Protein AF-A0A5C6E6P7-F1 (afdb_monomer_lite)

Structure (mmCIF, N/CA/C/O backbone):
data_AF-A0A5C6E6P7-F1
#
_entry.id   AF-A0A5C6E6P7-F1
#
loop_
_atom_site.group_PDB
_atom_site.id
_atom_site.type_symbol
_atom_site.label_atom_id
_atom_site.label_alt_id
_atom_site.label_comp_id
_atom_site.label_asym_id
_atom_site.label_entity_id
_atom_site.label_seq_id
_atom_site.pdbx_PDB_ins_code
_atom_site.Cartn_x
_atom_site.Cartn_y
_atom_site.Cartn_z
_atom_site.occupancy
_atom_site.B_iso_or_equiv
_atom_site.auth_seq_id
_atom_site.auth_comp_id
_atom_site.auth_asym_id
_atom_site.auth_atom_id
_atom_site.pdbx_PDB_model_num
ATOM 1 N N . MET A 1 1 ? 40.592 -7.656 43.097 1.00 42.31 1 MET A N 1
ATOM 2 C CA . MET A 1 1 ? 40.595 -6.400 42.305 1.00 42.31 1 MET A CA 1
ATOM 3 C C . MET A 1 1 ? 39.636 -6.401 41.103 1.00 42.31 1 MET A C 1
ATOM 5 O O . MET A 1 1 ? 39.323 -5.320 40.633 1.00 42.31 1 MET A O 1
ATOM 9 N N . ARG A 1 2 ? 39.123 -7.554 40.623 1.00 34.62 2 ARG A N 1
ATOM 10 C CA . ARG A 1 2 ? 38.161 -7.619 39.496 1.00 34.62 2 ARG A CA 1
ATOM 11 C C . ARG A 1 2 ? 36.668 -7.710 39.874 1.00 34.62 2 ARG A C 1
ATOM 13 O O . ARG A 1 2 ? 35.839 -7.531 38.995 1.00 34.62 2 ARG A O 1
ATOM 20 N N . GLU A 1 3 ? 36.312 -7.882 41.150 1.00 33.94 3 GLU A N 1
ATOM 21 C CA . GLU A 1 3 ? 34.898 -7.861 41.593 1.00 33.94 3 GLU A CA 1
ATOM 22 C C . GLU A 1 3 ? 34.449 -6.515 42.185 1.00 33.94 3 GLU A C 1
ATOM 24 O O . GLU A 1 3 ? 33.307 -6.115 41.987 1.00 33.94 3 GLU A O 1
ATOM 29 N N . GLY A 1 4 ? 35.355 -5.734 42.787 1.00 32.03 4 GLY A N 1
ATOM 30 C CA . GLY A 1 4 ? 35.023 -4.412 43.347 1.00 32.03 4 GLY A CA 1
ATOM 31 C C . GLY A 1 4 ? 34.713 -3.322 42.308 1.00 32.03 4 GLY A C 1
ATOM 32 O O . GLY A 1 4 ? 34.043 -2.348 42.626 1.00 32.03 4 GLY A O 1
ATOM 33 N N . ILE A 1 5 ? 35.149 -3.493 41.053 1.00 38.00 5 ILE A N 1
ATOM 34 C CA . ILE A 1 5 ? 34.912 -2.520 39.968 1.00 38.00 5 ILE A CA 1
ATOM 35 C C . ILE A 1 5 ? 33.560 -2.768 39.266 1.00 38.00 5 ILE A C 1
ATOM 37 O O . ILE A 1 5 ? 32.974 -1.838 38.721 1.00 38.00 5 ILE A O 1
ATOM 41 N N . ARG A 1 6 ? 32.994 -3.984 39.348 1.00 34.28 6 ARG A N 1
ATOM 42 C CA . ARG A 1 6 ? 31.668 -4.296 38.775 1.00 34.28 6 ARG A CA 1
ATOM 43 C C . ARG A 1 6 ? 30.497 -3.758 39.608 1.00 34.28 6 ARG A C 1
ATOM 45 O O . ARG A 1 6 ? 29.443 -3.486 39.043 1.00 34.28 6 ARG A O 1
ATOM 52 N N . VAL A 1 7 ? 30.685 -3.553 40.914 1.00 37.19 7 VAL A N 1
ATOM 53 C CA . VAL A 1 7 ? 29.631 -3.043 41.814 1.00 37.19 7 VAL A CA 1
ATOM 54 C C . VAL A 1 7 ? 29.550 -1.508 41.795 1.00 37.19 7 VAL A C 1
ATOM 56 O O . VAL A 1 7 ? 28.453 -0.959 41.831 1.00 37.19 7 VAL A O 1
ATOM 59 N N . LEU A 1 8 ? 30.674 -0.799 41.620 1.00 32.34 8 LEU A N 1
ATOM 60 C CA . LEU A 1 8 ? 30.679 0.673 41.552 1.00 32.34 8 LEU A CA 1
ATOM 61 C C . LEU A 1 8 ? 30.172 1.242 40.211 1.00 32.34 8 LEU A C 1
ATOM 63 O O . LEU A 1 8 ? 29.608 2.332 40.193 1.00 32.34 8 LEU A O 1
ATOM 67 N N . LEU A 1 9 ? 30.317 0.512 39.098 1.00 33.75 9 LEU A N 1
ATOM 68 C CA . LEU A 1 9 ? 29.846 0.962 37.777 1.00 33.75 9 LEU A CA 1
ATOM 69 C C . LEU A 1 9 ? 28.341 0.734 37.546 1.00 33.75 9 LEU A C 1
ATOM 71 O O . LEU A 1 9 ? 27.728 1.517 36.828 1.00 33.75 9 LEU A O 1
ATOM 75 N N . ARG A 1 10 ? 27.710 -0.251 38.206 1.00 35.06 10 ARG A N 1
ATOM 76 C CA . ARG A 1 10 ? 26.239 -0.399 38.190 1.00 35.06 10 ARG A CA 1
ATOM 77 C C . ARG A 1 10 ? 25.528 0.658 39.043 1.00 35.06 10 ARG A C 1
ATOM 79 O O . ARG A 1 10 ? 24.463 1.119 38.654 1.00 35.06 10 ARG A O 1
ATOM 86 N N . GLY A 1 11 ? 26.139 1.102 40.143 1.00 30.94 11 GLY A N 1
ATOM 87 C CA . GLY A 1 11 ? 25.572 2.145 41.008 1.00 30.94 11 GLY A CA 1
ATOM 88 C C . GLY A 1 11 ? 25.646 3.571 40.444 1.00 30.94 11 GLY A C 1
ATOM 89 O O . GLY A 1 11 ? 24.882 4.424 40.877 1.00 30.94 11 GLY A O 1
ATOM 90 N N . LEU A 1 12 ? 26.534 3.847 39.478 1.00 29.12 12 LEU A N 1
ATOM 91 C CA . LEU A 1 12 ? 26.693 5.190 38.895 1.00 29.12 12 LEU A CA 1
ATOM 92 C C . LEU A 1 12 ? 25.903 5.383 37.583 1.00 29.12 12 LEU A C 1
ATOM 94 O O . LEU A 1 12 ? 25.512 6.503 37.265 1.00 29.12 12 LEU A O 1
ATOM 98 N N . LEU A 1 13 ? 25.624 4.299 36.846 1.00 30.19 13 LEU A N 1
ATOM 99 C CA . LEU A 1 13 ? 24.832 4.322 35.604 1.00 30.19 13 LEU A CA 1
ATOM 100 C C . LEU A 1 13 ? 23.312 4.382 35.850 1.00 30.19 13 LEU A C 1
ATOM 102 O O . LEU A 1 13 ? 22.596 4.976 35.049 1.00 30.19 13 LEU A O 1
ATOM 106 N N . LEU A 1 14 ? 22.822 3.860 36.980 1.00 30.05 14 LEU A N 1
ATOM 107 C CA . LEU A 1 14 ? 21.399 3.923 37.348 1.00 30.05 14 LEU A CA 1
ATOM 108 C C . LEU A 1 14 ? 20.953 5.313 37.839 1.00 30.05 14 LEU A C 1
ATOM 110 O O . LEU A 1 14 ? 19.811 5.707 37.621 1.00 30.05 14 LEU A O 1
ATOM 114 N N . THR A 1 15 ? 21.856 6.108 38.416 1.00 31.50 15 THR A N 1
ATOM 115 C CA . THR A 1 15 ? 21.510 7.429 38.975 1.00 31.50 15 THR A CA 1
ATOM 116 C C . THR A 1 15 ? 21.529 8.546 37.924 1.00 31.50 15 THR A C 1
ATOM 118 O O . THR A 1 15 ? 20.876 9.568 38.106 1.00 31.50 15 THR A O 1
ATOM 121 N N . ILE A 1 16 ? 22.232 8.360 36.799 1.00 30.42 16 ILE A N 1
ATOM 122 C CA . ILE A 1 16 ? 22.287 9.348 35.703 1.00 30.42 16 ILE A CA 1
ATOM 123 C C . ILE A 1 16 ? 21.189 9.082 34.654 1.00 30.42 16 ILE A C 1
ATOM 125 O O . ILE A 1 16 ? 20.606 10.034 34.134 1.00 30.42 16 ILE A O 1
ATOM 129 N N . ALA A 1 17 ? 20.815 7.816 34.422 1.00 30.62 17 ALA A N 1
ATOM 130 C CA . ALA A 1 17 ? 19.677 7.459 33.567 1.00 30.62 17 ALA A CA 1
ATOM 131 C C . ALA A 1 17 ? 18.320 7.841 34.196 1.00 30.62 17 ALA A C 1
ATOM 133 O O . ALA A 1 17 ? 17.442 8.346 33.498 1.00 30.62 17 ALA A O 1
ATOM 134 N N . GLY A 1 18 ? 18.182 7.703 35.522 1.00 30.17 18 GLY A N 1
ATOM 135 C CA . GLY A 1 18 ? 16.955 8.063 36.245 1.00 30.17 18 GLY A CA 1
ATOM 136 C C . GLY A 1 18 ? 16.679 9.569 36.348 1.00 30.17 18 GLY A C 1
ATOM 137 O O . GLY A 1 18 ? 15.537 9.960 36.558 1.00 30.17 18 GLY A O 1
ATOM 138 N N . ILE A 1 19 ? 17.690 10.429 36.170 1.00 29.67 19 ILE A N 1
ATOM 139 C CA . ILE A 1 19 ? 17.521 11.893 36.245 1.00 29.67 19 ILE A CA 1
ATOM 140 C C . ILE A 1 19 ? 17.336 12.511 34.847 1.00 29.67 19 ILE A C 1
ATOM 142 O O . ILE A 1 19 ? 16.579 13.469 34.707 1.00 29.67 19 ILE A O 1
ATOM 146 N N . CYS A 1 20 ? 17.922 11.932 33.789 1.00 26.86 20 CYS A N 1
ATOM 147 C CA . CYS A 1 20 ? 17.715 12.430 32.420 1.00 26.86 20 CYS A CA 1
ATOM 148 C C . CYS A 1 20 ? 16.349 12.054 31.813 1.00 26.86 20 CYS A C 1
ATOM 150 O O . CYS A 1 20 ? 15.871 12.772 30.939 1.00 26.86 20 CYS A O 1
ATOM 152 N N . GLN A 1 21 ? 15.678 10.995 32.287 1.00 29.09 21 GLN A N 1
ATOM 153 C CA . GLN A 1 21 ? 14.328 10.641 31.811 1.00 29.09 21 GLN A CA 1
ATOM 154 C C . GLN A 1 21 ? 13.207 11.512 32.396 1.00 29.09 21 GLN A C 1
ATOM 156 O O . GLN A 1 21 ? 12.158 11.650 31.773 1.00 29.09 21 GLN A O 1
ATOM 161 N N . VAL A 1 22 ? 13.420 12.159 33.545 1.00 31.38 22 VAL A N 1
ATOM 162 C CA . VAL A 1 22 ? 12.377 12.981 34.188 1.00 31.38 22 VAL A CA 1
ATOM 163 C C . VAL A 1 22 ? 12.300 14.395 33.589 1.00 31.38 22 VAL A C 1
ATOM 165 O O . VAL A 1 22 ? 11.300 15.085 33.765 1.00 31.38 22 VAL A O 1
ATOM 168 N N . GLN A 1 23 ? 13.310 14.834 32.827 1.00 28.47 23 GLN A N 1
ATOM 169 C CA . GLN A 1 23 ? 13.376 16.203 32.293 1.00 28.47 23 GLN A CA 1
ATOM 170 C C . GLN A 1 23 ? 13.159 16.346 30.777 1.00 28.47 23 GLN A C 1
ATOM 172 O O . GLN A 1 23 ? 13.078 17.480 30.311 1.00 28.47 23 GLN A O 1
ATOM 177 N N . LEU A 1 24 ? 12.973 15.256 30.018 1.00 31.41 24 LEU A N 1
ATOM 178 C CA . LEU A 1 24 ? 12.596 15.331 28.592 1.00 31.41 24 LEU A CA 1
ATOM 179 C C . LEU A 1 24 ? 11.095 15.116 28.302 1.00 31.41 24 LEU A C 1
ATOM 181 O O . LEU A 1 24 ? 10.664 15.362 27.183 1.00 31.41 24 LEU A O 1
ATOM 185 N N . MET A 1 25 ? 10.277 14.725 29.285 1.00 31.78 25 MET A N 1
ATOM 186 C CA . MET A 1 25 ? 8.849 14.398 29.082 1.00 31.78 25 MET A CA 1
ATOM 187 C C . MET A 1 25 ? 7.874 15.587 29.217 1.00 31.78 25 MET A C 1
ATOM 189 O O . MET A 1 25 ? 6.668 15.396 29.347 1.00 31.78 25 MET A O 1
ATOM 193 N N . ALA A 1 26 ? 8.365 16.828 29.212 1.00 26.81 26 ALA A N 1
ATOM 194 C CA . ALA A 1 26 ? 7.533 18.007 29.480 1.00 26.81 26 ALA A CA 1
ATOM 195 C C . ALA A 1 26 ? 6.974 18.712 28.227 1.00 26.81 26 ALA A C 1
ATOM 197 O O . ALA A 1 26 ? 6.369 19.775 28.359 1.00 26.81 26 ALA A O 1
ATOM 198 N N . ALA A 1 27 ? 7.145 18.157 27.025 1.00 30.34 27 ALA A N 1
ATOM 199 C CA . ALA A 1 27 ? 6.684 18.797 25.793 1.00 30.34 27 ALA A CA 1
ATOM 200 C C . ALA A 1 27 ? 6.146 17.774 24.782 1.00 30.34 27 ALA A C 1
ATOM 202 O O . ALA A 1 27 ? 6.827 17.498 23.812 1.00 30.34 27 ALA A O 1
ATOM 203 N N . GLU A 1 28 ? 4.970 17.195 25.064 1.00 34.97 28 GLU A N 1
ATOM 204 C CA . GLU A 1 28 ? 4.009 16.545 24.137 1.00 34.97 28 GLU A CA 1
ATOM 205 C C . GLU A 1 28 ? 3.056 15.677 24.984 1.00 34.97 28 GLU A C 1
ATOM 207 O O . GLU A 1 28 ? 3.388 14.585 25.434 1.00 34.97 28 GLU A O 1
ATOM 212 N N . GLY A 1 29 ? 1.889 16.220 25.342 1.00 31.00 29 GLY A N 1
ATOM 213 C CA . GLY A 1 29 ? 1.021 15.645 26.377 1.00 31.00 29 GLY A CA 1
ATOM 214 C C . GLY A 1 29 ? 0.018 14.616 25.857 1.00 31.00 29 GLY A C 1
ATOM 215 O O . GLY A 1 29 ? -1.162 14.936 25.736 1.00 31.00 29 GLY A O 1
ATOM 216 N N . GLY A 1 30 ? 0.466 13.388 25.601 1.00 40.28 30 GLY A N 1
ATOM 217 C CA . GLY A 1 30 ? -0.393 12.212 25.440 1.00 40.28 30 GLY A CA 1
ATOM 218 C C . GLY A 1 30 ? 0.392 10.939 25.749 1.00 40.28 30 GLY A C 1
ATOM 219 O O . GLY A 1 30 ? 1.477 10.736 25.218 1.00 40.28 30 GLY A O 1
ATOM 220 N N . ALA A 1 31 ? -0.109 10.091 26.646 1.00 54.66 31 ALA A N 1
ATOM 221 C CA . ALA A 1 31 ? 0.569 8.846 26.993 1.00 54.66 31 ALA A CA 1
ATOM 222 C C . ALA A 1 31 ? 0.356 7.766 25.923 1.00 54.66 31 ALA A C 1
ATOM 224 O O . ALA A 1 31 ? -0.786 7.462 25.585 1.00 54.66 31 ALA A O 1
ATOM 225 N N . ASN A 1 32 ? 1.434 7.147 25.435 1.00 65.62 32 ASN A N 1
ATOM 226 C CA . ASN A 1 32 ? 1.351 5.982 24.553 1.00 65.62 32 ASN A CA 1
ATOM 227 C C . ASN A 1 32 ? 1.065 4.713 25.381 1.00 65.62 32 ASN A C 1
ATOM 229 O O . ASN A 1 32 ? 1.970 4.117 25.964 1.00 65.62 32 ASN A O 1
ATOM 233 N N . LEU A 1 33 ? -0.212 4.331 25.467 1.00 76.38 33 LEU A N 1
ATOM 234 C CA . LEU A 1 33 ? -0.699 3.211 26.284 1.00 76.38 33 LEU A CA 1
ATOM 235 C C . LEU A 1 33 ? -0.720 1.861 25.545 1.00 76.38 33 LEU A C 1
ATOM 237 O O . LEU A 1 33 ? -1.167 0.863 26.120 1.00 76.38 33 LEU A O 1
ATOM 241 N N . ASP A 1 34 ? -0.270 1.817 24.288 1.00 73.44 34 ASP A N 1
ATOM 242 C CA . ASP A 1 34 ? -0.180 0.590 23.480 1.00 73.44 34 ASP A CA 1
ATOM 243 C C . ASP A 1 34 ? 1.119 -0.192 23.720 1.00 73.44 34 ASP A C 1
ATOM 245 O O . ASP A 1 34 ? 1.251 -1.328 23.275 1.00 73.44 34 ASP A O 1
ATOM 249 N N . LEU A 1 35 ? 2.044 0.381 24.495 1.00 79.69 35 LEU A N 1
ATOM 250 C CA . LEU A 1 35 ? 3.296 -0.255 24.911 1.00 79.69 35 LEU A CA 1
ATOM 251 C C . LEU A 1 35 ? 3.113 -1.313 26.014 1.00 79.69 35 LEU A C 1
ATOM 253 O O . LEU A 1 35 ? 4.027 -2.097 26.252 1.00 79.69 35 LEU A O 1
ATOM 257 N N . TYR A 1 36 ? 1.964 -1.334 26.698 1.00 88.12 36 TYR A N 1
ATOM 258 C CA . TYR A 1 36 ? 1.725 -2.238 27.827 1.00 88.12 36 TYR A CA 1
ATOM 259 C C . TYR A 1 36 ? 1.049 -3.551 27.393 1.00 88.12 36 TYR A C 1
ATOM 261 O O . TYR A 1 36 ? 0.128 -3.515 26.563 1.00 88.12 36 TYR A O 1
ATOM 269 N N . PRO A 1 37 ? 1.419 -4.704 27.992 1.00 92.94 37 PRO A N 1
ATOM 270 C CA . PRO A 1 37 ? 0.796 -5.993 27.710 1.00 92.94 37 PRO A CA 1
ATOM 271 C C . PRO A 1 37 ? -0.728 -5.936 27.855 1.00 92.94 37 PRO A C 1
ATOM 273 O O . PRO A 1 37 ? -1.268 -5.575 28.903 1.00 92.94 37 PRO A O 1
ATOM 276 N N . SER A 1 38 ? -1.442 -6.289 26.788 1.00 94.56 38 SER A N 1
ATOM 277 C CA . SER A 1 38 ? -2.905 -6.266 26.754 1.00 94.56 38 SER A CA 1
ATOM 278 C C . SER A 1 38 ? -3.475 -7.335 25.823 1.00 94.56 38 SER A C 1
ATOM 280 O O . SER A 1 38 ? -2.771 -7.940 25.014 1.00 94.56 38 SER A O 1
ATOM 282 N N . VAL A 1 39 ? -4.772 -7.593 25.962 1.00 95.94 39 VAL A N 1
ATOM 283 C CA . VAL A 1 39 ? -5.558 -8.473 25.095 1.00 95.94 39 VAL A CA 1
ATOM 284 C C . VAL A 1 39 ? -6.849 -7.775 24.686 1.00 95.94 39 VAL A C 1
ATOM 286 O O . VAL A 1 39 ? -7.391 -6.973 25.444 1.00 95.94 39 VAL A O 1
ATOM 289 N N . VAL A 1 40 ? -7.358 -8.107 23.500 1.00 94.44 40 VAL A N 1
ATOM 290 C CA . VAL A 1 40 ? -8.690 -7.698 23.051 1.00 94.44 40 VAL A CA 1
ATOM 291 C C . VAL A 1 40 ? -9.637 -8.893 23.122 1.00 94.44 40 VAL A C 1
ATOM 293 O O . VAL A 1 40 ? -9.393 -9.915 22.484 1.00 94.44 40 VAL A O 1
ATOM 296 N N . LEU A 1 41 ? -10.714 -8.754 23.892 1.00 93.31 41 LEU A N 1
ATOM 297 C CA . LEU A 1 41 ? -11.861 -9.657 23.884 1.00 93.31 41 LEU A CA 1
ATOM 298 C C . LEU A 1 41 ? -12.929 -9.076 22.959 1.00 93.31 41 LEU A C 1
ATOM 300 O O . LEU A 1 41 ? -13.190 -7.874 22.998 1.00 93.31 41 LEU A O 1
ATOM 304 N N . SER A 1 42 ? -13.577 -9.901 22.142 1.00 86.12 42 SER A N 1
ATOM 305 C CA . SER A 1 42 ? -14.640 -9.425 21.254 1.00 86.12 42 SER A CA 1
ATOM 306 C C . SER A 1 42 ? -15.729 -10.462 20.986 1.00 86.12 42 SER A C 1
ATOM 308 O O . SER A 1 42 ? -15.484 -11.667 20.953 1.00 86.12 42 SER A O 1
ATOM 310 N N . ASN A 1 43 ? -16.949 -9.969 20.769 1.00 86.88 43 ASN A N 1
ATOM 311 C CA . ASN A 1 43 ? -18.063 -10.710 20.182 1.00 86.88 43 ASN A CA 1
ATOM 312 C C . ASN A 1 43 ? -18.753 -9.845 19.103 1.00 86.88 43 ASN A C 1
ATOM 314 O O . ASN A 1 43 ? -18.198 -8.845 18.655 1.00 86.88 43 ASN A O 1
ATOM 318 N N . ALA A 1 44 ? -19.954 -10.221 18.652 1.00 75.25 44 ALA A N 1
ATOM 319 C CA . ALA A 1 44 ? -20.656 -9.501 17.583 1.00 75.25 44 ALA A CA 1
ATOM 320 C C . ALA A 1 44 ? -21.028 -8.040 17.917 1.00 75.25 44 ALA A C 1
ATOM 322 O O . ALA A 1 44 ? -21.300 -7.274 16.996 1.00 75.25 44 ALA A O 1
ATOM 323 N N . GLN A 1 45 ? -21.088 -7.668 19.199 1.00 79.69 45 GLN A N 1
ATOM 324 C CA . GLN A 1 45 ? -21.595 -6.369 19.660 1.00 79.69 45 GLN A CA 1
ATOM 325 C C . GLN A 1 45 ? -20.593 -5.592 20.523 1.00 79.69 45 GLN A C 1
ATOM 327 O O . GLN A 1 45 ? -20.651 -4.362 20.550 1.00 79.69 45 GLN A O 1
ATOM 332 N N . VAL A 1 46 ? -19.706 -6.295 21.233 1.00 90.12 46 VAL A N 1
ATOM 333 C CA . VAL A 1 46 ? -18.816 -5.734 22.255 1.00 90.12 46 VAL A CA 1
ATOM 334 C C . VAL A 1 46 ? -17.357 -6.007 21.899 1.00 90.12 46 VAL A C 1
ATOM 336 O O . VAL A 1 46 ? -16.998 -7.138 21.568 1.00 90.12 46 VAL A O 1
ATOM 339 N N . ASN A 1 47 ? -16.512 -4.983 22.012 1.00 87.31 47 ASN A N 1
ATOM 340 C CA . ASN A 1 47 ? -15.055 -5.081 21.903 1.00 87.31 47 ASN A CA 1
ATOM 341 C C . ASN A 1 47 ? -14.417 -4.481 23.166 1.00 87.31 47 ASN A C 1
ATOM 343 O O . ASN A 1 47 ? -14.781 -3.378 23.561 1.00 87.31 47 ASN A O 1
ATOM 347 N N . MET A 1 48 ? -13.512 -5.205 23.822 1.00 97.25 48 MET A N 1
ATOM 348 C CA . MET A 1 48 ? -12.940 -4.839 25.117 1.00 97.25 48 MET A CA 1
ATOM 349 C C . MET A 1 48 ? -11.423 -5.039 25.126 1.00 97.25 48 MET A C 1
ATOM 351 O O . MET A 1 48 ? -10.951 -6.160 24.949 1.00 97.25 48 MET A O 1
ATOM 355 N N . LYS A 1 49 ? -10.657 -3.983 25.415 1.00 95.94 49 LYS A N 1
ATOM 356 C CA . LYS A 1 49 ? -9.208 -4.058 25.655 1.00 95.94 49 LYS A CA 1
ATOM 357 C C . LYS A 1 49 ? -8.934 -4.202 27.151 1.00 95.94 49 LYS A C 1
ATOM 359 O O . LYS A 1 49 ? -9.309 -3.329 27.932 1.00 95.94 49 LYS A O 1
ATOM 364 N N . VAL A 1 50 ? -8.237 -5.267 27.540 1.00 96.38 50 VAL A N 1
ATOM 365 C CA . VAL A 1 50 ? -7.890 -5.587 28.933 1.00 96.38 50 VAL A CA 1
ATOM 366 C C . VAL A 1 50 ? -6.371 -5.621 29.092 1.00 96.38 50 VAL A C 1
ATOM 368 O O . VAL A 1 50 ? -5.692 -6.322 28.341 1.00 96.38 50 VAL A O 1
ATOM 371 N N . TYR A 1 51 ? -5.828 -4.884 30.058 1.00 94.62 51 TYR A N 1
ATOM 372 C CA . TYR A 1 51 ? -4.405 -4.929 30.407 1.00 94.62 51 TYR A CA 1
ATOM 373 C C . TYR A 1 51 ? -4.087 -6.156 31.265 1.00 94.62 51 TYR A C 1
ATOM 375 O O . TYR A 1 51 ? -4.892 -6.567 32.104 1.00 94.62 51 TYR A O 1
ATOM 383 N N . LEU A 1 52 ? -2.922 -6.761 31.025 1.00 94.06 52 LEU A N 1
ATOM 384 C CA . LEU A 1 52 ? -2.490 -7.971 31.722 1.00 94.06 52 LEU A CA 1
ATOM 385 C C . LEU A 1 52 ? -1.685 -7.612 32.988 1.00 94.06 52 LEU A C 1
ATOM 387 O O . LEU A 1 52 ? -0.919 -6.644 32.953 1.00 94.06 52 LEU A O 1
ATOM 391 N N . PRO A 1 53 ? -1.836 -8.373 34.090 1.00 92.06 53 PRO A N 1
ATOM 392 C CA . PRO A 1 53 ? -1.019 -8.194 35.286 1.00 92.06 53 PRO A CA 1
ATOM 393 C C . PRO A 1 53 ? 0.429 -8.594 34.990 1.00 92.06 53 PRO A C 1
ATOM 395 O O . PRO A 1 53 ? 0.683 -9.723 34.573 1.00 92.06 53 PRO A O 1
ATOM 398 N N . ASP A 1 54 ? 1.369 -7.682 35.226 1.00 89.38 54 ASP A N 1
ATOM 399 C CA . ASP A 1 54 ? 2.803 -7.944 35.104 1.00 89.38 54 ASP A CA 1
ATOM 400 C C . ASP A 1 54 ? 3.585 -7.009 36.055 1.00 89.38 54 ASP A C 1
ATOM 402 O O . ASP A 1 54 ? 3.364 -5.793 36.028 1.00 89.38 54 ASP A O 1
ATOM 406 N N . PRO A 1 55 ? 4.462 -7.536 36.932 1.00 85.19 55 PRO A N 1
ATOM 407 C CA . PRO A 1 55 ? 5.188 -6.727 37.912 1.00 85.19 55 PRO A CA 1
ATOM 408 C C . PRO A 1 55 ? 6.231 -5.789 37.290 1.00 85.19 55 PRO A C 1
ATOM 410 O O . PRO A 1 55 ? 6.554 -4.761 37.892 1.00 85.19 55 PRO A O 1
ATOM 413 N N . GLU A 1 56 ? 6.763 -6.123 36.114 1.00 86.62 56 GLU A N 1
ATOM 414 C CA . GLU A 1 56 ? 7.832 -5.377 35.450 1.00 86.62 56 GLU A CA 1
ATOM 415 C C . GLU A 1 56 ? 7.289 -4.511 34.318 1.00 86.62 56 GLU A C 1
ATOM 417 O O . GLU A 1 56 ? 7.591 -3.325 34.288 1.00 86.62 56 GLU A O 1
ATOM 422 N N . ASP A 1 57 ? 6.424 -5.039 33.460 1.00 89.38 57 ASP A N 1
ATOM 423 C CA . ASP A 1 57 ? 5.951 -4.358 32.248 1.00 89.38 57 ASP A CA 1
ATOM 424 C C . ASP A 1 57 ? 4.455 -4.024 32.282 1.00 89.38 57 ASP A C 1
ATOM 426 O O . ASP A 1 57 ? 3.903 -3.499 31.315 1.00 89.38 57 ASP A O 1
ATOM 430 N N . GLY A 1 58 ? 3.773 -4.291 33.398 1.00 89.88 58 GLY A N 1
ATOM 431 C CA . GLY A 1 58 ? 2.337 -4.077 33.527 1.00 89.88 58 GLY A CA 1
ATOM 432 C C . GLY A 1 58 ? 1.939 -2.611 33.397 1.00 89.88 58 GLY A C 1
ATOM 433 O O . GLY A 1 58 ? 2.642 -1.695 33.839 1.00 89.88 58 GLY A O 1
ATOM 434 N N . ALA A 1 59 ? 0.748 -2.388 32.834 1.00 90.00 59 ALA A N 1
ATOM 435 C CA . ALA A 1 59 ? 0.164 -1.055 32.760 1.00 90.00 59 ALA A CA 1
ATOM 436 C C . ALA A 1 59 ? 0.028 -0.451 34.169 1.00 90.00 59 ALA A C 1
ATOM 438 O O . ALA A 1 59 ? 0.365 0.713 34.373 1.00 90.00 59 ALA A O 1
ATOM 439 N N . TYR A 1 60 ? -0.367 -1.245 35.161 1.00 91.38 60 TYR A N 1
ATOM 440 C CA . TYR A 1 60 ? -0.423 -0.832 36.558 1.00 91.38 60 TYR A CA 1
ATOM 441 C C . TYR A 1 60 ? 0.485 -1.701 37.425 1.00 91.38 60 TYR A C 1
ATOM 443 O O . TYR A 1 60 ? 0.375 -2.921 37.411 1.00 91.38 60 TYR A O 1
ATOM 451 N N . ARG A 1 61 ? 1.364 -1.053 38.196 1.00 90.50 61 ARG A N 1
ATOM 452 C CA . ARG A 1 61 ? 2.386 -1.696 39.044 1.00 90.50 61 ARG A CA 1
ATOM 453 C C . ARG A 1 61 ? 2.363 -1.208 40.496 1.00 90.50 61 ARG A C 1
ATOM 455 O O . ARG A 1 61 ? 3.287 -1.470 41.260 1.00 90.50 61 ARG A O 1
ATOM 462 N N . ALA A 1 62 ? 1.347 -0.438 40.885 1.00 90.00 62 ALA A N 1
ATOM 463 C CA . ALA A 1 62 ? 1.212 0.043 42.260 1.00 90.00 62 ALA A CA 1
ATOM 464 C C . ALA A 1 62 ? 0.471 -0.954 43.159 1.00 90.00 62 ALA A C 1
ATOM 466 O O . ALA A 1 62 ? -0.138 -1.909 42.697 1.00 90.00 62 ALA A O 1
ATOM 467 N N . THR A 1 63 ? 0.522 -0.727 44.468 1.00 90.62 63 THR A N 1
ATOM 468 C CA . THR A 1 63 ? 0.074 -1.688 45.486 1.00 90.62 63 THR A CA 1
ATOM 469 C C . THR A 1 63 ? -1.329 -1.416 46.041 1.00 90.62 63 THR A C 1
ATOM 471 O O . THR A 1 63 ? -1.753 -2.041 47.014 1.00 90.62 63 THR A O 1
ATOM 474 N N . ARG A 1 64 ? -2.077 -0.488 45.426 1.00 87.88 64 ARG A N 1
ATOM 475 C CA . ARG A 1 64 ? -3.419 -0.097 45.885 1.00 87.88 64 ARG A CA 1
ATOM 476 C C . ARG A 1 64 ? -4.531 -0.930 45.250 1.00 87.88 64 ARG A C 1
ATOM 478 O O . ARG A 1 64 ? -5.432 -1.370 45.966 1.00 87.88 64 ARG A O 1
ATOM 485 N N . TYR A 1 65 ? -4.504 -1.081 43.930 1.00 91.62 65 TYR A N 1
ATOM 486 C CA . TYR A 1 65 ? -5.544 -1.769 43.164 1.00 91.62 65 TYR A CA 1
ATOM 487 C C . TYR A 1 65 ? -5.098 -3.174 42.778 1.00 91.62 65 TYR A C 1
ATOM 489 O O . TYR A 1 65 ? -3.912 -3.424 42.594 1.00 91.62 65 TYR A O 1
ATOM 497 N N . ASP A 1 66 ? -6.064 -4.069 42.637 1.00 91.69 66 ASP A N 1
ATOM 498 C CA . ASP A 1 66 ? -5.865 -5.375 42.021 1.00 91.69 66 ASP A CA 1
ATOM 499 C C . ASP A 1 66 ? -5.339 -5.219 40.585 1.00 91.69 66 ASP A C 1
ATOM 501 O O . ASP A 1 66 ? -5.823 -4.384 39.817 1.00 91.69 66 ASP A O 1
ATOM 505 N N . TRP A 1 67 ? -4.334 -6.016 40.229 1.00 92.75 67 TRP A N 1
ATOM 506 C CA . TRP A 1 67 ? -3.674 -5.977 38.924 1.00 92.75 67 TRP A CA 1
ATOM 507 C C . TRP A 1 67 ? -4.469 -6.678 37.814 1.00 92.75 67 TRP A C 1
ATOM 509 O O . TRP A 1 67 ? -4.145 -6.535 36.636 1.00 92.75 67 TRP A O 1
ATOM 519 N N . SER A 1 68 ? -5.509 -7.437 38.161 1.00 92.62 68 SER A N 1
ATOM 520 C CA . SER A 1 68 ? -6.311 -8.203 37.209 1.00 92.62 68 SER A CA 1
ATOM 521 C C . SER A 1 68 ? -7.548 -7.454 36.703 1.00 92.62 68 SER A C 1
ATOM 523 O O . SER A 1 68 ? -8.250 -6.766 37.448 1.00 92.62 68 SER A O 1
ATOM 525 N N . GLY A 1 69 ? -7.874 -7.655 35.422 1.00 84.56 69 GLY A N 1
ATOM 526 C CA . GLY A 1 69 ? -9.129 -7.184 34.829 1.00 84.56 69 GLY A CA 1
ATOM 527 C C . GLY A 1 69 ? -9.221 -5.674 34.597 1.00 84.56 69 GLY A C 1
ATOM 528 O O . GLY A 1 69 ? -10.326 -5.141 34.585 1.00 84.56 69 GLY A O 1
ATOM 529 N N . MET A 1 70 ? -8.090 -4.991 34.400 1.00 91.50 70 MET A N 1
ATOM 530 C CA . MET A 1 70 ? -8.062 -3.562 34.073 1.00 91.50 70 MET A CA 1
ATOM 531 C C . MET A 1 70 ? -8.516 -3.304 32.636 1.00 91.50 70 MET A C 1
ATOM 533 O O . MET A 1 70 ? -7.807 -3.656 31.691 1.00 91.50 70 MET A O 1
ATOM 537 N N . ILE A 1 71 ? -9.674 -2.666 32.457 1.00 95.06 71 ILE A N 1
ATOM 538 C CA . ILE A 1 71 ? -10.250 -2.418 31.130 1.00 95.06 71 ILE A CA 1
ATOM 539 C C . ILE A 1 71 ? -9.822 -1.035 30.620 1.00 95.06 71 ILE A C 1
ATOM 541 O O . ILE A 1 71 ? -10.193 0.003 31.152 1.00 95.06 71 ILE A O 1
ATOM 545 N N . GLY A 1 72 ? -9.011 -1.011 29.564 1.00 91.12 72 GLY A N 1
ATOM 546 C CA . GLY A 1 72 ? -8.535 0.233 28.950 1.00 91.12 72 GLY A CA 1
ATOM 547 C C . GLY A 1 72 ? -9.532 0.870 27.980 1.00 91.12 72 GLY A C 1
ATOM 548 O O . GLY A 1 72 ? -9.496 2.080 27.776 1.00 91.12 72 GLY A O 1
ATOM 549 N N . SER A 1 73 ? -10.390 0.052 27.368 1.00 93.69 73 SER A N 1
ATOM 550 C CA . SER A 1 73 ? -11.427 0.451 26.406 1.00 93.69 73 SER A CA 1
ATOM 551 C C . SER A 1 73 ? -12.509 -0.629 26.360 1.00 93.69 73 SER A C 1
ATOM 553 O O . SER A 1 73 ? -12.204 -1.823 26.442 1.00 93.69 73 SER A O 1
ATOM 555 N N . LEU A 1 74 ? -13.766 -0.212 26.243 1.00 95.88 74 LEU A N 1
ATOM 556 C CA . LEU A 1 74 ? -14.939 -1.055 26.057 1.00 95.88 74 LEU A CA 1
ATOM 557 C C . LEU A 1 74 ? -15.913 -0.366 25.103 1.00 95.88 74 LEU A C 1
ATOM 559 O O . LEU A 1 74 ? -16.571 0.608 25.464 1.00 95.88 74 LEU A O 1
ATOM 563 N N . GLN A 1 75 ? -16.041 -0.919 23.903 1.00 91.62 75 GLN A N 1
ATOM 564 C CA . GLN A 1 75 ? -16.882 -0.388 22.842 1.00 91.62 75 GLN A CA 1
ATOM 565 C C . GLN A 1 75 ? -18.156 -1.212 22.681 1.00 91.62 75 GLN A C 1
ATOM 567 O O . GLN A 1 75 ? -18.100 -2.438 22.570 1.00 91.62 75 GLN A O 1
ATOM 572 N N . TYR A 1 76 ? -19.299 -0.532 22.610 1.00 90.00 76 TYR A N 1
ATOM 573 C CA . TYR A 1 76 ? -20.596 -1.148 22.336 1.00 90.00 76 TYR A CA 1
ATOM 574 C C . TYR A 1 76 ? -21.505 -0.178 21.583 1.00 90.00 76 TYR A C 1
ATOM 576 O O . TYR A 1 76 ? -21.656 0.980 21.968 1.00 90.00 76 TYR A O 1
ATOM 584 N N . LYS A 1 77 ? -22.098 -0.649 20.476 1.00 80.44 77 LYS A N 1
ATOM 585 C CA . LYS A 1 77 ? -22.982 0.143 19.594 1.00 80.44 77 LYS A CA 1
ATOM 586 C C . LYS A 1 77 ? -22.423 1.534 19.248 1.00 80.44 77 LYS A C 1
ATOM 588 O O . LYS A 1 77 ? -23.153 2.516 19.230 1.00 80.44 77 LYS A O 1
ATOM 593 N N . GLY A 1 78 ? -21.125 1.614 18.953 1.00 76.00 78 GLY A N 1
ATOM 594 C CA . GLY A 1 78 ? -20.455 2.858 18.552 1.00 76.00 78 GLY A CA 1
ATOM 595 C C . GLY A 1 78 ? -20.089 3.811 19.695 1.00 76.00 78 GLY A C 1
ATOM 596 O O . GLY A 1 78 ? -19.539 4.872 19.410 1.00 76.00 78 GLY A O 1
ATOM 597 N N . HIS A 1 79 ? -20.349 3.432 20.948 1.00 86.31 79 HIS A N 1
ATOM 598 C CA . HIS A 1 79 ? -19.988 4.199 22.139 1.00 86.31 79 HIS A CA 1
ATOM 599 C C . HIS A 1 79 ? -18.787 3.583 22.857 1.00 86.31 79 HIS A C 1
ATOM 601 O O . HIS A 1 79 ? -18.610 2.364 22.826 1.00 86.31 79 HIS A O 1
ATOM 607 N N . GLU A 1 80 ? -17.987 4.426 23.507 1.00 92.88 80 GLU A N 1
ATOM 608 C CA . GLU A 1 80 ? -16.852 4.045 24.361 1.00 92.88 80 GLU A CA 1
ATOM 609 C C . GLU A 1 80 ? -17.244 4.229 25.832 1.00 92.88 80 GLU A C 1
ATOM 611 O O . GLU A 1 80 ? -17.838 5.248 26.173 1.00 92.88 80 GLU A O 1
ATOM 616 N N . TYR A 1 81 ? -16.939 3.262 26.701 1.00 94.94 81 TYR A N 1
ATOM 617 C CA . TYR A 1 81 ? -17.385 3.270 28.105 1.00 94.94 81 TYR A CA 1
ATOM 618 C C . TYR A 1 81 ? -16.244 3.422 29.121 1.00 94.94 81 TYR A C 1
ATOM 620 O O . TYR A 1 81 ? -16.503 3.801 30.270 1.00 94.94 81 TYR A O 1
ATOM 628 N N . PHE A 1 82 ? -14.997 3.165 28.713 1.00 94.56 82 PHE A N 1
ATOM 629 C CA . PHE A 1 82 ? -13.804 3.314 29.551 1.00 94.56 82 PHE A CA 1
ATOM 630 C C . PHE A 1 82 ? -12.688 4.050 28.808 1.00 94.56 82 PHE A C 1
ATOM 632 O O . PHE A 1 82 ? -12.656 4.119 27.583 1.00 94.56 82 PHE A O 1
ATOM 639 N N . GLY A 1 83 ? -11.752 4.620 29.561 1.00 88.88 83 GLY A N 1
ATOM 640 C CA . GLY A 1 83 ? -10.596 5.301 28.995 1.00 88.88 83 GLY A CA 1
ATOM 641 C C . GLY A 1 83 ? -9.653 5.833 30.066 1.00 88.88 83 GLY A C 1
ATOM 642 O O . GLY A 1 83 ? -9.860 5.639 31.265 1.00 88.88 83 GLY A O 1
ATOM 643 N N . TYR A 1 84 ? -8.607 6.533 29.626 1.00 88.50 84 TYR A N 1
ATOM 644 C CA . TYR A 1 84 ? -7.664 7.206 30.515 1.00 88.50 84 TYR A CA 1
ATOM 645 C C . TYR A 1 84 ? -7.961 8.707 30.598 1.00 88.50 84 TYR A C 1
ATOM 647 O O . TYR A 1 84 ? -7.961 9.407 29.587 1.00 88.50 84 TYR A O 1
ATOM 655 N N . TRP A 1 85 ? -8.201 9.228 31.805 1.00 84.25 85 TRP A N 1
ATOM 656 C CA . TRP A 1 85 ? -8.611 10.629 31.999 1.00 84.25 85 TRP A CA 1
ATOM 657 C C . TRP A 1 85 ? -7.501 11.564 32.480 1.00 84.25 85 TRP A C 1
ATOM 659 O O . TRP A 1 85 ? -7.719 12.779 32.527 1.00 84.25 85 TRP A O 1
ATOM 669 N N . LYS A 1 86 ? -6.342 11.041 32.901 1.00 82.25 86 LYS A N 1
ATOM 670 C CA . LYS A 1 86 ? -5.254 11.894 33.400 1.00 82.25 86 LYS A CA 1
ATOM 671 C C . LYS A 1 86 ? -4.404 12.413 32.225 1.00 82.25 86 LYS A C 1
ATOM 673 O O . LYS A 1 86 ? -4.253 11.709 31.233 1.00 82.25 86 LYS A O 1
ATOM 678 N N . PRO A 1 87 ? -3.828 13.626 32.322 1.00 69.81 87 PRO A N 1
ATOM 679 C CA . PRO A 1 87 ? -3.032 14.214 31.236 1.00 69.81 87 PRO A CA 1
ATOM 680 C C . PRO A 1 87 ? -1.731 13.463 30.922 1.00 69.81 87 PRO A C 1
ATOM 682 O O . PRO A 1 87 ? -1.240 13.518 29.801 1.00 69.81 87 PRO A O 1
ATOM 685 N N . SER A 1 88 ? -1.159 12.791 31.919 1.00 78.62 88 SER A N 1
ATOM 686 C CA . SER A 1 88 ? 0.060 11.997 31.803 1.00 78.62 88 SER A CA 1
ATOM 687 C C . SER A 1 88 ? -0.148 10.641 32.458 1.00 78.62 88 SER A C 1
ATOM 689 O O . SER A 1 88 ? -0.915 10.525 33.417 1.00 78.62 88 SER A O 1
ATOM 691 N N . TYR A 1 89 ? 0.541 9.631 31.932 1.00 84.88 89 TYR A N 1
ATOM 692 C CA . TYR A 1 89 ? 0.477 8.270 32.438 1.00 84.88 89 TYR A CA 1
ATOM 693 C C . TYR A 1 89 ? 1.713 7.920 33.251 1.00 84.88 89 TYR A C 1
ATOM 695 O O . TYR A 1 89 ? 2.839 8.093 32.796 1.00 84.88 89 TYR A O 1
ATOM 703 N N . ASP A 1 90 ? 1.483 7.402 34.450 1.00 84.69 90 ASP A N 1
ATOM 704 C CA . ASP A 1 90 ? 2.506 6.838 35.321 1.00 84.69 90 ASP A CA 1
ATOM 705 C C . ASP A 1 90 ? 2.017 5.443 35.721 1.00 84.69 90 ASP A C 1
ATOM 707 O O . ASP A 1 90 ? 1.018 5.363 36.423 1.00 84.69 90 ASP A O 1
ATOM 711 N N . PRO A 1 91 ? 2.668 4.341 35.332 1.00 86.56 91 PRO A N 1
ATOM 712 C CA . PRO A 1 91 ? 2.228 2.988 35.687 1.00 86.56 91 PRO A CA 1
ATOM 713 C C . PRO A 1 91 ? 2.208 2.709 37.204 1.00 86.56 91 PRO A C 1
ATOM 715 O O . PRO A 1 91 ? 1.630 1.722 37.650 1.00 86.56 91 PRO A O 1
ATOM 718 N N . THR A 1 92 ? 2.798 3.579 38.030 1.00 83.94 92 THR A N 1
ATOM 719 C CA . THR A 1 92 ? 2.726 3.514 39.500 1.00 83.94 92 THR A CA 1
ATOM 720 C C . THR A 1 92 ? 1.570 4.333 40.096 1.00 83.94 92 THR A C 1
ATOM 722 O O . THR A 1 92 ? 1.393 4.347 41.312 1.00 83.94 92 THR A O 1
ATOM 725 N N . LEU A 1 93 ? 0.778 5.037 39.276 1.00 78.75 93 LEU A N 1
ATOM 726 C CA . LEU A 1 93 ? -0.344 5.895 39.711 1.00 78.75 93 LEU A CA 1
ATOM 727 C C . LEU A 1 93 ? -1.555 5.908 38.752 1.00 78.75 93 LEU A C 1
ATOM 729 O O . LEU A 1 93 ? -2.635 6.403 39.098 1.00 78.75 93 LEU A O 1
ATOM 733 N N . GLY A 1 94 ? -1.361 5.478 37.513 1.00 81.38 94 GLY A N 1
ATOM 734 C CA . GLY A 1 94 ? -2.297 5.500 36.402 1.00 81.38 94 GLY A CA 1
ATOM 735 C C . GLY A 1 94 ? -3.197 4.288 36.485 1.00 81.38 94 GLY A C 1
ATOM 736 O O . GLY A 1 94 ? -2.713 3.171 36.552 1.00 81.38 94 GLY A O 1
ATOM 737 N N . ILE A 1 95 ? -4.499 4.526 36.530 1.00 85.81 95 ILE A N 1
ATOM 738 C CA . ILE A 1 95 ? -5.492 3.490 36.779 1.00 85.81 95 ILE A CA 1
ATOM 739 C C . ILE A 1 95 ? -6.572 3.558 35.706 1.00 85.81 95 ILE A C 1
ATOM 741 O O . ILE A 1 95 ? -6.887 4.647 35.222 1.00 85.81 95 ILE A O 1
ATOM 745 N N . PHE A 1 96 ? -7.094 2.391 35.344 1.00 86.75 96 PHE A N 1
ATOM 746 C CA . PHE A 1 96 ? -8.199 2.207 34.410 1.00 86.75 96 PHE A CA 1
ATOM 747 C C . PHE A 1 96 ? -9.420 1.663 35.151 1.00 86.75 96 PHE A C 1
ATOM 749 O O . PHE A 1 96 ? -9.286 1.116 36.243 1.00 86.75 96 PHE A O 1
ATOM 756 N N . GLY A 1 97 ? -10.605 1.839 34.574 1.00 84.00 97 GLY A N 1
ATOM 757 C CA . GLY A 1 97 ? -11.852 1.314 35.124 1.00 84.00 97 GLY A CA 1
ATOM 758 C C . GLY A 1 97 ? -12.277 0.035 34.424 1.00 84.00 97 GLY A C 1
ATOM 759 O O . GLY A 1 97 ? -12.054 -0.068 33.226 1.00 84.00 97 GLY A O 1
ATOM 760 N N . PRO A 1 98 ? -12.916 -0.919 35.109 1.00 91.75 98 PRO A N 1
ATOM 761 C CA . PRO A 1 98 ? -13.121 -1.002 36.552 1.00 91.75 98 PRO A CA 1
ATOM 762 C C . PRO A 1 98 ? -11.853 -1.494 37.286 1.00 91.75 98 PRO A C 1
ATOM 764 O O . PRO A 1 98 ? -11.066 -2.259 36.729 1.00 91.75 98 PRO A O 1
ATOM 767 N N . ALA A 1 99 ? -11.661 -1.089 38.545 1.00 91.88 99 ALA A N 1
ATOM 768 C CA . ALA A 1 99 ? -10.501 -1.456 39.367 1.00 91.88 99 ALA A CA 1
ATOM 769 C C . ALA A 1 99 ? -10.901 -1.869 40.791 1.00 91.88 99 ALA A C 1
ATOM 771 O O . ALA A 1 99 ? -11.372 -1.050 41.583 1.00 91.88 99 ALA A O 1
ATOM 772 N N . ASP A 1 100 ? -10.669 -3.136 41.139 1.00 91.88 100 ASP A N 1
ATOM 773 C CA . ASP A 1 100 ? -10.965 -3.654 42.476 1.00 91.88 100 ASP A CA 1
ATOM 774 C C . ASP A 1 100 ? -9.928 -3.198 43.507 1.00 91.88 100 ASP A C 1
ATOM 776 O O . ASP A 1 100 ? -8.730 -3.092 43.234 1.00 91.88 100 ASP A O 1
ATOM 780 N N . THR A 1 101 ? -10.394 -2.939 44.725 1.00 88.56 101 THR A N 1
ATOM 781 C CA . THR A 1 101 ? -9.548 -2.697 45.892 1.00 88.56 101 THR A CA 1
ATOM 782 C C . THR A 1 101 ? -10.293 -3.070 47.177 1.00 88.56 101 THR A C 1
ATOM 784 O O . THR A 1 101 ? -11.445 -3.505 47.161 1.00 88.56 101 THR A O 1
ATOM 787 N N . TYR A 1 102 ? -9.603 -2.913 48.298 1.00 86.25 102 TYR A N 1
ATOM 788 C CA . TYR A 1 102 ? -10.056 -3.260 49.641 1.00 86.25 102 TYR A CA 1
ATOM 789 C C . TYR A 1 102 ? -9.788 -2.049 50.548 1.00 86.25 102 TYR A C 1
ATOM 791 O O . TYR A 1 102 ? -8.781 -1.360 50.334 1.00 86.25 102 TYR A O 1
ATOM 799 N N . LYS A 1 103 ? -10.636 -1.735 51.537 1.00 77.19 103 LYS A N 1
ATOM 800 C CA . LYS A 1 103 ? -10.346 -0.645 52.499 1.00 77.19 103 LYS A CA 1
ATOM 801 C C . LYS A 1 103 ? -9.562 -1.148 53.700 1.00 77.19 103 LYS A C 1
ATOM 803 O O . LYS A 1 103 ? -8.752 -0.399 54.236 1.00 77.19 103 LYS A O 1
ATOM 808 N N . THR A 1 104 ? -9.740 -2.408 54.095 1.00 82.06 104 THR A N 1
ATOM 809 C CA . THR A 1 104 ? -8.891 -3.050 55.106 1.00 82.06 104 THR A CA 1
ATOM 810 C C . THR A 1 104 ? -7.444 -3.054 54.634 1.00 82.06 104 THR A C 1
ATOM 812 O O . THR A 1 104 ? -7.192 -3.519 53.527 1.00 82.06 104 THR A O 1
ATOM 815 N N . ALA A 1 105 ? -6.500 -2.589 55.455 1.00 81.50 105 ALA A N 1
ATOM 816 C CA . ALA A 1 105 ? -5.085 -2.427 55.096 1.00 81.50 105 ALA A CA 1
ATOM 817 C C . ALA A 1 105 ? -4.491 -3.642 54.356 1.00 81.50 105 ALA A C 1
ATOM 819 O O . ALA A 1 105 ? -3.863 -3.494 53.311 1.00 81.50 105 ALA A O 1
ATOM 820 N N . GLY A 1 106 ? -4.809 -4.848 54.820 1.00 86.38 106 GLY A N 1
ATOM 821 C CA . GLY A 1 106 ? -4.509 -6.121 54.172 1.00 86.38 106 GLY A CA 1
ATOM 822 C C . GLY A 1 106 ? -4.472 -7.248 55.203 1.00 86.38 106 GLY A C 1
ATOM 823 O O . GLY A 1 106 ? -4.566 -7.004 56.408 1.00 86.38 106 GLY A O 1
ATOM 824 N N . LEU A 1 107 ? -4.351 -8.491 54.747 1.00 92.44 107 LEU A N 1
ATOM 825 C CA . LEU A 1 107 ? -4.356 -9.660 55.624 1.00 92.44 107 LEU A CA 1
ATOM 826 C C . LEU A 1 107 ? -3.049 -9.707 56.422 1.00 92.44 107 LEU A C 1
ATOM 828 O O . LEU A 1 107 ? -1.970 -9.792 55.837 1.00 92.44 107 LEU A O 1
ATOM 832 N N . GLY A 1 108 ? -3.155 -9.640 57.750 1.00 91.44 108 GLY A N 1
ATOM 833 C CA . GLY A 1 108 ? -2.010 -9.635 58.665 1.00 91.44 108 GLY A CA 1
ATOM 834 C C . GLY A 1 108 ? -1.386 -8.260 58.935 1.00 91.44 108 GLY A C 1
ATOM 835 O O . GLY A 1 108 ? -0.418 -8.195 59.685 1.00 91.44 108 GLY A O 1
ATOM 836 N N . TYR A 1 109 ? -1.933 -7.158 58.399 1.00 91.62 109 TYR A N 1
ATOM 837 C CA . TYR A 1 109 ? -1.348 -5.819 58.583 1.00 91.62 109 TYR A CA 1
ATOM 838 C C . TYR A 1 109 ? -1.219 -5.408 60.059 1.00 91.62 109 TYR A C 1
ATOM 840 O O . TYR A 1 109 ? -0.171 -4.912 60.471 1.00 91.62 109 TYR A O 1
ATOM 848 N N . ASP A 1 110 ? -2.255 -5.630 60.872 1.00 89.81 110 ASP A N 1
ATOM 849 C CA . ASP A 1 110 ? -2.249 -5.256 62.297 1.00 89.81 110 ASP A CA 1
ATOM 850 C C . ASP A 1 110 ? -1.272 -6.104 63.128 1.00 89.81 110 ASP A C 1
ATOM 852 O O . ASP A 1 110 ? -0.788 -5.664 64.171 1.00 89.81 110 ASP A O 1
ATOM 856 N N . GLU A 1 111 ? -0.968 -7.315 62.656 1.00 90.56 111 GLU A N 1
ATOM 857 C CA . GLU A 1 111 ? -0.059 -8.261 63.308 1.00 90.56 111 GLU A CA 1
ATOM 858 C C . GLU A 1 111 ? 1.408 -8.011 62.923 1.00 90.56 111 GLU A C 1
ATOM 860 O O . GLU A 1 111 ? 2.304 -8.242 63.738 1.00 90.56 111 GLU A O 1
ATOM 865 N N . ALA A 1 112 ? 1.647 -7.521 61.702 1.00 91.12 112 ALA A N 1
ATOM 866 C CA . ALA A 1 112 ? 2.973 -7.240 61.170 1.00 91.12 112 ALA A CA 1
ATOM 867 C C . ALA A 1 112 ? 3.635 -6.046 61.877 1.00 91.12 112 ALA A C 1
ATOM 869 O O . ALA A 1 112 ? 3.012 -5.013 62.153 1.00 91.12 112 ALA A O 1
ATOM 870 N N . LYS A 1 113 ? 4.937 -6.154 62.132 1.00 93.25 113 LYS A N 1
ATOM 871 C CA . LYS A 1 113 ? 5.790 -5.030 62.552 1.00 93.25 113 LYS A CA 1
ATOM 872 C C . LYS A 1 113 ? 6.341 -4.285 61.329 1.00 93.25 113 LYS A C 1
ATOM 874 O O . LYS A 1 113 ? 6.384 -4.868 60.248 1.00 93.25 113 LYS A O 1
ATOM 879 N N . PRO A 1 114 ? 6.808 -3.031 61.476 1.00 93.44 114 PRO A N 1
ATOM 880 C CA . PRO A 1 114 ? 7.548 -2.361 60.408 1.00 93.44 114 PRO A CA 1
ATOM 881 C C . PRO A 1 114 ? 8.699 -3.237 59.879 1.00 93.44 114 PRO A C 1
ATOM 883 O O . PRO A 1 114 ? 9.487 -3.768 60.668 1.00 93.44 114 PRO A O 1
ATOM 886 N N . GLY A 1 115 ? 8.766 -3.410 58.558 1.00 90.94 115 GLY A N 1
ATOM 887 C CA . GLY A 1 115 ? 9.700 -4.295 57.850 1.00 90.94 115 GLY A CA 1
ATOM 888 C C . GLY A 1 115 ? 9.245 -5.755 57.685 1.00 90.94 115 GLY A C 1
ATOM 889 O O . GLY A 1 115 ? 9.889 -6.504 56.951 1.00 90.94 115 GLY A O 1
ATOM 890 N N . GLU A 1 116 ? 8.159 -6.184 58.335 1.00 93.75 116 GLU A N 1
ATOM 891 C CA . GLU A 1 116 ? 7.494 -7.467 58.054 1.00 93.75 116 GLU A CA 1
ATOM 892 C C . GLU A 1 116 ? 6.466 -7.303 56.919 1.00 93.75 116 GLU A C 1
ATOM 894 O O . GLU A 1 116 ? 6.143 -6.186 56.510 1.00 93.75 116 GLU A O 1
ATOM 899 N N . THR A 1 117 ? 5.961 -8.417 56.379 1.00 93.62 117 THR A N 1
ATOM 900 C CA . THR A 1 117 ? 5.019 -8.396 55.252 1.00 93.62 117 THR A CA 1
ATOM 901 C C . THR A 1 117 ? 3.576 -8.664 55.665 1.00 93.62 117 THR A C 1
ATOM 903 O O . THR A 1 117 ? 3.302 -9.302 56.679 1.00 93.62 117 THR A O 1
ATOM 906 N N . PHE A 1 118 ? 2.644 -8.177 54.851 1.00 93.25 118 PHE A N 1
ATOM 907 C CA . PHE A 1 118 ? 1.216 -8.480 54.907 1.00 93.25 118 PHE A CA 1
ATOM 908 C C . PHE A 1 118 ? 0.691 -8.713 53.480 1.00 93.25 118 PHE A C 1
ATOM 910 O O . PHE A 1 118 ? 1.325 -8.297 52.508 1.00 93.25 118 PHE A O 1
ATOM 917 N N . LEU A 1 119 ? -0.452 -9.389 53.322 1.00 93.44 119 LEU A N 1
ATOM 918 C CA . LEU A 1 119 ? -0.985 -9.714 51.990 1.00 93.44 119 LEU A CA 1
ATOM 919 C C . LEU A 1 119 ? -2.076 -8.740 51.541 1.00 93.44 119 LEU A C 1
ATOM 921 O O . LEU A 1 119 ? -3.002 -8.427 52.294 1.00 93.44 119 LEU A O 1
ATOM 925 N N . ARG A 1 120 ? -2.048 -8.370 50.259 1.00 92.06 120 ARG A N 1
ATOM 926 C CA . ARG A 1 120 ? -3.192 -7.791 49.547 1.00 92.06 120 ARG A CA 1
ATOM 927 C C . ARG A 1 120 ? -3.643 -8.676 48.401 1.00 92.06 120 ARG A C 1
ATOM 929 O O . ARG A 1 120 ? -2.847 -9.080 47.555 1.00 92.06 120 ARG A O 1
ATOM 936 N N . ILE A 1 121 ? -4.941 -8.960 48.383 1.00 93.69 121 ILE A N 1
ATOM 937 C CA . ILE A 1 121 ? -5.580 -9.780 47.354 1.00 93.69 121 ILE A CA 1
ATOM 938 C C . ILE A 1 121 ? -5.513 -9.044 46.012 1.00 93.69 121 ILE A C 1
ATOM 940 O O . ILE A 1 121 ? -5.843 -7.861 45.948 1.00 93.69 121 ILE A O 1
ATOM 944 N N . GLY A 1 122 ? -5.057 -9.721 44.957 1.00 93.06 122 GLY A N 1
ATOM 945 C CA . GLY A 1 122 ? -4.880 -9.130 43.626 1.00 93.06 122 GLY A CA 1
ATOM 946 C C . GLY A 1 122 ? -3.570 -8.355 43.440 1.00 93.06 122 GLY A C 1
ATOM 947 O O . GLY A 1 122 ? -3.337 -7.814 42.363 1.00 93.06 122 GLY A O 1
ATOM 948 N N . VAL A 1 123 ? -2.712 -8.289 44.469 1.00 93.31 123 VAL A N 1
ATOM 949 C CA . VAL A 1 123 ? -1.415 -7.585 44.426 1.00 93.31 123 VAL A CA 1
ATOM 950 C C . VAL A 1 123 ? -0.277 -8.509 44.852 1.00 93.31 123 VAL A C 1
ATOM 952 O O . VAL A 1 123 ? 0.653 -8.723 44.084 1.00 93.31 123 VAL A O 1
ATOM 955 N N . GLY A 1 124 ? -0.371 -9.104 46.043 1.00 93.25 124 GLY A N 1
ATOM 956 C CA . GLY A 1 124 ? 0.653 -9.987 46.602 1.00 93.25 124 GLY A CA 1
ATOM 957 C C . GLY A 1 124 ? 1.069 -9.612 48.027 1.00 93.25 124 GLY A C 1
ATOM 958 O O . GLY A 1 124 ? 0.308 -8.988 48.768 1.00 93.25 124 GLY A O 1
ATOM 959 N N . SER A 1 125 ? 2.273 -10.021 48.413 1.00 93.62 125 SER A N 1
ATOM 960 C CA . SER A 1 125 ? 2.929 -9.715 49.682 1.00 93.62 125 SER A CA 1
ATOM 961 C C . SER A 1 125 ? 3.637 -8.363 49.624 1.00 93.62 125 SER A C 1
ATOM 963 O O . SER A 1 125 ? 4.420 -8.089 48.709 1.00 93.62 125 SER A O 1
ATOM 965 N N . ILE A 1 126 ? 3.353 -7.509 50.603 1.00 92.56 126 ILE A N 1
ATOM 966 C CA . ILE A 1 126 ? 3.773 -6.108 50.660 1.00 92.56 126 ILE A CA 1
ATOM 967 C C . ILE A 1 126 ? 4.450 -5.845 52.009 1.00 92.56 126 ILE A C 1
ATOM 969 O O . ILE A 1 126 ? 4.009 -6.360 53.034 1.00 92.56 126 ILE A O 1
ATOM 973 N N . GLU A 1 127 ? 5.518 -5.048 52.017 1.00 93.56 127 GLU A N 1
ATOM 974 C CA . GLU A 1 127 ? 6.250 -4.657 53.230 1.00 93.56 127 GLU A CA 1
ATOM 975 C C . GLU A 1 127 ? 5.504 -3.553 54.000 1.00 93.56 127 GLU A C 1
ATOM 977 O O . GLU A 1 127 ? 5.056 -2.568 53.408 1.00 93.56 127 GLU A O 1
ATOM 982 N N . LYS A 1 128 ? 5.365 -3.710 55.321 1.00 92.50 128 LYS A N 1
ATOM 983 C CA . LYS A 1 128 ? 4.774 -2.699 56.205 1.00 92.50 128 LYS A CA 1
ATOM 984 C C . LYS A 1 128 ? 5.794 -1.616 56.552 1.00 92.50 128 LYS A C 1
ATOM 986 O O . LYS A 1 128 ? 6.882 -1.920 57.041 1.00 92.50 128 LYS A O 1
ATOM 991 N N . GLU A 1 129 ? 5.410 -0.359 56.365 1.00 91.12 129 GLU A N 1
ATOM 992 C CA . GLU A 1 129 ? 6.232 0.809 56.695 1.00 91.12 129 GLU A CA 1
ATOM 993 C C . GLU A 1 129 ? 6.167 1.163 58.195 1.00 91.12 129 GLU A C 1
ATOM 995 O O . GLU A 1 129 ? 5.277 0.722 58.929 1.00 91.12 129 GLU A O 1
ATOM 1000 N N . ASP A 1 130 ? 7.118 1.977 58.665 1.00 91.56 130 ASP A N 1
ATOM 1001 C CA . ASP A 1 130 ? 7.079 2.571 60.010 1.00 91.56 130 ASP A CA 1
ATOM 1002 C C . ASP A 1 130 ? 6.117 3.769 60.028 1.00 91.56 130 ASP A C 1
ATOM 1004 O O . ASP A 1 130 ? 6.515 4.930 59.907 1.00 91.56 130 ASP A O 1
ATOM 1008 N N . GLU A 1 131 ? 4.822 3.466 60.109 1.00 88.25 131 GLU A N 1
ATOM 1009 C CA . GLU A 1 131 ? 3.737 4.445 60.077 1.00 88.25 131 GLU A CA 1
ATOM 1010 C C . GLU A 1 131 ? 2.748 4.251 61.241 1.00 88.25 131 GLU A C 1
ATOM 1012 O O . GLU A 1 131 ? 2.548 3.129 61.717 1.00 88.25 131 GLU A O 1
ATOM 1017 N N . PRO A 1 132 ? 2.126 5.340 61.740 1.00 83.25 132 PRO A N 1
ATOM 1018 C CA . PRO A 1 132 ? 1.217 5.259 62.882 1.00 83.25 132 PRO A CA 1
ATOM 1019 C C . PRO A 1 132 ? -0.073 4.497 62.555 1.00 83.25 132 PRO A C 1
ATOM 1021 O O . PRO A 1 132 ? -0.610 3.810 63.420 1.00 83.25 132 PRO A O 1
ATOM 1024 N N . GLU A 1 133 ? -0.565 4.625 61.322 1.00 86.62 133 GLU A N 1
ATOM 1025 C CA . GLU A 1 133 ? -1.781 4.000 60.802 1.00 86.62 133 GLU A CA 1
ATOM 1026 C C . GLU A 1 133 ? -1.593 3.737 59.301 1.00 86.62 133 GLU A C 1
ATOM 1028 O O . GLU A 1 133 ? -0.801 4.422 58.657 1.00 86.62 133 GLU A O 1
ATOM 1033 N N . TYR A 1 134 ? -2.318 2.760 58.749 1.00 85.44 134 TYR A N 1
ATOM 1034 C CA . TYR A 1 134 ? -2.290 2.466 57.312 1.00 85.44 134 TYR A CA 1
ATOM 1035 C C . TYR A 1 134 ? -2.756 3.674 56.489 1.00 85.44 134 TYR A C 1
ATOM 1037 O O . TYR A 1 134 ? -3.877 4.155 56.679 1.00 85.44 134 TYR A O 1
ATOM 1045 N N . ASP A 1 135 ? -1.945 4.113 55.526 1.00 84.56 135 ASP A N 1
ATOM 1046 C CA . ASP A 1 135 ? -2.331 5.135 54.555 1.00 84.56 135 ASP A CA 1
ATOM 1047 C C . ASP A 1 135 ? -2.555 4.509 53.177 1.00 84.56 135 ASP A C 1
ATOM 1049 O O . ASP A 1 135 ? -1.635 4.140 52.450 1.00 84.56 135 ASP A O 1
ATOM 1053 N N . PHE A 1 136 ? -3.820 4.459 52.768 1.00 76.94 136 PHE A N 1
ATOM 1054 C CA . PHE A 1 136 ? -4.234 3.900 51.483 1.00 76.94 136 PHE A CA 1
ATOM 1055 C C . PHE A 1 136 ? -3.712 4.664 50.248 1.00 76.94 136 PHE A C 1
ATOM 1057 O O . PHE A 1 136 ? -3.894 4.199 49.117 1.00 76.94 136 PHE A O 1
ATOM 1064 N N . HIS A 1 137 ? -3.106 5.842 50.426 1.00 75.81 137 HIS A N 1
ATOM 1065 C CA . HIS A 1 137 ? -2.412 6.581 49.367 1.00 75.81 137 HIS A CA 1
ATOM 1066 C C . HIS A 1 137 ? -0.901 6.340 49.340 1.00 75.81 137 HIS A C 1
ATOM 1068 O O . HIS A 1 137 ? -0.245 6.781 48.390 1.00 75.81 137 HIS A O 1
ATOM 1074 N N . ASN A 1 138 ? -0.348 5.679 50.357 1.00 79.56 138 ASN A N 1
ATOM 1075 C CA . ASN A 1 138 ? 1.080 5.446 50.469 1.00 79.56 138 ASN A CA 1
ATOM 1076 C C . ASN A 1 138 ? 1.561 4.417 49.427 1.00 79.56 138 ASN A C 1
ATOM 1078 O O . ASN A 1 138 ? 0.813 3.543 48.976 1.00 79.56 138 ASN A O 1
ATOM 1082 N N . LYS A 1 139 ? 2.823 4.542 49.004 1.00 81.81 139 LYS A N 1
ATOM 1083 C CA . LYS A 1 139 ? 3.458 3.631 48.042 1.00 81.81 139 LYS A CA 1
ATOM 1084 C C . LYS A 1 139 ? 4.221 2.555 48.802 1.00 81.81 139 LYS A C 1
ATOM 1086 O O . LYS A 1 139 ? 5.410 2.706 49.056 1.00 81.81 139 LYS A O 1
ATOM 1091 N N . TYR A 1 140 ? 3.541 1.464 49.129 1.00 88.06 140 TYR A N 1
ATOM 1092 C CA . TYR A 1 140 ? 4.187 0.333 49.783 1.00 88.06 140 TYR A CA 1
ATOM 1093 C C . TYR A 1 140 ? 5.044 -0.479 48.815 1.00 88.06 140 TYR A C 1
ATOM 1095 O O . TYR A 1 140 ? 4.680 -0.658 47.647 1.00 88.06 140 TYR A O 1
ATOM 1103 N N . LYS A 1 141 ? 6.153 -1.018 49.322 1.00 90.69 141 LYS A N 1
ATOM 1104 C CA . LYS A 1 141 ? 7.061 -1.881 48.569 1.00 90.69 141 LYS A CA 1
ATOM 1105 C C . LYS A 1 141 ? 6.474 -3.284 48.396 1.00 90.69 141 LYS A C 1
ATOM 1107 O O . LYS A 1 141 ? 6.201 -3.982 49.369 1.00 90.69 141 LYS A O 1
ATOM 1112 N N . LEU A 1 142 ? 6.333 -3.709 47.142 1.00 91.88 142 LEU A N 1
ATOM 1113 C CA . LEU A 1 142 ? 6.000 -5.089 46.795 1.00 91.88 142 LEU A CA 1
ATOM 1114 C C . LEU A 1 142 ? 7.191 -6.011 47.098 1.00 91.88 142 LEU A C 1
ATOM 1116 O O . LEU A 1 142 ? 8.320 -5.713 46.704 1.00 91.88 142 LEU A O 1
ATOM 1120 N N . VAL A 1 143 ? 6.933 -7.123 47.785 1.00 93.19 143 VAL A N 1
ATOM 1121 C CA . VAL A 1 143 ? 7.937 -8.145 48.124 1.00 93.19 143 VAL A CA 1
ATOM 1122 C C . VAL A 1 143 ? 7.781 -9.383 47.246 1.00 93.19 143 VAL A C 1
ATOM 1124 O O . VAL A 1 143 ? 8.775 -9.885 46.730 1.00 93.19 143 VAL A O 1
ATOM 1127 N N . ASP A 1 144 ? 6.547 -9.847 47.046 1.00 92.25 144 ASP A N 1
ATOM 1128 C CA . ASP A 1 144 ? 6.224 -10.990 46.187 1.00 92.25 144 ASP A CA 1
ATOM 1129 C C . ASP A 1 144 ? 4.837 -10.790 45.563 1.00 92.25 144 ASP A C 1
ATOM 1131 O O . ASP A 1 144 ? 3.865 -10.594 46.284 1.00 92.25 144 ASP A O 1
ATOM 1135 N N . SER A 1 145 ? 4.714 -10.844 44.236 1.00 92.69 145 SER A N 1
ATOM 1136 C CA . SER A 1 145 ? 3.419 -10.741 43.545 1.00 92.69 145 SER A CA 1
ATOM 1137 C C . SER A 1 145 ? 2.589 -12.029 43.599 1.00 92.69 145 SER A C 1
ATOM 1139 O O . SER A 1 145 ? 1.457 -12.049 43.111 1.00 92.69 145 SER A O 1
ATOM 1141 N N . GLY A 1 146 ? 3.141 -13.119 44.134 1.00 92.75 146 GLY A N 1
ATOM 1142 C CA . GLY A 1 146 ? 2.583 -14.459 44.005 1.00 92.75 146 GLY A CA 1
ATOM 1143 C C . GLY A 1 146 ? 2.716 -15.002 42.579 1.00 92.75 146 GLY A C 1
ATOM 1144 O O . GLY A 1 146 ? 3.332 -14.393 41.700 1.00 92.75 146 GLY A O 1
ATOM 1145 N N . THR A 1 147 ? 2.116 -16.167 42.336 1.00 94.50 147 THR A N 1
ATOM 1146 C CA . THR A 1 147 ? 2.101 -16.797 41.007 1.00 94.50 147 THR A CA 1
ATOM 1147 C C . THR A 1 147 ? 0.835 -16.418 40.251 1.00 94.50 147 THR A C 1
ATOM 1149 O O . THR A 1 147 ? -0.265 -16.724 40.711 1.00 94.50 147 THR A O 1
ATOM 1152 N N . TRP A 1 148 ? 0.994 -15.813 39.072 1.00 95.19 148 TRP A N 1
ATOM 1153 C CA . TRP A 1 148 ? -0.104 -15.491 38.161 1.00 95.19 148 TRP A CA 1
ATOM 1154 C C . TRP A 1 148 ? -0.218 -16.510 37.027 1.00 95.19 148 TRP A C 1
ATOM 1156 O O . TRP A 1 148 ? 0.774 -16.917 36.428 1.00 95.19 148 TRP A O 1
ATOM 1166 N N . THR A 1 149 ? -1.450 -16.892 36.700 1.00 96.06 149 THR A N 1
ATOM 1167 C CA . THR A 1 149 ? -1.790 -17.663 35.498 1.00 96.06 149 THR A CA 1
ATOM 1168 C C . THR A 1 149 ? -2.956 -17.003 34.774 1.00 96.06 149 THR A C 1
ATOM 1170 O O . THR A 1 149 ? -3.827 -16.393 35.400 1.00 96.06 149 THR A O 1
ATOM 1173 N N . ILE A 1 150 ? -2.949 -17.098 33.445 1.00 96.88 150 ILE A N 1
ATOM 1174 C CA . ILE A 1 150 ? -3.949 -16.480 32.574 1.00 96.88 150 ILE A CA 1
ATOM 1175 C C . ILE A 1 150 ? -4.458 -17.543 31.606 1.00 96.88 150 ILE A C 1
ATOM 1177 O O . ILE A 1 150 ? -3.668 -18.147 30.882 1.00 96.88 150 ILE A O 1
ATOM 1181 N N . ASP A 1 151 ? -5.773 -17.736 31.584 1.00 97.12 151 ASP A N 1
ATOM 1182 C CA . ASP A 1 151 ? -6.477 -18.566 30.605 1.00 97.12 151 ASP A CA 1
ATOM 1183 C C . ASP A 1 151 ? -7.513 -17.710 29.869 1.00 97.12 151 ASP A C 1
ATOM 1185 O O . ASP A 1 151 ? -8.083 -16.789 30.459 1.00 97.12 151 ASP A O 1
ATOM 1189 N N . ARG A 1 152 ? -7.724 -17.937 28.569 1.00 96.44 152 ARG A N 1
ATOM 1190 C CA . ARG A 1 152 ? -8.561 -17.044 27.750 1.00 96.44 152 ARG A CA 1
ATOM 1191 C C . ARG A 1 152 ? -9.154 -17.695 26.507 1.00 96.44 152 ARG A C 1
ATOM 1193 O O . ARG A 1 152 ? -8.553 -18.570 25.889 1.00 96.44 152 ARG A O 1
ATOM 1200 N N . GLY A 1 153 ? -10.289 -17.148 26.081 1.00 93.19 153 GLY A N 1
ATOM 1201 C CA . GLY A 1 153 ? -10.893 -17.341 24.765 1.00 93.19 153 GLY A CA 1
ATOM 1202 C C . GLY A 1 153 ? -11.028 -16.018 24.006 1.00 93.19 153 GLY A C 1
ATOM 1203 O O . GLY A 1 153 ? -10.440 -15.006 24.380 1.00 93.19 153 GLY A O 1
ATOM 1204 N N . SER A 1 154 ? -11.817 -16.014 22.929 1.00 86.56 154 SER A N 1
ATOM 1205 C CA . SER A 1 154 ? -12.080 -14.798 22.143 1.00 86.56 154 SER A CA 1
ATOM 1206 C C . SER A 1 154 ? -12.968 -13.786 22.871 1.00 86.56 154 SER A C 1
ATOM 1208 O O . SER A 1 154 ? -12.856 -12.592 22.625 1.00 86.56 154 SER A O 1
ATOM 1210 N N . ASP A 1 155 ? -13.849 -14.251 23.757 1.00 95.25 155 ASP A N 1
ATOM 1211 C CA . ASP A 1 155 ? -14.876 -13.459 24.442 1.00 95.25 155 ASP A CA 1
ATOM 1212 C C . ASP A 1 155 ? -14.806 -13.578 25.977 1.00 95.25 155 ASP A C 1
ATOM 1214 O O . ASP A 1 155 ? -15.710 -13.122 26.677 1.00 95.25 155 ASP A O 1
ATOM 1218 N N . TRP A 1 156 ? -13.744 -14.176 26.526 1.00 98.19 156 TRP A N 1
ATOM 1219 C CA . TRP A 1 156 ? -13.521 -14.272 27.970 1.00 98.19 156 TRP A CA 1
ATOM 1220 C C . TRP A 1 156 ? -12.033 -14.378 28.336 1.00 98.19 156 TRP A C 1
ATOM 1222 O O . TRP A 1 156 ? -11.219 -14.841 27.539 1.00 98.19 156 TRP A O 1
ATOM 1232 N N . ILE A 1 157 ? -11.687 -13.987 29.563 1.00 98.31 157 ILE A N 1
ATOM 1233 C CA . ILE A 1 157 ? -10.359 -14.159 30.172 1.00 98.31 157 ILE A CA 1
ATOM 1234 C C . ILE A 1 157 ? -10.499 -14.420 31.670 1.00 98.31 157 ILE A C 1
ATOM 1236 O O . ILE A 1 157 ? -11.312 -13.778 32.334 1.00 98.31 157 ILE A O 1
ATOM 1240 N N . THR A 1 158 ? -9.685 -15.325 32.203 1.00 98.38 158 THR A N 1
ATOM 1241 C CA . THR A 1 158 ? -9.566 -15.617 33.630 1.00 98.38 158 THR A CA 1
ATOM 1242 C C . THR A 1 158 ? -8.133 -15.378 34.086 1.00 98.38 158 THR A C 1
ATOM 1244 O O . THR A 1 158 ? -7.193 -15.980 33.571 1.00 98.38 158 THR A O 1
ATOM 1247 N N . PHE A 1 159 ? -7.978 -14.528 35.095 1.00 98.00 159 PHE A N 1
ATOM 1248 C CA . PHE A 1 159 ? -6.734 -14.315 35.825 1.00 98.00 159 PHE A CA 1
ATOM 1249 C C . PHE A 1 159 ? -6.797 -15.111 37.124 1.00 98.00 159 PHE A C 1
ATOM 1251 O O . PHE A 1 159 ? -7.814 -15.039 37.810 1.00 98.00 159 PHE A O 1
ATOM 1258 N N . THR A 1 160 ? -5.741 -15.843 37.471 1.00 97.81 160 THR A N 1
ATOM 1259 C CA . THR A 1 160 ? -5.637 -16.549 38.755 1.00 97.81 160 THR A CA 1
ATOM 1260 C C . THR A 1 160 ? -4.312 -16.227 39.427 1.00 97.81 160 THR A C 1
ATOM 1262 O O . THR A 1 160 ? -3.255 -16.471 38.847 1.00 97.81 160 THR A O 1
ATOM 1265 N N . GLN A 1 161 ? -4.385 -15.721 40.654 1.00 97.31 161 GLN A N 1
ATOM 1266 C CA . GLN A 1 161 ? -3.262 -15.461 41.541 1.00 97.31 161 GLN A CA 1
ATOM 1267 C C . GLN A 1 161 ? -3.265 -16.481 42.680 1.00 97.31 161 GLN A C 1
ATOM 1269 O O . GLN A 1 161 ? -4.279 -16.665 43.353 1.00 97.31 161 GLN A O 1
ATOM 1274 N N . SER A 1 162 ? -2.123 -17.114 42.926 1.00 96.69 162 SER A N 1
ATOM 1275 C CA . SER A 1 162 ? -1.905 -17.980 44.085 1.00 96.69 162 SER A CA 1
ATOM 1276 C C . SER A 1 162 ? -0.780 -17.417 44.940 1.00 96.69 162 SER A C 1
ATOM 1278 O O . SER A 1 162 ? 0.297 -17.118 44.417 1.00 96.69 162 SER A O 1
ATOM 1280 N N . ILE A 1 163 ? -1.007 -17.314 46.248 1.00 94.94 163 ILE A N 1
ATOM 1281 C CA . ILE A 1 163 ? 0.008 -16.877 47.208 1.00 94.94 163 ILE A CA 1
ATOM 1282 C C . ILE A 1 163 ? -0.139 -17.628 48.533 1.00 94.94 163 ILE A C 1
ATOM 1284 O O . ILE A 1 163 ? -1.252 -17.865 49.007 1.00 94.94 163 ILE A O 1
ATOM 1288 N N . ASP A 1 164 ? 0.995 -17.988 49.124 1.00 89.88 164 ASP A N 1
ATOM 1289 C CA . ASP A 1 164 ? 1.079 -18.598 50.448 1.00 89.88 164 ASP A CA 1
ATOM 1290 C C . ASP A 1 164 ? 1.924 -17.687 51.342 1.00 89.88 164 ASP A C 1
ATOM 1292 O O . ASP A 1 164 ? 3.022 -17.289 50.955 1.00 89.88 164 ASP A O 1
ATOM 1296 N N . GLY A 1 165 ? 1.375 -17.270 52.480 1.00 80.69 165 GLY A N 1
ATOM 1297 C CA . GLY A 1 165 ? 2.021 -16.337 53.395 1.00 80.69 165 GLY A CA 1
ATOM 1298 C C . GLY A 1 165 ? 2.528 -17.041 54.649 1.00 80.69 165 GLY A C 1
ATOM 1299 O O . GLY A 1 165 ? 1.792 -17.771 55.311 1.00 80.69 165 GLY A O 1
ATOM 1300 N N . ASP A 1 166 ? 3.756 -16.726 55.060 1.00 79.69 166 ASP A N 1
ATOM 1301 C CA . ASP A 1 166 ? 4.456 -17.373 56.185 1.00 79.69 166 ASP A CA 1
ATOM 1302 C C . ASP A 1 166 ? 3.862 -17.076 57.588 1.00 79.69 166 ASP A C 1
ATOM 1304 O O . ASP A 1 166 ? 4.433 -17.450 58.613 1.00 79.69 166 ASP A O 1
ATOM 1308 N N . PHE A 1 167 ? 2.721 -16.384 57.665 1.00 87.38 167 PHE A N 1
ATOM 1309 C CA . PHE A 1 167 ? 2.091 -15.887 58.900 1.00 87.38 167 PHE A CA 1
ATOM 1310 C C . PHE A 1 167 ? 0.609 -16.293 59.040 1.00 87.38 167 PHE A C 1
ATOM 1312 O O . PHE A 1 167 ? -0.172 -15.660 59.764 1.00 87.38 167 PHE A O 1
ATOM 1319 N N . GLY A 1 168 ? 0.227 -17.392 58.379 1.00 88.69 168 GLY A N 1
ATOM 1320 C CA . GLY A 1 168 ? -1.064 -18.071 58.549 1.00 88.69 168 GLY A CA 1
ATOM 1321 C C . GLY A 1 168 ? -2.175 -17.615 57.599 1.00 88.69 168 GLY A C 1
ATOM 1322 O O . GLY A 1 168 ? -3.301 -18.097 57.725 1.00 88.69 168 GLY A O 1
ATOM 1323 N N . TYR A 1 169 ? -1.880 -16.723 56.650 1.00 94.00 169 TYR A N 1
ATOM 1324 C CA . TYR A 1 169 ? -2.787 -16.325 55.569 1.00 94.00 169 TYR A CA 1
ATOM 1325 C C . TYR A 1 169 ? -2.243 -16.803 54.221 1.00 94.00 169 TYR A C 1
ATOM 1327 O O . TYR A 1 169 ? -1.064 -16.636 53.942 1.00 94.00 169 TYR A O 1
ATOM 1335 N N . GLY A 1 170 ? -3.117 -17.326 53.367 1.00 95.50 170 GLY A N 1
ATOM 1336 C CA . GLY A 1 170 ? -2.809 -17.720 51.994 1.00 95.50 170 GLY A CA 1
ATOM 1337 C C . GLY A 1 170 ? -4.099 -17.795 51.184 1.00 95.50 170 GLY A C 1
ATOM 1338 O O . GLY A 1 170 ? -5.171 -18.031 51.755 1.00 95.50 170 GLY A O 1
ATOM 1339 N N . TYR A 1 171 ? -4.027 -17.558 49.876 1.00 96.94 171 TYR A N 1
ATOM 1340 C CA . TYR A 1 171 ? -5.211 -17.616 49.025 1.00 96.94 171 TYR A CA 1
ATOM 1341 C C . TYR A 1 171 ? -4.926 -18.043 47.584 1.00 96.94 171 TYR A C 1
ATOM 1343 O O . TYR A 1 171 ? -3.835 -17.854 47.043 1.00 96.94 171 TYR A O 1
ATOM 1351 N N . VAL A 1 172 ? -5.983 -18.542 46.939 1.00 98.00 172 VAL A N 1
ATOM 1352 C CA . VAL A 1 172 ? -6.115 -18.572 45.479 1.00 98.00 172 VAL A CA 1
ATOM 1353 C C . VAL A 1 172 ? -7.256 -17.636 45.103 1.00 98.00 172 VAL A C 1
ATOM 1355 O O . VAL A 1 172 ? -8.395 -17.838 45.523 1.00 98.00 172 VAL A O 1
ATOM 1358 N N . TYR A 1 173 ? -6.939 -16.595 44.343 1.00 97.56 173 TYR A N 1
ATOM 1359 C CA . TYR A 1 173 ? -7.881 -15.585 43.883 1.00 97.56 173 TYR A CA 1
ATOM 1360 C C . TYR A 1 173 ? -7.988 -15.647 42.367 1.00 97.56 173 TYR A C 1
ATOM 1362 O O . TYR A 1 173 ? -6.970 -15.626 41.678 1.00 97.56 173 TYR A O 1
ATOM 1370 N N . SER A 1 174 ? -9.209 -15.687 41.845 1.00 97.81 174 SER A N 1
ATOM 1371 C CA . SER A 1 174 ? -9.453 -15.673 40.408 1.00 97.81 174 SER A CA 1
ATOM 1372 C C . SER A 1 174 ? -10.471 -14.605 40.030 1.00 97.81 174 SER A C 1
ATOM 1374 O O . SER A 1 174 ? -11.488 -14.436 40.704 1.00 97.81 174 SER A O 1
ATOM 1376 N N . LYS A 1 175 ? -10.230 -13.932 38.903 1.00 98.00 175 LYS A N 1
ATOM 1377 C CA . LYS A 1 175 ? -11.146 -12.966 38.288 1.00 98.00 175 LYS A CA 1
ATOM 1378 C C . LYS A 1 175 ? -11.367 -13.324 36.829 1.00 98.00 175 LYS A C 1
ATOM 1380 O O . LYS A 1 175 ? -10.414 -13.437 36.065 1.00 98.00 175 LYS A O 1
ATOM 1385 N N . THR A 1 176 ? -12.623 -13.492 36.442 1.00 98.31 176 THR A N 1
ATOM 1386 C CA . THR A 1 176 ? -13.028 -13.811 35.073 1.00 98.31 176 THR A CA 1
ATOM 1387 C C . THR A 1 176 ? -13.844 -12.674 34.484 1.00 98.31 176 THR A C 1
ATOM 1389 O O . THR A 1 176 ? -14.887 -12.330 35.036 1.00 98.31 176 THR A O 1
ATOM 1392 N N . LEU A 1 177 ? -13.407 -12.138 33.346 1.00 98.44 177 LEU A N 1
ATOM 1393 C CA . LEU A 1 177 ? -14.217 -11.268 32.496 1.00 98.44 177 LEU A CA 1
ATOM 1394 C C . LEU A 1 177 ? -14.801 -12.110 31.368 1.00 98.44 177 LEU A C 1
ATOM 1396 O O . LEU A 1 177 ? -14.061 -12.820 30.690 1.00 98.44 177 LEU A O 1
ATOM 1400 N N . LYS A 1 178 ? -16.113 -12.037 31.154 1.00 98.12 178 LYS A N 1
ATOM 1401 C CA . LYS A 1 178 ? -16.793 -12.740 30.062 1.00 98.12 178 LYS A CA 1
ATOM 1402 C C . LYS A 1 178 ? -17.791 -11.823 29.376 1.00 98.12 178 LYS A C 1
ATOM 1404 O O . LYS A 1 178 ? -18.690 -11.305 30.033 1.00 98.12 178 LYS A O 1
ATOM 1409 N N . LEU A 1 179 ? -17.658 -11.648 28.066 1.00 97.88 179 LEU A N 1
ATOM 1410 C CA . LEU A 1 179 ? -18.555 -10.802 27.291 1.00 97.88 179 LEU A CA 1
ATOM 1411 C C . LEU A 1 179 ? -19.964 -11.403 27.207 1.00 97.88 179 LEU A C 1
ATOM 1413 O O . LEU A 1 179 ? -20.158 -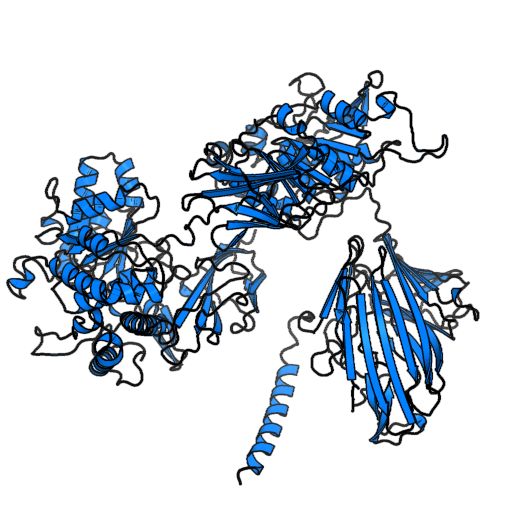12.618 27.139 1.00 97.88 179 LEU A O 1
ATOM 1417 N N . LYS A 1 180 ? -20.946 -10.508 27.177 1.00 96.50 180 LYS A N 1
ATOM 1418 C CA . LYS A 1 180 ? -22.355 -10.751 26.866 1.00 96.50 180 LYS A CA 1
ATOM 1419 C C . LYS A 1 180 ? -22.721 -9.982 25.597 1.00 96.50 180 LYS A C 1
ATOM 1421 O O . LYS A 1 180 ? -21.937 -9.179 25.096 1.00 96.50 180 LYS A O 1
ATOM 1426 N N . GLU A 1 181 ? -23.919 -10.216 25.078 1.00 87.81 181 GLU A N 1
ATOM 1427 C CA . GLU A 1 181 ? -24.433 -9.489 23.911 1.00 87.81 181 GLU A CA 1
ATOM 1428 C C . GLU A 1 181 ? -24.552 -7.977 24.169 1.00 87.81 181 GLU A C 1
ATOM 1430 O O . GLU A 1 181 ? -24.380 -7.169 23.261 1.00 87.81 181 GLU A O 1
ATOM 1435 N N . ASP A 1 182 ? -24.788 -7.600 25.423 1.00 91.50 182 ASP A N 1
ATOM 1436 C CA . ASP A 1 182 ? -25.018 -6.239 25.881 1.00 91.50 182 ASP A CA 1
ATOM 1437 C C . ASP A 1 182 ? -24.018 -5.802 26.958 1.00 91.50 182 ASP A C 1
ATOM 1439 O O . ASP A 1 182 ? -24.342 -4.953 27.767 1.00 91.50 182 ASP A O 1
ATOM 1443 N N . GLY A 1 183 ? -22.808 -6.361 27.021 1.00 96.75 183 GLY A N 1
ATOM 1444 C CA . GLY A 1 183 ? -21.814 -5.952 28.021 1.00 96.75 183 GLY A CA 1
ATOM 1445 C C . GLY A 1 183 ? -20.927 -7.096 28.476 1.00 96.75 183 GLY A C 1
ATOM 1446 O O . GLY A 1 183 ? -20.385 -7.817 27.641 1.00 96.75 183 GLY A O 1
ATOM 1447 N N . PHE A 1 184 ? -20.743 -7.268 29.787 1.00 98.31 184 PHE A N 1
ATOM 1448 C CA . PHE A 1 184 ? -19.899 -8.335 30.331 1.00 98.31 184 PHE A CA 1
ATOM 1449 C C . PHE A 1 184 ? -20.260 -8.727 31.770 1.00 98.31 184 PHE A C 1
ATOM 1451 O O . PHE A 1 184 ? -20.892 -7.979 32.509 1.00 98.31 184 PHE A O 1
ATOM 1458 N N . LEU A 1 185 ? -19.841 -9.926 32.164 1.00 98.12 185 LEU A N 1
ATOM 1459 C CA . LEU A 1 185 ? -19.822 -10.396 33.544 1.00 98.12 185 LEU A CA 1
ATOM 1460 C C . LEU A 1 185 ? -18.393 -10.329 34.076 1.00 98.12 185 LEU A C 1
ATOM 1462 O O . LEU A 1 185 ? -17.460 -10.769 33.400 1.00 98.12 185 LEU A O 1
ATOM 1466 N N . MET A 1 186 ? -18.242 -9.845 35.303 1.00 97.69 186 MET A N 1
ATOM 1467 C CA . MET A 1 186 ? -17.023 -9.954 36.091 1.00 97.69 186 MET A CA 1
ATOM 1468 C C . MET A 1 186 ? -17.295 -10.892 37.263 1.00 97.69 186 MET A C 1
ATOM 1470 O O . MET A 1 186 ? -18.018 -10.538 38.189 1.00 97.69 186 MET A O 1
ATOM 1474 N N . LYS A 1 187 ? -16.748 -12.105 37.199 1.00 98.00 187 LYS A N 1
ATOM 1475 C CA . LYS A 1 187 ? -16.889 -13.115 38.250 1.00 98.00 187 LYS A CA 1
ATOM 1476 C C . LYS A 1 187 ? -15.598 -13.235 39.038 1.00 98.00 187 LYS A C 1
ATOM 1478 O O . LYS A 1 187 ? -14.534 -13.423 38.449 1.00 98.00 187 LYS A O 1
ATOM 1483 N N . HIS A 1 188 ? -15.711 -13.246 40.354 1.00 97.81 188 HIS A N 1
ATOM 1484 C CA . HIS A 1 188 ? -14.597 -13.410 41.272 1.00 97.81 188 HIS A CA 1
ATOM 1485 C C . HIS A 1 188 ? -14.716 -14.697 42.075 1.00 97.81 188 HIS A C 1
ATOM 1487 O O . HIS A 1 188 ? -15.805 -15.220 42.318 1.00 97.81 188 HIS A O 1
ATOM 1493 N N . THR A 1 189 ? -13.577 -15.230 42.490 1.00 97.81 189 THR A N 1
ATOM 1494 C CA . THR A 1 189 ? -13.493 -16.390 43.375 1.00 97.81 189 THR A CA 1
ATOM 1495 C C . THR A 1 189 ? -12.311 -16.198 44.309 1.00 97.81 189 THR A C 1
ATOM 1497 O O . THR A 1 189 ? -11.212 -15.902 43.848 1.00 97.81 189 THR A O 1
ATOM 1500 N N . LEU A 1 190 ? -12.533 -16.337 45.614 1.00 97.62 190 LEU A N 1
ATOM 1501 C CA . LEU A 1 190 ? -11.495 -16.235 46.633 1.00 97.62 190 LEU A CA 1
ATOM 1502 C C . LEU A 1 190 ? -11.533 -17.479 47.511 1.00 97.62 190 LEU A C 1
ATOM 1504 O O . LEU A 1 190 ? -12.449 -17.659 48.312 1.00 97.62 190 LEU A O 1
ATOM 1508 N N . LYS A 1 191 ? -10.513 -18.321 47.372 1.00 97.94 191 LYS A N 1
ATOM 1509 C CA . LYS A 1 191 ? -10.320 -19.516 48.183 1.00 97.94 191 LYS A CA 1
ATOM 1510 C C . LYS A 1 191 ? -9.266 -19.262 49.247 1.00 97.94 191 LYS A C 1
ATOM 1512 O O . LYS A 1 191 ? -8.143 -18.881 48.920 1.00 97.94 191 LYS A O 1
ATOM 1517 N N . ASN A 1 192 ? -9.606 -19.530 50.502 1.00 97.88 192 ASN A N 1
ATOM 1518 C CA . ASN A 1 192 ? -8.667 -19.442 51.613 1.00 97.88 192 ASN A CA 1
ATOM 1519 C C . ASN A 1 192 ? -7.832 -20.728 51.700 1.00 97.88 192 ASN A C 1
ATOM 1521 O O . ASN A 1 192 ? -8.370 -21.808 51.955 1.00 97.88 192 ASN A O 1
ATOM 1525 N N . THR A 1 193 ? -6.523 -20.619 51.482 1.00 97.12 193 THR A N 1
ATOM 1526 C CA . THR A 1 193 ? -5.571 -21.737 51.601 1.00 97.12 193 THR A CA 1
ATOM 1527 C C . THR A 1 193 ? -4.733 -21.680 52.876 1.00 97.12 193 THR A C 1
ATOM 1529 O O . THR A 1 193 ? -3.971 -22.610 53.120 1.00 97.12 193 THR A O 1
ATOM 1532 N N . GLY A 1 194 ? -4.873 -20.620 53.679 1.00 95.06 194 GLY A N 1
ATOM 1533 C CA . GLY A 1 194 ? -4.174 -20.447 54.949 1.00 95.06 194 GLY A CA 1
ATOM 1534 C C . GLY A 1 194 ? -4.887 -21.093 56.140 1.00 95.06 194 GLY A C 1
ATOM 1535 O O . GLY A 1 194 ? -5.835 -21.865 56.000 1.00 95.06 194 GLY A O 1
ATOM 1536 N N . GLU A 1 195 ? -4.423 -20.744 57.340 1.00 95.38 195 GLU A N 1
ATOM 1537 C CA . GLU A 1 195 ? -4.931 -21.260 58.620 1.00 95.38 195 GLU A CA 1
ATOM 1538 C C . GLU A 1 195 ? -5.893 -20.287 59.321 1.00 95.38 195 GLU A C 1
ATOM 1540 O O . GLU A 1 195 ? -6.675 -20.697 60.179 1.00 95.38 195 GLU A O 1
ATOM 1545 N N . LYS A 1 196 ? -5.840 -18.996 58.973 1.00 95.19 196 LYS A N 1
ATOM 1546 C CA . LYS A 1 196 ? -6.681 -17.936 59.543 1.00 95.19 196 LYS A CA 1
ATOM 1547 C C . LYS A 1 196 ? -7.849 -17.600 58.620 1.00 95.19 196 LYS A C 1
ATOM 1549 O O . LYS A 1 196 ? -7.703 -17.588 57.401 1.00 95.19 196 LYS A O 1
ATOM 1554 N N . THR A 1 197 ? -9.003 -17.275 59.197 1.00 95.50 197 THR A N 1
ATOM 1555 C CA . THR A 1 197 ? -10.177 -16.777 58.464 1.00 95.50 197 THR A CA 1
ATOM 1556 C C . THR A 1 197 ? -9.846 -15.465 57.747 1.00 95.50 197 THR A C 1
ATOM 1558 O O . THR A 1 197 ? -9.365 -14.518 58.366 1.00 95.50 197 THR A O 1
ATOM 1561 N N . ILE A 1 198 ? -10.140 -15.374 56.449 1.00 95.12 198 ILE A N 1
ATOM 1562 C CA . ILE A 1 198 ? -9.979 -14.138 55.673 1.00 95.12 198 ILE A CA 1
ATOM 1563 C C . ILE A 1 198 ? -11.233 -13.292 55.867 1.00 95.12 198 ILE A C 1
ATOM 1565 O O . ILE A 1 198 ? -12.288 -13.651 55.361 1.00 95.12 198 ILE A O 1
ATOM 1569 N N . THR A 1 199 ? -11.127 -12.167 56.575 1.00 92.56 199 THR A N 1
ATOM 1570 C CA . THR A 1 199 ? -12.210 -11.175 56.682 1.00 92.56 199 THR A CA 1
ATOM 1571 C C . THR A 1 199 ? -11.749 -9.867 56.057 1.00 92.56 199 THR A C 1
ATOM 1573 O O . THR A 1 199 ? -10.779 -9.270 56.517 1.00 92.56 199 THR A O 1
ATOM 1576 N N . THR A 1 200 ? -12.416 -9.433 54.991 1.00 91.25 200 THR A N 1
ATOM 1577 C CA . THR A 1 200 ? -12.023 -8.240 54.230 1.00 91.25 200 THR A CA 1
ATOM 1578 C C . THR A 1 200 ? -13.232 -7.607 53.554 1.00 91.25 200 THR A C 1
ATOM 1580 O O . THR A 1 200 ? -14.261 -8.258 53.370 1.00 91.25 200 THR A O 1
ATOM 1583 N N . ASP A 1 201 ? -13.123 -6.332 53.210 1.00 90.25 201 ASP A N 1
ATOM 1584 C CA . ASP A 1 201 ? -14.123 -5.613 52.438 1.00 90.25 201 ASP A CA 1
ATOM 1585 C C . ASP A 1 201 ? -13.641 -5.457 50.994 1.00 90.25 201 ASP A C 1
ATOM 1587 O O . ASP A 1 201 ? -12.513 -5.048 50.750 1.00 90.25 201 ASP A O 1
ATOM 1591 N N . GLN A 1 202 ? -14.483 -5.784 50.022 1.00 91.19 202 GLN A N 1
ATOM 1592 C CA . GLN A 1 202 ? -14.131 -5.671 48.611 1.00 91.19 202 GLN A CA 1
ATOM 1593 C C . GLN A 1 202 ? -15.007 -4.609 47.970 1.00 91.19 202 GLN A C 1
ATOM 1595 O O . GLN A 1 202 ? -16.216 -4.585 48.193 1.00 91.19 202 GLN A O 1
ATOM 1600 N N . TYR A 1 203 ? -14.413 -3.716 47.187 1.00 88.19 203 TYR A N 1
ATOM 1601 C CA . TYR A 1 203 ? -15.188 -2.786 46.378 1.00 88.19 203 TYR A CA 1
ATOM 1602 C C . TYR A 1 203 ? -14.473 -2.426 45.080 1.00 88.19 203 TYR A C 1
ATOM 1604 O O . TYR A 1 203 ? -13.253 -2.554 44.961 1.00 88.19 203 TYR A O 1
ATOM 1612 N N . ASN A 1 204 ? -15.251 -1.965 44.103 1.00 89.25 204 ASN A N 1
ATOM 1613 C CA . ASN A 1 204 ? -14.766 -1.628 42.772 1.00 89.25 204 ASN A CA 1
ATOM 1614 C C . ASN A 1 204 ? -14.835 -0.117 42.517 1.00 89.25 204 ASN A C 1
ATOM 1616 O O . ASN A 1 204 ? -15.889 0.500 42.683 1.00 89.25 204 ASN A O 1
ATOM 1620 N N . HIS A 1 205 ? -13.719 0.457 42.066 1.00 91.25 205 HIS A N 1
ATOM 1621 C CA . HIS A 1 205 ? -13.693 1.767 41.424 1.00 91.25 205 HIS A CA 1
ATOM 1622 C C . HIS A 1 205 ? -14.060 1.604 39.954 1.00 91.25 205 HIS A C 1
ATOM 1624 O O . HIS A 1 205 ? -13.229 1.205 39.138 1.00 91.25 205 HIS A O 1
ATOM 1630 N N . ASN A 1 206 ? -15.302 1.921 39.603 1.00 92.19 206 ASN A N 1
ATOM 1631 C CA . ASN A 1 206 ? -15.790 1.648 38.256 1.00 92.19 206 ASN A CA 1
ATOM 1632 C C . ASN A 1 206 ? -15.171 2.559 37.182 1.00 92.19 206 ASN A C 1
ATOM 1634 O O . ASN A 1 206 ? -14.995 2.121 36.055 1.00 92.19 206 ASN A O 1
ATOM 1638 N N . PHE A 1 207 ? -14.829 3.806 37.516 1.00 93.88 207 PHE A N 1
ATOM 1639 C CA . PHE A 1 207 ? -14.231 4.799 36.610 1.00 93.88 207 PHE A CA 1
ATOM 1640 C C . PHE A 1 207 ? -14.841 4.871 35.191 1.00 93.88 207 PHE A C 1
ATOM 1642 O O . PHE A 1 207 ? -14.119 4.893 34.193 1.00 93.88 207 PHE A O 1
ATOM 1649 N N . PHE A 1 208 ? -16.170 4.948 35.081 1.00 95.50 208 PHE A N 1
ATOM 1650 C CA . PHE A 1 208 ? -16.824 5.060 33.777 1.00 95.50 208 PHE A CA 1
ATOM 1651 C C . PHE A 1 208 ? -16.492 6.380 33.079 1.00 95.50 208 PHE A C 1
ATOM 1653 O O . PHE A 1 208 ? -16.526 7.451 33.694 1.00 95.50 208 PHE A O 1
ATOM 1660 N N . MET A 1 209 ? -16.244 6.287 31.772 1.00 93.56 209 MET A N 1
ATOM 1661 C CA . MET A 1 209 ? -16.008 7.402 30.858 1.00 93.56 209 MET A CA 1
ATOM 1662 C C . MET A 1 209 ? -16.808 7.180 29.574 1.00 93.56 209 MET A C 1
ATOM 1664 O O . MET A 1 209 ? -16.289 6.654 28.594 1.00 93.56 209 MET A O 1
ATOM 1668 N N . ILE A 1 210 ? -18.078 7.586 29.577 1.00 91.81 210 ILE A N 1
ATOM 1669 C CA . ILE A 1 210 ? -18.961 7.405 28.418 1.00 91.81 210 ILE A CA 1
ATOM 1670 C C . ILE A 1 210 ? -18.635 8.469 27.362 1.00 91.81 210 ILE A C 1
ATOM 1672 O O . ILE A 1 210 ? -18.788 9.664 27.616 1.00 91.81 210 ILE A O 1
ATOM 1676 N N . ASP A 1 211 ? -18.153 8.029 26.199 1.00 86.50 211 ASP A N 1
ATOM 1677 C CA . ASP A 1 211 ? -17.773 8.834 25.028 1.00 86.50 211 ASP A CA 1
ATOM 1678 C C . ASP A 1 211 ? -16.771 9.967 25.326 1.00 86.50 211 ASP A C 1
ATOM 1680 O O . ASP A 1 211 ? -16.690 10.958 24.597 1.00 86.50 211 ASP A O 1
ATOM 1684 N N . ASN A 1 212 ? -16.000 9.827 26.414 1.00 85.25 212 ASN A N 1
ATOM 1685 C CA . ASN A 1 212 ? -15.115 10.867 26.957 1.00 85.25 212 ASN A CA 1
ATOM 1686 C C . ASN A 1 212 ? -15.839 12.216 27.188 1.00 85.25 212 ASN A C 1
ATOM 1688 O O . ASN A 1 212 ? -15.230 13.289 27.120 1.00 85.25 212 ASN A O 1
ATOM 1692 N N . GLU A 1 213 ? -17.149 12.174 27.444 1.00 85.38 213 GLU A N 1
ATOM 1693 C CA . GLU A 1 213 ? -17.947 13.367 27.688 1.00 85.38 213 GLU A CA 1
ATOM 1694 C C . GLU A 1 213 ? -17.710 13.934 29.099 1.00 85.38 213 GLU A C 1
ATOM 1696 O O . GLU A 1 213 ? -17.488 13.217 30.075 1.00 85.38 213 GLU A O 1
ATOM 1701 N N . GLN A 1 214 ? -17.759 15.263 29.212 1.00 87.88 214 GLN A N 1
ATOM 1702 C CA . GLN A 1 214 ? -17.665 15.956 30.490 1.00 87.88 214 GLN A CA 1
ATOM 1703 C C . GLN A 1 214 ? -18.888 15.658 31.373 1.00 87.88 214 GLN A C 1
ATOM 1705 O O . GLN A 1 214 ? -20.031 15.767 30.929 1.00 87.88 214 GLN A O 1
ATOM 1710 N N . CYS A 1 215 ? -18.659 15.363 32.653 1.00 90.00 215 CYS A N 1
ATOM 1711 C CA . CYS A 1 215 ? -19.732 15.158 33.625 1.00 90.00 215 CYS A CA 1
ATOM 1712 C C . CYS A 1 215 ? -20.560 16.443 33.794 1.00 90.00 215 CYS A C 1
ATOM 1714 O O . CYS A 1 215 ? -20.022 17.520 34.076 1.00 90.00 215 CYS A O 1
ATOM 1716 N N . GLY A 1 216 ? -21.877 16.330 33.625 1.00 91.44 216 GLY A N 1
ATOM 1717 C CA . GLY A 1 216 ? -22.807 17.455 33.651 1.00 91.44 216 GLY A CA 1
ATOM 1718 C C . GLY A 1 216 ? -24.270 17.006 33.627 1.00 91.44 216 GLY A C 1
ATOM 1719 O O . GLY A 1 216 ? -24.535 15.812 33.765 1.00 91.44 216 GLY A O 1
ATOM 1720 N N . PRO A 1 217 ? -25.232 17.932 33.443 1.00 91.94 217 PRO A N 1
ATOM 1721 C CA . PRO A 1 217 ? -26.663 17.657 33.627 1.00 91.94 217 PRO A CA 1
ATOM 1722 C C . PRO A 1 217 ? -27.252 16.553 32.740 1.00 91.94 217 PRO A C 1
ATOM 1724 O O . PRO A 1 217 ? -28.327 16.043 33.039 1.00 91.94 217 PRO A O 1
ATOM 1727 N N . ALA A 1 218 ? -26.564 16.183 31.655 1.00 88.25 218 ALA A N 1
ATOM 1728 C CA . ALA A 1 218 ? -26.964 15.080 30.786 1.00 88.25 218 ALA A CA 1
ATOM 1729 C C . ALA A 1 218 ? -26.764 13.695 31.428 1.00 88.25 218 ALA A C 1
ATOM 1731 O O . ALA A 1 218 ? -27.413 12.739 30.998 1.00 88.25 218 ALA A O 1
ATOM 1732 N N . VAL A 1 219 ? -25.891 13.593 32.437 1.00 92.81 219 VAL A N 1
ATOM 1733 C CA . VAL A 1 219 ? -25.570 12.354 33.148 1.00 92.81 219 VAL A CA 1
ATOM 1734 C C . VAL A 1 219 ? -26.488 12.191 34.353 1.00 92.81 219 VAL A C 1
ATOM 1736 O O . VAL A 1 219 ? -26.564 13.059 35.228 1.00 92.81 219 VAL A O 1
ATOM 1739 N N . LYS A 1 220 ? -27.139 11.035 34.424 1.00 92.19 220 LYS A N 1
ATOM 1740 C CA . LYS A 1 220 ? -28.023 10.633 35.513 1.00 92.19 220 LYS A CA 1
ATOM 1741 C C . LYS A 1 220 ? -27.535 9.324 36.118 1.00 92.19 220 LYS A C 1
ATOM 1743 O O . LYS A 1 220 ? -27.272 8.375 35.386 1.00 92.19 220 LYS A O 1
ATOM 1748 N N . ILE A 1 221 ? -27.476 9.260 37.448 1.00 96.62 221 ILE A N 1
ATOM 1749 C CA . ILE A 1 221 ? -27.189 8.025 38.184 1.00 96.62 221 ILE A CA 1
ATOM 1750 C C . ILE A 1 221 ? -28.435 7.637 38.973 1.00 96.62 221 ILE A C 1
ATOM 1752 O O . ILE A 1 221 ? -28.986 8.465 39.689 1.00 96.62 221 ILE A O 1
ATOM 1756 N N . SER A 1 222 ? -28.906 6.403 38.826 1.00 96.12 222 SER A N 1
ATOM 1757 C CA . SER A 1 222 ? -30.141 5.912 39.447 1.00 96.12 222 SER A CA 1
ATOM 1758 C C . SER A 1 222 ? -29.878 4.675 40.296 1.00 96.12 222 SER A C 1
ATOM 1760 O O . SER A 1 222 ? -29.145 3.780 39.876 1.00 96.12 222 SER A O 1
ATOM 1762 N N . TYR A 1 223 ? -30.542 4.607 41.446 1.00 96.62 223 TYR A N 1
ATOM 1763 C CA . TYR A 1 223 ? -30.508 3.488 42.383 1.00 96.62 223 TYR A CA 1
ATOM 1764 C C . TYR A 1 223 ? -31.917 2.890 42.554 1.00 96.62 223 TYR A C 1
ATOM 1766 O O . TYR A 1 223 ? -32.919 3.541 42.237 1.00 96.62 223 TYR A O 1
ATOM 1774 N N . PRO A 1 224 ? -32.040 1.638 43.021 1.00 95.38 224 PRO A N 1
ATOM 1775 C CA . PRO A 1 224 ? -33.335 0.981 43.200 1.00 95.38 224 PRO A CA 1
ATOM 1776 C C . PRO A 1 224 ? -34.088 1.396 44.474 1.00 95.38 224 PRO A C 1
ATOM 1778 O O . PRO A 1 224 ? -35.220 0.964 44.677 1.00 95.38 224 PRO A O 1
ATOM 1781 N N . PHE A 1 225 ? -33.493 2.259 45.294 1.00 94.62 225 PHE A N 1
ATOM 1782 C CA . PHE A 1 225 ? -34.041 2.796 46.538 1.00 94.62 225 PHE A CA 1
ATOM 1783 C C . PHE A 1 225 ? -33.905 4.325 46.565 1.00 94.62 225 PHE A C 1
ATOM 1785 O O . PHE A 1 225 ? -33.136 4.909 45.801 1.00 94.62 225 PHE A O 1
ATOM 1792 N N . SER A 1 226 ? -34.655 4.986 47.449 1.00 94.88 226 SER A N 1
ATOM 1793 C CA . SER A 1 226 ? -34.506 6.426 47.678 1.00 94.88 226 SER A CA 1
ATOM 1794 C C . SER A 1 226 ? -33.163 6.715 48.337 1.00 94.88 226 SER A C 1
ATOM 1796 O O . SER A 1 226 ? -32.887 6.206 49.420 1.00 94.88 226 SER A O 1
ATOM 1798 N N . VAL A 1 227 ? -32.355 7.550 47.696 1.00 94.06 227 VAL A N 1
ATOM 1799 C CA . VAL A 1 227 ? -31.004 7.876 48.142 1.00 94.06 227 VAL A CA 1
ATOM 1800 C C . VAL A 1 227 ? -31.050 9.073 49.086 1.00 94.06 227 VAL A C 1
ATOM 1802 O O . VAL A 1 227 ? -31.819 10.015 48.889 1.00 94.06 227 VAL A O 1
ATOM 1805 N N . SER A 1 228 ? -30.193 9.062 50.101 1.00 92.69 228 SER A N 1
ATOM 1806 C CA . SER A 1 228 ? -29.882 10.244 50.908 1.00 92.69 228 SER A CA 1
ATOM 1807 C C . SER A 1 228 ? -28.386 10.328 51.191 1.00 92.69 228 SER A C 1
ATOM 1809 O O . SER A 1 228 ? -27.688 9.325 51.121 1.00 92.69 228 SER A O 1
ATOM 1811 N N . THR A 1 229 ? -27.888 11.519 51.512 1.00 94.00 229 THR A N 1
ATOM 1812 C CA . THR A 1 229 ? -26.501 11.736 51.940 1.00 94.00 229 THR A CA 1
ATOM 1813 C C . THR A 1 229 ? -26.450 12.872 52.957 1.00 94.00 229 THR A C 1
ATOM 1815 O O . THR A 1 229 ? -27.297 13.769 52.927 1.00 94.00 229 THR A O 1
ATOM 1818 N N . GLN A 1 230 ? -25.483 12.819 53.874 1.00 91.56 230 GLN A N 1
ATOM 1819 C CA . GLN A 1 230 ? -25.188 13.901 54.822 1.00 91.56 230 GLN A CA 1
ATOM 1820 C C . GLN A 1 230 ? -24.039 14.804 54.341 1.00 91.56 230 GLN A C 1
ATOM 1822 O O . GLN A 1 230 ? -23.728 15.796 55.001 1.00 91.56 230 GLN A O 1
ATOM 1827 N N . ASP A 1 231 ? -23.402 14.472 53.213 1.00 92.00 231 ASP A N 1
ATOM 1828 C CA . ASP A 1 231 ? -22.267 15.219 52.676 1.00 92.00 231 ASP A CA 1
ATOM 1829 C C . ASP A 1 231 ? -22.701 16.514 51.968 1.00 92.00 231 ASP A C 1
ATOM 1831 O O . ASP A 1 231 ? -23.762 16.600 51.344 1.00 92.00 231 ASP A O 1
ATOM 1835 N N . ASP A 1 232 ? -21.851 17.544 52.028 1.00 85.62 232 ASP A N 1
ATOM 1836 C CA . ASP A 1 232 ? -22.062 18.793 51.290 1.00 85.62 232 ASP A CA 1
ATOM 1837 C C . ASP A 1 232 ? -21.741 18.606 49.799 1.00 85.62 232 ASP A C 1
ATOM 1839 O O . ASP A 1 232 ? -20.584 18.455 49.394 1.00 85.62 232 ASP A O 1
ATOM 1843 N N . LEU A 1 233 ? -22.781 18.684 48.967 1.00 85.50 233 LEU A N 1
ATOM 1844 C CA . LEU A 1 233 ? -22.698 18.521 47.514 1.00 85.50 233 LEU A CA 1
ATOM 1845 C C . LEU A 1 233 ? -22.176 19.764 46.777 1.00 85.50 233 LEU A C 1
ATOM 1847 O O . LEU A 1 233 ? -22.066 19.751 45.547 1.00 85.50 233 LEU A O 1
ATOM 1851 N N . LYS A 1 234 ? -21.869 20.856 47.496 1.00 82.06 234 LYS A N 1
ATOM 1852 C CA . LYS A 1 234 ? -21.250 22.095 46.979 1.00 82.06 234 LYS A CA 1
ATOM 1853 C C . LYS A 1 234 ? -21.998 22.731 45.799 1.00 82.06 234 LYS A C 1
ATOM 1855 O O . LYS A 1 234 ? -21.406 23.437 44.979 1.00 82.06 234 LYS A O 1
ATOM 1860 N N . GLY A 1 235 ? -23.297 22.451 45.673 1.00 85.19 235 GLY A N 1
ATOM 1861 C CA . GLY A 1 235 ? -24.123 22.859 44.534 1.00 85.19 235 GLY A CA 1
ATOM 1862 C C . GLY A 1 235 ? -23.652 22.304 43.183 1.00 85.19 235 GLY A C 1
ATOM 1863 O O . GLY A 1 235 ? -23.965 22.908 42.157 1.00 85.19 235 GLY A O 1
ATOM 1864 N N . LEU A 1 236 ? -22.867 21.219 43.173 1.00 87.12 236 LEU A N 1
ATOM 1865 C CA . LEU A 1 236 ? -22.430 20.493 41.971 1.00 87.12 236 LEU A CA 1
ATOM 1866 C C . LEU A 1 236 ? -23.360 19.326 41.638 1.00 87.12 236 LEU A C 1
ATOM 1868 O O . LEU A 1 236 ? -23.510 18.975 40.468 1.00 87.12 236 LEU A O 1
ATOM 1872 N N . MET A 1 237 ? -23.980 18.747 42.664 1.00 91.06 237 MET A N 1
ATOM 1873 C CA . MET A 1 237 ? -24.939 17.662 42.529 1.00 91.06 237 MET A CA 1
ATOM 1874 C C . MET A 1 237 ? -26.158 17.884 43.418 1.00 91.06 237 MET A C 1
ATOM 1876 O O . MET A 1 237 ? -26.093 18.609 44.412 1.00 91.06 237 MET A O 1
ATOM 1880 N N . GLU A 1 238 ? -27.253 17.231 43.057 1.00 91.12 238 GLU A N 1
ATOM 1881 C CA . GLU A 1 238 ? -28.474 17.143 43.848 1.00 91.12 238 GLU A CA 1
ATOM 1882 C C . GLU A 1 238 ? -28.997 15.703 43.882 1.00 91.12 238 GLU A C 1
ATOM 1884 O O . GLU A 1 238 ? -28.758 14.911 42.963 1.00 91.12 238 GLU A O 1
ATOM 1889 N N . VAL A 1 239 ? -29.712 15.379 44.960 1.00 92.81 239 VAL A N 1
ATOM 1890 C CA . VAL A 1 239 ? -30.391 14.094 45.146 1.00 92.81 239 VAL A CA 1
ATOM 1891 C C . VAL A 1 239 ? -31.881 14.293 44.900 1.00 92.81 239 VAL A C 1
ATOM 1893 O O . VAL A 1 239 ? -32.527 15.059 45.613 1.00 92.81 239 VAL A O 1
ATOM 1896 N N . ASN A 1 240 ? -32.432 13.567 43.929 1.00 90.81 240 ASN A N 1
ATOM 1897 C CA . ASN A 1 240 ? -33.842 13.634 43.553 1.00 90.81 240 ASN A CA 1
ATOM 1898 C C . ASN A 1 240 ? -34.490 12.254 43.712 1.00 90.81 240 ASN A C 1
ATOM 1900 O O . ASN A 1 240 ? -34.560 11.461 42.777 1.00 90.81 240 ASN A O 1
ATOM 1904 N N . GLY A 1 241 ? -34.978 11.945 44.915 1.00 93.88 241 GLY A N 1
ATOM 1905 C CA . GLY A 1 241 ? -35.580 10.640 45.195 1.00 93.88 241 GLY A CA 1
ATOM 1906 C C . GLY A 1 241 ? -34.544 9.520 45.105 1.00 93.88 241 GLY A C 1
ATOM 1907 O O . GLY A 1 241 ? -33.722 9.380 46.002 1.00 93.88 241 GLY A O 1
ATOM 1908 N N . ASN A 1 242 ? -34.583 8.717 44.042 1.00 95.25 242 ASN A N 1
ATOM 1909 C CA . ASN A 1 242 ? -33.660 7.599 43.823 1.00 95.25 242 ASN A CA 1
ATOM 1910 C C . ASN A 1 242 ? -32.517 7.915 42.843 1.00 95.25 242 ASN A C 1
ATOM 1912 O O . ASN A 1 242 ? -31.852 6.997 42.358 1.00 95.25 242 ASN A O 1
ATOM 1916 N N . THR A 1 243 ? -32.310 9.188 42.501 1.00 94.50 243 THR A N 1
ATOM 1917 C CA . THR A 1 243 ? -31.339 9.593 41.481 1.00 94.50 243 THR A CA 1
ATOM 1918 C C . THR A 1 243 ? -30.390 10.676 41.968 1.00 94.50 243 THR A C 1
ATOM 1920 O O . THR A 1 243 ? -30.754 11.547 42.759 1.00 94.50 243 THR A O 1
ATOM 1923 N N . LEU A 1 244 ? -29.165 10.633 41.451 1.00 94.12 244 LEU A N 1
ATOM 1924 C CA . LEU A 1 244 ? -28.165 11.684 41.572 1.00 94.12 244 LEU A CA 1
ATOM 1925 C C . LEU A 1 244 ? -28.053 12.412 40.232 1.00 94.12 244 LEU A C 1
ATOM 1927 O O . LEU A 1 244 ? -27.938 11.777 39.177 1.00 94.12 244 LEU A O 1
ATOM 1931 N N . HIS A 1 245 ? -28.064 13.741 40.285 1.00 90.44 245 HIS A N 1
ATOM 1932 C CA . HIS A 1 245 ? -27.944 14.604 39.113 1.00 90.44 245 HIS A CA 1
ATOM 1933 C C . HIS A 1 245 ? -26.837 15.625 39.305 1.00 90.44 245 HIS A C 1
ATOM 1935 O O . HIS A 1 245 ? -26.703 16.208 40.380 1.00 90.44 245 HIS A O 1
ATOM 1941 N N . PHE A 1 246 ? -26.086 15.897 38.242 1.00 91.81 246 PHE A N 1
ATOM 1942 C CA . PHE A 1 246 ? -25.224 17.070 38.193 1.00 91.81 246 PHE A CA 1
ATOM 1943 C C . PHE A 1 246 ? -26.065 18.311 37.889 1.00 91.81 246 PHE A C 1
ATOM 1945 O O . PHE A 1 246 ? -26.818 18.342 36.918 1.00 91.81 246 PHE A O 1
ATOM 1952 N N . THR A 1 247 ? -25.910 19.365 38.682 1.00 89.50 247 THR A N 1
ATOM 1953 C CA . THR A 1 247 ? -26.651 20.626 38.491 1.00 89.50 247 THR A CA 1
ATOM 1954 C C . THR A 1 247 ? -26.038 21.501 37.392 1.00 89.50 247 THR A C 1
ATOM 1956 O O . THR A 1 247 ? -26.691 22.398 36.860 1.00 89.50 247 THR A O 1
ATOM 1959 N N . LYS A 1 248 ? -24.767 21.257 37.048 1.00 88.88 248 LYS A N 1
ATOM 1960 C CA . LYS A 1 248 ? -23.988 21.959 36.016 1.00 88.88 248 LYS A CA 1
ATOM 1961 C C . LYS A 1 248 ? -22.800 21.108 35.565 1.00 88.88 248 LYS A C 1
ATOM 1963 O O . LYS A 1 248 ? -22.442 20.142 36.233 1.00 88.88 248 LYS A O 1
ATOM 1968 N N . ALA A 1 249 ? -22.181 21.476 34.444 1.00 88.50 249 ALA A N 1
ATOM 1969 C CA . ALA A 1 249 ? -20.956 20.829 33.978 1.00 88.50 249 ALA A CA 1
ATOM 1970 C C . ALA A 1 249 ? -19.803 21.039 34.977 1.00 88.50 249 ALA A C 1
ATOM 1972 O O . ALA A 1 249 ? -19.610 22.140 35.502 1.00 88.50 249 ALA A O 1
ATOM 1973 N N . MET A 1 250 ? -19.033 19.984 35.245 1.00 86.19 250 MET A N 1
ATOM 1974 C CA . MET A 1 250 ? -17.907 20.014 36.178 1.00 86.19 250 MET A CA 1
ATOM 1975 C C . MET A 1 250 ? -16.592 20.323 35.454 1.00 86.19 250 MET A C 1
ATOM 1977 O O . MET A 1 250 ? -16.009 19.460 34.804 1.00 86.19 250 MET A O 1
ATOM 1981 N N . GLU A 1 251 ? -16.094 21.557 35.576 1.00 76.06 251 GLU A N 1
ATOM 1982 C CA . GLU A 1 251 ? -14.832 21.983 34.941 1.00 76.06 251 GLU A CA 1
ATOM 1983 C C . GLU A 1 251 ? -13.574 21.640 35.758 1.00 76.06 251 GLU A C 1
ATOM 1985 O O . GLU A 1 251 ? -12.560 21.234 35.192 1.00 76.06 251 GLU A O 1
ATOM 1990 N N . ARG A 1 252 ? -13.608 21.812 37.088 1.00 75.00 252 ARG A N 1
ATOM 1991 C CA . ARG A 1 252 ? -12.483 21.536 38.003 1.00 75.00 252 ARG A CA 1
ATOM 1992 C C . ARG A 1 252 ? -12.983 21.031 39.356 1.00 75.00 252 ARG A C 1
ATOM 1994 O O . ARG A 1 252 ? -14.027 21.468 39.831 1.00 75.00 252 ARG A O 1
ATOM 2001 N N . GLY A 1 253 ? -12.182 20.182 40.002 1.00 78.62 253 GLY A N 1
ATOM 2002 C CA . GLY A 1 253 ? -12.458 19.619 41.328 1.00 78.62 253 GLY A CA 1
ATOM 2003 C C . GLY A 1 253 ? -13.016 18.195 41.290 1.00 78.62 253 GLY A C 1
ATOM 2004 O O . GLY A 1 253 ? -13.125 17.580 40.229 1.00 78.62 253 GLY A O 1
ATOM 2005 N N . THR A 1 254 ? -13.342 17.677 42.472 1.00 88.12 254 THR A N 1
ATOM 2006 C CA . THR A 1 254 ? -13.954 16.362 42.683 1.00 88.12 254 THR A CA 1
ATOM 2007 C C . THR A 1 254 ? -15.193 16.498 43.560 1.00 88.12 254 THR A C 1
ATOM 2009 O O . THR A 1 254 ? -15.291 17.415 44.384 1.00 88.12 254 THR A O 1
ATOM 2012 N N . VAL A 1 255 ? -16.127 15.569 43.392 1.00 89.94 255 VAL A N 1
ATOM 2013 C CA . VAL A 1 255 ? -17.230 15.338 44.326 1.00 89.94 255 VAL A CA 1
ATOM 2014 C C . VAL A 1 255 ? -17.060 13.947 44.919 1.00 89.94 255 VAL A C 1
ATOM 2016 O O . VAL A 1 255 ? -16.671 13.011 44.223 1.00 89.94 255 VAL A O 1
ATOM 2019 N N . PHE A 1 256 ? -17.295 13.845 46.219 1.00 92.00 256 PHE A N 1
ATOM 2020 C CA . PHE A 1 256 ? -17.305 12.597 46.963 1.00 92.00 256 PHE A CA 1
ATOM 2021 C C . PHE A 1 256 ? -18.490 12.647 47.921 1.00 92.00 256 PHE A C 1
ATOM 2023 O O . PHE A 1 256 ? -18.709 13.689 48.542 1.00 92.00 256 PHE A O 1
ATOM 2030 N N . MET A 1 257 ? -19.234 11.551 48.027 1.00 92.69 257 MET A N 1
ATOM 2031 C CA . MET A 1 257 ? -20.321 11.411 48.992 1.00 92.69 257 MET A CA 1
ATOM 2032 C C . MET A 1 257 ? -20.507 9.952 49.409 1.00 92.69 257 MET A C 1
ATOM 2034 O O . MET A 1 257 ? -20.375 9.041 48.591 1.00 92.69 257 MET A O 1
ATOM 2038 N N . SER A 1 258 ? -20.855 9.745 50.674 1.00 94.50 258 SER A N 1
ATOM 2039 C CA . SER A 1 258 ? -21.426 8.498 51.174 1.00 94.50 258 SER A CA 1
ATOM 2040 C C . SER A 1 258 ? -22.937 8.529 50.968 1.00 94.50 258 SER A C 1
ATOM 2042 O O . SER A 1 258 ? -23.588 9.543 51.234 1.00 94.50 258 SER A O 1
ATOM 2044 N N . LEU A 1 259 ? -23.491 7.429 50.475 1.00 94.38 259 LEU A N 1
ATOM 2045 C CA . LEU A 1 259 ? -24.916 7.289 50.206 1.00 94.38 259 LEU A CA 1
ATOM 2046 C C . LEU A 1 259 ? -25.557 6.402 51.272 1.00 94.38 259 LEU A C 1
ATOM 2048 O O . LEU A 1 259 ? -24.962 5.419 51.697 1.00 94.38 259 LEU A O 1
ATOM 2052 N N . ASP A 1 260 ? -26.784 6.735 51.654 1.00 94.12 260 ASP A N 1
ATOM 2053 C CA . ASP A 1 260 ? -27.657 5.984 52.555 1.00 94.12 260 ASP A CA 1
ATOM 2054 C C . ASP A 1 260 ? -28.967 5.616 51.834 1.00 94.12 260 ASP A C 1
ATOM 2056 O O . ASP A 1 260 ? -29.290 6.167 50.776 1.00 94.12 260 ASP A O 1
ATOM 2060 N N . GLY A 1 261 ? -29.754 4.720 52.437 1.00 91.75 261 GLY A N 1
ATOM 2061 C CA . GLY A 1 261 ? -31.104 4.358 51.974 1.00 91.75 261 GLY A CA 1
ATOM 2062 C C . GLY A 1 261 ? -31.248 2.935 51.424 1.00 91.75 261 GLY A C 1
ATOM 2063 O O . GLY A 1 261 ? -32.370 2.518 51.138 1.00 91.75 261 GLY A O 1
ATOM 2064 N N . TYR A 1 262 ? -30.147 2.188 51.315 1.00 93.25 262 TYR A N 1
ATOM 2065 C CA . TYR A 1 262 ? -30.133 0.773 50.937 1.00 93.25 262 TYR A CA 1
ATOM 2066 C C . TYR A 1 262 ? -30.449 -0.155 52.122 1.00 93.25 262 TYR A C 1
ATOM 2068 O O . TYR A 1 262 ? -30.302 0.217 53.289 1.00 93.25 262 TYR A O 1
ATOM 2076 N N . SER A 1 263 ? -30.882 -1.376 51.811 1.00 92.12 263 SER A N 1
ATOM 2077 C CA . SER A 1 263 ? -31.116 -2.473 52.754 1.00 92.12 263 SER A CA 1
ATOM 2078 C C . SER A 1 263 ? -30.023 -3.550 52.675 1.00 92.12 263 SER A C 1
ATOM 2080 O O . SER A 1 263 ? -29.028 -3.406 51.970 1.00 92.12 263 SER A O 1
ATOM 2082 N N . ASP A 1 264 ? -30.209 -4.653 53.399 1.00 89.44 264 ASP A N 1
ATOM 2083 C CA . ASP A 1 264 ? -29.339 -5.838 53.417 1.00 89.44 264 ASP A CA 1
ATOM 2084 C C . ASP A 1 264 ? -29.578 -6.799 52.235 1.00 89.44 264 ASP A C 1
ATOM 2086 O O . ASP A 1 264 ? -29.107 -7.938 52.228 1.00 89.44 264 ASP A O 1
ATOM 2090 N N . LYS A 1 265 ? -30.317 -6.350 51.220 1.00 91.81 265 LYS A N 1
ATOM 2091 C CA . LYS A 1 265 ? -30.671 -7.118 50.026 1.00 91.81 265 LYS A CA 1
ATOM 2092 C C . LYS A 1 265 ? -29.662 -6.906 48.901 1.00 91.81 265 LYS A C 1
ATOM 2094 O O . LYS A 1 265 ? -29.237 -5.781 48.645 1.00 91.81 265 LYS A O 1
ATOM 2099 N N . SER A 1 266 ? -29.312 -7.966 48.173 1.00 90.81 266 SER A N 1
ATOM 2100 C CA . SER A 1 266 ? -28.411 -7.855 47.015 1.00 90.81 266 SER A CA 1
ATOM 2101 C C . SER A 1 266 ? -29.034 -7.069 45.860 1.00 90.81 266 SER A C 1
ATOM 2103 O O . SER A 1 266 ? -28.308 -6.446 45.093 1.00 90.81 266 SER A O 1
ATOM 2105 N N . GLU A 1 267 ? -30.365 -6.996 45.756 1.00 92.12 267 GLU A N 1
ATOM 2106 C CA . GLU A 1 267 ? -31.035 -6.191 44.730 1.00 92.12 267 GLU A CA 1
ATOM 2107 C C . GLU A 1 267 ? -30.765 -4.686 44.859 1.00 92.12 267 GLU A C 1
ATOM 2109 O O . GLU A 1 267 ? -30.900 -3.978 43.855 1.00 92.12 267 GLU A O 1
ATOM 2114 N N . ASP A 1 268 ? -30.387 -4.215 46.054 1.00 94.88 268 ASP A N 1
ATOM 2115 C CA . ASP A 1 268 ? -29.977 -2.830 46.299 1.00 94.88 268 ASP A CA 1
ATOM 2116 C C . ASP A 1 268 ? -28.532 -2.565 45.855 1.00 94.88 268 ASP A C 1
ATOM 2118 O O . ASP A 1 268 ? -28.157 -1.416 45.627 1.00 94.88 268 ASP A O 1
ATOM 2122 N N . ASN A 1 269 ? -27.734 -3.613 45.624 1.00 95.62 269 ASN A N 1
ATOM 2123 C CA . ASN A 1 269 ? -26.394 -3.514 45.051 1.00 95.62 269 ASN A CA 1
ATOM 2124 C C . ASN A 1 269 ? -26.459 -3.390 43.516 1.00 95.62 269 ASN A C 1
ATOM 2126 O O . ASN A 1 269 ? -25.858 -4.156 42.762 1.00 95.62 269 ASN A O 1
ATOM 2130 N N . ARG A 1 270 ? -27.255 -2.420 43.052 1.00 96.19 270 ARG A N 1
ATOM 2131 C CA . ARG A 1 270 ? -27.473 -2.091 41.644 1.00 96.19 270 ARG A CA 1
ATOM 2132 C C . ARG A 1 270 ? -27.474 -0.582 41.450 1.00 96.19 270 ARG A C 1
ATOM 2134 O O . ARG A 1 270 ? -28.111 0.142 42.209 1.00 96.19 270 ARG A O 1
ATOM 2141 N N . PHE A 1 271 ? -26.847 -0.110 40.382 1.00 97.06 271 PHE A N 1
ATOM 2142 C CA . PHE A 1 271 ? -26.984 1.272 39.927 1.00 97.06 271 PHE A CA 1
ATOM 2143 C C . PHE A 1 271 ? -27.060 1.341 38.405 1.00 97.06 271 PHE A C 1
ATOM 2145 O O . PHE A 1 271 ? -26.733 0.391 37.697 1.00 97.06 271 PHE A O 1
ATOM 2152 N N . THR A 1 272 ? -27.538 2.464 37.882 1.00 97.38 272 THR A N 1
ATOM 2153 C CA . THR A 1 272 ? -27.584 2.735 36.442 1.00 97.38 272 THR A CA 1
ATOM 2154 C C . THR A 1 272 ? -27.063 4.127 36.159 1.00 97.38 272 THR A C 1
ATOM 2156 O O . THR A 1 272 ? -27.516 5.080 36.787 1.00 97.38 272 THR A O 1
ATOM 2159 N N . ILE A 1 273 ? -26.134 4.234 35.215 1.00 96.81 273 ILE A N 1
ATOM 2160 C CA . ILE A 1 273 ? -25.627 5.493 34.673 1.00 96.81 273 ILE A CA 1
ATOM 2161 C C . ILE A 1 273 ? -26.213 5.652 33.275 1.00 96.81 273 ILE A C 1
ATOM 2163 O O . ILE A 1 273 ? -26.111 4.744 32.455 1.00 96.81 273 ILE A O 1
ATOM 2167 N N . GLU A 1 274 ? -26.799 6.807 32.995 1.00 93.56 274 GLU A N 1
ATOM 2168 C CA . GLU A 1 274 ? -27.359 7.146 31.691 1.00 93.56 274 GLU A CA 1
ATOM 2169 C C . GLU A 1 274 ? -26.847 8.519 31.258 1.00 93.56 274 GLU A C 1
ATOM 2171 O O . GLU A 1 274 ? -26.938 9.485 32.019 1.00 93.56 274 GLU A O 1
ATOM 2176 N N . ASN A 1 275 ? -26.324 8.609 30.036 1.00 90.25 275 ASN A N 1
ATOM 2177 C CA . ASN A 1 275 ? -26.022 9.868 29.375 1.00 90.25 275 ASN A CA 1
ATOM 2178 C C . ASN A 1 275 ? -27.109 10.164 28.336 1.00 90.25 275 ASN A C 1
ATOM 2180 O O . ASN A 1 275 ? -27.114 9.625 27.231 1.00 90.25 275 ASN A O 1
ATOM 2184 N N . SER A 1 276 ? -28.018 11.070 28.684 1.00 82.31 276 SER A N 1
ATOM 2185 C CA . SER A 1 276 ? -29.145 11.458 27.826 1.00 82.31 276 SER A CA 1
ATOM 2186 C C . SER A 1 276 ? -28.741 12.133 26.507 1.00 82.31 276 SER A C 1
ATOM 2188 O O . SER A 1 276 ? -29.561 12.213 25.596 1.00 82.31 276 SER A O 1
ATOM 2190 N N . LYS A 1 277 ? -27.499 12.620 26.376 1.00 79.50 277 LYS A N 1
ATOM 2191 C CA . LYS A 1 277 ? -27.021 13.275 25.152 1.00 79.50 277 LYS A CA 1
ATOM 2192 C C . LYS A 1 277 ? -26.547 12.276 24.103 1.00 79.50 277 LYS A C 1
ATOM 2194 O O . LYS A 1 277 ? -26.874 12.442 22.931 1.00 79.50 277 LYS A O 1
ATOM 2199 N N . SER A 1 278 ? -25.771 11.269 24.505 1.00 75.06 278 SER A N 1
ATOM 2200 C CA . SER A 1 278 ? -25.324 10.207 23.594 1.00 75.06 278 SER A CA 1
ATOM 2201 C C . SER A 1 278 ? -26.321 9.052 23.508 1.00 75.06 278 SER A C 1
ATOM 2203 O O . SER A 1 278 ? -26.267 8.255 22.578 1.00 75.06 278 SER A O 1
ATOM 2205 N N . GLY A 1 279 ? -27.236 8.960 24.473 1.00 81.06 279 GLY A N 1
ATOM 2206 C CA . GLY A 1 279 ? -28.156 7.843 24.626 1.00 81.06 279 GLY A CA 1
ATOM 2207 C C . GLY A 1 279 ? -27.500 6.596 25.224 1.00 81.06 279 GLY A C 1
ATOM 2208 O O . GLY A 1 279 ? -28.196 5.604 25.444 1.00 81.06 279 GLY A O 1
ATOM 2209 N N . ALA A 1 280 ? -26.194 6.620 25.499 1.00 90.56 280 ALA A N 1
ATOM 2210 C CA . ALA A 1 280 ? -25.455 5.502 26.069 1.00 90.56 280 ALA A CA 1
ATOM 2211 C C . ALA A 1 280 ? -25.556 5.455 27.598 1.00 90.56 280 ALA A C 1
ATOM 2213 O O . ALA A 1 280 ? -25.614 6.478 28.283 1.00 90.56 280 ALA A O 1
ATOM 2214 N N . GLY A 1 281 ? -25.541 4.248 28.149 1.00 94.81 281 GLY A N 1
ATOM 2215 C CA . GLY A 1 281 ? -25.555 4.017 29.582 1.00 94.81 281 GLY A CA 1
ATOM 2216 C C . GLY A 1 281 ? -25.180 2.591 29.958 1.00 94.81 281 GLY A C 1
ATOM 2217 O O . GLY A 1 281 ? -24.978 1.728 29.102 1.00 94.81 281 GLY A O 1
ATOM 2218 N N . VAL A 1 282 ? -25.043 2.366 31.257 1.00 97.44 282 VAL A N 1
ATOM 2219 C CA . VAL A 1 282 ? -24.647 1.089 31.847 1.00 97.44 282 VAL A CA 1
ATOM 2220 C C . VAL A 1 282 ? -25.410 0.859 33.144 1.00 97.44 282 VAL A C 1
ATOM 2222 O O . VAL A 1 282 ? -25.518 1.750 33.987 1.00 97.44 282 VAL A O 1
ATOM 2225 N N . THR A 1 283 ? -25.926 -0.351 33.318 1.00 97.75 283 THR A N 1
ATOM 2226 C CA . THR A 1 283 ? -26.443 -0.859 34.587 1.00 97.75 283 THR A CA 1
ATOM 2227 C C . THR A 1 283 ? -25.427 -1.833 35.165 1.00 97.75 283 THR A C 1
ATOM 2229 O O . THR A 1 283 ? -25.010 -2.759 34.476 1.00 97.75 283 THR A O 1
ATOM 2232 N N . VAL A 1 284 ? -25.051 -1.637 36.428 1.00 97.75 284 VAL A N 1
ATOM 2233 C CA . VAL A 1 284 ? -24.183 -2.562 37.167 1.00 97.75 284 VAL A CA 1
ATOM 2234 C C . VAL A 1 284 ? -24.978 -3.181 38.304 1.00 97.75 284 VAL A C 1
ATOM 2236 O O . VAL A 1 284 ? -25.627 -2.446 39.050 1.00 97.75 284 VAL A O 1
ATOM 2239 N N . ALA A 1 285 ? -24.940 -4.506 38.440 1.00 96.75 285 ALA A N 1
ATOM 2240 C CA . ALA A 1 285 ? -25.572 -5.241 39.536 1.00 96.75 285 ALA A CA 1
ATOM 2241 C C . ALA A 1 285 ? -24.613 -6.285 40.120 1.00 96.75 285 ALA A C 1
ATOM 2243 O O . ALA A 1 285 ? -24.023 -7.057 39.369 1.00 96.75 285 ALA A O 1
ATOM 2244 N N . VAL A 1 286 ? -24.476 -6.331 41.446 1.00 96.44 286 VAL A N 1
ATOM 2245 C CA . VAL A 1 286 ? -23.613 -7.290 42.151 1.00 96.44 286 VAL A CA 1
ATOM 2246 C C . VAL A 1 286 ? -24.472 -8.251 42.971 1.00 96.44 286 VAL A C 1
ATOM 2248 O O . VAL A 1 286 ? -25.396 -7.837 43.665 1.00 96.44 286 VAL A O 1
ATOM 2251 N N . ASP A 1 287 ? -24.164 -9.544 42.923 1.00 96.00 287 ASP A N 1
ATOM 2252 C CA . ASP A 1 287 ? -24.957 -10.616 43.550 1.00 96.00 287 ASP A CA 1
ATOM 2253 C C . ASP A 1 287 ? -24.796 -10.750 45.083 1.00 96.00 287 ASP A C 1
ATOM 2255 O O . ASP A 1 287 ? -25.308 -11.696 45.688 1.00 96.00 287 ASP A O 1
ATOM 2259 N N . LYS A 1 288 ? -24.147 -9.780 45.737 1.00 95.06 288 LYS A N 1
ATOM 2260 C CA . LYS A 1 288 ? -23.946 -9.713 47.194 1.00 95.06 288 LYS A CA 1
ATOM 2261 C C . LYS A 1 288 ? -24.569 -8.436 47.779 1.00 95.06 288 LYS A C 1
ATOM 2263 O O . LYS A 1 288 ? -24.552 -7.402 47.111 1.00 95.06 288 LYS A O 1
ATOM 2268 N N . PRO A 1 289 ? -25.085 -8.460 49.022 1.00 94.31 289 PRO A N 1
ATOM 2269 C CA . PRO A 1 289 ? -25.566 -7.259 49.703 1.00 94.31 289 PRO A CA 1
ATOM 2270 C C . PRO A 1 289 ? -24.506 -6.160 49.786 1.00 94.31 289 PRO A C 1
ATOM 2272 O O . PRO A 1 289 ? -23.324 -6.439 49.998 1.00 94.31 289 PRO A O 1
ATOM 2275 N N . VAL A 1 290 ? -24.939 -4.910 49.642 1.00 92.94 290 VAL A N 1
ATOM 2276 C CA . VAL A 1 290 ? -24.071 -3.747 49.827 1.00 92.94 290 VAL A CA 1
ATOM 2277 C C . VAL A 1 290 ? -23.833 -3.509 51.324 1.00 92.94 290 VAL A C 1
ATOM 2279 O O . VAL A 1 290 ? -24.759 -3.496 52.129 1.00 92.94 290 VAL A O 1
ATOM 2282 N N . ASN A 1 291 ? -22.570 -3.343 51.705 1.00 91.88 291 ASN A N 1
ATOM 2283 C CA . ASN A 1 291 ? -22.139 -2.997 53.060 1.00 91.88 291 ASN A CA 1
ATOM 2284 C C . ASN A 1 291 ? -21.894 -1.489 53.207 1.00 91.88 291 ASN A C 1
ATOM 2286 O O . ASN A 1 291 ? -22.178 -0.902 54.247 1.00 91.88 291 ASN A O 1
ATOM 2290 N N . LYS A 1 292 ? -21.349 -0.862 52.159 1.00 92.25 292 LYS A N 1
ATOM 2291 C CA . LYS A 1 292 ? -21.155 0.587 52.077 1.00 92.25 292 LYS A CA 1
ATOM 2292 C C . LYS A 1 292 ? -21.317 1.043 50.635 1.00 92.25 292 LYS A C 1
ATOM 2294 O O . LYS A 1 292 ? -20.856 0.356 49.725 1.00 92.25 292 LYS A O 1
ATOM 2299 N N . LEU A 1 293 ? -21.939 2.202 50.445 1.00 92.75 293 LEU A N 1
ATOM 2300 C CA . LEU A 1 293 ? -22.148 2.801 49.137 1.00 92.75 293 LEU A CA 1
ATOM 2301 C C . LEU A 1 293 ? -21.578 4.217 49.099 1.00 92.75 293 LEU A C 1
ATOM 2303 O O . LEU A 1 293 ? -21.942 5.066 49.912 1.00 92.75 293 LEU A O 1
ATOM 2307 N N . GLU A 1 294 ? -20.688 4.468 48.151 1.00 93.75 294 GLU A N 1
ATOM 2308 C CA . GLU A 1 294 ? -20.052 5.765 47.940 1.00 93.75 294 GLU A CA 1
ATOM 2309 C C . GLU A 1 294 ? -20.168 6.173 46.469 1.00 93.75 294 GLU A C 1
ATOM 2311 O O . GLU A 1 294 ? -20.404 5.355 45.577 1.00 93.75 294 GLU A O 1
ATOM 2316 N N . PHE A 1 295 ? -20.028 7.467 46.208 1.00 94.31 295 PHE A N 1
ATOM 2317 C CA . PHE A 1 295 ? -19.952 8.005 44.860 1.00 94.31 295 PHE A CA 1
ATOM 2318 C C . PHE A 1 295 ? -18.813 9.009 44.775 1.00 94.31 295 PHE A C 1
ATOM 2320 O O . PHE A 1 295 ? -18.755 9.967 45.551 1.00 94.31 295 PHE A O 1
ATOM 2327 N N . TRP A 1 296 ? -17.947 8.817 43.787 1.00 93.19 296 TRP A N 1
ATOM 2328 C CA . TRP A 1 296 ? -16.893 9.748 43.431 1.00 93.19 296 TRP A CA 1
ATOM 2329 C C . TRP A 1 296 ? -17.005 10.162 41.966 1.00 93.19 296 TRP A C 1
ATOM 2331 O O . TRP A 1 296 ? -17.348 9.375 41.082 1.00 93.19 296 TRP A O 1
ATOM 2341 N N . SER A 1 297 ? -16.684 11.418 41.680 1.00 92.44 297 SER A N 1
ATOM 2342 C CA . SER A 1 297 ? -16.550 11.883 40.306 1.00 92.44 297 SER A CA 1
ATOM 2343 C C . SER A 1 297 ? -15.540 13.019 40.203 1.00 92.44 297 SER A C 1
ATOM 2345 O O . SER A 1 297 ? -15.386 13.852 41.104 1.00 92.44 297 SER A O 1
ATOM 2347 N N . ASN A 1 298 ? -14.850 13.049 39.068 1.00 85.88 298 ASN A N 1
ATOM 2348 C CA . ASN A 1 298 ? -14.142 14.223 38.575 1.00 85.88 298 ASN A CA 1
ATOM 2349 C C . ASN A 1 298 ? -14.828 14.691 37.281 1.00 85.88 298 ASN A C 1
ATOM 2351 O O . ASN A 1 298 ? -15.705 14.005 36.772 1.00 85.88 298 ASN A O 1
ATOM 2355 N N . GLY A 1 299 ? -14.421 15.823 36.704 1.00 82.19 299 GLY A N 1
ATOM 2356 C CA . GLY A 1 299 ? -15.065 16.375 35.501 1.00 82.19 299 GLY A CA 1
ATOM 2357 C C . GLY A 1 299 ? -15.207 15.438 34.283 1.00 82.19 299 GLY A C 1
ATOM 2358 O O . GLY A 1 299 ? -15.892 15.816 33.340 1.00 82.19 299 GLY A O 1
ATOM 2359 N N . ARG A 1 300 ? -14.595 14.245 34.270 1.00 86.75 300 ARG A N 1
ATOM 2360 C CA . ARG A 1 300 ? -14.691 13.244 33.190 1.00 86.75 300 ARG A CA 1
ATOM 2361 C C . ARG A 1 300 ? -15.130 11.845 33.631 1.00 86.75 300 ARG A C 1
ATOM 2363 O O . ARG A 1 300 ? -15.498 11.050 32.777 1.00 86.75 300 ARG A O 1
ATOM 2370 N N . VAL A 1 301 ? -15.043 11.523 34.919 1.00 93.12 301 VAL A N 1
ATOM 2371 C CA . VAL A 1 301 ? -15.173 10.147 35.417 1.00 93.12 301 VAL A CA 1
ATOM 2372 C C . VAL A 1 301 ? -16.366 10.025 36.349 1.00 93.12 301 VAL A C 1
ATOM 2374 O O . VAL A 1 301 ? -16.513 10.836 37.265 1.00 93.12 301 VAL A O 1
ATOM 2377 N N . ILE A 1 302 ? -17.172 8.982 36.156 1.00 94.69 302 ILE A N 1
ATOM 2378 C CA . ILE A 1 302 ? -18.340 8.653 36.980 1.00 94.69 302 ILE A CA 1
ATOM 2379 C C . ILE A 1 302 ? -18.027 7.357 37.736 1.00 94.69 302 ILE A C 1
ATOM 2381 O O . ILE A 1 302 ? -17.852 6.306 37.118 1.00 94.69 302 ILE A O 1
ATOM 2385 N N . CYS A 1 303 ? -17.924 7.414 39.064 1.00 95.00 303 CYS A N 1
ATOM 2386 C CA . CYS A 1 303 ? -17.456 6.288 39.875 1.00 95.00 303 CYS A CA 1
ATOM 2387 C C . CYS A 1 303 ? -18.387 6.008 41.068 1.00 95.00 303 CYS A C 1
ATOM 2389 O O . CYS A 1 303 ? -18.108 6.429 42.190 1.00 95.00 303 CYS A O 1
ATOM 2391 N N . PRO A 1 304 ? -19.517 5.310 40.857 1.00 94.69 304 PRO A N 1
ATOM 2392 C CA . PRO A 1 304 ? -20.231 4.650 41.945 1.00 94.69 304 PRO A CA 1
ATOM 2393 C C . PRO A 1 304 ? -19.363 3.523 42.520 1.00 94.69 304 PRO A C 1
ATOM 2395 O O . PRO A 1 304 ? -18.773 2.752 41.761 1.00 94.69 304 PRO A O 1
ATOM 2398 N N . GLU A 1 305 ? -19.278 3.435 43.842 1.00 92.25 305 GLU A N 1
ATOM 2399 C CA . GLU A 1 305 ? -18.379 2.540 44.574 1.00 92.25 305 GLU A CA 1
ATOM 2400 C C . GLU A 1 305 ? -19.189 1.705 45.575 1.00 92.25 305 GLU A C 1
ATOM 2402 O O . GLU A 1 305 ? -19.629 2.197 46.617 1.00 92.25 305 GLU A O 1
ATOM 2407 N N . ASN A 1 306 ? -19.389 0.423 45.253 1.00 90.69 306 ASN A N 1
ATOM 2408 C CA . ASN A 1 306 ? -20.190 -0.496 46.061 1.00 90.69 306 ASN A CA 1
ATOM 2409 C C . ASN A 1 306 ? -19.262 -1.451 46.812 1.00 90.69 306 ASN A C 1
ATOM 2411 O O . ASN A 1 306 ? -18.554 -2.243 46.191 1.00 90.69 306 ASN A O 1
ATOM 2415 N N . THR A 1 307 ? -19.273 -1.390 48.141 1.00 92.62 307 THR A N 1
ATOM 2416 C CA . THR A 1 307 ? -18.495 -2.284 49.003 1.00 92.62 307 THR A CA 1
ATOM 2417 C C . THR A 1 307 ? -19.328 -3.474 49.452 1.00 92.62 307 THR A C 1
ATOM 2419 O O . THR A 1 307 ? -20.438 -3.295 49.946 1.00 92.62 307 THR A O 1
ATOM 2422 N N . ILE A 1 308 ? -18.764 -4.675 49.354 1.00 94.31 308 ILE A N 1
ATOM 2423 C CA . ILE A 1 308 ? -19.287 -5.921 49.919 1.00 94.31 308 ILE A CA 1
ATOM 2424 C C . ILE A 1 308 ? -18.380 -6.388 51.061 1.00 94.31 308 ILE A C 1
ATOM 2426 O O . ILE A 1 308 ? -17.186 -6.086 51.085 1.00 94.31 308 ILE A O 1
ATOM 2430 N N . GLN A 1 309 ? -18.936 -7.140 52.007 1.00 93.38 309 GLN A N 1
ATOM 2431 C CA . GLN A 1 309 ? -18.165 -7.759 53.084 1.00 93.38 309 GLN A CA 1
ATOM 2432 C C . GLN A 1 309 ? -17.926 -9.238 52.768 1.00 93.38 309 GLN A C 1
ATOM 2434 O O . GLN A 1 309 ? -18.866 -9.962 52.443 1.00 93.38 309 GLN A O 1
ATOM 2439 N N . LEU A 1 310 ? -16.679 -9.689 52.899 1.00 94.06 310 LEU A N 1
ATOM 2440 C CA . LEU A 1 310 ? -16.276 -11.078 52.697 1.00 94.06 310 LEU A CA 1
ATOM 2441 C C . LEU A 1 310 ? -15.758 -11.680 54.008 1.00 94.06 310 LEU A C 1
ATOM 2443 O O . LEU A 1 310 ? -15.073 -11.012 54.790 1.00 94.06 310 LEU A O 1
ATOM 2447 N N . SER A 1 311 ? -16.076 -12.956 54.228 1.00 95.12 311 SER A N 1
ATOM 2448 C CA . SER A 1 311 ? -15.526 -13.779 55.305 1.00 95.12 311 SER A CA 1
ATOM 2449 C C . SER A 1 311 ? -15.347 -15.211 54.793 1.00 95.12 311 SER A C 1
ATOM 2451 O O . SER A 1 311 ? -16.330 -15.869 54.466 1.00 95.12 311 SER A O 1
ATOM 2453 N N . VAL A 1 312 ? -14.100 -15.672 54.662 1.00 96.94 312 VAL A N 1
ATOM 2454 C CA . VAL A 1 312 ? -13.747 -16.974 54.072 1.00 96.94 312 VAL A CA 1
ATOM 2455 C C . VAL A 1 312 ? -12.973 -17.806 55.089 1.00 96.94 312 VAL A C 1
ATOM 2457 O O . VAL A 1 312 ? -11.819 -17.509 55.410 1.00 96.94 312 VAL A O 1
ATOM 2460 N N . GLU A 1 313 ? -13.598 -18.863 55.599 1.00 97.25 313 GLU A N 1
ATOM 2461 C CA . GLU A 1 313 ? -12.954 -19.798 56.528 1.00 97.25 313 GLU A CA 1
ATOM 2462 C C . GLU A 1 313 ? -11.847 -20.626 55.846 1.00 97.25 313 GLU A C 1
ATOM 2464 O O . GLU A 1 313 ? -11.919 -20.853 54.634 1.00 97.25 313 GLU A O 1
ATOM 2469 N N . PRO A 1 314 ? -10.835 -21.112 56.591 1.00 97.44 314 PRO A N 1
ATOM 2470 C CA . PRO A 1 314 ? -9.790 -21.984 56.053 1.00 97.44 314 PRO A CA 1
ATOM 2471 C C . PRO A 1 314 ? -10.344 -23.150 55.221 1.00 97.44 314 PRO A C 1
ATOM 2473 O O . PRO A 1 314 ? -11.218 -23.902 55.662 1.00 97.44 314 PRO A O 1
ATOM 2476 N N . GLY A 1 315 ? -9.841 -23.300 53.994 1.00 95.31 315 GLY A N 1
ATOM 2477 C CA . GLY A 1 315 ? -10.266 -24.328 53.042 1.00 95.31 315 GLY A CA 1
ATOM 2478 C C . GLY A 1 315 ? -11.592 -24.057 52.319 1.00 95.31 315 GLY A C 1
ATOM 2479 O O . GLY A 1 315 ? -11.946 -24.839 51.434 1.00 95.31 315 GLY A O 1
ATOM 2480 N N . GLN A 1 316 ? -12.312 -22.984 52.662 1.00 98.06 316 GLN A N 1
ATOM 2481 C CA . GLN A 1 316 ? -13.539 -22.565 51.979 1.00 98.06 316 GLN A CA 1
ATOM 2482 C C . GLN A 1 316 ? -13.252 -21.587 50.835 1.00 98.06 316 GLN A C 1
ATOM 2484 O O . GLN A 1 316 ? -12.142 -21.073 50.672 1.00 98.06 316 GLN A O 1
ATOM 2489 N N . GLU A 1 317 ? -14.283 -21.347 50.032 1.00 97.12 317 GLU A N 1
ATOM 2490 C CA . GLU A 1 317 ? -14.260 -20.465 48.873 1.00 97.12 317 GLU A CA 1
ATOM 2491 C C . GLU A 1 317 ? -15.505 -19.575 48.874 1.00 97.12 317 GLU A C 1
ATOM 2493 O O . GLU A 1 317 ? -16.611 -20.050 49.129 1.00 97.12 317 GLU A O 1
ATOM 2498 N N . GLU A 1 318 ? -15.318 -18.293 48.568 1.00 97.12 318 GLU A N 1
ATOM 2499 C CA . GLU A 1 318 ? -16.398 -17.340 48.313 1.00 97.12 318 GLU A CA 1
ATOM 2500 C C . GLU A 1 318 ? -16.394 -16.901 46.846 1.00 97.12 318 GLU A C 1
ATOM 2502 O O . GLU A 1 318 ? -15.341 -16.725 46.227 1.00 97.12 318 GLU A O 1
ATOM 2507 N N . VAL A 1 319 ? -17.593 -16.698 46.297 1.00 97.38 319 VAL A N 1
ATOM 2508 C CA . VAL A 1 319 ? -17.831 -16.299 44.903 1.00 97.38 319 VAL A CA 1
ATOM 2509 C C . VAL A 1 319 ? -18.781 -15.111 44.886 1.00 97.38 319 VAL A C 1
ATOM 2511 O O . VAL A 1 319 ? -19.784 -15.106 45.603 1.00 97.38 319 VAL A O 1
ATOM 2514 N N . TRP A 1 320 ? -18.477 -14.123 44.051 1.00 96.62 320 TRP A N 1
ATOM 2515 C CA . TRP A 1 320 ? -19.373 -13.010 43.750 1.00 96.62 320 TRP A CA 1
ATOM 2516 C C . TRP A 1 320 ? -19.238 -12.604 42.283 1.00 96.62 320 TRP A C 1
ATOM 2518 O O . TRP A 1 320 ? -18.223 -12.877 41.636 1.00 96.62 320 TRP A O 1
ATOM 2528 N N . THR A 1 321 ? -20.289 -11.997 41.746 1.00 97.12 321 THR A N 1
ATOM 2529 C CA . THR A 1 321 ? -20.397 -11.627 40.335 1.00 97.12 321 THR A CA 1
ATOM 2530 C C . THR A 1 321 ? -20.970 -10.226 40.204 1.00 97.12 321 THR A C 1
ATOM 2532 O O . THR A 1 321 ? -22.020 -9.926 40.770 1.00 97.12 321 THR A O 1
ATOM 2535 N N . ALA A 1 322 ? -20.306 -9.392 39.408 1.00 96.50 322 ALA A N 1
ATOM 2536 C CA . ALA A 1 322 ? -20.824 -8.120 38.930 1.00 96.50 322 ALA A CA 1
ATOM 2537 C C . ALA A 1 322 ? -21.251 -8.249 37.459 1.00 96.50 322 ALA A C 1
ATOM 2539 O O . ALA A 1 322 ? -20.456 -8.625 36.594 1.00 96.50 322 ALA A O 1
ATOM 2540 N N . ASP A 1 323 ? -22.512 -7.942 37.173 1.00 97.69 323 ASP A N 1
ATOM 2541 C CA . ASP A 1 323 ? -23.056 -7.842 35.823 1.00 97.69 323 ASP A CA 1
ATOM 2542 C C . ASP A 1 323 ? -23.003 -6.385 35.354 1.00 97.69 323 ASP A C 1
ATOM 2544 O O . ASP A 1 323 ? -23.625 -5.522 35.972 1.00 97.69 323 ASP A O 1
ATOM 2548 N N . TYR A 1 324 ? -22.288 -6.135 34.255 1.00 97.94 324 TYR A N 1
ATOM 2549 C CA . TYR A 1 324 ? -22.251 -4.866 33.537 1.00 97.94 324 TYR A CA 1
ATOM 2550 C C . TYR A 1 324 ? -23.094 -4.981 32.261 1.00 97.94 324 TYR A C 1
ATOM 2552 O O . TYR A 1 324 ? -22.677 -5.600 31.279 1.00 97.94 324 TYR A O 1
ATOM 2560 N N . SER A 1 325 ? -24.270 -4.356 32.266 1.00 97.50 325 SER A N 1
ATOM 2561 C CA . SER A 1 325 ? -25.220 -4.333 31.149 1.00 97.50 325 SER A CA 1
ATOM 2562 C C . SER A 1 325 ? -25.247 -2.949 30.489 1.00 97.50 325 SER A C 1
ATOM 2564 O O . SER A 1 325 ? -25.808 -1.993 31.024 1.00 97.50 325 SER A O 1
ATOM 2566 N N . LEU A 1 326 ? -24.600 -2.836 29.333 1.00 96.12 326 LEU A N 1
ATOM 2567 C CA . LEU A 1 326 ? -24.511 -1.669 28.462 1.00 96.12 326 LEU A CA 1
ATOM 2568 C C . LEU A 1 326 ? -25.779 -1.506 27.616 1.00 96.12 326 LEU A C 1
ATOM 2570 O O . LEU A 1 326 ? -26.286 -2.435 26.983 1.00 96.12 326 LEU A O 1
ATOM 2574 N N . PHE A 1 327 ? -26.244 -0.272 27.504 1.00 91.94 327 PHE A N 1
ATOM 2575 C CA . PHE A 1 327 ? -27.316 0.102 26.597 1.00 91.94 327 PHE A CA 1
ATOM 2576 C C . PHE A 1 327 ? -26.947 1.374 25.842 1.00 91.94 327 PHE A C 1
ATOM 2578 O O . PHE A 1 327 ? -26.204 2.222 26.327 1.00 91.94 327 PHE A O 1
ATOM 2585 N N . ALA A 1 328 ? -27.476 1.494 24.630 1.00 82.81 328 ALA A N 1
ATOM 2586 C CA . ALA A 1 328 ? -27.397 2.702 23.831 1.00 82.81 328 ALA A CA 1
ATOM 2587 C C . ALA A 1 328 ? -28.764 2.920 23.191 1.00 82.81 328 ALA A C 1
ATOM 2589 O O . ALA A 1 328 ? -29.220 2.122 22.367 1.00 82.81 328 ALA A O 1
ATOM 2590 N N . THR A 1 329 ? -29.429 3.992 23.598 1.00 65.19 329 THR A N 1
ATOM 2591 C CA . THR A 1 329 ? -30.628 4.530 22.963 1.00 65.19 329 THR A CA 1
ATOM 2592 C C . THR A 1 329 ? -30.196 5.337 21.745 1.00 65.19 329 THR A C 1
ATOM 2594 O O . THR A 1 329 ? -30.381 6.545 21.663 1.00 65.19 329 THR A O 1
ATOM 2597 N N . GLN A 1 330 ? -29.575 4.669 20.769 1.00 54.88 330 GLN A N 1
ATOM 2598 C CA . GLN A 1 330 ? -29.440 5.284 19.457 1.00 54.88 330 GLN A CA 1
ATOM 2599 C C . GLN A 1 330 ? -30.855 5.596 18.971 1.00 54.88 330 GLN A C 1
ATOM 2601 O O . GLN A 1 330 ? -31.692 4.686 18.891 1.00 54.88 330 GLN A O 1
ATOM 2606 N N . ASP A 1 331 ? -31.136 6.852 18.610 1.00 62.50 331 ASP A N 1
ATOM 2607 C CA . ASP A 1 331 ? -32.202 7.074 17.644 1.00 62.50 331 ASP A CA 1
ATOM 2608 C C . ASP A 1 331 ? -31.765 6.329 16.391 1.00 62.50 331 ASP A C 1
ATOM 2610 O O . ASP A 1 331 ? -30.978 6.830 15.594 1.00 62.50 331 ASP A O 1
ATOM 2614 N N . SER A 1 332 ? -32.261 5.101 16.240 1.00 65.38 332 SER A N 1
ATOM 2615 C CA . SER A 1 332 ? -31.931 4.236 15.112 1.00 65.38 332 SER A CA 1
ATOM 2616 C C . SER A 1 332 ? -32.181 4.932 13.771 1.00 65.38 332 SER A C 1
ATOM 2618 O O . SER A 1 332 ? -31.668 4.482 12.747 1.00 65.38 332 SER A O 1
ATOM 2620 N N . ASN A 1 333 ? -32.959 6.021 13.745 1.00 78.06 333 ASN A N 1
ATOM 2621 C CA . ASN A 1 333 ? -33.198 6.818 12.557 1.00 78.06 333 ASN A CA 1
ATOM 2622 C C . ASN A 1 333 ? -32.053 7.757 12.185 1.00 78.06 333 ASN A C 1
ATOM 2624 O O . ASN A 1 333 ? -31.956 8.058 11.001 1.00 78.06 333 ASN A O 1
ATOM 2628 N N . THR A 1 334 ? -31.185 8.170 13.106 1.00 82.25 334 THR A N 1
ATOM 2629 C CA . THR A 1 334 ? -30.093 9.110 12.818 1.00 82.25 334 THR A CA 1
ATOM 2630 C C . THR A 1 334 ? -28.881 8.392 12.214 1.00 82.25 334 THR A C 1
ATOM 2632 O O . THR A 1 334 ? -28.543 7.278 12.610 1.00 82.25 334 THR A O 1
ATOM 2635 N N . ILE A 1 335 ? -28.238 9.006 11.214 1.00 86.12 335 ILE A N 1
ATOM 2636 C CA . ILE A 1 335 ? -26.984 8.501 10.639 1.00 86.12 335 ILE A CA 1
ATOM 2637 C C . ILE A 1 335 ? -25.824 9.133 11.400 1.00 86.12 335 ILE A C 1
ATOM 2639 O O . ILE A 1 335 ? -25.707 10.357 11.458 1.00 86.12 335 ILE A O 1
ATOM 2643 N N . HIS A 1 336 ? -24.946 8.293 11.936 1.00 73.19 336 HIS A N 1
ATOM 2644 C CA . HIS A 1 336 ? -23.697 8.723 12.549 1.00 73.19 336 HIS A CA 1
ATOM 2645 C C . HIS A 1 336 ? -22.543 8.399 11.603 1.00 73.19 336 HIS A C 1
ATOM 2647 O O . HIS A 1 336 ? -22.369 7.242 11.215 1.00 73.19 336 HIS A O 1
ATOM 2653 N N . ALA A 1 337 ? -21.783 9.429 11.225 1.00 72.88 337 ALA A N 1
ATOM 2654 C CA . ALA A 1 337 ? -20.624 9.291 10.354 1.00 72.88 337 ALA A CA 1
ATOM 2655 C C . ALA A 1 337 ? -19.585 8.354 10.992 1.00 72.88 337 ALA A C 1
ATOM 2657 O O . ALA A 1 337 ? -19.216 8.528 12.156 1.00 72.88 337 ALA A O 1
ATOM 2658 N N . ALA A 1 338 ? -19.104 7.368 10.234 1.00 73.25 338 ALA A N 1
ATOM 2659 C CA . ALA A 1 338 ? -17.993 6.536 10.676 1.00 73.25 338 ALA A CA 1
ATOM 2660 C C . ALA A 1 338 ? -16.714 7.382 10.778 1.00 73.25 338 ALA A C 1
ATOM 2662 O O . ALA A 1 338 ? -16.472 8.245 9.937 1.00 73.25 338 ALA A O 1
ATOM 2663 N N . LYS A 1 339 ? -15.856 7.094 11.767 1.00 66.75 339 LYS A N 1
ATOM 2664 C CA . LYS A 1 339 ? -14.559 7.784 11.927 1.00 66.75 339 LYS A CA 1
ATOM 2665 C C . LYS A 1 339 ? -13.649 7.652 10.699 1.00 66.75 339 LYS A C 1
ATOM 2667 O O . LYS A 1 339 ? -12.777 8.486 10.511 1.00 66.75 339 LYS A O 1
ATOM 2672 N N . SER A 1 340 ? -13.842 6.605 9.897 1.00 71.75 340 SER A N 1
ATOM 2673 C CA . SER A 1 340 ? -13.073 6.337 8.681 1.00 71.75 340 SER A CA 1
ATOM 2674 C C . SER A 1 340 ? -13.557 7.105 7.449 1.00 71.75 340 SER A C 1
ATOM 2676 O O . SER A 1 340 ? -12.912 7.004 6.410 1.00 71.75 340 SER A O 1
ATOM 2678 N N . LEU A 1 341 ? -14.676 7.839 7.526 1.00 78.56 341 LEU A N 1
ATOM 2679 C CA . LEU A 1 341 ? -15.147 8.632 6.391 1.00 78.56 341 LEU A CA 1
ATOM 2680 C C . LEU A 1 341 ? -14.195 9.805 6.119 1.00 78.56 341 LEU A C 1
ATOM 2682 O O . LEU A 1 341 ? -13.725 10.446 7.063 1.00 78.56 341 LEU A O 1
ATOM 2686 N N . PRO A 1 342 ? -13.942 10.138 4.843 1.00 74.56 342 PRO A N 1
ATOM 2687 C CA . PRO A 1 342 ? -13.072 11.248 4.499 1.00 74.56 342 PRO A CA 1
ATOM 2688 C C . PRO A 1 342 ? -13.685 12.573 4.963 1.00 74.56 342 PRO A C 1
ATOM 2690 O O . PRO A 1 342 ? -14.898 12.792 4.865 1.00 74.56 342 PRO A O 1
ATOM 2693 N N . SER A 1 343 ? -12.838 13.499 5.417 1.00 72.19 343 SER A N 1
ATOM 2694 C CA . SER A 1 343 ? -13.257 14.849 5.831 1.00 72.19 343 SER A CA 1
ATOM 2695 C C . SER A 1 343 ? -13.907 15.651 4.696 1.00 72.19 343 SER A C 1
ATOM 2697 O O . SER A 1 343 ? -14.654 16.590 4.953 1.00 72.19 343 SER A O 1
ATOM 2699 N N . THR A 1 344 ? -13.669 15.252 3.444 1.00 69.88 344 THR A N 1
ATOM 2700 C CA . THR A 1 344 ? -14.251 15.823 2.222 1.00 69.88 344 THR A CA 1
ATOM 2701 C C . THR A 1 344 ? -15.685 15.363 1.937 1.00 69.88 344 THR A C 1
ATOM 2703 O O . THR A 1 344 ? -16.238 15.736 0.903 1.00 69.88 344 THR A O 1
ATOM 2706 N N . THR A 1 345 ? -16.305 14.559 2.812 1.00 88.75 345 THR A N 1
ATOM 2707 C CA . THR A 1 345 ? -17.681 14.063 2.636 1.00 88.75 345 THR A CA 1
ATOM 2708 C C . THR A 1 345 ? -18.680 15.229 2.519 1.00 88.75 345 THR A C 1
ATOM 2710 O O . THR A 1 345 ? -18.852 15.974 3.482 1.00 88.75 345 THR A O 1
ATOM 2713 N N . PRO A 1 346 ? -19.380 15.395 1.377 1.00 93.81 346 PRO A N 1
ATOM 2714 C CA . PRO A 1 346 ? -20.179 16.596 1.119 1.00 93.81 346 PRO A CA 1
ATOM 2715 C C . PRO A 1 346 ? -21.597 16.576 1.712 1.00 93.81 346 PRO A C 1
ATOM 2717 O O . PRO A 1 346 ? -22.305 17.578 1.632 1.00 93.81 346 PRO A O 1
ATOM 2720 N N . TRP A 1 347 ? -22.052 15.447 2.260 1.00 95.94 347 TRP A N 1
ATOM 2721 C CA . TRP A 1 347 ? -23.430 15.275 2.728 1.00 95.94 347 TRP A CA 1
ATOM 2722 C C . TRP A 1 347 ? -23.584 15.530 4.229 1.00 95.94 347 TRP A C 1
ATOM 2724 O O . TRP A 1 347 ? -22.849 14.970 5.041 1.00 95.94 347 TRP A O 1
ATOM 2734 N N . ASP A 1 348 ? -24.624 16.278 4.609 1.00 93.25 348 ASP A N 1
ATOM 2735 C CA . ASP A 1 348 ? -25.094 16.339 5.996 1.00 93.25 348 ASP A CA 1
ATOM 2736 C C . ASP A 1 348 ? -25.919 15.081 6.307 1.00 93.25 348 ASP A C 1
ATOM 2738 O O . ASP A 1 348 ? -27.129 15.006 6.076 1.00 93.25 348 ASP A O 1
ATOM 2742 N N . LEU A 1 349 ? -25.237 14.058 6.820 1.00 93.88 349 LEU A N 1
ATOM 2743 C CA . LEU A 1 349 ? -25.849 12.764 7.112 1.00 93.88 349 LEU A CA 1
ATOM 2744 C C . LEU A 1 349 ? -26.938 12.855 8.191 1.00 93.88 349 LEU A C 1
ATOM 2746 O O . LEU A 1 349 ? -27.910 12.099 8.144 1.00 93.88 349 LEU A O 1
ATOM 2750 N N . VAL A 1 350 ? -26.835 13.801 9.130 1.00 86.12 350 VAL A N 1
ATOM 2751 C CA . VAL A 1 350 ? -27.862 14.006 10.160 1.00 86.12 350 VAL A CA 1
ATOM 2752 C C . VAL A 1 350 ? -29.116 14.607 9.533 1.00 86.12 350 VAL A C 1
ATOM 2754 O O . VAL A 1 350 ? -30.221 14.148 9.831 1.00 86.12 350 VAL A O 1
ATOM 2757 N N . ALA A 1 351 ? -28.981 15.581 8.632 1.00 91.12 351 ALA A N 1
ATOM 2758 C CA . ALA A 1 351 ? -30.116 16.127 7.892 1.00 91.12 351 ALA A CA 1
ATOM 2759 C C . ALA A 1 351 ? -30.786 15.059 7.012 1.00 91.12 351 ALA A C 1
ATOM 2761 O O . ALA A 1 351 ? -31.998 14.858 7.122 1.00 91.12 351 ALA A O 1
ATOM 2762 N N . LEU A 1 352 ? -30.004 14.304 6.231 1.00 96.44 352 LEU A N 1
ATOM 2763 C CA . LEU A 1 352 ? -30.508 13.241 5.348 1.00 96.44 352 LEU A CA 1
ATOM 2764 C C . LEU A 1 352 ? -31.155 12.067 6.102 1.00 96.44 352 LEU A C 1
ATOM 2766 O O . LEU A 1 352 ? -31.937 11.300 5.535 1.00 96.44 352 LEU A O 1
ATOM 2770 N N . SER A 1 353 ? -30.855 11.912 7.393 1.00 92.56 353 SER A N 1
ATOM 2771 C CA . SER A 1 353 ? -31.464 10.890 8.247 1.00 92.56 353 SER A CA 1
ATOM 2772 C C . SER A 1 353 ? -32.931 11.177 8.612 1.00 92.56 353 SER A C 1
ATOM 2774 O O . SER A 1 353 ? -33.661 10.276 9.040 1.00 92.56 353 SER A O 1
ATOM 2776 N N . ARG A 1 354 ? -33.388 12.421 8.411 1.00 91.62 354 ARG A N 1
ATOM 2777 C CA . ARG A 1 354 ? -34.767 12.850 8.671 1.00 91.62 354 ARG A CA 1
ATOM 2778 C C . ARG A 1 354 ? -35.700 12.381 7.557 1.00 91.62 354 ARG A C 1
ATOM 2780 O O . ARG A 1 354 ? -35.302 12.210 6.409 1.00 91.62 354 ARG A O 1
ATOM 2787 N N . GLN A 1 355 ? -36.966 12.165 7.906 1.00 94.12 355 GLN A N 1
ATOM 2788 C CA . GLN A 1 355 ? -37.987 11.816 6.922 1.00 94.12 355 GLN A CA 1
ATOM 2789 C C . GLN A 1 355 ? -38.211 13.001 5.966 1.00 94.12 355 GLN A C 1
ATOM 2791 O O . GLN A 1 355 ? -38.517 14.088 6.461 1.00 94.12 355 GLN A O 1
ATOM 2796 N N . PRO A 1 356 ? -38.100 12.819 4.638 1.00 97.00 356 PRO A N 1
ATOM 2797 C CA . PRO A 1 356 ? -38.468 13.866 3.691 1.00 97.00 356 PRO A CA 1
ATOM 2798 C C . PRO A 1 356 ? -39.988 14.064 3.655 1.00 97.00 356 PRO A C 1
ATOM 2800 O O . PRO A 1 356 ? -40.757 13.129 3.902 1.00 97.00 356 PRO A O 1
ATOM 2803 N N . GLU A 1 357 ? -40.432 15.262 3.270 1.00 96.94 357 GLU A N 1
ATOM 2804 C CA . GLU A 1 357 ? -41.826 15.463 2.870 1.00 96.94 357 GLU A CA 1
ATOM 2805 C C . GLU A 1 357 ? -42.147 14.589 1.651 1.00 96.94 357 GLU A C 1
ATOM 2807 O O . GLU A 1 357 ? -41.328 14.449 0.739 1.00 96.94 357 GLU A O 1
ATOM 2812 N N . TYR A 1 358 ? -43.334 13.981 1.623 1.00 97.69 358 TYR A N 1
ATOM 2813 C CA . TYR A 1 358 ? -43.740 13.098 0.532 1.00 97.69 358 TYR A CA 1
ATOM 2814 C C . TYR A 1 358 ? -45.247 13.146 0.272 1.00 97.69 358 TYR A C 1
ATOM 2816 O O . TYR A 1 358 ? -46.041 13.510 1.139 1.00 97.69 358 TYR A O 1
ATOM 2824 N N . GLN A 1 359 ? -45.639 12.779 -0.947 1.00 97.31 359 GLN A N 1
ATOM 2825 C CA . GLN A 1 359 ? -47.025 12.730 -1.408 1.00 97.31 359 GLN A CA 1
ATOM 2826 C C . GLN A 1 359 ? -47.252 11.476 -2.253 1.00 97.31 359 GLN A C 1
ATOM 2828 O O . GLN A 1 359 ? -46.509 11.211 -3.201 1.00 97.31 359 GLN A O 1
ATOM 2833 N N . TRP A 1 360 ? -48.301 10.718 -1.936 1.00 96.94 360 TRP A N 1
ATOM 2834 C CA . TRP A 1 360 ? -48.734 9.586 -2.754 1.00 96.94 360 TRP A CA 1
ATOM 2835 C C . TRP A 1 360 ? -49.301 10.070 -4.093 1.00 96.94 360 TRP A C 1
ATOM 2837 O O . TRP A 1 360 ? -50.105 10.999 -4.138 1.00 96.94 360 TRP A O 1
ATOM 2847 N N . ALA A 1 361 ? -48.879 9.430 -5.182 1.00 93.94 361 ALA A N 1
ATOM 2848 C CA . ALA A 1 361 ? -49.382 9.662 -6.534 1.00 93.94 361 ALA A CA 1
ATOM 2849 C C . ALA A 1 361 ? -50.371 8.571 -6.983 1.00 93.94 361 ALA A C 1
ATOM 2851 O O . ALA A 1 361 ? -51.307 8.870 -7.717 1.00 93.94 361 ALA A O 1
ATOM 2852 N N . ASP A 1 362 ? -50.187 7.327 -6.529 1.00 93.31 362 ASP A N 1
ATOM 2853 C CA . ASP A 1 362 ? -51.116 6.209 -6.747 1.00 93.31 362 ASP A CA 1
ATOM 2854 C C . ASP A 1 362 ? -51.081 5.257 -5.545 1.00 93.31 362 ASP A C 1
ATOM 2856 O O . ASP A 1 362 ? -49.996 4.831 -5.141 1.00 93.31 362 ASP A O 1
ATOM 2860 N N . GLN A 1 363 ? -52.258 4.914 -5.012 1.00 92.94 363 GLN A N 1
ATOM 2861 C CA . GLN A 1 363 ? -52.459 3.877 -3.989 1.00 92.94 363 GLN A CA 1
ATOM 2862 C C . GLN A 1 363 ? -53.556 2.863 -4.372 1.00 92.94 363 GLN A C 1
ATOM 2864 O O . GLN A 1 363 ? -53.937 2.023 -3.558 1.00 92.94 363 GLN A O 1
ATOM 2869 N N . GLU A 1 364 ? -54.076 2.932 -5.599 1.00 87.50 364 GLU A N 1
ATOM 2870 C CA . GLU A 1 364 ? -55.130 2.039 -6.092 1.00 87.50 364 GLU A CA 1
ATOM 2871 C C . GLU A 1 364 ? -54.544 0.784 -6.762 1.00 87.50 364 GLU A C 1
ATOM 2873 O O . GLU A 1 364 ? -55.173 -0.276 -6.776 1.00 87.50 364 GLU A O 1
ATOM 2878 N N . SER A 1 365 ? -53.319 0.875 -7.292 1.00 87.69 365 SER A N 1
ATOM 2879 C CA . SER A 1 365 ? -52.577 -0.269 -7.838 1.00 87.69 365 SER A CA 1
ATOM 2880 C C . SER A 1 365 ? -51.940 -1.150 -6.743 1.00 87.69 365 SER A C 1
ATOM 2882 O O . SER A 1 365 ? -51.630 -0.655 -5.665 1.00 87.69 365 SER A O 1
ATOM 2884 N N . PRO A 1 366 ? -51.589 -2.424 -7.028 1.00 88.06 366 PRO A N 1
ATOM 2885 C CA . PRO A 1 366 ? -50.819 -3.268 -6.094 1.00 88.06 366 PRO A CA 1
ATOM 2886 C C . PRO A 1 366 ? -49.401 -2.756 -5.767 1.00 88.06 366 PRO A C 1
ATOM 2888 O O . PRO A 1 366 ? -48.820 -3.094 -4.737 1.00 88.06 366 PRO A O 1
ATOM 2891 N N . VAL A 1 367 ? -48.824 -1.952 -6.664 1.00 96.38 367 VAL A N 1
ATOM 2892 C CA . VAL A 1 367 ? -47.558 -1.238 -6.449 1.00 96.38 367 VAL A CA 1
ATOM 2893 C C . VAL A 1 367 ? -47.875 0.243 -6.503 1.00 96.38 367 VAL A C 1
ATOM 2895 O O . VAL A 1 367 ? -48.282 0.743 -7.554 1.00 96.38 367 VAL A O 1
ATOM 2898 N N . TRP A 1 368 ? -47.701 0.906 -5.369 1.00 96.94 368 TRP A N 1
ATOM 2899 C CA . TRP A 1 368 ? -47.982 2.319 -5.172 1.00 96.94 368 TRP A CA 1
ATOM 2900 C C . TRP A 1 368 ? -46.882 3.175 -5.782 1.00 96.94 368 TRP A C 1
ATOM 2902 O O . TRP A 1 368 ? -45.759 2.718 -6.012 1.00 96.94 368 TRP A O 1
ATOM 2912 N N . SER A 1 369 ? -47.197 4.439 -6.032 1.00 97.31 369 SER A N 1
ATOM 2913 C CA . SER A 1 369 ? -46.200 5.425 -6.439 1.00 97.31 369 SER A CA 1
ATOM 2914 C C . SER A 1 369 ? -46.318 6.696 -5.615 1.00 97.31 369 SER A C 1
ATOM 2916 O O . SER A 1 369 ? -47.406 7.059 -5.166 1.00 97.31 369 SER A O 1
ATOM 2918 N N . LEU A 1 370 ? -45.191 7.361 -5.389 1.00 97.88 370 LEU A N 1
ATOM 2919 C CA . LEU A 1 370 ? -45.102 8.568 -4.575 1.00 97.88 370 LEU A CA 1
ATOM 2920 C C . LEU A 1 370 ? -44.022 9.512 -5.102 1.00 97.88 370 LEU A C 1
ATOM 2922 O O . LEU A 1 370 ? -43.137 9.109 -5.858 1.00 97.88 370 LEU A O 1
ATOM 2926 N N . HIS A 1 371 ? -44.099 10.767 -4.672 1.00 98.12 371 HIS A N 1
ATOM 2927 C CA . HIS A 1 371 ? -43.020 11.738 -4.806 1.00 98.12 371 HIS A CA 1
ATOM 2928 C C . HIS A 1 371 ? -42.524 12.128 -3.419 1.00 98.12 371 HIS A C 1
ATOM 2930 O O . HIS A 1 371 ? -43.346 12.378 -2.540 1.00 98.12 371 HIS A O 1
ATOM 2936 N N . TYR A 1 372 ? -41.212 12.213 -3.228 1.00 98.38 372 TYR A N 1
ATOM 2937 C CA . TYR A 1 372 ? -40.612 12.760 -2.011 1.00 98.38 372 TYR A CA 1
ATOM 2938 C C . TYR A 1 372 ? -39.667 13.914 -2.336 1.00 98.38 372 TYR A C 1
ATOM 2940 O O . TYR A 1 372 ? -39.155 14.018 -3.452 1.00 98.38 372 TYR A O 1
ATOM 2948 N N . GLN A 1 373 ? -39.488 14.813 -1.375 1.00 98.00 373 GLN A N 1
ATOM 2949 C CA . GLN A 1 373 ? -38.607 15.963 -1.505 1.00 98.00 373 GLN A CA 1
ATOM 2950 C C . GLN A 1 373 ? -37.141 15.515 -1.494 1.00 98.00 373 GLN A C 1
ATOM 2952 O O . GLN A 1 373 ? -36.726 14.779 -0.599 1.00 98.00 373 GLN A O 1
ATOM 2957 N N . GLY A 1 374 ? -36.380 15.956 -2.496 1.00 96.94 374 GLY A N 1
ATOM 2958 C CA . GLY A 1 374 ? -34.927 15.797 -2.565 1.00 96.94 374 GLY A CA 1
ATOM 2959 C C . GLY A 1 374 ? -34.184 17.066 -2.143 1.00 96.94 374 GLY A C 1
ATOM 2960 O O . GLY A 1 374 ? -34.792 18.069 -1.756 1.00 96.94 374 GLY A O 1
ATOM 2961 N N . GLU A 1 375 ? -32.857 17.031 -2.262 1.00 97.00 375 GLU A N 1
ATOM 2962 C CA . GLU A 1 375 ? -31.988 18.178 -1.979 1.00 97.00 375 GLU A CA 1
ATOM 2963 C C . GLU A 1 375 ? -32.225 19.355 -2.938 1.00 97.00 375 GLU A C 1
ATOM 2965 O O . GLU A 1 375 ? -32.774 19.207 -4.035 1.00 97.00 375 GLU A O 1
ATOM 2970 N N . VAL A 1 376 ? -31.810 20.555 -2.531 1.00 96.19 376 VAL A N 1
ATOM 2971 C CA . VAL A 1 376 ? -31.934 21.765 -3.357 1.00 96.19 376 VAL A CA 1
ATOM 2972 C C . VAL A 1 376 ? -30.996 21.676 -4.564 1.00 96.19 376 VAL A C 1
ATOM 2974 O O . VAL A 1 376 ? -29.815 21.383 -4.425 1.00 96.19 376 VAL A O 1
ATOM 2977 N N . TYR A 1 377 ? -31.517 21.957 -5.760 1.00 96.50 377 TYR A N 1
ATOM 2978 C CA . TYR A 1 377 ? -30.751 21.998 -7.008 1.00 96.50 377 TYR A CA 1
ATOM 2979 C C . TYR A 1 377 ? -30.858 23.385 -7.637 1.00 96.50 377 TYR A C 1
ATOM 2981 O O . TYR A 1 377 ? -31.960 23.842 -7.961 1.00 96.50 377 TYR A O 1
ATOM 2989 N N . LYS A 1 378 ? -29.728 24.076 -7.822 1.00 94.19 378 LYS A N 1
ATOM 2990 C CA . LYS A 1 378 ? -29.667 25.437 -8.386 1.00 94.19 378 LYS A CA 1
ATOM 2991 C C . LYS A 1 378 ? -30.613 26.412 -7.685 1.00 94.19 378 LYS A C 1
ATOM 2993 O O . LYS A 1 378 ? -31.328 27.180 -8.331 1.00 94.19 378 LYS A O 1
ATOM 2998 N N . GLY A 1 379 ? -30.659 26.324 -6.356 1.00 91.94 379 GLY A N 1
ATOM 2999 C CA . GLY A 1 379 ? -31.510 27.147 -5.494 1.00 91.94 379 GLY A CA 1
ATOM 3000 C C . GLY A 1 379 ? -33.000 26.780 -5.481 1.00 91.94 379 GLY A C 1
ATOM 3001 O O . GLY A 1 379 ? -33.769 27.477 -4.825 1.00 91.94 379 GLY A O 1
ATOM 3002 N N . ASN A 1 380 ? -33.426 25.714 -6.170 1.00 93.56 380 ASN A N 1
ATOM 3003 C CA . ASN A 1 380 ? -34.824 25.275 -6.207 1.00 93.56 380 ASN A CA 1
ATOM 3004 C C . ASN A 1 380 ? -35.011 23.923 -5.491 1.00 93.56 380 ASN A C 1
ATOM 3006 O O . ASN A 1 380 ? -34.170 23.037 -5.660 1.00 93.56 380 ASN A O 1
ATOM 3010 N N . PRO A 1 381 ? -36.105 23.722 -4.730 1.00 92.19 381 PRO A N 1
ATOM 3011 C CA . PRO A 1 381 ? -36.468 22.408 -4.199 1.00 92.19 381 PRO A CA 1
ATOM 3012 C C . PRO A 1 381 ? -36.633 21.371 -5.315 1.00 92.19 381 PRO A C 1
ATOM 3014 O O . PRO A 1 381 ? -37.072 21.715 -6.416 1.00 92.19 381 PRO A O 1
ATOM 3017 N N . THR A 1 382 ? -36.326 20.105 -5.026 1.00 97.25 382 THR A N 1
ATOM 3018 C CA . THR A 1 382 ? -36.490 19.008 -5.989 1.00 97.25 382 THR A CA 1
ATOM 3019 C C . THR A 1 382 ? -37.510 17.971 -5.527 1.00 97.25 382 THR A C 1
ATOM 3021 O O . THR A 1 382 ? -37.763 17.809 -4.331 1.00 97.25 382 THR A O 1
ATOM 3024 N N . ARG A 1 383 ? -38.105 17.254 -6.486 1.00 96.56 383 ARG A N 1
ATOM 3025 C CA . ARG A 1 383 ? -38.969 16.092 -6.251 1.00 96.56 383 ARG A CA 1
ATOM 3026 C C . ARG A 1 383 ? -38.400 14.850 -6.916 1.00 96.56 383 ARG A C 1
ATOM 3028 O O . ARG A 1 383 ? -37.998 14.878 -8.079 1.00 96.56 383 ARG A O 1
ATOM 3035 N N . VAL A 1 384 ? -38.465 13.744 -6.188 1.00 97.81 384 VAL A N 1
ATOM 3036 C CA . VAL A 1 384 ? -38.006 12.428 -6.623 1.00 97.81 384 VAL A CA 1
ATOM 3037 C C . VAL A 1 384 ? -39.193 11.485 -6.705 1.00 97.81 384 VAL A C 1
ATOM 3039 O O . VAL A 1 384 ? -39.942 11.335 -5.741 1.00 97.81 384 VAL A O 1
ATOM 3042 N N . PHE A 1 385 ? -39.378 10.853 -7.860 1.00 97.81 385 PHE A N 1
ATOM 3043 C CA . PHE A 1 385 ? -40.413 9.845 -8.065 1.00 97.81 385 PHE A CA 1
ATOM 3044 C C . PHE A 1 385 ? -39.951 8.471 -7.557 1.00 97.81 385 PHE A C 1
ATOM 3046 O O . PHE A 1 385 ? -38.801 8.087 -7.775 1.00 97.81 385 PHE A O 1
ATOM 3053 N N . ALA A 1 386 ? -40.843 7.703 -6.928 1.00 98.25 386 ALA A N 1
ATOM 3054 C CA . ALA A 1 386 ? -40.565 6.331 -6.513 1.00 98.25 386 ALA A CA 1
ATOM 3055 C C . ALA A 1 386 ? -41.786 5.408 -6.598 1.00 98.25 386 ALA A C 1
ATOM 3057 O O . ALA A 1 386 ? -42.929 5.831 -6.415 1.00 98.25 386 ALA A O 1
ATOM 3058 N N . TYR A 1 387 ? -41.517 4.120 -6.813 1.00 98.50 387 TYR A N 1
ATOM 3059 C CA . TYR A 1 387 ? -42.467 3.034 -6.592 1.00 98.50 387 TYR A CA 1
ATOM 3060 C C . TYR A 1 387 ? -42.274 2.434 -5.204 1.00 98.50 387 TYR A C 1
ATOM 3062 O O . TYR A 1 387 ? -41.142 2.236 -4.762 1.00 98.50 387 TYR A O 1
ATOM 3070 N N . TYR A 1 388 ? -43.385 2.091 -4.560 1.00 98.31 388 TYR A N 1
ATOM 3071 C CA . TYR A 1 388 ? -43.426 1.401 -3.280 1.00 98.31 388 TYR A CA 1
ATOM 3072 C C . TYR A 1 388 ? -44.317 0.163 -3.374 1.00 98.31 388 TYR A C 1
ATOM 3074 O O . TYR A 1 388 ? -45.431 0.229 -3.890 1.00 98.31 388 TYR A O 1
ATOM 3082 N N . ALA A 1 389 ? -43.843 -0.967 -2.862 1.00 97.62 389 ALA A N 1
ATOM 3083 C CA . ALA A 1 389 ? -44.663 -2.158 -2.686 1.00 97.62 389 ALA A CA 1
ATOM 3084 C C . ALA A 1 389 ? -44.305 -2.852 -1.378 1.00 97.62 389 ALA A C 1
ATOM 3086 O O . ALA A 1 389 ? -43.142 -2.899 -0.987 1.00 97.62 389 ALA A O 1
ATOM 3087 N N . SER A 1 390 ? -45.290 -3.448 -0.726 1.00 95.62 390 SER A N 1
ATOM 3088 C CA . SER A 1 390 ? -45.097 -4.314 0.433 1.00 95.62 390 SER A CA 1
ATOM 3089 C C . SER A 1 390 ? -46.064 -5.493 0.341 1.00 95.62 390 SER A C 1
ATOM 3091 O O . SER A 1 390 ? -46.977 -5.476 -0.489 1.00 95.62 390 SER A O 1
ATOM 3093 N N . PRO A 1 391 ? -45.923 -6.536 1.174 1.00 93.44 391 PRO A N 1
ATOM 3094 C CA . PRO A 1 391 ? -46.914 -7.610 1.217 1.00 93.44 391 PRO A CA 1
ATOM 3095 C C . PRO A 1 391 ? -48.344 -7.084 1.414 1.00 93.44 391 PRO A C 1
ATOM 3097 O O . PRO A 1 391 ? -49.275 -7.588 0.791 1.00 93.44 391 PRO A O 1
ATOM 3100 N N . VAL A 1 392 ? -48.496 -6.003 2.189 1.00 89.06 392 VAL A N 1
ATOM 3101 C CA . VAL A 1 392 ? -49.784 -5.339 2.429 1.00 89.06 392 VAL A CA 1
ATOM 3102 C C . VAL A 1 392 ? -50.341 -4.722 1.148 1.00 89.06 392 VAL A C 1
ATOM 3104 O O . VAL A 1 392 ? -51.510 -4.938 0.839 1.00 89.06 392 VAL A O 1
ATOM 3107 N N . THR A 1 393 ? -49.527 -4.002 0.366 1.00 91.44 393 THR A N 1
ATOM 3108 C CA . THR A 1 393 ? -50.007 -3.393 -0.891 1.00 91.44 393 THR A CA 1
ATOM 3109 C C . THR A 1 393 ? -50.383 -4.446 -1.939 1.00 91.44 393 THR A C 1
ATOM 3111 O O . THR A 1 393 ? -51.211 -4.183 -2.805 1.00 91.44 393 THR A O 1
ATOM 3114 N N . LEU A 1 394 ? -49.826 -5.660 -1.842 1.00 91.50 394 LEU A N 1
ATOM 3115 C CA . LEU A 1 394 ? -50.180 -6.804 -2.689 1.00 91.50 394 LEU A CA 1
ATOM 3116 C C . LEU A 1 394 ? -51.421 -7.580 -2.214 1.00 91.50 394 LEU A C 1
ATOM 3118 O O . LEU A 1 394 ? -51.792 -8.568 -2.849 1.00 91.50 394 LEU A O 1
ATOM 3122 N N . GLY A 1 395 ? -52.061 -7.165 -1.117 1.00 83.69 395 GLY A N 1
ATOM 3123 C CA . GLY A 1 395 ? -53.223 -7.854 -0.553 1.00 83.69 395 GLY A CA 1
ATOM 3124 C C . GLY A 1 395 ? -52.889 -9.172 0.153 1.00 83.69 395 GLY A C 1
ATOM 3125 O O . GLY A 1 395 ? -53.772 -10.012 0.315 1.00 83.69 395 GLY A O 1
ATOM 3126 N N . LEU A 1 396 ? -51.631 -9.376 0.559 1.00 75.62 396 LEU A N 1
ATOM 3127 C CA . LEU A 1 396 ? -51.235 -10.497 1.412 1.00 75.62 396 LEU A CA 1
ATOM 3128 C C . LEU A 1 396 ? -51.540 -10.141 2.877 1.00 75.62 396 LEU A C 1
ATOM 3130 O O . LEU A 1 396 ? -51.255 -9.027 3.321 1.00 75.62 396 LEU A O 1
ATOM 3134 N N . GLU A 1 397 ? -52.135 -11.072 3.630 1.00 62.03 397 GLU A N 1
ATOM 3135 C CA . GLU A 1 397 ? -52.473 -10.859 5.044 1.00 62.03 397 GLU A CA 1
ATOM 3136 C C . GLU A 1 397 ? -51.224 -10.524 5.881 1.00 62.03 397 GLU A C 1
ATOM 3138 O O . GLU A 1 397 ? -50.126 -11.022 5.619 1.00 62.03 397 GLU A O 1
ATOM 3143 N N . ARG A 1 398 ? -51.392 -9.703 6.931 1.00 59.22 398 ARG A N 1
ATOM 3144 C CA . ARG A 1 398 ? -50.365 -9.461 7.961 1.00 59.22 398 ARG A CA 1
ATOM 3145 C C . ARG A 1 398 ? -50.154 -10.735 8.790 1.00 59.22 398 ARG A C 1
ATOM 3147 O O . ARG A 1 398 ? -50.558 -10.809 9.944 1.00 59.22 398 ARG A O 1
ATOM 3154 N N . THR A 1 399 ? -49.552 -11.774 8.226 1.00 48.66 399 THR A N 1
ATOM 3155 C CA . THR A 1 399 ? -49.284 -13.006 8.973 1.00 48.66 399 THR A CA 1
ATOM 3156 C C . THR A 1 399 ? -48.068 -12.790 9.874 1.00 48.66 399 THR A C 1
ATOM 3158 O O . THR A 1 399 ? -46.933 -12.862 9.404 1.00 48.66 399 THR A O 1
ATOM 3161 N N . GLY A 1 400 ? -48.298 -12.494 11.157 1.00 46.72 400 GLY A N 1
ATOM 3162 C CA . GLY A 1 400 ? -47.241 -12.465 12.177 1.00 46.72 400 GLY A CA 1
ATOM 3163 C C . GLY A 1 400 ? -47.412 -11.454 13.313 1.00 46.72 400 GLY A C 1
ATOM 3164 O O . GLY A 1 400 ? -46.751 -11.609 14.331 1.00 46.72 400 GLY A O 1
ATOM 3165 N N . GLY A 1 401 ? -48.299 -10.462 13.180 1.00 43.16 401 GLY A N 1
ATOM 3166 C CA . GLY A 1 401 ? -48.643 -9.533 14.263 1.00 43.16 401 GLY A CA 1
ATOM 3167 C C . GLY A 1 401 ? -50.082 -9.751 14.714 1.00 43.16 401 GLY A C 1
ATOM 3168 O O . GLY A 1 401 ? -50.980 -9.833 13.877 1.00 43.16 401 GLY A O 1
ATOM 3169 N N . SER A 1 402 ? -50.318 -9.857 16.021 1.00 36.25 402 SER A N 1
ATOM 3170 C CA . SER A 1 402 ? -51.673 -9.855 16.579 1.00 36.25 402 SER A CA 1
ATOM 3171 C C . SER A 1 402 ? -52.427 -8.607 16.114 1.00 36.25 402 SER A C 1
ATOM 3173 O O . SER A 1 402 ? -51.936 -7.489 16.284 1.00 36.25 402 SER A O 1
ATOM 3175 N N . GLU A 1 403 ? -53.612 -8.782 15.522 1.00 34.50 403 GLU A N 1
ATOM 3176 C CA . GLU A 1 403 ? -54.474 -7.665 15.129 1.00 34.50 403 GLU A CA 1
ATOM 3177 C C . GLU A 1 403 ? -54.674 -6.705 16.316 1.00 34.50 403 GLU A C 1
ATOM 3179 O O . GLU A 1 403 ? -55.177 -7.097 17.368 1.00 34.50 403 GLU A O 1
ATOM 3184 N N . GLY A 1 404 ? -54.265 -5.442 16.147 1.00 42.56 404 GLY A N 1
ATOM 3185 C CA . GLY A 1 404 ? -54.520 -4.367 17.112 1.00 42.56 404 GLY A CA 1
ATOM 3186 C C . GLY A 1 404 ? -53.327 -3.834 17.921 1.00 42.56 404 GLY A C 1
ATOM 3187 O O . GLY A 1 404 ? -53.546 -2.912 18.701 1.00 42.56 404 GLY A O 1
ATOM 3188 N N . THR A 1 405 ? -52.089 -4.325 17.746 1.00 43.91 405 THR A N 1
ATOM 3189 C CA . THR A 1 405 ? -50.923 -3.860 18.548 1.00 43.91 405 THR A CA 1
ATOM 3190 C C . THR A 1 405 ? -50.071 -2.746 17.922 1.00 43.91 405 THR A C 1
ATOM 3192 O O . THR A 1 405 ? -49.276 -2.137 18.629 1.00 43.91 405 THR A O 1
ATOM 3195 N N . GLY A 1 406 ? -50.225 -2.428 16.630 1.00 47.28 406 GLY A N 1
ATOM 3196 C CA . GLY A 1 406 ? -49.414 -1.385 15.973 1.00 47.28 406 GLY A CA 1
ATOM 3197 C C . GLY A 1 406 ? -47.940 -1.761 15.734 1.00 47.28 406 GLY A C 1
ATOM 3198 O O . GLY A 1 406 ? -47.118 -0.878 15.507 1.00 47.28 406 GLY A O 1
ATOM 3199 N N . GLU A 1 407 ? -47.585 -3.050 15.778 1.00 54.09 407 GLU A N 1
ATOM 3200 C CA . GLU A 1 407 ? -46.206 -3.515 15.572 1.00 54.09 407 GLU A CA 1
ATOM 3201 C C . GLU A 1 407 ? -45.779 -3.497 14.091 1.00 54.09 407 GLU A C 1
ATOM 3203 O O . GLU A 1 407 ? -46.376 -4.152 13.229 1.00 54.09 407 GLU A O 1
ATOM 3208 N N . LYS A 1 408 ? -44.689 -2.771 13.812 1.00 63.25 408 LYS A N 1
ATOM 3209 C CA . LYS A 1 408 ? -43.956 -2.763 12.535 1.00 63.25 408 LYS A CA 1
ATOM 3210 C C . LYS A 1 408 ? -43.528 -4.184 12.153 1.00 63.25 408 LYS A C 1
ATOM 3212 O O . LYS A 1 408 ? -42.885 -4.860 12.948 1.00 63.25 408 LYS A O 1
ATOM 3217 N N . THR A 1 409 ? -43.876 -4.649 10.950 1.00 79.38 409 THR A N 1
ATOM 3218 C CA . THR A 1 409 ? -43.883 -6.096 10.644 1.00 79.38 409 THR A CA 1
ATOM 3219 C C . THR A 1 409 ? -42.829 -6.528 9.616 1.00 79.38 409 THR A C 1
ATOM 3221 O O . THR A 1 409 ? -42.216 -7.590 9.765 1.00 79.38 409 THR A O 1
ATOM 3224 N N . PHE A 1 410 ? -42.586 -5.735 8.567 1.00 91.19 410 PHE A N 1
ATOM 3225 C CA . PHE A 1 410 ? -41.792 -6.174 7.414 1.00 91.19 410 PHE A CA 1
ATOM 3226 C C . PHE A 1 410 ? -40.387 -5.564 7.394 1.00 91.19 410 PHE A C 1
ATOM 3228 O O . PHE A 1 410 ? -40.251 -4.351 7.559 1.00 91.19 410 PHE A O 1
ATOM 3235 N N . PRO A 1 411 ? -39.340 -6.365 7.121 1.00 96.12 411 PRO A N 1
ATOM 3236 C CA . PRO A 1 411 ? -38.049 -5.812 6.734 1.00 96.12 411 PRO A CA 1
ATOM 3237 C C . PRO A 1 411 ? -38.173 -5.072 5.394 1.00 96.12 411 PRO A C 1
ATOM 3239 O O . PRO A 1 411 ? -39.083 -5.356 4.607 1.00 96.12 411 PRO A O 1
ATOM 3242 N N . ALA A 1 412 ? -37.249 -4.155 5.109 1.00 98.06 412 ALA A N 1
ATOM 3243 C CA . ALA A 1 412 ? -37.308 -3.326 3.907 1.00 98.06 412 ALA A CA 1
ATOM 3244 C C . ALA A 1 412 ? -36.051 -3.378 3.033 1.00 98.06 412 ALA A C 1
ATOM 3246 O O . ALA A 1 412 ? -34.945 -3.600 3.523 1.00 98.06 412 ALA A O 1
ATOM 3247 N N . VAL A 1 413 ? -36.218 -3.131 1.731 1.00 98.69 413 VAL A N 1
ATOM 3248 C CA . VAL A 1 413 ? -35.116 -3.032 0.766 1.00 98.69 413 VAL A CA 1
ATOM 3249 C C . VAL A 1 413 ? -35.235 -1.763 -0.074 1.00 98.69 413 VAL A C 1
ATOM 3251 O O . VAL A 1 413 ? -36.286 -1.465 -0.644 1.00 98.69 413 VAL A O 1
ATOM 3254 N N . VAL A 1 414 ? -34.132 -1.025 -0.166 1.00 98.88 414 VAL A N 1
ATOM 3255 C CA . VAL A 1 414 ? -33.970 0.128 -1.055 1.00 98.88 414 VAL A CA 1
ATOM 3256 C C . VAL A 1 414 ? -33.347 -0.340 -2.372 1.00 98.88 414 VAL A C 1
ATOM 3258 O O . VAL A 1 414 ? -32.312 -1.009 -2.370 1.00 98.88 414 VAL A O 1
ATOM 3261 N N . LEU A 1 415 ? -33.993 -0.010 -3.492 1.00 98.69 415 LEU A N 1
ATOM 3262 C CA . LEU A 1 415 ? -33.673 -0.529 -4.823 1.00 98.69 415 LEU A CA 1
ATOM 3263 C C . LEU A 1 415 ? -33.141 0.580 -5.735 1.00 98.69 415 LEU A C 1
ATOM 3265 O O . LEU A 1 415 ? -33.882 1.483 -6.128 1.00 98.69 415 LEU A O 1
ATOM 3269 N N . VAL A 1 416 ? -31.862 0.487 -6.102 1.00 98.56 416 VAL A N 1
ATOM 3270 C CA . VAL A 1 416 ? -31.129 1.555 -6.797 1.00 98.56 416 VAL A CA 1
ATOM 3271 C C . VAL A 1 416 ? -30.858 1.169 -8.255 1.00 98.56 416 VAL A C 1
ATOM 3273 O O . VAL A 1 416 ? -30.116 0.228 -8.550 1.00 98.56 416 VAL A O 1
ATOM 3276 N N . HIS A 1 417 ? -31.467 1.874 -9.210 1.00 96.56 417 HIS A N 1
ATOM 3277 C CA . HIS A 1 417 ? -31.338 1.513 -10.623 1.00 96.56 417 HIS A CA 1
ATOM 3278 C C . HIS A 1 417 ? -30.003 1.950 -11.253 1.00 96.56 417 HIS A C 1
ATOM 3280 O O . HIS A 1 417 ? -29.405 2.957 -10.887 1.00 96.56 417 HIS A O 1
ATOM 3286 N N . GLY A 1 418 ? -29.572 1.223 -12.288 1.00 93.94 418 GLY A N 1
ATOM 3287 C CA . GLY A 1 418 ? -28.408 1.583 -13.108 1.00 93.94 418 GLY A CA 1
ATOM 3288 C C . GLY A 1 418 ? -28.634 2.712 -14.111 1.00 93.94 418 GLY A C 1
ATOM 3289 O O . GLY A 1 418 ? -29.765 3.150 -14.340 1.00 93.94 418 GLY A O 1
ATOM 3290 N N . GLY A 1 419 ? -27.543 3.146 -14.747 1.00 88.75 419 GLY A N 1
ATOM 3291 C CA . GLY A 1 419 ? -27.530 4.261 -15.694 1.00 88.75 419 GLY A CA 1
ATOM 3292 C C . GLY A 1 419 ? -28.478 4.045 -16.874 1.00 88.75 419 GLY A C 1
ATOM 3293 O O . GLY A 1 419 ? -28.569 2.950 -17.423 1.00 88.75 419 GLY A O 1
ATOM 3294 N N . GLY A 1 420 ? -29.224 5.087 -17.246 1.00 80.06 420 GLY A N 1
ATOM 3295 C CA . GLY A 1 420 ? -30.220 5.020 -18.323 1.00 80.06 420 GLY A CA 1
ATOM 3296 C C . GLY A 1 420 ? -31.496 4.235 -17.976 1.00 80.06 420 GLY A C 1
ATOM 3297 O O . GLY A 1 420 ? -32.397 4.157 -18.819 1.00 80.06 420 GLY A O 1
ATOM 3298 N N . GLY A 1 421 ? -31.575 3.679 -16.759 1.00 81.75 421 GLY A N 1
ATOM 3299 C CA . GLY A 1 421 ? -32.782 3.118 -16.149 1.00 81.75 421 GLY A CA 1
ATOM 3300 C C . GLY A 1 421 ? -33.706 4.183 -15.545 1.00 81.75 421 GLY A C 1
ATOM 3301 O O . GLY A 1 421 ? -33.463 5.380 -15.701 1.00 81.75 421 GLY A O 1
ATOM 3302 N N . MET A 1 422 ? -34.761 3.707 -14.881 1.00 87.44 422 MET A N 1
ATOM 3303 C CA . MET A 1 422 ? -35.791 4.477 -14.165 1.00 87.44 422 MET A CA 1
ATOM 3304 C C . MET A 1 422 ? -36.139 3.767 -12.845 1.00 87.44 422 MET A C 1
ATOM 3306 O O . MET A 1 422 ? -35.642 2.666 -12.595 1.00 87.44 422 MET A O 1
ATOM 3310 N N . ALA A 1 423 ? -37.054 4.320 -12.049 1.00 92.56 423 ALA A N 1
ATOM 3311 C CA . ALA A 1 423 ? -37.727 3.561 -10.994 1.00 92.56 423 ALA A CA 1
ATOM 3312 C C . ALA A 1 423 ? -38.450 2.324 -11.581 1.00 92.56 423 ALA A C 1
ATOM 3314 O O . ALA A 1 423 ? -39.315 2.456 -12.446 1.00 92.56 423 ALA A O 1
ATOM 3315 N N . PHE A 1 424 ? -38.125 1.108 -11.125 1.00 93.69 424 PHE A N 1
ATOM 3316 C CA . PHE A 1 424 ? -38.696 -0.132 -11.677 1.00 93.69 424 PHE A CA 1
ATOM 3317 C C . PHE A 1 424 ? -39.829 -0.693 -10.808 1.00 93.69 424 PHE A C 1
ATOM 3319 O O . PHE A 1 424 ? -39.577 -1.325 -9.782 1.00 93.69 424 PHE A O 1
ATOM 3326 N N . LYS A 1 425 ? -41.077 -0.553 -11.281 1.00 95.19 425 LYS A N 1
ATOM 3327 C CA . LYS A 1 425 ? -42.285 -1.117 -10.643 1.00 95.19 425 LYS A CA 1
ATOM 3328 C C . LYS A 1 425 ? -42.160 -2.621 -10.365 1.00 95.19 425 LYS A C 1
ATOM 3330 O O . LYS A 1 425 ? -42.420 -3.072 -9.255 1.00 95.19 425 LYS A O 1
ATOM 3335 N N . GLU A 1 426 ? -41.723 -3.386 -11.367 1.00 95.06 426 GLU A N 1
ATOM 3336 C CA . GLU A 1 426 ? -41.577 -4.847 -11.273 1.00 95.06 426 GLU A CA 1
ATOM 3337 C C . GLU A 1 426 ? -40.560 -5.260 -10.198 1.00 95.06 426 GLU A C 1
ATOM 3339 O O . GLU A 1 426 ? -40.731 -6.279 -9.533 1.00 95.06 426 GLU A O 1
ATOM 3344 N N . TRP A 1 427 ? -39.505 -4.467 -9.998 1.00 96.12 427 TRP A N 1
ATOM 3345 C CA . TRP A 1 427 ? -38.465 -4.803 -9.032 1.00 96.12 427 TRP A CA 1
ATOM 3346 C C . TRP A 1 427 ? -38.970 -4.652 -7.593 1.00 96.12 427 TRP A C 1
ATOM 3348 O O . TRP A 1 427 ? -38.753 -5.551 -6.780 1.00 96.12 427 TRP A O 1
ATOM 3358 N N . ALA A 1 428 ? -39.729 -3.586 -7.310 1.00 97.19 428 ALA A N 1
ATOM 3359 C CA . ALA A 1 428 ? -40.419 -3.418 -6.031 1.00 97.19 428 ALA A CA 1
ATOM 3360 C C . ALA A 1 428 ? -41.441 -4.545 -5.789 1.00 97.19 428 ALA A C 1
ATOM 3362 O O . ALA A 1 428 ? -41.462 -5.145 -4.716 1.00 97.19 428 ALA A O 1
ATOM 3363 N N . GLU A 1 429 ? -42.231 -4.904 -6.808 1.00 96.69 429 GLU A N 1
ATOM 3364 C CA . GLU A 1 429 ? -43.215 -5.990 -6.716 1.00 96.69 429 GLU A CA 1
ATOM 3365 C C . GLU A 1 429 ? -42.571 -7.348 -6.386 1.00 96.69 429 GLU A C 1
ATOM 3367 O O . GLU A 1 429 ? -43.097 -8.113 -5.575 1.00 96.69 429 GLU A O 1
ATOM 3372 N N . ARG A 1 430 ? -41.416 -7.659 -6.990 1.00 95.38 430 ARG A N 1
ATOM 3373 C CA . ARG A 1 430 ? -40.671 -8.904 -6.731 1.00 95.38 430 ARG A CA 1
ATOM 3374 C C . ARG A 1 430 ? -40.233 -9.015 -5.267 1.00 95.38 430 ARG A C 1
ATOM 3376 O O . ARG A 1 430 ? -40.401 -10.074 -4.665 1.00 95.38 430 ARG A O 1
ATOM 3383 N N . TRP A 1 431 ? -39.723 -7.934 -4.678 1.00 97.06 431 TRP A N 1
ATOM 3384 C CA . TRP A 1 431 ? -39.333 -7.912 -3.263 1.00 97.06 431 TRP A CA 1
ATOM 3385 C C . TRP A 1 431 ? -40.536 -7.968 -2.318 1.00 97.06 431 TRP A C 1
ATOM 3387 O O . TRP A 1 431 ? -40.497 -8.696 -1.324 1.00 97.06 431 TRP A O 1
ATOM 3397 N N . ALA A 1 432 ? -41.639 -7.306 -2.673 1.00 96.31 432 ALA A N 1
ATOM 3398 C CA . ALA A 1 432 ? -42.900 -7.427 -1.949 1.00 96.31 432 ALA A CA 1
ATOM 3399 C C . ALA A 1 432 ? -43.418 -8.872 -1.922 1.00 96.31 432 ALA A C 1
ATOM 3401 O O . ALA A 1 432 ? -43.753 -9.379 -0.852 1.00 96.31 432 ALA A O 1
ATOM 3402 N N . LYS A 1 433 ? -43.361 -9.598 -3.047 1.00 94.56 433 LYS A N 1
ATOM 3403 C CA . LYS A 1 433 ? -43.685 -11.039 -3.101 1.00 94.56 433 LYS A CA 1
ATOM 3404 C C . LYS A 1 433 ? -42.747 -11.905 -2.253 1.00 94.56 433 LYS A C 1
ATOM 3406 O O . LYS A 1 433 ? -43.167 -12.950 -1.768 1.00 94.56 433 LYS A O 1
ATOM 3411 N N . ARG A 1 434 ? -41.500 -11.470 -2.033 1.00 94.19 434 ARG A N 1
ATOM 3412 C CA . ARG A 1 434 ? -40.534 -12.116 -1.123 1.00 94.19 434 ARG A CA 1
ATOM 3413 C C . ARG A 1 434 ? -40.796 -11.789 0.358 1.00 94.19 434 ARG A C 1
ATOM 3415 O O . ARG A 1 434 ? -40.123 -12.320 1.240 1.00 94.19 434 ARG A O 1
ATOM 3422 N N . GLY A 1 435 ? -41.758 -10.922 0.672 1.00 93.94 435 GLY A N 1
ATOM 3423 C CA . GLY A 1 435 ? -42.080 -10.545 2.047 1.00 93.94 435 GLY A CA 1
ATOM 3424 C C . GLY A 1 435 ? -41.259 -9.365 2.571 1.00 93.94 435 GLY A C 1
ATOM 3425 O O . GLY A 1 435 ? -40.871 -9.393 3.737 1.00 93.94 435 GLY A O 1
ATOM 3426 N N . TYR A 1 436 ? -40.915 -8.401 1.715 1.00 96.94 436 TYR A N 1
ATOM 3427 C CA . TYR A 1 436 ? -40.213 -7.166 2.082 1.00 96.94 436 TYR A CA 1
ATOM 3428 C C . TYR A 1 436 ? -41.032 -5.945 1.676 1.00 96.94 436 TYR A C 1
ATOM 3430 O O . TYR A 1 436 ? -41.646 -5.941 0.614 1.00 96.94 436 TYR A O 1
ATOM 3438 N N . ALA A 1 437 ? -40.998 -4.879 2.466 1.00 98.00 437 ALA A N 1
ATOM 3439 C CA . ALA A 1 437 ? -41.334 -3.567 1.929 1.00 98.00 437 ALA A CA 1
ATOM 3440 C C . ALA A 1 437 ? -40.203 -3.111 0.991 1.00 98.00 437 ALA A C 1
ATOM 3442 O O . ALA A 1 437 ? -39.027 -3.293 1.294 1.00 98.00 437 ALA A O 1
ATOM 3443 N N . ALA A 1 438 ? -40.526 -2.540 -0.159 1.00 98.50 438 ALA A N 1
ATOM 3444 C CA . ALA A 1 438 ? -39.540 -2.183 -1.167 1.00 98.50 438 ALA A CA 1
ATOM 3445 C C . ALA A 1 438 ? -39.825 -0.801 -1.739 1.00 98.50 438 ALA A C 1
ATOM 3447 O O . ALA A 1 438 ? -40.956 -0.517 -2.131 1.00 98.50 438 ALA A O 1
ATOM 3448 N N . ILE A 1 439 ? -38.786 0.032 -1.820 1.00 98.69 439 ILE A N 1
ATOM 3449 C CA . ILE A 1 439 ? -38.838 1.342 -2.474 1.00 98.69 439 ILE A CA 1
ATOM 3450 C C . ILE A 1 439 ? -37.817 1.394 -3.610 1.00 98.69 439 ILE A C 1
ATOM 3452 O O . ILE A 1 439 ? -36.633 1.128 -3.407 1.00 98.69 439 ILE A O 1
ATOM 3456 N N . ALA A 1 440 ? -38.282 1.726 -4.813 1.00 98.25 440 ALA A N 1
ATOM 3457 C CA . ALA A 1 440 ? -37.455 1.920 -6.001 1.00 98.25 440 ALA A CA 1
ATOM 3458 C C . ALA A 1 440 ? -37.627 3.357 -6.494 1.00 98.25 440 ALA A C 1
ATOM 3460 O O . ALA A 1 440 ? -38.709 3.711 -6.962 1.00 98.25 440 ALA A O 1
ATOM 3461 N N . MET A 1 441 ? -36.584 4.178 -6.383 1.00 97.88 441 MET A N 1
ATOM 3462 C CA . MET A 1 441 ? -36.623 5.597 -6.756 1.00 97.88 441 MET A CA 1
ATOM 3463 C C . MET A 1 441 ? -36.021 5.855 -8.138 1.00 97.88 441 MET A C 1
ATOM 3465 O O . MET A 1 441 ? -35.202 5.071 -8.612 1.00 97.88 441 MET A O 1
ATOM 3469 N N . ASP A 1 442 ? -36.403 6.964 -8.769 1.00 96.88 442 ASP A N 1
ATOM 3470 C CA . ASP A 1 442 ? -35.731 7.503 -9.949 1.00 96.88 442 ASP A CA 1
ATOM 3471 C C . ASP A 1 442 ? -34.554 8.402 -9.544 1.00 96.88 442 ASP A C 1
ATOM 3473 O O . ASP A 1 442 ? -34.651 9.211 -8.626 1.00 96.88 442 ASP A O 1
ATOM 3477 N N . LEU A 1 443 ? -33.434 8.276 -10.253 1.00 95.81 443 LEU A N 1
ATOM 3478 C CA . LEU A 1 443 ? -32.210 9.053 -10.020 1.00 95.81 443 LEU A CA 1
ATOM 3479 C C . LEU A 1 443 ? -31.809 9.886 -11.244 1.00 95.81 443 LEU A C 1
ATOM 3481 O O . LEU A 1 443 ? -30.701 10.411 -11.316 1.00 95.81 443 LEU A O 1
ATOM 3485 N N . GLY A 1 444 ? -32.683 9.977 -12.246 1.00 93.69 444 GLY A N 1
ATOM 3486 C CA . GLY A 1 444 ? -32.503 10.790 -13.446 1.00 93.69 444 GLY A CA 1
ATOM 3487 C C . GLY A 1 444 ? -33.368 12.051 -13.469 1.00 93.69 444 GLY A C 1
ATOM 3488 O O . GLY A 1 444 ? -33.370 12.748 -14.490 1.00 93.69 444 GLY A O 1
ATOM 3489 N N . GLY A 1 445 ? -34.126 12.320 -12.403 1.00 93.44 445 GLY A N 1
ATOM 3490 C CA . GLY A 1 445 ? -35.111 13.396 -12.303 1.00 93.44 445 GLY A CA 1
ATOM 3491 C C . GLY A 1 445 ? -36.304 13.222 -13.237 1.00 93.44 445 GLY A C 1
ATOM 3492 O O . GLY A 1 445 ? -36.794 14.196 -13.812 1.00 93.44 445 GLY A O 1
ATOM 3493 N N . CYS A 1 446 ? -36.706 11.978 -13.472 1.00 93.00 446 CYS A N 1
ATOM 3494 C CA . CYS A 1 446 ? -37.818 11.585 -14.324 1.00 93.00 446 CYS A CA 1
ATOM 3495 C C . CYS A 1 446 ? -39.022 11.112 -13.497 1.00 93.00 446 CYS A C 1
ATOM 3497 O O . CYS A 1 446 ? -38.884 10.678 -12.356 1.00 93.00 446 CYS A O 1
ATOM 3499 N N . GLY A 1 447 ? -40.211 11.218 -14.089 1.00 91.06 447 GLY A N 1
ATOM 3500 C CA . GLY A 1 447 ? -41.448 10.666 -13.537 1.00 91.06 447 GLY A CA 1
ATOM 3501 C C . GLY A 1 447 ? -41.672 9.193 -13.926 1.00 91.06 447 GLY A C 1
ATOM 3502 O O . GLY A 1 447 ? -40.750 8.531 -14.407 1.00 91.06 447 GLY A O 1
ATOM 3503 N N . PRO A 1 448 ? -42.907 8.674 -13.777 1.00 87.94 448 PRO A N 1
ATOM 3504 C CA . PRO A 1 448 ? -43.254 7.293 -14.139 1.00 87.94 448 PRO A CA 1
ATOM 3505 C C . PRO A 1 448 ? -43.137 7.003 -15.643 1.00 87.94 448 PRO A C 1
ATOM 3507 O O . PRO A 1 448 ? -42.982 5.849 -16.046 1.00 87.94 448 PRO A O 1
ATOM 3510 N N . GLU A 1 449 ? -43.226 8.029 -16.493 1.00 84.38 449 GLU A N 1
ATOM 3511 C CA . GLU A 1 449 ? -43.064 7.877 -17.935 1.00 84.38 449 GLU A CA 1
ATOM 3512 C C . GLU A 1 449 ? -41.584 7.883 -18.335 1.00 84.38 449 GLU A C 1
ATOM 3514 O O . GLU A 1 449 ? -40.785 8.738 -17.939 1.00 84.38 449 GLU A O 1
ATOM 3519 N N . ARG A 1 450 ? -41.206 6.922 -19.186 1.00 77.06 450 ARG A N 1
ATOM 3520 C CA . ARG A 1 450 ? -39.816 6.708 -19.598 1.00 77.06 450 ARG A CA 1
ATOM 3521 C C . ARG A 1 450 ? -39.183 7.981 -20.162 1.00 77.06 450 ARG A C 1
ATOM 3523 O O . ARG A 1 450 ? -39.566 8.439 -21.234 1.00 77.06 450 ARG A O 1
ATOM 3530 N N . ARG A 1 451 ? -38.115 8.455 -19.505 1.00 73.12 451 ARG A N 1
ATOM 3531 C CA . ARG A 1 451 ? -37.321 9.641 -19.894 1.00 73.12 451 ARG A CA 1
ATOM 3532 C C . ARG A 1 451 ? -38.115 10.956 -19.912 1.00 73.12 451 ARG A C 1
ATOM 3534 O O . ARG A 1 451 ? -37.623 11.943 -20.459 1.00 73.12 451 ARG A O 1
ATOM 3541 N N . GLN A 1 452 ? -39.300 10.998 -19.308 1.00 88.69 452 GLN A N 1
ATOM 3542 C CA . GLN A 1 452 ? -40.016 12.248 -19.097 1.00 88.69 452 GLN A CA 1
ATOM 3543 C C . GLN A 1 452 ? -39.493 12.906 -17.819 1.00 88.69 452 GLN A C 1
ATOM 3545 O O . GLN A 1 452 ? -39.760 12.453 -16.707 1.00 88.69 452 GLN A O 1
ATOM 3550 N N . ARG A 1 453 ? -38.709 13.970 -17.992 1.00 92.25 453 ARG A N 1
ATOM 3551 C CA . ARG A 1 453 ? -38.141 14.756 -16.893 1.00 92.25 453 ARG A CA 1
ATOM 3552 C C . ARG A 1 453 ? -39.238 15.507 -16.139 1.00 92.25 453 ARG A C 1
ATOM 3554 O O . ARG A 1 453 ? -40.095 16.130 -16.765 1.00 92.25 453 ARG A O 1
ATOM 3561 N N . LEU A 1 454 ? -39.169 15.498 -14.812 1.00 92.62 454 LEU A N 1
ATOM 3562 C CA . LEU A 1 454 ? -39.968 16.386 -13.972 1.00 92.62 454 LEU A CA 1
ATOM 3563 C C . LEU A 1 454 ? -39.424 17.816 -14.087 1.00 92.62 454 LEU A C 1
ATOM 3565 O O . LEU A 1 454 ? -38.216 18.018 -14.247 1.00 92.62 454 LEU A O 1
ATOM 3569 N N . VAL A 1 455 ? -40.311 18.811 -13.987 1.00 91.50 455 VAL A N 1
ATOM 3570 C CA . VAL A 1 455 ? -39.929 20.239 -14.014 1.00 91.50 455 VAL A CA 1
ATOM 3571 C C . VAL A 1 455 ? -38.962 20.568 -12.869 1.00 91.50 455 VAL A C 1
ATOM 3573 O O . VAL A 1 455 ? -38.056 21.377 -13.031 1.00 91.50 455 VAL A O 1
ATOM 3576 N N . ASP A 1 456 ? -39.116 19.874 -11.749 1.00 94.25 456 ASP A N 1
ATOM 3577 C CA . ASP A 1 456 ? -38.368 20.000 -10.503 1.00 94.25 456 ASP A CA 1
ATOM 3578 C C . ASP A 1 456 ? -37.622 18.703 -10.132 1.00 94.25 456 ASP A C 1
ATOM 3580 O O . ASP A 1 456 ? -37.408 18.407 -8.965 1.00 94.25 456 ASP A O 1
ATOM 3584 N N . GLY A 1 457 ? -37.198 17.908 -11.119 1.00 92.88 457 GLY A N 1
ATOM 3585 C CA . GLY A 1 457 ? -36.550 16.606 -10.887 1.00 92.88 457 GLY A CA 1
ATOM 3586 C C . GLY A 1 457 ? -35.072 16.630 -10.460 1.00 92.88 457 GLY A C 1
ATOM 3587 O O . GLY A 1 457 ? -34.442 15.579 -10.446 1.00 92.88 457 GLY A O 1
ATOM 3588 N N . GLY A 1 458 ? -34.463 17.791 -10.199 1.00 94.50 458 GLY A N 1
ATOM 3589 C CA . GLY A 1 458 ? -33.017 17.882 -9.915 1.00 94.50 458 GLY A CA 1
ATOM 3590 C C . GLY A 1 458 ? -32.124 17.609 -11.142 1.00 94.50 458 GLY A C 1
ATOM 3591 O O . GLY A 1 458 ? -32.601 17.726 -12.273 1.00 94.50 458 GLY A O 1
ATOM 3592 N N . PRO A 1 459 ? -30.829 17.276 -10.997 1.00 94.88 459 PRO A N 1
ATOM 3593 C CA . PRO A 1 459 ? -29.928 17.031 -12.131 1.00 94.88 459 PRO A CA 1
ATOM 3594 C C . PRO A 1 459 ? -30.287 15.758 -12.920 1.00 94.88 459 PRO A C 1
ATOM 3596 O O . PRO A 1 459 ? -30.926 14.837 -12.419 1.00 94.88 459 PRO A O 1
ATOM 3599 N N . GLY A 1 460 ? -29.902 15.707 -14.199 1.00 92.69 460 GLY A N 1
ATOM 3600 C CA . GLY A 1 460 ? -30.037 14.500 -15.031 1.00 92.69 460 GLY A CA 1
ATOM 3601 C C . GLY A 1 460 ? -28.850 13.542 -14.867 1.00 92.69 460 GLY A C 1
ATOM 3602 O O . GLY A 1 460 ? -27.831 13.918 -14.309 1.00 92.69 460 GLY A O 1
ATOM 3603 N N . GLN A 1 461 ? -28.938 12.330 -15.427 1.00 91.69 461 GLN A N 1
ATOM 3604 C CA . GLN A 1 461 ? -27.912 11.273 -15.275 1.00 91.69 461 GLN A CA 1
ATOM 3605 C C . GLN A 1 461 ? -27.019 11.038 -16.518 1.00 91.69 461 GLN A C 1
ATOM 3607 O O . GLN A 1 461 ? -26.467 9.949 -16.695 1.00 91.69 461 GLN A O 1
ATOM 3612 N N . SER A 1 462 ? -26.924 12.010 -17.432 1.00 92.75 462 SER A N 1
ATOM 3613 C CA . SER A 1 462 ? -26.024 11.929 -18.601 1.00 92.75 462 SER A CA 1
ATOM 3614 C C . SER A 1 462 ? -24.554 12.036 -18.189 1.00 92.75 462 SER A C 1
ATOM 3616 O O . SER A 1 462 ? -24.271 12.664 -17.172 1.00 92.75 462 SER A O 1
ATOM 3618 N N . ASP A 1 463 ? -23.622 11.586 -19.027 1.00 92.50 463 ASP A N 1
ATOM 3619 C CA . ASP A 1 463 ? -22.177 11.706 -18.763 1.00 92.50 463 ASP A CA 1
ATOM 3620 C C . ASP A 1 463 ? -21.737 13.155 -18.500 1.00 92.50 463 ASP A C 1
ATOM 3622 O O . ASP A 1 463 ? -20.967 13.418 -17.581 1.00 92.50 463 ASP A O 1
ATOM 3626 N N . LYS A 1 464 ? -22.347 14.134 -19.185 1.00 91.88 464 LYS A N 1
ATOM 3627 C CA . LYS A 1 464 ? -22.136 15.563 -18.894 1.00 91.88 464 LYS A CA 1
ATOM 3628 C C . LYS A 1 464 ? -22.429 15.938 -17.433 1.00 91.88 464 LYS A C 1
ATOM 3630 O O . LYS A 1 464 ? -21.758 16.791 -16.873 1.00 91.88 464 LYS A O 1
ATOM 3635 N N . GLN A 1 465 ? -23.450 15.338 -16.830 1.00 93.75 465 GLN A N 1
ATOM 3636 C CA . GLN A 1 465 ? -23.852 15.618 -15.447 1.00 93.75 465 GLN A CA 1
ATOM 3637 C C . GLN A 1 465 ? -23.060 14.786 -14.433 1.00 93.75 465 GLN A C 1
ATOM 3639 O O . GLN A 1 465 ? -22.859 15.236 -13.312 1.00 93.75 465 GLN A O 1
ATOM 3644 N N . LYS A 1 466 ? -22.608 13.592 -14.830 1.00 94.81 466 LYS A N 1
ATOM 3645 C CA . LYS A 1 466 ? -21.793 12.694 -14.000 1.00 94.81 466 LYS A CA 1
ATOM 3646 C C . LYS A 1 466 ? -20.338 13.133 -13.897 1.00 94.81 466 LYS A C 1
ATOM 3648 O O . LYS A 1 466 ? -19.743 12.994 -12.840 1.00 94.81 466 LYS A O 1
ATOM 3653 N N . PHE A 1 467 ? -19.782 13.651 -14.989 1.00 95.75 467 PHE A N 1
ATOM 3654 C CA . PHE A 1 467 ? -18.348 13.899 -15.132 1.00 95.75 467 PHE A CA 1
ATOM 3655 C C . PHE A 1 467 ? -18.052 15.381 -15.384 1.00 95.75 467 PHE A C 1
ATOM 3657 O O . PHE A 1 467 ? -17.356 16.025 -14.609 1.00 95.75 467 PHE A O 1
ATOM 3664 N N . GLN A 1 468 ? -18.644 15.969 -16.425 1.00 92.19 468 GLN A N 1
ATOM 3665 C CA . GLN A 1 468 ? -18.290 17.327 -16.880 1.00 92.19 468 GLN A CA 1
ATOM 3666 C C . GLN A 1 468 ? -18.852 18.454 -15.993 1.00 92.19 468 GLN A C 1
ATOM 3668 O O . GLN A 1 468 ? -18.589 19.629 -16.239 1.00 92.19 468 GLN A O 1
ATOM 3673 N N . ALA A 1 469 ? -19.653 18.122 -14.979 1.00 93.88 469 ALA A N 1
ATOM 3674 C CA . ALA A 1 469 ? -20.199 19.080 -14.024 1.00 93.88 469 ALA A CA 1
ATOM 3675 C C . ALA A 1 469 ? -19.271 19.334 -12.823 1.00 93.88 469 ALA A C 1
ATOM 3677 O O . ALA A 1 469 ? -19.663 20.078 -11.933 1.00 93.88 469 ALA A O 1
ATOM 3678 N N . ILE A 1 470 ? -18.064 18.759 -12.795 1.00 95.69 470 ILE A N 1
ATOM 3679 C CA . ILE A 1 470 ? -17.180 18.767 -11.617 1.00 95.69 470 ILE A CA 1
ATOM 3680 C C . ILE A 1 470 ? -16.755 20.169 -11.134 1.00 95.69 470 ILE A C 1
ATOM 3682 O O . ILE A 1 470 ? -16.476 20.364 -9.946 1.00 95.69 470 ILE A O 1
ATOM 3686 N N . ASP A 1 471 ? -16.775 21.163 -12.025 1.00 94.88 471 ASP A N 1
ATOM 3687 C CA . ASP A 1 471 ? -16.492 22.569 -11.698 1.00 94.88 471 ASP A CA 1
ATOM 3688 C C . ASP A 1 471 ? -17.717 23.346 -11.188 1.00 94.88 471 ASP A C 1
ATOM 3690 O O . ASP A 1 471 ? -17.578 24.471 -10.711 1.00 94.88 471 ASP A O 1
ATOM 3694 N N . GLN A 1 472 ? -18.922 22.774 -11.276 1.00 96.00 472 GLN A N 1
ATOM 3695 C CA . GLN A 1 472 ? -20.117 23.360 -10.662 1.00 96.00 472 GLN A CA 1
ATOM 3696 C C . GLN A 1 472 ? -20.073 23.176 -9.133 1.00 96.00 472 GLN A C 1
ATOM 3698 O O . GLN A 1 472 ? -19.347 22.297 -8.644 1.00 96.00 472 GLN A O 1
ATOM 3703 N N . PRO A 1 473 ? -20.845 23.975 -8.367 1.00 96.19 473 PRO A N 1
ATOM 3704 C CA . PRO A 1 473 ? -21.042 23.737 -6.939 1.00 96.19 473 PRO A CA 1
ATOM 3705 C C . PRO A 1 473 ? -21.414 22.277 -6.670 1.00 96.19 473 PRO A C 1
ATOM 3707 O O . PRO A 1 473 ? -22.084 21.646 -7.487 1.00 96.19 473 PRO A O 1
ATOM 3710 N N . VAL A 1 474 ? -20.938 21.726 -5.558 1.00 95.69 474 VAL A N 1
ATOM 3711 C CA . VAL A 1 474 ? -21.063 20.299 -5.217 1.00 95.69 474 VAL A CA 1
ATOM 3712 C C . VAL A 1 474 ? -22.538 19.886 -5.161 1.00 95.69 474 VAL A C 1
ATOM 3714 O O . VAL A 1 474 ? -22.926 18.866 -5.729 1.00 95.69 474 VAL A O 1
ATOM 3717 N N . GLU A 1 475 ? -23.364 20.748 -4.578 1.00 95.69 475 GLU A N 1
ATOM 3718 C CA . GLU A 1 475 ? -24.818 20.660 -4.480 1.00 95.69 475 GLU A CA 1
ATOM 3719 C C . GLU A 1 475 ? -25.547 20.717 -5.835 1.00 95.69 475 GLU A C 1
ATOM 3721 O O . GLU A 1 475 ? -26.724 20.380 -5.919 1.00 95.69 475 GLU A O 1
ATOM 3726 N N . ASP A 1 476 ? -24.862 21.086 -6.920 1.00 95.69 476 ASP A N 1
ATOM 3727 C CA . ASP A 1 476 ? -25.403 21.118 -8.282 1.00 95.69 476 ASP A CA 1
ATOM 3728 C C . ASP A 1 476 ? -24.936 19.925 -9.141 1.00 95.69 476 ASP A C 1
ATOM 3730 O O . ASP A 1 476 ? -25.194 19.873 -10.350 1.00 95.69 476 ASP A O 1
ATOM 3734 N N . GLN A 1 477 ? -24.253 18.941 -8.552 1.00 96.69 477 GLN A N 1
ATOM 3735 C CA . GLN A 1 477 ? -23.747 17.771 -9.275 1.00 96.69 477 GLN A CA 1
ATOM 3736 C C . GLN A 1 477 ? -24.669 16.559 -9.112 1.00 96.69 477 GLN A C 1
ATOM 3738 O O . GLN A 1 477 ? -25.302 16.359 -8.077 1.00 96.69 477 GLN A O 1
ATOM 3743 N N . TRP A 1 478 ? -24.746 15.709 -10.141 1.00 97.25 478 TRP A N 1
ATOM 3744 C CA . TRP A 1 478 ? -25.638 14.545 -10.115 1.00 97.25 478 TRP A CA 1
ATOM 3745 C C . TRP A 1 478 ? -25.315 13.567 -8.982 1.00 97.25 478 TRP A C 1
ATOM 3747 O O . TRP A 1 478 ? -26.239 13.101 -8.322 1.00 97.25 478 TRP A O 1
ATOM 3757 N N . SER A 1 479 ? -24.035 13.281 -8.730 1.00 97.38 479 SER A N 1
ATOM 3758 C CA . SER A 1 479 ? -23.615 12.320 -7.702 1.00 97.38 479 SER A CA 1
ATOM 3759 C C . SER A 1 479 ? -24.065 12.739 -6.300 1.00 97.38 479 SER A C 1
ATOM 3761 O O . SER A 1 479 ? -24.561 11.898 -5.551 1.00 97.38 479 SER A O 1
ATOM 3763 N N . TYR A 1 480 ? -23.996 14.040 -5.985 1.00 98.00 480 TYR A N 1
ATOM 3764 C CA . TYR A 1 480 ? -24.517 14.603 -4.736 1.00 98.00 480 TYR A CA 1
ATOM 3765 C C . TYR A 1 480 ? -26.000 14.264 -4.544 1.00 98.00 480 TYR A C 1
ATOM 3767 O O . TYR A 1 480 ? -26.382 13.663 -3.538 1.00 98.00 480 TYR A O 1
ATOM 3775 N N . HIS A 1 481 ? -26.819 14.580 -5.552 1.00 98.12 481 HIS A N 1
ATOM 3776 C CA . HIS A 1 481 ? -28.262 14.331 -5.535 1.00 98.12 481 HIS A CA 1
ATOM 3777 C C . HIS A 1 481 ? -28.597 12.843 -5.535 1.00 98.12 481 HIS A C 1
ATOM 3779 O O . HIS A 1 481 ? -29.488 12.414 -4.813 1.00 98.12 481 HIS A O 1
ATOM 3785 N N . ALA A 1 482 ? -27.896 12.035 -6.326 1.00 98.25 482 ALA A N 1
ATOM 3786 C CA . ALA A 1 482 ? -28.187 10.614 -6.445 1.00 98.25 482 ALA A CA 1
ATOM 3787 C C . ALA A 1 482 ? -27.953 9.873 -5.118 1.00 98.25 482 ALA A C 1
ATOM 3789 O O . ALA A 1 482 ? -28.804 9.090 -4.702 1.00 98.25 482 ALA A O 1
ATOM 3790 N N . VAL A 1 483 ? -26.847 10.162 -4.424 1.00 98.56 483 VAL A N 1
ATOM 3791 C CA . VAL A 1 483 ? -26.558 9.606 -3.092 1.00 98.56 483 VAL A CA 1
ATOM 3792 C C . VAL A 1 483 ? -27.568 10.107 -2.059 1.00 98.56 483 VAL A C 1
ATOM 3794 O O . VAL A 1 483 ? -28.160 9.294 -1.346 1.00 98.56 483 VAL A O 1
ATOM 3797 N N . ALA A 1 484 ? -27.833 11.418 -2.024 1.00 98.56 484 ALA A N 1
ATOM 3798 C CA . ALA A 1 484 ? -28.805 12.004 -1.102 1.00 98.56 484 ALA A CA 1
ATOM 3799 C C . ALA A 1 484 ? -30.201 11.389 -1.284 1.00 98.56 484 ALA A C 1
ATOM 3801 O O . ALA A 1 484 ? -30.835 10.984 -0.314 1.00 98.56 484 ALA A O 1
ATOM 3802 N N . ASN A 1 485 ? -30.650 11.215 -2.528 1.00 98.50 485 ASN A N 1
ATOM 3803 C CA . ASN A 1 485 ? -31.958 10.643 -2.837 1.00 98.50 485 ASN A CA 1
ATOM 3804 C C . ASN A 1 485 ? -32.079 9.175 -2.410 1.00 98.50 485 ASN A C 1
ATOM 3806 O O . ASN A 1 485 ? -33.167 8.763 -2.002 1.00 98.50 485 ASN A O 1
ATOM 3810 N N . VAL A 1 486 ? -30.993 8.394 -2.463 1.00 98.81 486 VAL A N 1
ATOM 3811 C CA . VAL A 1 486 ? -30.973 7.019 -1.933 1.00 98.81 486 VAL A CA 1
ATOM 3812 C C . VAL A 1 486 ? -31.118 7.024 -0.409 1.00 98.81 486 VAL A C 1
ATOM 3814 O O . VAL A 1 486 ? -31.944 6.279 0.124 1.00 98.81 486 VAL A O 1
ATOM 3817 N N . ILE A 1 487 ? -30.386 7.898 0.288 1.00 98.75 487 ILE A N 1
ATOM 3818 C CA . ILE A 1 487 ? -30.464 8.028 1.751 1.00 98.75 487 ILE A CA 1
ATOM 3819 C C . ILE A 1 487 ? -31.844 8.542 2.190 1.00 98.75 487 ILE A C 1
ATOM 3821 O O . ILE A 1 487 ? -32.425 8.010 3.134 1.00 98.75 487 ILE A O 1
ATOM 3825 N N . LEU A 1 488 ? -32.425 9.514 1.483 1.00 98.69 488 LEU A N 1
ATOM 3826 C CA . LEU A 1 488 ? -33.757 10.050 1.778 1.00 98.69 488 LEU A CA 1
ATOM 3827 C C . LEU A 1 488 ? -34.861 9.011 1.560 1.00 98.69 488 LEU A C 1
ATOM 3829 O O . LEU A 1 488 ? -35.766 8.904 2.386 1.00 98.69 488 LEU A O 1
ATOM 3833 N N . ALA A 1 489 ? -34.774 8.190 0.509 1.00 98.69 489 ALA A N 1
ATOM 3834 C CA . ALA A 1 489 ? -35.696 7.068 0.329 1.00 98.69 489 ALA A CA 1
ATOM 3835 C C . ALA A 1 489 ? -35.574 6.038 1.457 1.00 98.69 489 ALA A C 1
ATOM 3837 O O . ALA A 1 489 ? -36.586 5.500 1.908 1.00 98.69 489 ALA A O 1
ATOM 3838 N N . HIS A 1 490 ? -34.351 5.784 1.939 1.00 98.62 490 HIS A N 1
ATOM 3839 C CA . HIS A 1 490 ? -34.124 4.937 3.104 1.00 98.62 490 HIS A CA 1
ATOM 3840 C C . HIS A 1 490 ? -34.735 5.550 4.374 1.00 98.62 490 HIS A C 1
ATOM 3842 O O . HIS A 1 490 ? -35.465 4.875 5.098 1.00 98.62 490 HIS A O 1
ATOM 3848 N N . SER A 1 491 ? -34.516 6.842 4.621 1.00 98.19 491 SER A N 1
ATOM 3849 C CA . SER A 1 491 ? -35.123 7.571 5.740 1.00 98.19 491 SER A CA 1
ATOM 3850 C C . SER A 1 491 ? -36.655 7.586 5.662 1.00 98.19 491 SER A C 1
ATOM 3852 O O . SER A 1 491 ? -37.318 7.492 6.694 1.00 98.19 491 SER A O 1
ATOM 3854 N N . LEU A 1 492 ? -37.224 7.635 4.453 1.00 98.19 492 LEU A N 1
ATOM 3855 C CA . LEU A 1 492 ? -38.665 7.582 4.218 1.00 98.19 492 LEU A CA 1
ATOM 3856 C C . LEU A 1 492 ? -39.260 6.200 4.510 1.00 98.19 492 LEU A C 1
ATOM 3858 O O . LEU A 1 492 ? -40.175 6.098 5.325 1.00 98.19 492 LEU A O 1
ATOM 3862 N N . ILE A 1 493 ? -38.747 5.132 3.886 1.00 97.62 493 ILE A N 1
ATOM 3863 C CA . ILE A 1 493 ? -39.346 3.791 4.015 1.00 97.62 493 ILE A CA 1
ATOM 3864 C C . ILE A 1 493 ? -39.336 3.291 5.465 1.00 97.62 493 ILE A C 1
ATOM 3866 O O . ILE A 1 493 ? -40.282 2.644 5.898 1.00 97.62 493 ILE A O 1
ATOM 3870 N N . ARG A 1 494 ? -38.326 3.660 6.263 1.00 94.75 494 ARG A N 1
ATOM 3871 C CA . ARG A 1 494 ? -38.230 3.310 7.695 1.00 94.75 494 ARG A CA 1
ATOM 3872 C C . ARG A 1 494 ? -39.341 3.908 8.564 1.00 94.75 494 ARG A C 1
ATOM 3874 O O . ARG A 1 494 ? -39.544 3.479 9.705 1.00 94.75 494 ARG A O 1
ATOM 3881 N N . ARG A 1 495 ? -40.043 4.918 8.045 1.00 93.38 495 ARG A N 1
ATOM 3882 C CA . ARG A 1 495 ? -41.119 5.637 8.733 1.00 93.38 495 ARG A CA 1
ATOM 3883 C C . ARG A 1 495 ? -42.510 5.151 8.349 1.00 93.38 495 ARG A C 1
ATOM 3885 O O . ARG A 1 495 ? -43.460 5.590 8.983 1.00 93.38 495 ARG A O 1
ATOM 3892 N N . PHE A 1 496 ? -42.637 4.255 7.374 1.00 93.44 496 PHE A N 1
ATOM 3893 C CA . PHE A 1 496 ? -43.916 3.613 7.091 1.00 93.44 496 PHE A CA 1
ATOM 3894 C C . PHE A 1 496 ? -44.297 2.648 8.219 1.00 93.44 496 PHE A C 1
ATOM 3896 O O . PHE A 1 496 ? -43.439 1.971 8.793 1.00 93.44 496 PHE A O 1
ATOM 3903 N N . ASP A 1 497 ? -45.585 2.624 8.558 1.00 88.19 497 ASP A N 1
ATOM 3904 C CA . ASP A 1 497 ? -46.106 1.948 9.752 1.00 88.19 497 ASP A CA 1
ATOM 3905 C C . ASP A 1 497 ? -45.882 0.433 9.710 1.00 88.19 497 ASP A C 1
ATOM 3907 O O . ASP A 1 497 ? -45.693 -0.206 10.741 1.00 88.19 497 ASP A O 1
ATOM 3911 N N . GLU A 1 498 ? -45.872 -0.160 8.519 1.00 86.94 498 GLU A N 1
ATOM 3912 C CA . GLU A 1 498 ? -45.639 -1.587 8.333 1.00 86.94 498 GLU A CA 1
ATOM 3913 C C . GLU A 1 498 ? -44.151 -1.982 8.294 1.00 86.94 498 GLU A C 1
ATOM 3915 O O . GLU A 1 498 ? -43.854 -3.179 8.269 1.00 86.94 498 GLU A O 1
ATOM 3920 N N . VAL A 1 499 ? -43.220 -1.019 8.297 1.00 92.00 499 VAL A N 1
ATOM 3921 C CA . VAL A 1 499 ? -41.781 -1.258 8.099 1.00 92.00 499 VAL A CA 1
ATOM 3922 C C . VAL A 1 499 ? -41.015 -1.286 9.413 1.00 92.00 499 VAL A C 1
ATOM 3924 O O . VAL A 1 499 ? -40.967 -0.306 10.159 1.00 92.00 499 VAL A O 1
ATOM 3927 N N . ASP A 1 500 ? -40.315 -2.390 9.649 1.00 87.31 500 ASP A N 1
ATOM 3928 C CA . ASP A 1 500 ? -39.341 -2.520 10.725 1.00 87.31 500 ASP A CA 1
ATOM 3929 C C . ASP A 1 500 ? -38.042 -1.782 10.366 1.00 87.31 500 ASP A C 1
ATOM 3931 O O . ASP A 1 500 ? -37.206 -2.253 9.591 1.00 87.31 500 ASP A O 1
ATOM 3935 N N . ALA A 1 501 ? -37.868 -0.603 10.964 1.00 87.69 501 ALA A N 1
ATOM 3936 C CA . ALA A 1 501 ? -36.735 0.281 10.718 1.00 87.69 501 ALA A CA 1
ATOM 3937 C C . ALA A 1 501 ? -35.376 -0.315 11.125 1.00 87.69 501 ALA A C 1
ATOM 3939 O O . ALA A 1 501 ? -34.349 0.235 10.727 1.00 87.69 501 ALA A O 1
ATOM 3940 N N . SER A 1 502 ? -35.347 -1.391 11.918 1.00 85.62 502 SER A N 1
ATOM 3941 C CA . SER A 1 502 ? -34.108 -2.056 12.335 1.00 85.62 502 SER A CA 1
ATOM 3942 C C . SER A 1 502 ? -33.599 -3.086 11.318 1.00 85.62 502 SER A C 1
ATOM 3944 O O . SER A 1 502 ? -32.444 -3.506 11.406 1.00 85.62 502 SER A O 1
ATOM 3946 N N . ARG A 1 503 ? -34.430 -3.462 10.332 1.00 92.75 503 ARG A N 1
ATOM 3947 C CA . ARG A 1 503 ? -34.153 -4.518 9.347 1.00 92.75 503 ARG A CA 1
ATOM 3948 C C . ARG A 1 503 ? -34.274 -3.997 7.918 1.00 92.75 503 ARG A C 1
ATOM 3950 O O . ARG A 1 503 ? -35.224 -4.317 7.202 1.00 92.75 503 ARG A O 1
ATOM 3957 N N . THR A 1 504 ? -33.293 -3.206 7.495 1.00 97.75 504 THR A N 1
ATOM 3958 C CA . THR A 1 504 ? -33.240 -2.637 6.142 1.00 97.75 504 THR A CA 1
ATOM 3959 C C . THR A 1 504 ? -31.991 -3.055 5.373 1.00 97.75 504 THR A C 1
ATOM 3961 O O . THR A 1 504 ? -30.934 -3.296 5.954 1.00 97.75 504 THR A O 1
ATOM 3964 N N . ALA A 1 505 ? -32.108 -3.160 4.052 1.00 98.69 505 ALA A N 1
ATOM 3965 C CA . ALA A 1 505 ? -31.005 -3.471 3.148 1.00 98.69 505 ALA A CA 1
ATOM 3966 C C . ALA A 1 505 ? -31.034 -2.569 1.909 1.00 98.69 505 ALA A C 1
ATOM 3968 O O . ALA A 1 505 ? -32.054 -1.949 1.599 1.00 98.69 505 ALA A O 1
ATOM 3969 N N . VAL A 1 506 ? -29.921 -2.525 1.182 1.00 98.81 506 VAL A N 1
ATOM 3970 C CA . VAL A 1 506 ? -29.809 -1.815 -0.097 1.00 98.81 506 VAL A CA 1
ATOM 3971 C C . VAL A 1 506 ? -29.226 -2.727 -1.166 1.00 98.81 506 VAL A C 1
ATOM 3973 O O . VAL A 1 506 ? -28.290 -3.486 -0.920 1.00 98.81 506 VAL A O 1
ATOM 3976 N N . THR A 1 507 ? -29.773 -2.655 -2.374 1.00 98.69 507 THR A N 1
ATOM 3977 C CA . THR A 1 507 ? -29.171 -3.287 -3.548 1.00 98.69 507 THR A CA 1
ATOM 3978 C C . THR A 1 507 ? -29.283 -2.379 -4.758 1.00 98.69 507 THR A C 1
ATOM 3980 O O . THR A 1 507 ? -30.285 -1.683 -4.952 1.00 98.69 507 THR A O 1
ATOM 3983 N N . GLY A 1 508 ? -28.245 -2.392 -5.587 1.00 98.12 508 GLY A N 1
ATOM 3984 C CA . GLY A 1 508 ? -28.186 -1.544 -6.760 1.00 98.12 508 GLY A CA 1
ATOM 3985 C C . GLY A 1 508 ? -27.403 -2.160 -7.900 1.00 98.12 508 GLY A C 1
ATOM 3986 O O . GLY A 1 508 ? -26.486 -2.947 -7.690 1.00 98.12 508 GLY A O 1
ATOM 3987 N N . ILE A 1 509 ? -27.772 -1.782 -9.124 1.00 98.12 509 ILE A N 1
ATOM 3988 C CA . ILE A 1 509 ? -27.231 -2.374 -10.355 1.00 98.12 509 ILE A CA 1
ATOM 3989 C C . ILE A 1 509 ? -26.460 -1.330 -11.158 1.00 98.12 509 ILE A C 1
ATOM 3991 O O . ILE A 1 509 ? -26.990 -0.252 -11.406 1.00 98.12 509 ILE A O 1
ATOM 3995 N N . SER A 1 510 ? -25.254 -1.650 -11.641 1.00 97.12 510 SER A N 1
ATOM 3996 C CA . SER A 1 510 ? -24.424 -0.762 -12.479 1.00 97.12 510 SER A CA 1
ATOM 3997 C C . SER A 1 510 ? -24.130 0.559 -11.748 1.00 97.12 510 SER A C 1
ATOM 3999 O O . SER A 1 510 ? -23.644 0.509 -10.622 1.00 97.12 510 SER A O 1
ATOM 4001 N N . TRP A 1 511 ? -24.498 1.727 -12.292 1.00 97.69 511 TRP A N 1
ATOM 4002 C CA . TRP A 1 511 ? -24.451 2.999 -11.542 1.00 97.69 511 TRP A CA 1
ATOM 4003 C C . TRP A 1 511 ? -25.189 2.939 -10.194 1.00 97.69 511 TRP A C 1
ATOM 4005 O O . TRP A 1 511 ? -24.779 3.596 -9.245 1.00 97.69 511 TRP A O 1
ATOM 4015 N N . GLY A 1 512 ? -26.237 2.121 -10.070 1.00 98.12 512 GLY A N 1
ATOM 4016 C CA . GLY A 1 512 ? -26.889 1.866 -8.790 1.00 98.12 512 GLY A CA 1
ATOM 4017 C C . GLY A 1 512 ? -26.033 1.029 -7.839 1.00 98.12 512 GLY A C 1
ATOM 4018 O O . GLY A 1 512 ? -26.087 1.244 -6.635 1.00 98.12 512 GLY A O 1
ATOM 4019 N N . GLY A 1 513 ? -25.205 0.116 -8.354 1.00 98.38 513 GLY A N 1
ATOM 4020 C CA . GLY A 1 513 ? -24.205 -0.620 -7.575 1.00 98.38 513 GLY A CA 1
ATOM 4021 C C . GLY A 1 513 ? -23.072 0.296 -7.110 1.00 98.38 513 GLY A C 1
ATOM 4022 O O . GLY A 1 513 ? -22.687 0.252 -5.950 1.00 98.38 513 GLY A O 1
ATOM 4023 N N . TYR A 1 514 ? -22.638 1.218 -7.972 1.00 98.62 514 TYR A N 1
ATOM 4024 C CA . TYR A 1 514 ? -21.699 2.292 -7.634 1.00 98.62 514 TYR A CA 1
ATOM 4025 C C . TYR A 1 514 ? -22.246 3.163 -6.490 1.00 98.62 514 TYR A C 1
ATOM 4027 O O . TYR A 1 514 ? -21.567 3.365 -5.487 1.00 98.62 514 TYR A O 1
ATOM 4035 N N . LEU A 1 515 ? -23.513 3.586 -6.578 1.00 98.69 515 LEU A N 1
ATOM 4036 C CA . LEU A 1 515 ? -24.170 4.333 -5.502 1.00 98.69 515 LEU A CA 1
ATOM 4037 C C . LEU A 1 515 ? -24.351 3.476 -4.248 1.00 98.69 515 LEU A C 1
ATOM 4039 O O . LEU A 1 515 ? -24.227 4.000 -3.149 1.00 98.69 515 LEU A O 1
ATOM 4043 N N . THR A 1 516 ? -24.597 2.170 -4.403 1.00 98.81 516 THR A N 1
ATOM 4044 C CA . THR A 1 516 ? -24.690 1.215 -3.287 1.00 98.81 516 THR A CA 1
ATOM 4045 C C . THR A 1 516 ? -23.379 1.152 -2.504 1.00 98.81 516 THR A C 1
ATOM 4047 O O . THR A 1 516 ? -23.420 1.181 -1.279 1.00 98.81 516 THR A O 1
ATOM 4050 N N . CYS A 1 517 ? -22.224 1.136 -3.177 1.00 98.62 517 CYS A N 1
ATOM 4051 C CA . CYS A 1 517 ? -20.917 1.183 -2.516 1.00 98.62 517 CYS A CA 1
ATOM 4052 C C . CYS A 1 517 ? -20.714 2.479 -1.716 1.00 98.62 517 CYS A C 1
ATOM 4054 O O . CYS A 1 517 ? -20.225 2.428 -0.591 1.00 98.62 517 CYS A O 1
ATOM 4056 N N . ILE A 1 518 ? -21.134 3.626 -2.262 1.00 98.44 518 ILE A N 1
ATOM 4057 C CA . ILE A 1 518 ? -21.035 4.919 -1.569 1.00 98.44 518 ILE A CA 1
ATOM 4058 C C . ILE A 1 518 ? -21.969 4.955 -0.354 1.00 98.44 518 ILE A C 1
ATOM 4060 O O . ILE A 1 518 ? -21.531 5.209 0.765 1.00 98.44 518 ILE A O 1
ATOM 4064 N N . VAL A 1 519 ? -23.259 4.658 -0.541 1.00 98.31 519 VAL A N 1
ATOM 4065 C CA . VAL A 1 519 ? -24.260 4.771 0.536 1.00 98.31 519 VAL A CA 1
ATOM 4066 C C . VAL A 1 519 ? -24.051 3.722 1.627 1.00 98.31 519 VAL A C 1
ATOM 4068 O O . VAL A 1 519 ? -24.396 3.991 2.770 1.00 98.31 519 VAL A O 1
ATOM 4071 N N . ALA A 1 520 ? -23.464 2.561 1.316 1.00 97.44 520 ALA A N 1
ATOM 4072 C CA . ALA A 1 520 ? -23.071 1.577 2.326 1.00 97.44 520 ALA A CA 1
ATOM 4073 C C . ALA A 1 520 ? -21.995 2.134 3.274 1.00 97.44 520 ALA A C 1
ATOM 4075 O O . ALA A 1 520 ? -22.037 1.863 4.470 1.00 97.44 520 ALA A O 1
ATOM 4076 N N . GLY A 1 521 ? -21.070 2.949 2.759 1.00 95.19 521 GLY A N 1
ATOM 4077 C CA . GLY A 1 521 ? -20.086 3.663 3.574 1.00 95.19 521 GLY A CA 1
ATOM 4078 C C . GLY A 1 521 ? -20.680 4.803 4.404 1.00 95.19 521 GLY A C 1
ATOM 4079 O O . GLY A 1 521 ? -20.211 5.072 5.508 1.00 95.19 521 GLY A O 1
ATOM 4080 N N . LEU A 1 522 ? -21.721 5.464 3.889 1.00 96.88 522 LEU A N 1
ATOM 4081 C CA . LEU A 1 522 ? -22.320 6.650 4.512 1.00 96.88 522 LEU A CA 1
ATOM 4082 C C . LEU A 1 522 ? -23.443 6.333 5.509 1.00 96.88 522 LEU A C 1
ATOM 4084 O O . LEU A 1 522 ? -23.564 7.012 6.522 1.00 96.88 522 LEU A O 1
ATOM 4088 N N . ASP A 1 523 ? -24.288 5.340 5.231 1.00 96.25 523 ASP A N 1
ATOM 4089 C CA . ASP A 1 523 ? -25.509 5.057 5.989 1.00 96.25 523 ASP A CA 1
ATOM 4090 C C . ASP A 1 523 ? -25.398 3.736 6.764 1.00 96.25 523 ASP A C 1
ATOM 4092 O O . ASP A 1 523 ? -25.778 2.656 6.303 1.00 96.25 523 ASP A O 1
ATOM 4096 N N . SER A 1 524 ? -24.919 3.842 8.004 1.00 89.69 524 SER A N 1
ATOM 4097 C CA . SER A 1 524 ? -24.738 2.724 8.942 1.00 89.69 524 SER A CA 1
ATOM 4098 C C . SER A 1 524 ? -26.041 2.049 9.400 1.00 89.69 524 SER A C 1
ATOM 4100 O O . SER A 1 524 ? -26.012 1.062 10.140 1.00 89.69 524 SER A O 1
ATOM 4102 N N . ARG A 1 525 ? -27.210 2.549 8.977 1.00 93.94 525 ARG A N 1
ATOM 4103 C CA . ARG A 1 525 ? -28.517 2.022 9.399 1.00 93.94 525 ARG A CA 1
ATOM 4104 C C . ARG A 1 525 ? -28.889 0.752 8.619 1.00 93.94 525 ARG A C 1
ATOM 4106 O O . ARG A 1 525 ? -29.674 -0.047 9.132 1.00 93.94 525 ARG A O 1
ATOM 4113 N N . PHE A 1 526 ? -28.312 0.531 7.430 1.00 96.50 526 PHE A N 1
ATOM 4114 C CA . PHE A 1 526 ? -28.483 -0.715 6.669 1.00 96.50 526 PHE A CA 1
ATOM 4115 C C . PHE A 1 526 ? -27.858 -1.921 7.387 1.00 96.50 526 PHE A C 1
ATOM 4117 O O . PHE A 1 526 ? -26.841 -1.811 8.066 1.00 96.50 526 PHE A O 1
ATOM 4124 N N . LYS A 1 527 ? -28.455 -3.103 7.202 1.00 96.06 527 LYS A N 1
ATOM 4125 C CA . LYS A 1 527 ? -27.988 -4.389 7.756 1.00 96.06 527 LYS A CA 1
ATOM 4126 C C . LYS A 1 527 ? -27.398 -5.335 6.714 1.00 96.06 527 LYS A C 1
ATOM 4128 O O . LYS A 1 527 ? -26.776 -6.322 7.089 1.00 96.06 527 LYS A O 1
ATOM 4133 N N . ALA A 1 528 ? -27.561 -5.023 5.431 1.00 98.06 528 ALA A N 1
ATOM 4134 C CA . ALA A 1 528 ? -26.918 -5.708 4.316 1.00 98.06 528 ALA A CA 1
ATOM 4135 C C . ALA A 1 528 ? -26.864 -4.782 3.090 1.00 98.06 528 ALA A C 1
ATOM 4137 O O . ALA A 1 528 ? -27.809 -4.021 2.850 1.00 98.06 528 ALA A O 1
ATOM 4138 N N . ALA A 1 529 ? -25.792 -4.874 2.303 1.00 98.69 529 ALA A N 1
ATOM 4139 C CA . ALA A 1 529 ? -25.648 -4.138 1.048 1.00 98.69 529 ALA A CA 1
ATOM 4140 C C . ALA A 1 529 ? -25.205 -5.060 -0.097 1.00 98.69 529 ALA A C 1
ATOM 4142 O O . ALA A 1 529 ? -24.324 -5.900 0.075 1.00 98.69 529 ALA A O 1
ATOM 4143 N N . VAL A 1 530 ? -25.813 -4.909 -1.275 1.00 98.75 530 VAL A N 1
ATOM 4144 C CA . VAL A 1 530 ? -25.539 -5.768 -2.439 1.00 98.75 530 VAL A CA 1
ATOM 4145 C C . VAL A 1 530 ? -25.286 -4.922 -3.693 1.00 98.75 530 VAL A C 1
ATOM 4147 O O . VAL A 1 530 ? -26.235 -4.639 -4.440 1.00 98.75 530 VAL A O 1
ATOM 4150 N N . PRO A 1 531 ? -24.037 -4.471 -3.924 1.00 98.56 531 PRO A N 1
ATOM 4151 C CA . PRO A 1 531 ? -23.649 -3.834 -5.177 1.00 98.56 531 PRO A CA 1
ATOM 4152 C C . PRO A 1 531 ? -23.500 -4.867 -6.307 1.00 98.56 531 PRO A C 1
ATOM 4154 O O . PRO A 1 531 ? -22.727 -5.824 -6.223 1.00 98.56 531 PRO A O 1
ATOM 4157 N N . VAL A 1 532 ? -24.230 -4.647 -7.402 1.00 98.56 532 VAL A N 1
ATOM 4158 C CA . VAL A 1 532 ? -24.168 -5.470 -8.616 1.00 98.56 532 VAL A CA 1
ATOM 4159 C C . VAL A 1 532 ? -23.461 -4.696 -9.727 1.00 98.56 532 VAL A C 1
ATOM 4161 O O . VAL A 1 532 ? -23.907 -3.614 -10.121 1.00 98.56 532 VAL A O 1
ATOM 4164 N N . TYR A 1 533 ? -22.371 -5.265 -10.242 1.00 97.88 533 TYR A N 1
ATOM 4165 C CA . TYR A 1 533 ? -21.365 -4.688 -11.146 1.00 97.88 533 TYR A CA 1
ATOM 4166 C C . TYR A 1 533 ? -20.585 -3.510 -10.548 1.00 97.88 533 TYR A C 1
ATOM 4168 O O . TYR A 1 533 ? -19.363 -3.502 -10.579 1.00 97.88 533 TYR A O 1
ATOM 4176 N N . GLY A 1 534 ? -21.292 -2.518 -10.005 1.00 96.25 534 GLY A N 1
ATOM 4177 C CA . GLY A 1 534 ? -20.729 -1.221 -9.648 1.00 96.25 534 GLY A CA 1
ATOM 4178 C C . GLY A 1 534 ? -19.591 -1.271 -8.628 1.00 96.25 534 GLY A C 1
ATOM 4179 O O . GLY A 1 534 ? -19.703 -1.921 -7.590 1.00 96.25 534 GLY A O 1
ATOM 4180 N N . CYS A 1 535 ? -18.522 -0.532 -8.920 1.00 97.44 535 CYS A N 1
ATOM 4181 C CA . CYS A 1 535 ? -17.328 -0.405 -8.090 1.00 97.44 535 CYS A CA 1
ATOM 4182 C C . CYS A 1 535 ? -16.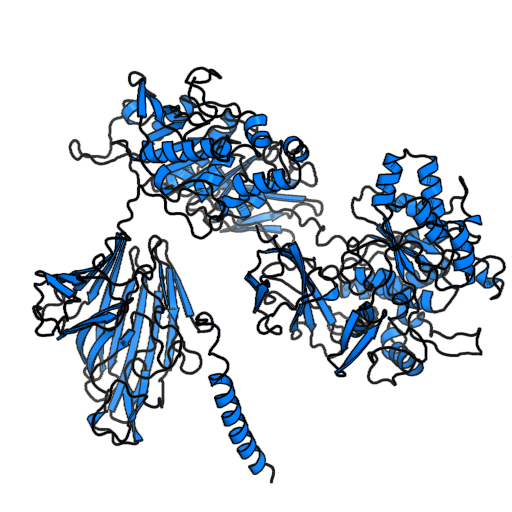714 1.004 -8.193 1.00 97.44 535 CYS A C 1
ATOM 4184 O O . CYS A 1 535 ? -17.242 1.855 -8.914 1.00 97.44 535 CYS A O 1
ATOM 4186 N N . GLY A 1 536 ? -15.640 1.247 -7.441 1.00 96.00 536 GLY A N 1
ATOM 4187 C CA . GLY A 1 536 ? -14.785 2.430 -7.537 1.00 96.00 536 GLY A CA 1
ATOM 4188 C C . GLY A 1 536 ? -13.591 2.231 -8.470 1.00 96.00 536 G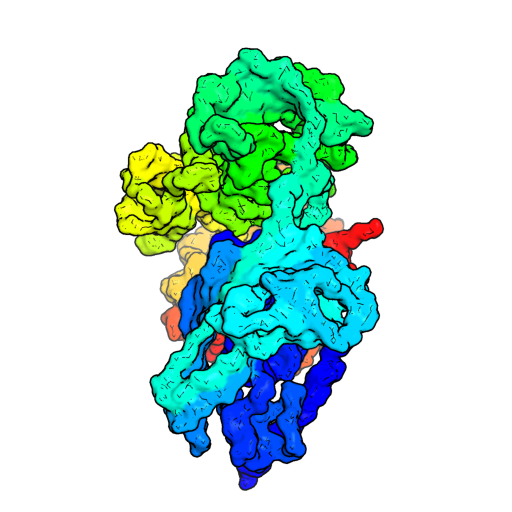LY A C 1
ATOM 4189 O O . GLY A 1 536 ? -13.597 1.311 -9.290 1.00 96.00 536 GLY A O 1
ATOM 4190 N N . PHE A 1 537 ? -12.587 3.102 -8.347 1.00 95.06 537 PHE A N 1
ATOM 4191 C CA . PHE A 1 537 ? -11.391 3.164 -9.202 1.00 95.06 537 PHE A CA 1
ATOM 4192 C C . PHE A 1 537 ? -11.716 3.380 -10.690 1.00 95.06 537 PHE A C 1
ATOM 4194 O O . PHE A 1 537 ? -11.000 2.931 -11.587 1.00 95.06 537 PHE A O 1
ATOM 4201 N N . LEU A 1 538 ? -12.801 4.108 -10.986 1.00 95.38 538 LEU A N 1
ATOM 4202 C CA . LEU A 1 538 ? -13.295 4.242 -12.367 1.00 95.38 538 LEU A CA 1
ATOM 4203 C C . LEU A 1 538 ? -12.333 5.007 -13.280 1.00 95.38 538 LEU A C 1
ATOM 4205 O O . LEU A 1 538 ? -12.363 4.856 -14.501 1.00 95.38 538 LEU A O 1
ATOM 4209 N N . HIS A 1 539 ? -11.491 5.832 -12.673 1.00 91.81 539 HIS A N 1
ATOM 4210 C CA . HIS A 1 539 ? -10.502 6.670 -13.326 1.00 91.81 539 HIS A CA 1
ATOM 4211 C C . HIS A 1 539 ? -9.213 5.922 -13.715 1.00 91.81 539 HIS A C 1
ATOM 4213 O O . HIS A 1 539 ? -8.379 6.496 -14.425 1.00 91.81 539 HIS A O 1
ATOM 4219 N N . GLU A 1 540 ? -9.046 4.687 -13.227 1.00 85.00 540 GLU A N 1
ATOM 4220 C CA . GLU A 1 540 ? -7.935 3.789 -13.555 1.00 85.00 540 GLU A CA 1
ATOM 4221 C C . GLU A 1 540 ? -8.336 2.806 -14.655 1.00 85.00 540 GLU A C 1
ATOM 4223 O O . GLU A 1 540 ? -7.639 2.698 -15.660 1.00 85.00 540 GLU A O 1
ATOM 4228 N N . ASN A 1 541 ? -9.484 2.133 -14.502 1.00 87.88 541 ASN A N 1
ATOM 4229 C CA . ASN A 1 541 ? -10.018 1.236 -15.525 1.00 87.88 541 ASN A CA 1
ATOM 4230 C C . ASN A 1 541 ? -11.552 1.145 -15.459 1.00 87.88 541 ASN A C 1
ATOM 4232 O O . ASN A 1 541 ? -12.121 0.671 -14.472 1.00 87.88 541 ASN A O 1
ATOM 4236 N N . SER A 1 542 ? -12.233 1.617 -16.508 1.00 93.44 542 SER A N 1
ATOM 4237 C CA . SER A 1 542 ? -13.693 1.539 -16.664 1.00 93.44 542 SER A CA 1
ATOM 4238 C C . SER A 1 542 ? -14.134 1.836 -18.104 1.00 93.44 542 SER A C 1
ATOM 4240 O O . SER A 1 542 ? -13.337 2.242 -18.947 1.00 93.44 542 SER A O 1
ATOM 4242 N N . MET A 1 543 ? -15.437 1.734 -18.389 1.00 93.69 543 MET A N 1
ATOM 4243 C CA . MET A 1 543 ? -16.005 2.218 -19.662 1.00 93.69 543 MET A CA 1
ATOM 4244 C C . MET A 1 543 ? -15.890 3.743 -19.840 1.00 93.69 543 MET A C 1
ATOM 4246 O O . MET A 1 543 ? -16.077 4.245 -20.946 1.00 93.69 543 MET A O 1
ATOM 4250 N N . TRP A 1 544 ? -15.613 4.500 -18.774 1.00 96.12 544 TRP A N 1
ATOM 4251 C CA . TRP A 1 544 ? -15.637 5.965 -18.789 1.00 96.12 544 TRP A CA 1
ATOM 4252 C C . TRP A 1 544 ? -14.252 6.609 -18.889 1.00 96.12 544 TRP A C 1
ATOM 4254 O O . TRP A 1 544 ? -14.151 7.816 -18.674 1.00 96.12 544 TRP A O 1
ATOM 4264 N N . LEU A 1 545 ? -13.201 5.862 -19.247 1.00 92.25 545 LEU A N 1
ATOM 4265 C CA . LEU A 1 545 ? -11.840 6.407 -19.367 1.00 92.25 545 LEU A CA 1
ATOM 4266 C C . LEU A 1 545 ? -11.758 7.633 -20.287 1.00 92.25 545 LEU A C 1
ATOM 4268 O O . LEU A 1 545 ? -11.092 8.597 -19.926 1.00 92.25 545 LEU A O 1
ATOM 4272 N N . ASP A 1 546 ? -12.515 7.677 -21.386 1.00 93.00 546 ASP A N 1
ATOM 4273 C CA . ASP A 1 546 ? -12.572 8.858 -22.264 1.00 93.00 546 ASP A CA 1
ATOM 4274 C C . ASP A 1 546 ? -13.132 10.106 -21.555 1.00 93.00 546 ASP A C 1
ATOM 4276 O O . ASP A 1 546 ? -12.699 11.228 -21.821 1.00 93.00 546 ASP A O 1
ATOM 4280 N N . ASN A 1 547 ? -14.072 9.937 -20.614 1.00 96.00 547 ASN A N 1
ATOM 4281 C CA . ASN A 1 547 ? -14.583 11.054 -19.813 1.00 96.00 547 ASN A CA 1
ATOM 4282 C C . ASN A 1 547 ? -13.516 11.579 -18.846 1.00 96.00 547 ASN A C 1
ATOM 4284 O O . ASN A 1 547 ? -13.442 12.787 -18.635 1.00 96.00 547 ASN A O 1
ATOM 4288 N N . PHE A 1 548 ? -12.689 10.695 -18.281 1.00 91.69 548 PHE A N 1
ATOM 4289 C CA . PHE A 1 548 ? -11.567 11.084 -17.424 1.00 91.69 548 PHE A CA 1
ATOM 4290 C C . PHE A 1 548 ? -10.404 11.678 -18.220 1.00 91.69 548 PHE A C 1
ATOM 4292 O O . PHE A 1 548 ? -9.785 12.628 -17.754 1.00 91.69 548 PHE A O 1
ATOM 4299 N N . ALA A 1 549 ? -10.137 11.184 -19.430 1.00 87.75 549 ALA A N 1
ATOM 4300 C CA . ALA A 1 549 ? -9.131 11.742 -20.332 1.00 87.75 549 ALA A CA 1
ATOM 4301 C C . ALA A 1 549 ? -9.481 13.172 -20.782 1.00 87.75 549 ALA A C 1
ATOM 4303 O O . ALA A 1 549 ? -8.592 13.969 -21.069 1.00 87.75 549 ALA A O 1
ATOM 4304 N N . ALA A 1 550 ? -10.773 13.515 -20.815 1.00 92.06 550 ALA A N 1
ATOM 4305 C CA . ALA A 1 550 ? -11.245 14.869 -21.094 1.00 92.06 550 ALA A CA 1
ATOM 4306 C C . ALA A 1 550 ? -11.119 15.840 -19.898 1.00 92.06 550 ALA A C 1
ATOM 4308 O O . ALA A 1 550 ? -11.320 17.043 -20.078 1.00 92.06 550 ALA A O 1
ATOM 4309 N N . MET A 1 551 ? -10.820 15.346 -18.691 1.00 92.69 551 MET A N 1
ATOM 4310 C CA . MET A 1 551 ? -10.581 16.170 -17.503 1.00 92.69 551 MET A CA 1
ATOM 4311 C C . MET A 1 551 ? -9.105 16.552 -17.389 1.00 92.69 551 MET A C 1
ATOM 4313 O O . MET A 1 551 ? -8.218 15.777 -17.739 1.00 92.69 551 MET A O 1
ATOM 4317 N N . ASN A 1 552 ? -8.822 17.725 -16.823 1.00 88.88 552 ASN A N 1
ATOM 4318 C CA . ASN A 1 552 ? -7.476 18.011 -16.327 1.00 88.88 552 ASN A CA 1
ATOM 4319 C C . ASN A 1 552 ? -7.210 17.270 -14.998 1.00 88.88 552 ASN A C 1
ATOM 4321 O O . ASN A 1 552 ? -8.135 16.762 -14.363 1.00 88.88 552 ASN A O 1
ATOM 4325 N N . ALA A 1 553 ? -5.948 17.230 -14.557 1.00 70.75 553 ALA A N 1
ATOM 4326 C CA . ALA A 1 553 ? -5.551 16.509 -13.343 1.00 70.75 553 ALA A CA 1
ATOM 4327 C C . ALA A 1 553 ? -6.345 16.944 -12.094 1.00 70.75 553 ALA A C 1
ATOM 4329 O O . ALA A 1 553 ? -6.885 16.100 -11.391 1.00 70.75 553 ALA A O 1
ATOM 4330 N N . GLN A 1 554 ? -6.527 18.252 -11.877 1.00 80.75 554 GLN A N 1
ATOM 4331 C CA . GLN A 1 554 ? -7.263 18.767 -10.713 1.00 80.75 554 GLN A CA 1
ATOM 4332 C C . GLN A 1 554 ? -8.744 18.372 -10.735 1.00 80.75 554 GLN A C 1
ATOM 4334 O O . GLN A 1 554 ? -9.318 18.034 -9.703 1.00 80.75 554 GLN A O 1
ATOM 4339 N N . GLN A 1 555 ? -9.373 18.410 -11.910 1.00 91.88 555 GLN A N 1
ATOM 4340 C CA . GLN A 1 555 ? -10.754 17.969 -12.094 1.00 91.88 555 GLN A CA 1
ATOM 4341 C C . GLN A 1 555 ? -10.896 16.470 -11.824 1.00 91.88 555 GLN A C 1
ATOM 4343 O O . GLN A 1 555 ? -11.841 16.066 -11.148 1.00 91.88 555 GLN A O 1
ATOM 4348 N N . LYS A 1 556 ? -9.951 15.661 -12.322 1.00 88.50 556 LYS A N 1
ATOM 4349 C CA . LYS A 1 556 ? -9.908 14.214 -12.092 1.00 88.50 556 LYS A CA 1
ATOM 43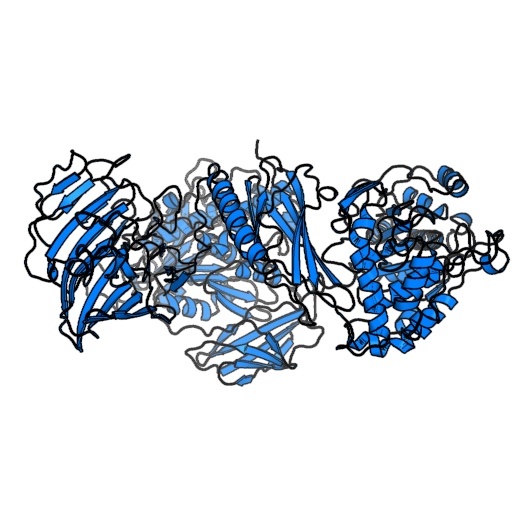50 C C . LYS A 1 556 ? -9.777 13.909 -10.599 1.00 88.50 556 LYS A C 1
ATOM 4352 O O . LYS A 1 556 ? -10.610 13.180 -10.067 1.00 88.50 556 LYS A O 1
ATOM 4357 N N . ASP A 1 557 ? -8.816 14.528 -9.918 1.00 83.88 557 ASP A N 1
ATOM 4358 C CA . ASP A 1 557 ? -8.579 14.336 -8.483 1.00 83.88 557 ASP A CA 1
ATOM 4359 C C . ASP A 1 557 ? -9.796 14.753 -7.654 1.00 83.88 557 ASP A C 1
ATOM 4361 O O . ASP A 1 557 ? -10.258 14.004 -6.793 1.00 83.88 557 ASP A O 1
ATOM 4365 N N . LYS A 1 558 ? -10.385 15.915 -7.965 1.00 92.00 558 LYS A N 1
ATOM 4366 C CA . LYS A 1 558 ? -11.608 16.394 -7.310 1.00 92.00 558 LYS A CA 1
ATOM 4367 C C . LYS A 1 558 ? -12.779 15.434 -7.523 1.00 92.00 558 LYS A C 1
ATOM 4369 O O . LYS A 1 558 ? -13.540 15.186 -6.590 1.00 92.00 558 LYS A O 1
ATOM 4374 N N . TRP A 1 559 ? -12.942 14.896 -8.734 1.00 96.88 559 TRP A N 1
ATOM 4375 C CA . TRP A 1 559 ? -13.987 13.913 -9.023 1.00 96.88 559 TRP A CA 1
ATOM 4376 C C . TRP A 1 559 ? -13.785 12.644 -8.200 1.00 96.88 559 TRP A C 1
ATOM 4378 O O . TRP A 1 559 ? -14.742 12.154 -7.609 1.00 96.88 559 TRP A O 1
ATOM 4388 N N . VAL A 1 560 ? -12.549 12.144 -8.114 1.00 93.00 560 VAL A N 1
ATOM 4389 C CA . VAL A 1 560 ? -12.227 10.946 -7.330 1.00 93.00 560 VAL A CA 1
ATOM 4390 C C . VAL A 1 560 ? -12.518 11.173 -5.848 1.00 93.00 560 VAL A C 1
ATOM 4392 O O . VAL A 1 560 ? -13.261 10.397 -5.256 1.00 93.00 560 VAL A O 1
ATOM 4395 N N . GLN A 1 561 ? -12.021 12.273 -5.277 1.00 90.94 561 GLN A N 1
ATOM 4396 C CA . GLN A 1 561 ? -12.191 12.606 -3.858 1.00 90.94 561 GLN A CA 1
ATOM 4397 C C . GLN A 1 561 ? -13.651 12.767 -3.423 1.00 90.94 561 GLN A C 1
ATOM 4399 O O . GLN A 1 561 ? -13.972 12.488 -2.269 1.00 90.94 561 GLN A O 1
ATOM 4404 N N . LEU A 1 562 ? -14.512 13.267 -4.314 1.00 94.69 562 LEU A N 1
ATOM 4405 C CA . LEU A 1 562 ? -15.919 13.515 -4.002 1.00 94.69 562 LEU A CA 1
ATOM 4406 C C . LEU A 1 562 ? -16.821 12.340 -4.374 1.00 94.69 562 LEU A C 1
ATOM 4408 O O . LEU A 1 562 ? -17.802 12.081 -3.687 1.00 94.69 562 LEU A O 1
ATOM 4412 N N . TRP A 1 563 ? -16.554 11.668 -5.493 1.00 97.06 563 TRP A N 1
ATOM 4413 C CA . TRP A 1 563 ? -17.548 10.806 -6.125 1.00 97.06 563 TRP A CA 1
ATOM 4414 C C . TRP A 1 563 ? -17.091 9.364 -6.307 1.00 97.06 563 TRP A C 1
ATOM 4416 O O . TRP A 1 563 ? -17.952 8.518 -6.519 1.00 97.06 563 TRP A O 1
ATOM 4426 N N . ASP A 1 564 ? -15.809 9.015 -6.227 1.00 97.69 564 ASP A N 1
ATOM 4427 C CA . ASP A 1 564 ? -15.421 7.614 -6.424 1.00 97.69 564 ASP A CA 1
ATOM 4428 C C . ASP A 1 564 ? -15.775 6.747 -5.190 1.00 97.69 564 ASP A C 1
ATOM 4430 O O . ASP A 1 564 ? -15.455 7.118 -4.057 1.00 97.69 564 ASP A O 1
ATOM 4434 N N . PRO A 1 565 ? -16.423 5.574 -5.362 1.00 98.06 565 PRO A N 1
ATOM 4435 C CA . PRO A 1 565 ? -16.714 4.647 -4.277 1.00 98.06 565 PRO A CA 1
ATOM 4436 C C . PRO A 1 565 ? -15.496 4.225 -3.460 1.00 98.06 565 PRO A C 1
ATOM 4438 O O . PRO A 1 565 ? -15.674 3.870 -2.294 1.00 98.06 565 PRO A O 1
ATOM 4441 N N . SER A 1 566 ? -14.283 4.280 -4.029 1.00 95.44 566 SER A N 1
ATOM 4442 C CA . SER A 1 566 ? -13.037 3.996 -3.311 1.00 95.44 566 SER A CA 1
ATOM 4443 C C . SER A 1 566 ? -12.850 4.877 -2.073 1.00 95.44 566 SER A C 1
ATOM 4445 O O . SER A 1 566 ? -12.185 4.466 -1.130 1.00 95.44 566 SER A O 1
ATOM 4447 N N . MET A 1 567 ? -13.472 6.058 -2.036 1.00 94.56 567 MET A N 1
ATOM 4448 C CA . MET A 1 567 ? -13.385 6.979 -0.902 1.00 94.56 567 MET A CA 1
ATOM 4449 C C . MET A 1 567 ? -14.316 6.617 0.262 1.00 94.56 567 MET A C 1
ATOM 4451 O O . MET A 1 567 ? -14.112 7.095 1.373 1.00 94.56 567 MET A O 1
ATOM 4455 N N . TYR A 1 568 ? -15.343 5.795 0.024 1.00 95.81 568 TYR A N 1
ATOM 4456 C CA . TYR A 1 568 ? -16.451 5.602 0.971 1.00 95.81 568 TYR A CA 1
ATOM 4457 C C . TYR A 1 568 ? -16.650 4.147 1.382 1.00 95.81 568 TYR A C 1
ATOM 4459 O O . TYR A 1 568 ? -16.982 3.864 2.531 1.00 95.81 568 TYR A O 1
ATOM 4467 N N . VAL A 1 569 ? -16.454 3.205 0.458 1.00 95.94 569 VAL A N 1
ATOM 4468 C CA . VAL A 1 569 ? -16.846 1.801 0.650 1.00 95.94 569 VAL A CA 1
ATOM 4469 C C . VAL A 1 569 ? -16.114 1.127 1.821 1.00 95.94 569 VAL A C 1
ATOM 4471 O O . VAL A 1 569 ? -16.675 0.248 2.471 1.00 95.94 569 VAL A O 1
ATOM 4474 N N . GLY A 1 570 ? -14.900 1.580 2.160 1.00 89.38 570 GLY A N 1
ATOM 4475 C CA . GLY A 1 570 ? -14.139 1.072 3.308 1.00 89.38 570 GLY A CA 1
ATOM 4476 C C . GLY A 1 570 ? -14.732 1.421 4.679 1.00 89.38 570 GLY A C 1
ATOM 4477 O O . GLY A 1 570 ? -14.391 0.785 5.680 1.00 89.38 570 GLY A O 1
ATOM 4478 N N . SER A 1 571 ? -15.660 2.381 4.731 1.00 91.00 571 SER A N 1
ATOM 4479 C CA . SER A 1 571 ? -16.424 2.743 5.930 1.00 91.00 571 SER A CA 1
ATOM 4480 C C . SER A 1 571 ? -17.694 1.910 6.123 1.00 91.00 571 SER A C 1
ATOM 4482 O O . SER A 1 571 ? -18.394 2.100 7.118 1.00 91.00 571 SER A O 1
ATOM 4484 N N . ALA A 1 572 ? -18.009 0.986 5.208 1.00 92.81 572 ALA A N 1
ATOM 4485 C CA . ALA A 1 572 ? -19.185 0.134 5.328 1.00 92.81 572 ALA A CA 1
ATOM 4486 C C . ALA A 1 572 ? -19.119 -0.738 6.595 1.00 92.81 572 ALA A C 1
ATOM 4488 O O . ALA A 1 572 ? -18.161 -1.476 6.824 1.00 92.81 572 ALA A O 1
ATOM 4489 N N . THR A 1 573 ? -20.165 -0.658 7.421 1.00 87.31 573 THR A N 1
ATOM 4490 C CA . THR A 1 573 ? -20.263 -1.373 8.712 1.00 87.31 573 THR A CA 1
ATOM 4491 C C . THR A 1 573 ? -21.110 -2.642 8.637 1.00 87.31 573 THR A C 1
ATOM 4493 O O . THR A 1 573 ? -21.103 -3.458 9.559 1.00 87.31 573 THR A O 1
ATOM 4496 N N . MET A 1 574 ? -21.845 -2.821 7.541 1.00 93.75 574 MET A N 1
ATOM 4497 C CA . MET A 1 574 ? -22.705 -3.970 7.292 1.00 93.75 574 MET A CA 1
ATOM 4498 C C . MET A 1 574 ? -22.034 -4.985 6.357 1.00 93.75 574 MET A C 1
ATOM 4500 O O . MET A 1 574 ? -21.167 -4.618 5.564 1.00 93.75 574 MET A O 1
ATOM 4504 N N . PRO A 1 575 ? -22.459 -6.259 6.391 1.00 97.12 575 PRO A N 1
ATOM 4505 C CA . PRO A 1 575 ? -22.031 -7.253 5.417 1.00 97.12 575 PRO A CA 1
ATOM 4506 C C . PRO A 1 575 ? -22.368 -6.847 3.977 1.00 97.12 575 PRO A C 1
ATOM 4508 O O . PRO A 1 575 ? -23.488 -6.401 3.693 1.00 97.12 575 PRO A O 1
ATOM 4511 N N . MET A 1 576 ? -21.417 -7.059 3.066 1.00 98.44 576 MET A N 1
ATOM 4512 C CA . MET A 1 576 ? -21.561 -6.732 1.646 1.00 98.44 576 MET A CA 1
ATOM 4513 C C . MET A 1 576 ? -21.496 -7.972 0.748 1.00 98.44 576 MET A C 1
ATOM 4515 O O . MET A 1 576 ? -20.650 -8.844 0.942 1.00 98.44 576 MET A O 1
ATOM 4519 N N . PHE A 1 577 ? -22.366 -8.039 -0.262 1.00 98.56 577 PHE A N 1
ATOM 4520 C CA . PHE A 1 577 ? -22.356 -9.105 -1.267 1.00 98.56 577 PHE A CA 1
ATOM 4521 C C . PHE A 1 577 ? -22.103 -8.551 -2.663 1.00 98.56 577 PHE A C 1
ATOM 4523 O O . PHE A 1 577 ? -22.914 -7.819 -3.225 1.00 98.56 577 PHE A O 1
ATOM 4530 N N . PHE A 1 578 ? -20.953 -8.908 -3.212 1.00 98.56 578 PHE A N 1
ATOM 4531 C CA . PHE A 1 578 ? -20.419 -8.379 -4.455 1.00 98.56 578 PHE A CA 1
ATOM 4532 C C . PHE A 1 578 ? -20.777 -9.311 -5.618 1.00 98.56 578 PHE A C 1
ATOM 4534 O O . PHE A 1 578 ? -20.362 -10.469 -5.647 1.00 98.56 578 PHE A O 1
ATOM 4541 N N . ILE A 1 579 ? -21.544 -8.809 -6.592 1.00 98.44 579 ILE A N 1
ATOM 4542 C CA . ILE A 1 579 ? -21.918 -9.565 -7.800 1.00 98.44 579 ILE A CA 1
ATOM 4543 C C . ILE A 1 579 ? -21.324 -8.923 -9.053 1.00 98.44 579 ILE A C 1
ATOM 4545 O O . ILE A 1 579 ? -21.531 -7.730 -9.270 1.00 98.44 579 ILE A O 1
ATOM 4549 N N . ASN A 1 580 ? -20.631 -9.692 -9.900 1.00 98.00 580 ASN A N 1
ATOM 4550 C CA . ASN A 1 580 ? -20.102 -9.190 -11.175 1.00 98.00 580 ASN A CA 1
ATOM 4551 C C . ASN A 1 580 ? -19.938 -10.291 -12.243 1.00 98.00 580 ASN A C 1
ATOM 4553 O O . ASN A 1 580 ? -19.937 -11.489 -11.947 1.00 98.00 580 ASN A O 1
ATOM 4557 N N . GLY A 1 581 ? -19.800 -9.870 -13.500 1.00 97.00 581 GLY A N 1
ATOM 4558 C CA . GLY A 1 581 ? -19.448 -10.712 -14.634 1.00 97.00 581 GLY A CA 1
ATOM 4559 C C . GLY A 1 581 ? -17.973 -10.608 -14.992 1.00 97.00 581 GLY A C 1
ATOM 4560 O O . GLY A 1 581 ? -17.383 -9.536 -14.910 1.00 97.00 581 GLY A O 1
ATOM 4561 N N . THR A 1 582 ? -17.371 -11.702 -15.457 1.00 96.88 582 THR A N 1
ATOM 4562 C CA . THR A 1 582 ? -15.960 -11.666 -15.879 1.00 96.88 582 THR A CA 1
ATOM 4563 C C . THR A 1 582 ? -15.696 -10.831 -17.134 1.00 96.88 582 THR A C 1
ATOM 4565 O O . THR A 1 582 ? -14.557 -10.475 -17.413 1.00 96.88 582 THR A O 1
ATOM 4568 N N . ASN A 1 583 ? -16.747 -10.526 -17.891 1.00 95.00 583 ASN A N 1
ATOM 4569 C CA . ASN A 1 583 ? -16.741 -9.751 -19.128 1.00 95.00 583 ASN A CA 1
ATOM 4570 C C . ASN A 1 583 ? -17.416 -8.376 -18.959 1.00 95.00 583 ASN A C 1
ATOM 4572 O O . ASN A 1 583 ? -17.896 -7.792 -19.936 1.00 95.00 583 ASN A O 1
ATOM 4576 N N . ASP A 1 584 ? -17.537 -7.884 -17.724 1.00 96.31 584 ASP A N 1
ATOM 4577 C CA . ASP A 1 584 ? -18.171 -6.598 -17.466 1.00 96.31 584 ASP A CA 1
ATOM 4578 C C . ASP A 1 584 ? -17.315 -5.454 -18.015 1.00 96.31 584 ASP A C 1
ATOM 4580 O O . ASP A 1 584 ? -16.219 -5.177 -17.535 1.00 96.31 584 ASP A O 1
ATOM 4584 N N . GLY A 1 585 ? -17.807 -4.803 -19.070 1.00 90.25 585 GLY A N 1
ATOM 4585 C CA . GLY A 1 585 ? -17.099 -3.692 -19.699 1.00 90.25 585 GLY A CA 1
ATOM 4586 C C . GLY A 1 585 ? -17.265 -2.357 -18.981 1.00 90.25 585 GLY A C 1
ATOM 4587 O O . GLY A 1 585 ? -16.503 -1.444 -19.269 1.00 90.25 585 GLY A O 1
ATOM 4588 N N . ALA A 1 586 ? -18.257 -2.215 -18.096 1.00 94.06 586 ALA A N 1
ATOM 4589 C CA . ALA A 1 586 ? -18.500 -0.977 -17.360 1.00 94.06 586 ALA A CA 1
ATOM 4590 C C . ALA A 1 586 ? -17.657 -0.911 -16.083 1.00 94.06 586 ALA A C 1
ATOM 4592 O O . ALA A 1 586 ? -17.065 0.130 -15.800 1.00 94.06 586 ALA A O 1
ATOM 4593 N N . TYR A 1 587 ? -17.578 -2.035 -15.370 1.00 96.12 587 TYR A N 1
ATOM 4594 C CA . TYR A 1 587 ? -16.853 -2.208 -14.115 1.00 96.12 587 TYR A CA 1
ATOM 4595 C C . TYR A 1 587 ? -15.921 -3.432 -14.205 1.00 96.12 587 TYR A C 1
ATOM 4597 O O . TYR A 1 587 ? -16.277 -4.516 -13.725 1.00 96.12 587 TYR A O 1
ATOM 4605 N N . PRO A 1 588 ? -14.746 -3.273 -14.847 1.00 94.69 588 PRO A N 1
ATOM 4606 C CA . PRO A 1 588 ? -13.764 -4.340 -15.025 1.00 94.69 588 PRO A CA 1
ATOM 4607 C C . PRO A 1 588 ? -13.282 -4.949 -13.699 1.00 94.69 588 PRO A C 1
ATOM 4609 O O . PRO A 1 588 ? -13.310 -4.308 -12.645 1.00 94.69 588 PRO A O 1
ATOM 4612 N N . LEU A 1 589 ? -12.855 -6.216 -13.747 1.00 94.12 589 LEU A N 1
ATOM 4613 C CA . LEU A 1 589 ? -12.593 -7.023 -12.550 1.00 94.12 589 LEU A CA 1
ATOM 4614 C C . LEU A 1 589 ? -11.443 -6.516 -11.661 1.00 94.12 589 LEU A C 1
ATOM 4616 O O . LEU A 1 589 ? -11.449 -6.792 -10.467 1.00 94.12 589 LEU A O 1
ATOM 4620 N N . ASP A 1 590 ? -10.469 -5.798 -12.209 1.00 87.94 590 ASP A N 1
ATOM 4621 C CA . ASP A 1 590 ? -9.358 -5.179 -11.475 1.00 87.94 590 ASP A CA 1
ATOM 4622 C C . ASP A 1 590 ? -9.828 -4.006 -10.607 1.00 87.94 590 ASP A C 1
ATOM 4624 O O . ASP A 1 590 ? -9.596 -4.007 -9.396 1.00 87.94 590 ASP A O 1
ATOM 4628 N N . SER A 1 591 ? -10.569 -3.054 -11.180 1.00 92.19 591 SER A N 1
ATOM 4629 C CA . SER A 1 591 ? -11.212 -1.968 -10.423 1.00 92.19 591 SER A CA 1
ATOM 4630 C C . SER A 1 591 ? -12.214 -2.520 -9.406 1.00 92.19 591 SER A C 1
ATOM 4632 O O . SER A 1 591 ? -12.299 -2.059 -8.261 1.00 92.19 591 SER A O 1
ATOM 4634 N N . TYR A 1 592 ? -12.937 -3.571 -9.797 1.00 96.88 592 TYR A N 1
ATOM 4635 C CA . TYR A 1 592 ? -13.856 -4.291 -8.927 1.00 96.88 592 TYR A CA 1
ATOM 4636 C C . TYR A 1 592 ? -13.145 -4.895 -7.710 1.00 96.88 592 TYR A C 1
ATOM 4638 O O . TYR A 1 592 ? -13.594 -4.700 -6.577 1.00 96.88 592 TYR A O 1
ATOM 4646 N N . ALA A 1 593 ? -12.008 -5.559 -7.935 1.00 93.69 593 ALA A N 1
ATOM 4647 C CA . ALA A 1 593 ? -11.203 -6.175 -6.890 1.00 93.69 593 ALA A CA 1
ATOM 4648 C C . ALA A 1 593 ? -10.569 -5.176 -5.934 1.00 93.69 593 ALA A C 1
ATOM 4650 O O . ALA A 1 593 ? -10.665 -5.350 -4.718 1.00 93.69 593 ALA A O 1
ATOM 4651 N N . LYS A 1 594 ? -10.011 -4.085 -6.466 1.00 88.38 594 LYS A N 1
ATOM 4652 C CA . LYS A 1 594 ? -9.523 -2.973 -5.643 1.00 88.38 594 LYS A CA 1
ATOM 4653 C C . LYS A 1 594 ? -10.631 -2.434 -4.739 1.00 88.38 594 LYS A C 1
ATOM 4655 O O . LYS A 1 594 ? -10.406 -2.211 -3.557 1.00 88.38 594 LYS A O 1
ATOM 4660 N N . THR A 1 595 ? -11.851 -2.298 -5.263 1.00 94.88 595 THR A N 1
ATOM 4661 C CA . THR A 1 595 ? -12.992 -1.755 -4.509 1.00 94.88 595 THR A CA 1
ATOM 4662 C C . THR A 1 595 ? -13.425 -2.650 -3.356 1.00 94.88 595 THR A C 1
ATOM 4664 O O . THR A 1 595 ? -13.526 -2.168 -2.230 1.00 94.88 595 THR A O 1
ATOM 4667 N N . TYR A 1 596 ? -13.692 -3.940 -3.596 1.00 94.81 596 TYR A N 1
ATOM 4668 C CA . TYR A 1 596 ? -14.095 -4.823 -2.496 1.00 94.81 596 TYR A CA 1
ATOM 4669 C C . TYR A 1 596 ? -12.946 -5.065 -1.506 1.00 94.81 596 TYR A C 1
ATOM 4671 O O . TYR A 1 596 ? -13.202 -5.358 -0.339 1.00 94.81 596 TYR A O 1
ATOM 4679 N N . GLY A 1 597 ? -11.693 -4.912 -1.954 1.00 90.00 597 GLY A N 1
ATOM 4680 C CA . GLY A 1 597 ? -10.497 -5.004 -1.120 1.00 90.00 597 GLY A CA 1
ATOM 4681 C C . GLY A 1 597 ? -10.443 -3.944 -0.019 1.00 90.00 597 GLY A C 1
ATOM 4682 O O . GLY A 1 597 ? -9.905 -4.224 1.048 1.00 90.00 597 GLY A O 1
ATOM 4683 N N . LEU A 1 598 ? -11.071 -2.781 -0.232 1.00 88.81 598 LEU A N 1
ATOM 4684 C CA . LEU A 1 598 ? -11.177 -1.707 0.764 1.00 88.81 598 LEU A CA 1
ATOM 4685 C C . LEU A 1 598 ? -12.179 -2.008 1.889 1.00 88.81 598 LEU A C 1
ATOM 4687 O O . LEU A 1 598 ? -12.154 -1.342 2.922 1.00 88.81 598 LEU A O 1
ATOM 4691 N N . VAL A 1 599 ? -13.091 -2.969 1.704 1.00 90.69 599 VAL A N 1
ATOM 4692 C CA . VAL A 1 599 ? -14.118 -3.292 2.704 1.00 90.69 599 VAL A CA 1
ATOM 4693 C C . VAL A 1 599 ? -13.481 -4.025 3.882 1.00 90.69 599 VAL A C 1
ATOM 4695 O O . VAL A 1 599 ? -13.027 -5.159 3.735 1.00 90.69 599 VAL A O 1
ATOM 4698 N N . ASN A 1 600 ? -13.519 -3.392 5.057 1.00 78.38 600 ASN A N 1
ATOM 4699 C CA . ASN A 1 600 ? -12.988 -3.935 6.314 1.00 78.38 600 ASN A CA 1
ATOM 4700 C C . ASN A 1 600 ? -13.911 -4.986 6.971 1.00 78.38 600 ASN A C 1
ATOM 4702 O O . ASN A 1 600 ? -13.487 -5.727 7.856 1.00 78.38 600 ASN A O 1
ATOM 4706 N N . GLY A 1 601 ? -15.190 -5.019 6.578 1.00 80.19 601 GLY A N 1
ATOM 4707 C CA . GLY A 1 601 ? -16.220 -5.897 7.139 1.00 80.19 601 GLY A CA 1
ATOM 4708 C C . GLY A 1 601 ? -16.404 -7.230 6.402 1.00 80.19 601 GLY A C 1
ATOM 4709 O O . GLY A 1 601 ? -15.658 -7.587 5.493 1.00 80.19 601 GLY A O 1
ATOM 4710 N N . LYS A 1 602 ? -17.451 -7.977 6.786 1.00 91.00 602 LYS A N 1
ATOM 4711 C CA . LYS A 1 602 ? -17.814 -9.247 6.131 1.00 91.00 602 LYS A CA 1
ATOM 4712 C C . LYS A 1 602 ? -18.170 -9.013 4.663 1.00 91.00 602 LYS A C 1
ATOM 4714 O O . LYS A 1 602 ? -19.039 -8.194 4.361 1.00 91.00 602 LYS A O 1
ATOM 4719 N N . ARG A 1 603 ? -17.564 -9.794 3.774 1.00 94.81 603 ARG A N 1
ATOM 4720 C CA . ARG A 1 603 ? -17.814 -9.755 2.332 1.00 94.81 603 ARG A CA 1
ATOM 4721 C C . ARG A 1 603 ? -18.016 -11.154 1.770 1.00 94.81 603 ARG A C 1
ATOM 4723 O O . ARG A 1 603 ? -17.451 -12.114 2.279 1.00 94.81 603 ARG A O 1
ATOM 4730 N N . ASN A 1 604 ? -18.846 -11.260 0.743 1.00 96.88 604 ASN A N 1
ATOM 4731 C CA . ASN A 1 604 ? -19.041 -12.491 -0.016 1.00 96.88 604 ASN A CA 1
ATOM 4732 C C . ASN A 1 604 ? -19.214 -12.143 -1.504 1.00 96.88 604 ASN A C 1
ATOM 4734 O O . ASN A 1 604 ? -19.515 -10.991 -1.836 1.00 96.88 604 ASN A O 1
ATOM 4738 N N . PHE A 1 605 ? -19.030 -13.113 -2.398 1.00 97.69 605 PHE A N 1
ATOM 4739 C CA . PHE A 1 605 ? -18.902 -12.857 -3.830 1.00 97.69 605 PHE A CA 1
ATOM 4740 C C . PHE A 1 605 ? -19.753 -13.793 -4.679 1.00 97.69 605 PHE A C 1
ATOM 4742 O O . PHE A 1 605 ? -19.920 -14.977 -4.386 1.00 97.69 605 PHE A O 1
ATOM 4749 N N . ARG A 1 606 ? -20.228 -13.268 -5.806 1.00 96.81 606 ARG A N 1
ATOM 4750 C CA . ARG A 1 606 ? -20.784 -14.039 -6.914 1.00 96.81 606 ARG A CA 1
ATOM 4751 C C . ARG A 1 606 ? -20.239 -13.501 -8.227 1.00 96.81 606 ARG A C 1
ATOM 4753 O O . ARG A 1 606 ? -20.824 -12.623 -8.860 1.00 96.81 606 ARG A O 1
ATOM 4760 N N . ILE A 1 607 ? -19.121 -14.081 -8.648 1.00 97.75 607 ILE A N 1
ATOM 4761 C CA . ILE A 1 607 ? -18.498 -13.794 -9.941 1.00 97.75 607 ILE A CA 1
ATOM 4762 C C . ILE A 1 607 ? -18.957 -14.853 -10.935 1.00 97.75 607 ILE A C 1
ATOM 4764 O O . ILE A 1 607 ? -18.824 -16.050 -10.679 1.00 97.75 607 ILE A O 1
ATOM 4768 N N . THR A 1 608 ? -19.531 -14.413 -12.052 1.00 96.75 608 THR A N 1
ATOM 4769 C CA . THR A 1 608 ? -20.083 -15.306 -13.076 1.00 96.75 608 THR A CA 1
ATOM 4770 C C . THR A 1 608 ? -19.346 -15.120 -14.394 1.00 96.75 608 THR A C 1
ATOM 4772 O O . THR A 1 608 ? -19.303 -14.021 -14.950 1.00 96.75 608 THR A O 1
ATOM 4775 N N . VAL A 1 609 ? -18.794 -16.212 -14.924 1.00 96.69 609 VAL A N 1
ATOM 4776 C CA . VAL A 1 609 ? -18.146 -16.201 -16.239 1.00 96.69 609 VAL A CA 1
ATOM 4777 C C . VAL A 1 609 ? -19.152 -15.768 -17.307 1.00 96.69 609 VAL A C 1
ATOM 4779 O O . VAL A 1 609 ? -20.212 -16.376 -17.450 1.00 96.69 609 VAL A O 1
ATOM 4782 N N . ASN A 1 610 ? -18.815 -14.725 -18.066 1.00 94.44 610 ASN A N 1
ATOM 4783 C CA . ASN A 1 610 ? -19.612 -14.212 -19.186 1.00 94.44 610 ASN A CA 1
ATOM 4784 C C . ASN A 1 610 ? -21.040 -13.730 -18.833 1.00 94.44 610 ASN A C 1
ATOM 4786 O O . ASN A 1 610 ? -21.957 -13.802 -19.662 1.00 94.44 610 ASN A O 1
ATOM 4790 N N . MET A 1 611 ? -21.260 -13.228 -17.613 1.00 95.06 611 MET A N 1
ATOM 4791 C CA . MET A 1 611 ? -22.537 -12.611 -17.235 1.00 95.06 611 MET A CA 1
ATOM 4792 C C . MET A 1 611 ? -22.801 -11.329 -18.034 1.00 95.06 611 MET A C 1
ATOM 4794 O O . MET A 1 611 ? -21.994 -10.409 -18.087 1.00 95.06 611 MET A O 1
ATOM 4798 N N . ARG A 1 612 ? -23.978 -11.240 -18.663 1.00 94.31 612 ARG A N 1
ATOM 4799 C CA . ARG A 1 612 ? -24.373 -10.043 -19.422 1.00 94.31 612 ARG A CA 1
ATOM 4800 C C . ARG A 1 612 ? -24.595 -8.855 -18.485 1.00 94.31 612 ARG A C 1
ATOM 4802 O O . ARG A 1 612 ? -25.401 -8.966 -17.569 1.00 94.31 612 ARG A O 1
ATOM 4809 N N . HIS A 1 613 ? -24.003 -7.703 -18.793 1.00 95.44 613 HIS A N 1
ATOM 4810 C CA . HIS A 1 613 ? -24.291 -6.455 -18.083 1.00 95.44 613 HIS A CA 1
ATOM 4811 C C . HIS A 1 613 ? -25.721 -5.961 -18.371 1.00 95.44 613 HIS A C 1
ATOM 4813 O O . HIS A 1 613 ? -26.147 -5.886 -19.527 1.00 95.44 613 HIS A O 1
ATOM 4819 N N . GLY A 1 614 ? -26.471 -5.587 -17.331 1.00 93.94 614 GLY A N 1
ATOM 4820 C CA . GLY A 1 614 ? -27.797 -4.968 -17.460 1.00 93.94 614 GLY A CA 1
ATOM 4821 C C . GLY A 1 614 ? -28.717 -5.202 -16.259 1.00 93.94 614 GLY A C 1
ATOM 4822 O O . GLY A 1 614 ? -28.409 -6.008 -15.382 1.00 93.94 614 GLY A O 1
ATOM 4823 N N . HIS A 1 615 ? -29.874 -4.525 -16.234 1.00 92.62 615 HIS A N 1
ATOM 4824 C CA . HIS A 1 615 ? -30.843 -4.618 -15.129 1.00 92.62 615 HIS A CA 1
ATOM 4825 C C . HIS A 1 615 ? -31.414 -6.027 -14.949 1.00 92.62 615 HIS A C 1
ATOM 4827 O O . HIS A 1 615 ? -31.336 -6.569 -13.854 1.00 92.62 615 HIS A O 1
ATOM 4833 N N . SER A 1 616 ? -31.915 -6.657 -16.022 1.00 91.69 616 SER A N 1
ATOM 4834 C CA . SER A 1 616 ? -32.495 -8.003 -15.909 1.00 91.69 616 SER A CA 1
ATOM 4835 C C . SER A 1 616 ? -31.483 -9.038 -15.410 1.00 91.69 616 SER A C 1
ATOM 4837 O O . SER A 1 616 ? -31.797 -9.714 -14.433 1.00 91.69 616 SER A O 1
ATOM 4839 N N . PRO A 1 617 ? -30.274 -9.169 -15.990 1.00 93.00 617 PRO A N 1
ATOM 4840 C CA . PRO A 1 617 ? -29.258 -10.052 -15.423 1.00 93.00 617 PRO A CA 1
ATOM 4841 C C . PRO A 1 617 ? -28.820 -9.638 -14.012 1.00 93.00 617 PRO A C 1
ATOM 4843 O O . PRO A 1 617 ? -28.508 -10.507 -13.214 1.00 93.00 617 PRO A O 1
ATOM 4846 N N . GLY A 1 618 ? -28.843 -8.343 -13.681 1.00 91.88 618 GLY A N 1
ATOM 4847 C CA . GLY A 1 618 ? -28.385 -7.829 -12.390 1.00 91.88 618 GLY A CA 1
ATOM 4848 C C . GLY A 1 618 ? -29.307 -8.119 -11.200 1.00 91.88 618 GLY A C 1
ATOM 4849 O O . GLY A 1 618 ? -28.822 -8.190 -10.081 1.00 91.88 618 GLY A O 1
ATOM 4850 N N . TRP A 1 619 ? -30.611 -8.330 -11.408 1.00 92.56 619 TRP A N 1
ATOM 4851 C CA . TRP A 1 619 ? -31.543 -8.732 -10.336 1.00 92.56 619 TRP A CA 1
ATOM 4852 C C . TRP A 1 619 ? -32.001 -10.194 -10.419 1.00 92.56 619 TRP A C 1
ATOM 4854 O O . TRP A 1 619 ? -32.880 -10.603 -9.664 1.00 92.56 619 TRP A O 1
ATOM 4864 N N . THR A 1 620 ? -31.509 -10.959 -11.399 1.00 93.06 620 THR A N 1
ATOM 4865 C CA . THR A 1 620 ? -31.878 -12.376 -11.570 1.00 93.06 620 THR A CA 1
ATOM 4866 C C . THR A 1 620 ? -31.238 -13.309 -10.529 1.00 93.06 620 THR A C 1
ATOM 4868 O O . THR A 1 620 ? -31.934 -14.239 -10.133 1.00 93.06 620 THR A O 1
ATOM 4871 N N . PRO A 1 621 ? -29.979 -13.107 -10.074 1.00 95.38 621 PRO A N 1
ATOM 4872 C CA . PRO A 1 621 ? -29.356 -13.966 -9.067 1.00 95.38 621 PRO A CA 1
ATOM 4873 C C . PRO A 1 621 ? -30.195 -14.064 -7.786 1.00 95.38 621 PRO A C 1
ATOM 4875 O O . PRO A 1 621 ? -30.417 -13.068 -7.093 1.00 95.38 621 PRO A O 1
ATOM 4878 N N . GLU A 1 622 ? -30.659 -15.273 -7.468 1.00 95.19 622 GLU A N 1
ATOM 4879 C CA . GLU A 1 622 ? -31.457 -15.553 -6.266 1.00 95.19 622 GLU A CA 1
ATOM 4880 C C . GLU A 1 622 ? -30.626 -15.372 -4.986 1.00 95.19 622 GLU A C 1
ATOM 4882 O O . GLU A 1 622 ? -31.167 -15.044 -3.926 1.00 95.19 622 GLU A O 1
ATOM 4887 N N . GLU A 1 623 ? -29.301 -15.496 -5.115 1.00 97.06 623 GLU A N 1
ATOM 4888 C CA . GLU A 1 623 ? -28.293 -15.224 -4.095 1.00 97.06 623 GLU A CA 1
ATOM 4889 C C . GLU A 1 623 ? -28.497 -13.852 -3.432 1.00 97.06 623 GLU A C 1
ATOM 4891 O O . GLU A 1 623 ? -28.323 -13.735 -2.222 1.00 97.06 623 GLU A O 1
ATOM 4896 N N . ILE A 1 624 ? -28.910 -12.823 -4.191 1.00 97.94 624 ILE A N 1
ATOM 4897 C CA . ILE A 1 624 ? -29.165 -11.467 -3.665 1.00 97.94 624 ILE A CA 1
ATOM 4898 C C . ILE A 1 624 ? -30.215 -11.530 -2.557 1.00 97.94 624 ILE A C 1
ATOM 4900 O O . ILE A 1 624 ? -30.028 -11.002 -1.461 1.00 97.94 624 ILE A O 1
ATOM 4904 N N . GLY A 1 625 ? -31.336 -12.192 -2.849 1.00 97.31 625 GLY A N 1
ATOM 4905 C CA . GLY A 1 625 ? -32.431 -12.339 -1.906 1.00 97.31 625 GLY A CA 1
ATOM 4906 C C . GLY A 1 625 ? -32.033 -13.191 -0.709 1.00 97.31 625 GLY A C 1
ATOM 4907 O O . GLY A 1 625 ? -32.459 -12.904 0.404 1.00 97.31 625 GLY A O 1
ATOM 4908 N N . LEU A 1 626 ? -31.251 -14.250 -0.911 1.00 97.19 626 LEU A N 1
ATOM 4909 C CA . LEU A 1 626 ? -30.838 -15.147 0.171 1.00 97.19 626 LEU A CA 1
ATOM 4910 C C . LEU A 1 626 ? -29.808 -14.500 1.102 1.00 97.19 626 LEU A C 1
ATOM 4912 O O . LEU A 1 626 ? -29.915 -14.653 2.315 1.00 97.19 626 LEU A O 1
ATOM 4916 N N . PHE A 1 627 ? -28.877 -13.717 0.556 1.00 98.12 627 PHE A N 1
ATOM 4917 C CA . PHE A 1 627 ? -27.946 -12.913 1.344 1.00 98.12 627 PHE A CA 1
ATOM 4918 C C . PHE A 1 627 ? -28.685 -11.885 2.209 1.00 98.12 627 PHE A C 1
ATOM 4920 O O . PHE A 1 627 ? -28.384 -11.719 3.386 1.00 98.12 627 PHE A O 1
ATOM 4927 N N . VAL A 1 628 ? -29.699 -11.210 1.661 1.00 98.19 628 VAL A N 1
ATOM 4928 C CA . VAL A 1 628 ? -30.511 -10.268 2.446 1.00 98.19 628 VAL A CA 1
ATOM 4929 C C . VAL A 1 628 ? -31.353 -11.000 3.500 1.00 98.19 628 VAL A C 1
ATOM 4931 O O . VAL A 1 628 ? -31.440 -10.539 4.639 1.00 98.19 628 VAL A O 1
ATOM 4934 N N . ASP A 1 629 ? -31.940 -12.155 3.173 1.00 96.88 629 ASP A N 1
ATOM 4935 C CA . ASP A 1 629 ? -32.676 -12.983 4.138 1.00 96.88 629 ASP A CA 1
ATOM 4936 C C . ASP A 1 629 ? -31.777 -13.440 5.299 1.00 96.88 629 ASP A C 1
ATOM 4938 O O . ASP A 1 629 ? -32.229 -13.435 6.446 1.00 96.88 629 ASP A O 1
ATOM 4942 N N . GLN A 1 630 ? -30.511 -13.781 5.032 1.00 94.62 630 GLN A N 1
ATOM 4943 C CA . GLN A 1 630 ? -29.536 -14.180 6.053 1.00 94.62 630 GLN A CA 1
ATOM 4944 C C . GLN A 1 630 ? -29.440 -13.150 7.187 1.00 94.62 630 GLN A C 1
ATOM 4946 O O . GLN A 1 630 ? -29.441 -13.526 8.357 1.00 94.62 630 GLN A O 1
ATOM 4951 N N . TYR A 1 631 ? -29.430 -11.854 6.865 1.00 94.44 631 TYR A N 1
ATOM 4952 C CA . TYR A 1 631 ? -29.257 -10.792 7.863 1.00 94.44 631 TYR A CA 1
ATOM 4953 C C . TYR A 1 631 ? -30.563 -10.147 8.343 1.00 94.44 631 TYR A C 1
ATOM 4955 O O . TYR A 1 631 ? -30.600 -9.612 9.448 1.00 94.44 631 TYR A O 1
ATOM 4963 N N . LEU A 1 632 ? -31.641 -10.177 7.549 1.00 93.69 632 LEU A N 1
ATOM 4964 C CA . LEU A 1 632 ? -32.909 -9.502 7.887 1.00 93.69 632 LEU A CA 1
ATOM 4965 C C . LEU A 1 632 ? -34.032 -10.470 8.305 1.00 93.69 632 LEU A C 1
ATOM 4967 O O . LEU A 1 632 ? -35.064 -10.035 8.823 1.00 93.69 632 LEU A O 1
ATOM 4971 N N . LYS A 1 633 ? -33.875 -11.774 8.065 1.00 90.31 633 LYS A N 1
ATOM 4972 C CA . LYS A 1 633 ? -34.879 -12.810 8.373 1.00 90.31 633 LYS A CA 1
ATOM 4973 C C . LYS A 1 633 ? -34.290 -14.045 9.060 1.00 90.31 633 LYS A C 1
ATOM 4975 O O . LYS A 1 633 ? -35.010 -15.025 9.214 1.00 90.31 633 LYS A O 1
ATOM 4980 N N . ALA A 1 634 ? -33.015 -13.998 9.459 1.00 86.94 634 ALA A N 1
ATOM 4981 C CA . ALA A 1 634 ? -32.271 -15.155 9.965 1.00 86.94 634 ALA A CA 1
ATOM 4982 C C . ALA A 1 634 ? -32.332 -16.361 9.003 1.00 86.94 634 ALA A C 1
ATOM 4984 O O . ALA A 1 634 ? -32.463 -17.511 9.421 1.00 86.94 634 ALA A O 1
ATOM 4985 N N . GLY A 1 635 ? -32.293 -16.088 7.694 1.00 90.19 635 GLY A N 1
ATOM 4986 C CA . GLY A 1 635 ? -32.230 -17.123 6.668 1.00 90.19 635 GLY A CA 1
ATOM 4987 C C . GLY A 1 635 ? -30.916 -17.904 6.725 1.00 90.19 635 GLY A C 1
ATOM 4988 O O . GLY A 1 635 ? -29.905 -17.410 7.220 1.00 90.19 635 GLY A O 1
ATOM 4989 N N . THR A 1 636 ? -30.916 -19.123 6.186 1.00 93.75 636 THR A N 1
ATOM 4990 C CA . THR A 1 636 ? -29.711 -19.960 6.122 1.00 93.75 636 THR A CA 1
ATOM 4991 C C . THR A 1 636 ? -28.586 -19.238 5.363 1.00 93.75 636 THR A C 1
ATOM 4993 O O . THR A 1 636 ? -28.802 -18.887 4.194 1.00 93.75 636 THR A O 1
ATOM 4996 N N . PRO A 1 637 ? -27.396 -19.052 5.965 1.00 95.06 637 PRO A N 1
ATOM 4997 C CA . PRO A 1 637 ? -26.283 -18.343 5.349 1.00 95.06 637 PRO A CA 1
ATOM 4998 C C . PRO A 1 637 ? -25.882 -18.861 3.969 1.00 95.06 637 PRO A C 1
ATOM 5000 O O . PRO A 1 637 ? -25.993 -20.056 3.673 1.00 95.06 637 PRO A O 1
ATOM 5003 N N . LEU A 1 638 ? -25.402 -17.958 3.111 1.00 97.06 638 LEU A N 1
ATOM 5004 C CA . LEU A 1 638 ? -24.685 -18.359 1.901 1.00 97.06 638 LEU A CA 1
ATOM 5005 C C . LEU A 1 638 ? -23.340 -19.000 2.281 1.00 97.06 638 LEU A C 1
ATOM 5007 O O . LEU A 1 638 ? -22.745 -18.580 3.278 1.00 97.06 638 LEU A O 1
ATOM 5011 N N . PRO A 1 639 ? -22.830 -19.971 1.500 1.00 96.00 639 PRO A N 1
ATOM 5012 C CA . PRO A 1 639 ? -21.466 -20.439 1.688 1.00 96.00 639 PRO A CA 1
ATOM 5013 C C . PRO A 1 639 ? -20.469 -19.284 1.531 1.00 96.00 639 PRO A C 1
ATOM 5015 O O . PRO A 1 639 ? -20.713 -18.333 0.787 1.00 96.00 639 PRO A O 1
ATOM 5018 N N . GLU A 1 640 ? -19.337 -19.381 2.211 1.00 95.00 640 GLU A N 1
ATOM 5019 C CA . GLU A 1 640 ? -18.217 -18.448 2.107 1.00 95.00 640 GLU A CA 1
ATOM 5020 C C . GLU A 1 640 ? -16.992 -19.237 1.654 1.00 95.00 640 GLU A C 1
ATOM 5022 O O . GLU A 1 640 ? -16.621 -20.220 2.297 1.00 95.00 640 GLU A O 1
ATOM 5027 N N . VAL A 1 641 ? -16.379 -18.831 0.542 1.00 94.25 641 VAL A N 1
ATOM 5028 C CA . VAL A 1 641 ? -15.146 -19.442 0.031 1.00 94.25 641 VAL A CA 1
ATOM 5029 C C . VAL A 1 641 ? -14.002 -18.475 0.297 1.00 94.25 641 VAL A C 1
ATOM 5031 O O . VAL A 1 641 ? -14.017 -17.350 -0.201 1.00 94.25 641 VAL A O 1
ATOM 5034 N N . LEU A 1 642 ? -13.024 -18.908 1.091 1.00 89.06 642 LEU A N 1
ATOM 5035 C CA . LEU A 1 642 ? -11.848 -18.101 1.405 1.00 89.06 642 LEU A CA 1
ATOM 5036 C C . LEU A 1 642 ? -10.924 -17.985 0.187 1.00 89.06 642 LEU A C 1
ATOM 5038 O O . LEU A 1 642 ? -11.062 -18.717 -0.798 1.00 89.06 642 LEU A O 1
ATOM 5042 N N . THR A 1 643 ? -9.988 -17.040 0.251 1.00 84.12 643 THR A N 1
ATOM 5043 C CA . THR A 1 643 ? -9.045 -16.766 -0.836 1.00 84.12 643 THR A CA 1
ATOM 5044 C C . THR A 1 643 ? -8.279 -18.042 -1.221 1.00 84.12 643 THR A C 1
ATOM 5046 O O . THR A 1 643 ? -7.716 -18.693 -0.341 1.00 84.12 643 THR A O 1
ATOM 5049 N N . PRO A 1 644 ? -8.271 -18.440 -2.508 1.00 85.62 644 PRO A N 1
ATOM 5050 C CA . PRO A 1 644 ? -7.578 -19.644 -2.944 1.00 85.62 644 PRO A CA 1
ATOM 5051 C C . PRO A 1 644 ? -6.059 -19.476 -2.874 1.00 85.62 644 PRO A C 1
ATOM 5053 O O . PRO A 1 644 ? -5.514 -18.496 -3.379 1.00 85.62 644 PRO A O 1
ATOM 5056 N N . GLU A 1 645 ? -5.375 -20.472 -2.324 1.00 80.38 645 GLU A N 1
ATOM 5057 C CA . GLU A 1 645 ? -3.918 -20.526 -2.201 1.00 80.38 645 GLU A CA 1
ATOM 5058 C C . GLU A 1 645 ? -3.344 -21.612 -3.114 1.00 80.38 645 GLU A C 1
ATOM 5060 O O . GLU A 1 645 ? -3.991 -22.629 -3.367 1.00 80.38 645 GLU A O 1
ATOM 5065 N N . ILE A 1 646 ? -2.121 -21.408 -3.610 1.00 78.38 646 ILE A N 1
ATOM 5066 C CA . ILE A 1 646 ? -1.379 -22.430 -4.360 1.00 78.38 646 ILE A CA 1
ATOM 5067 C C . ILE A 1 646 ? -0.415 -23.123 -3.399 1.00 78.38 646 ILE A C 1
ATOM 5069 O O . ILE A 1 646 ? 0.416 -22.469 -2.774 1.00 78.38 646 ILE A O 1
ATOM 5073 N N . SER A 1 647 ? -0.500 -24.448 -3.311 1.00 73.06 647 SER A N 1
ATOM 5074 C CA . SER A 1 647 ? 0.407 -25.283 -2.523 1.00 73.06 647 SER A CA 1
ATOM 5075 C C . SER A 1 647 ? 0.552 -26.648 -3.199 1.00 73.06 647 SER A C 1
ATOM 5077 O O . SER A 1 647 ? -0.435 -27.222 -3.655 1.00 73.06 647 SER A O 1
ATOM 5079 N N . ASP A 1 648 ? 1.789 -27.139 -3.316 1.00 74.50 648 ASP A N 1
ATOM 5080 C CA . ASP A 1 648 ? 2.122 -28.453 -3.891 1.00 74.50 648 ASP A CA 1
ATOM 5081 C C . ASP A 1 648 ? 1.544 -28.716 -5.301 1.00 74.50 648 ASP A C 1
ATOM 5083 O O . ASP A 1 648 ? 1.185 -29.840 -5.649 1.00 74.50 648 ASP A O 1
ATOM 5087 N N . GLY A 1 649 ? 1.448 -27.678 -6.140 1.00 76.69 649 GLY A N 1
ATOM 5088 C CA . GLY A 1 649 ? 0.905 -27.793 -7.502 1.00 76.69 649 GLY A CA 1
ATOM 5089 C C . GLY A 1 649 ? -0.625 -27.910 -7.578 1.00 76.69 649 GLY A C 1
ATOM 5090 O O . GLY A 1 649 ? -1.178 -28.197 -8.644 1.00 76.69 649 GLY A O 1
ATOM 5091 N N . GLU A 1 650 ? -1.329 -27.666 -6.471 1.00 86.75 650 GLU A N 1
ATOM 5092 C CA . GLU A 1 650 ? -2.787 -27.587 -6.396 1.00 86.75 650 GLU A CA 1
ATOM 5093 C C . GLU A 1 650 ? -3.234 -26.205 -5.898 1.00 86.75 650 GLU A C 1
ATOM 5095 O O . GLU A 1 650 ? -2.542 -25.542 -5.125 1.00 86.75 650 GLU A O 1
ATOM 5100 N N . ILE A 1 651 ? -4.421 -25.774 -6.327 1.00 86.00 651 ILE A N 1
ATOM 5101 C CA . ILE A 1 651 ? -5.159 -24.704 -5.659 1.00 86.00 651 ILE A CA 1
ATOM 5102 C C . ILE A 1 651 ? -5.991 -25.309 -4.536 1.00 86.00 651 ILE A C 1
ATOM 5104 O O . ILE A 1 651 ? -6.732 -26.272 -4.752 1.00 86.00 651 ILE A O 1
ATOM 5108 N N . ARG A 1 652 ? -5.920 -24.685 -3.361 1.00 91.19 652 ARG A N 1
ATOM 5109 C CA . ARG A 1 652 ? -6.672 -25.042 -2.160 1.00 91.19 652 ARG A CA 1
ATOM 5110 C C . ARG A 1 652 ? -7.419 -23.819 -1.638 1.00 91.19 652 ARG A C 1
ATOM 5112 O O . ARG A 1 652 ? -6.832 -22.755 -1.483 1.00 91.19 652 ARG A O 1
ATOM 5119 N N . ALA A 1 653 ? -8.709 -23.962 -1.360 1.00 91.25 653 ALA A N 1
ATOM 5120 C CA . ALA A 1 653 ? -9.510 -22.920 -0.722 1.00 91.25 653 ALA A CA 1
ATOM 5121 C C . ALA A 1 653 ? -10.375 -23.523 0.381 1.00 91.25 653 ALA A C 1
ATOM 5123 O O . ALA A 1 653 ? -11.172 -24.424 0.124 1.00 91.25 653 ALA A O 1
ATOM 5124 N N . ARG A 1 654 ? -10.248 -23.017 1.608 1.00 93.06 654 ARG A N 1
ATOM 5125 C CA . ARG A 1 654 ? -11.173 -23.374 2.691 1.00 93.06 654 ARG A CA 1
ATOM 5126 C C . ARG A 1 654 ? -12.533 -22.736 2.451 1.00 93.06 654 ARG A C 1
ATOM 5128 O O . ARG A 1 654 ? -12.622 -21.654 1.868 1.00 93.06 654 ARG A O 1
ATOM 5135 N N . PHE A 1 655 ? -13.584 -23.365 2.955 1.00 93.94 655 PHE A N 1
ATOM 5136 C CA . PHE A 1 655 ? -14.921 -22.787 2.917 1.00 93.94 655 PHE A CA 1
ATOM 5137 C C . PHE A 1 655 ? -15.642 -22.917 4.260 1.00 93.94 655 PHE A C 1
ATOM 5139 O O . PHE A 1 655 ? -15.350 -23.793 5.070 1.00 93.94 655 PHE A O 1
ATOM 5146 N N . LYS A 1 656 ? -16.620 -22.039 4.489 1.00 93.88 656 LYS A N 1
ATOM 5147 C CA . LYS A 1 656 ? -17.583 -22.131 5.593 1.00 93.88 656 LYS A CA 1
ATOM 5148 C C . LYS A 1 656 ? -18.973 -22.274 5.002 1.00 93.88 656 LYS A C 1
ATOM 5150 O O . LYS A 1 656 ? -19.371 -21.471 4.162 1.00 93.88 656 LYS A O 1
ATOM 5155 N N . SER A 1 657 ? -19.716 -23.293 5.416 1.00 93.69 657 SER A N 1
ATOM 5156 C CA . SER A 1 657 ? -21.072 -23.505 4.914 1.00 93.69 657 SER A CA 1
ATOM 5157 C C . SER A 1 657 ? -21.918 -24.310 5.895 1.00 93.69 657 SER A C 1
ATOM 5159 O O . SER A 1 657 ? -21.476 -25.342 6.391 1.00 93.69 657 SER A O 1
ATOM 5161 N N . GLU A 1 658 ? -23.151 -23.862 6.137 1.00 93.81 658 GLU A N 1
ATOM 5162 C CA . GLU A 1 658 ? -24.172 -24.638 6.863 1.00 93.81 658 GLU A CA 1
ATOM 5163 C C . GLU A 1 658 ? -24.885 -25.645 5.946 1.00 93.81 658 GLU A C 1
ATOM 5165 O O . GLU A 1 658 ? -25.436 -26.647 6.398 1.00 93.81 658 GLU A O 1
ATOM 5170 N N . THR A 1 659 ? -24.869 -25.390 4.637 1.00 93.62 659 THR A N 1
ATOM 5171 C CA . THR A 1 659 ? -25.429 -26.274 3.612 1.00 93.62 659 THR A CA 1
ATOM 5172 C C . THR A 1 659 ? -24.329 -27.059 2.915 1.00 93.62 659 THR A C 1
ATOM 5174 O O . THR A 1 659 ? -23.288 -26.503 2.570 1.00 93.62 659 THR A O 1
ATOM 5177 N N . ALA A 1 660 ? -24.564 -28.340 2.636 1.00 94.00 660 ALA A N 1
ATOM 5178 C CA . ALA A 1 660 ? -23.587 -29.158 1.923 1.00 94.00 660 ALA A CA 1
ATOM 5179 C C . ALA A 1 660 ? -23.285 -28.571 0.533 1.00 94.00 660 ALA A C 1
ATOM 5181 O O . ALA A 1 660 ? -24.210 -28.234 -0.215 1.00 94.00 660 ALA A O 1
ATOM 5182 N N . LEU A 1 661 ? -21.999 -28.466 0.190 1.00 96.50 661 LEU A N 1
ATOM 5183 C CA . LEU A 1 661 ? -21.566 -28.097 -1.155 1.00 96.50 661 LEU A CA 1
ATOM 5184 C C . LEU A 1 661 ? -21.804 -29.270 -2.119 1.00 96.50 661 LEU A C 1
ATOM 5186 O O . LEU A 1 661 ? -21.537 -30.421 -1.782 1.00 96.50 661 LEU A O 1
ATOM 5190 N N . THR A 1 662 ? -22.332 -28.986 -3.310 1.00 96.19 662 THR A N 1
ATOM 5191 C CA . THR A 1 662 ? -22.661 -29.990 -4.337 1.00 96.19 662 THR A CA 1
ATOM 5192 C C . THR A 1 662 ? -21.729 -29.958 -5.543 1.00 96.19 662 THR A C 1
ATOM 5194 O O . THR A 1 662 ? -21.570 -30.982 -6.207 1.00 96.19 662 THR A O 1
ATOM 5197 N N . SER A 1 663 ? -21.091 -28.821 -5.831 1.00 96.38 663 SER A N 1
ATOM 5198 C CA . SER A 1 663 ? -20.079 -28.716 -6.887 1.00 96.38 663 SER A CA 1
ATOM 5199 C C . SER A 1 663 ? -19.089 -27.591 -6.617 1.00 96.38 663 SER A C 1
ATOM 5201 O O . SER A 1 663 ? -19.465 -26.579 -6.029 1.00 96.38 663 SER A O 1
ATOM 5203 N N . ALA A 1 664 ? -17.865 -27.740 -7.120 1.00 97.06 664 ALA A N 1
ATOM 5204 C CA . ALA A 1 664 ? -16.847 -26.699 -7.128 1.00 97.06 664 ALA A CA 1
ATOM 5205 C C . ALA A 1 664 ? -16.137 -26.644 -8.492 1.00 97.06 664 ALA A C 1
ATOM 5207 O O . ALA A 1 664 ? -15.905 -27.676 -9.129 1.00 97.06 664 ALA A O 1
ATOM 5208 N N . THR A 1 665 ? -15.786 -25.443 -8.945 1.00 97.38 665 THR A N 1
ATOM 5209 C CA . THR A 1 665 ? -15.079 -25.199 -10.208 1.00 97.38 665 THR A CA 1
ATOM 5210 C C . THR A 1 665 ? -14.024 -24.117 -10.043 1.00 97.38 665 THR A C 1
ATOM 5212 O O . THR A 1 665 ? -14.278 -23.087 -9.427 1.00 97.38 665 THR A O 1
ATOM 5215 N N . LEU A 1 666 ? -12.849 -24.328 -10.633 1.00 96.50 666 LEU A N 1
ATOM 5216 C CA . LEU A 1 666 ? -11.822 -23.304 -10.801 1.00 96.50 666 LEU A CA 1
ATOM 5217 C C . LEU A 1 666 ? -12.020 -22.627 -12.158 1.00 96.50 666 LEU A C 1
ATOM 5219 O O . LEU A 1 666 ? -12.080 -23.301 -13.185 1.00 96.50 666 LEU A O 1
ATOM 5223 N N . HIS A 1 667 ? -12.069 -21.303 -12.176 1.00 97.50 667 HIS A N 1
ATOM 5224 C CA . HIS A 1 667 ? -12.095 -20.493 -13.386 1.00 97.50 667 HIS A CA 1
ATOM 5225 C C . HIS A 1 667 ? -10.769 -19.750 -13.517 1.00 97.50 667 HIS A C 1
ATOM 5227 O O . HIS A 1 667 ? -10.314 -19.157 -12.543 1.00 97.50 667 HIS A O 1
ATOM 5233 N N . TYR A 1 668 ? -10.152 -19.758 -14.698 1.00 95.69 668 TYR A N 1
ATOM 5234 C CA . TYR A 1 668 ? -8.929 -18.996 -14.958 1.00 95.69 668 TYR A CA 1
ATOM 5235 C C . TYR A 1 668 ? -8.901 -18.416 -16.369 1.00 95.69 668 TYR A C 1
ATOM 5237 O O . TYR A 1 668 ? -9.562 -18.915 -17.277 1.00 95.69 668 TYR A O 1
ATOM 5245 N N . THR A 1 669 ? -8.086 -17.390 -16.568 1.00 95.06 669 THR A N 1
ATOM 5246 C CA . THR A 1 669 ? -7.733 -16.840 -17.881 1.00 95.06 669 THR A CA 1
ATOM 5247 C C . THR A 1 669 ? -6.220 -16.708 -17.999 1.00 95.06 669 THR A C 1
ATOM 5249 O O . THR A 1 669 ? -5.515 -16.709 -16.994 1.00 95.06 669 THR A O 1
ATOM 5252 N N . THR A 1 670 ? -5.712 -16.654 -19.230 1.00 91.62 670 THR A N 1
ATOM 5253 C CA . THR A 1 670 ? -4.286 -16.450 -19.536 1.00 91.62 670 THR A CA 1
ATOM 5254 C C . THR A 1 670 ? -4.022 -15.155 -20.303 1.00 91.62 670 THR A C 1
ATOM 5256 O O . THR A 1 670 ? -2.885 -14.891 -20.679 1.00 91.62 670 THR A O 1
ATOM 5259 N N . GLY A 1 671 ? -5.066 -14.390 -20.635 1.00 77.88 671 GLY A N 1
ATOM 5260 C CA . GLY A 1 671 ? -4.909 -13.092 -21.291 1.00 77.88 671 GLY A CA 1
ATOM 5261 C C . GLY A 1 671 ? -4.742 -11.976 -20.259 1.00 77.88 671 GLY A C 1
ATOM 5262 O O . GLY A 1 671 ? -5.143 -12.132 -19.110 1.00 77.88 671 GLY A O 1
ATOM 5263 N N . LYS A 1 672 ? -4.131 -10.857 -20.650 1.00 74.00 672 LYS A N 1
ATOM 5264 C CA . LYS A 1 672 ? -3.802 -9.759 -19.727 1.00 74.00 672 LYS A CA 1
ATOM 5265 C C . LYS A 1 672 ? -4.811 -8.618 -19.815 1.00 74.00 672 LYS A C 1
ATOM 5267 O O . LYS A 1 672 ? -5.495 -8.320 -18.845 1.00 74.00 672 LYS A O 1
ATOM 5272 N N . THR A 1 673 ? -4.964 -8.033 -20.999 1.00 78.06 673 THR A N 1
ATOM 5273 C CA . THR A 1 673 ? -5.841 -6.882 -21.234 1.00 78.06 673 THR A CA 1
ATOM 5274 C C . THR A 1 673 ? -6.491 -6.952 -22.626 1.00 78.06 673 THR A C 1
ATOM 5276 O O . THR A 1 673 ? -5.979 -7.644 -23.508 1.00 78.06 673 THR A O 1
ATOM 5279 N N . PRO A 1 674 ? -7.623 -6.259 -22.841 1.00 78.19 674 PRO A N 1
ATOM 5280 C CA . PRO A 1 674 ? -8.455 -5.635 -21.811 1.00 78.19 674 PRO A CA 1
ATOM 5281 C C . PRO A 1 674 ? -9.202 -6.705 -20.988 1.00 78.19 674 PRO A C 1
ATOM 5283 O O . PRO A 1 674 ? -9.732 -7.671 -21.537 1.00 78.19 674 PRO A O 1
ATOM 5286 N N . ILE A 1 675 ? -9.225 -6.547 -19.657 1.00 84.12 675 ILE A N 1
ATOM 5287 C CA . ILE A 1 675 ? -9.662 -7.590 -18.699 1.00 84.12 675 ILE A CA 1
ATOM 5288 C C . ILE A 1 675 ? -11.099 -8.080 -18.955 1.00 84.12 675 ILE A C 1
ATOM 5290 O O . ILE A 1 675 ? -11.422 -9.251 -18.766 1.00 84.12 675 ILE A O 1
ATOM 5294 N N . ASN A 1 676 ? -11.962 -7.201 -19.452 1.00 86.94 676 ASN A N 1
ATOM 5295 C CA . ASN A 1 676 ? -13.356 -7.492 -19.774 1.00 86.94 676 ASN A CA 1
ATOM 5296 C C . ASN A 1 676 ? -13.563 -8.263 -21.094 1.00 86.94 676 ASN A C 1
ATOM 5298 O O . ASN A 1 676 ? -14.702 -8.585 -21.430 1.00 86.94 676 ASN A O 1
ATOM 5302 N N . GLN A 1 677 ? -12.504 -8.538 -21.860 1.00 90.75 677 GLN A N 1
ATOM 5303 C CA . GLN A 1 677 ? -12.552 -9.324 -23.104 1.00 90.75 677 GLN A CA 1
ATOM 5304 C C . GLN A 1 677 ? -11.768 -10.637 -22.997 1.00 90.75 677 GLN A C 1
ATOM 5306 O O . GLN A 1 677 ? -11.514 -11.295 -24.002 1.00 90.75 677 GLN A O 1
ATOM 5311 N N . LEU A 1 678 ? -11.358 -11.013 -21.787 1.00 90.75 678 LEU A N 1
ATOM 5312 C CA . LEU A 1 678 ? -10.550 -12.201 -21.569 1.00 90.75 678 LEU A CA 1
ATOM 5313 C C . LEU A 1 678 ? -11.354 -13.488 -21.768 1.00 90.75 678 LEU A C 1
ATOM 5315 O O . LEU A 1 678 ? -12.480 -13.616 -21.288 1.00 90.75 678 LEU A O 1
ATOM 5319 N N . ASP A 1 679 ? -10.725 -14.475 -22.404 1.00 94.19 679 ASP A N 1
ATOM 5320 C CA . ASP A 1 679 ? -11.277 -15.820 -22.542 1.00 94.19 679 ASP A CA 1
ATOM 5321 C C . ASP A 1 679 ? -11.051 -16.635 -21.262 1.00 94.19 679 ASP A C 1
ATOM 5323 O O . ASP A 1 679 ? -9.916 -16.888 -20.851 1.00 94.19 679 ASP A O 1
ATOM 5327 N N . TRP A 1 680 ? -12.144 -17.085 -20.645 1.00 96.38 680 TRP A N 1
ATOM 5328 C CA . TRP A 1 680 ? -12.115 -17.857 -19.402 1.00 96.38 680 TRP A CA 1
ATOM 5329 C C . TRP A 1 680 ? -12.232 -19.359 -19.655 1.00 96.38 680 TRP A C 1
ATOM 5331 O O . TRP A 1 680 ? -13.120 -19.832 -20.366 1.00 96.38 680 TRP A O 1
ATOM 5341 N N . GLN A 1 681 ? -11.361 -20.120 -19.004 1.00 96.81 681 GLN A N 1
ATOM 5342 C CA . GLN A 1 681 ? -11.357 -21.576 -18.961 1.00 96.81 681 GLN A CA 1
ATOM 5343 C C . GLN A 1 681 ? -11.851 -22.044 -17.591 1.00 96.81 681 GLN A C 1
ATOM 5345 O O . GLN A 1 681 ? -11.710 -21.344 -16.591 1.00 96.81 681 GLN A O 1
ATOM 5350 N N . THR A 1 682 ? -12.482 -23.218 -17.546 1.00 96.19 682 THR A N 1
ATOM 5351 C CA . THR A 1 682 ? -13.059 -23.781 -16.317 1.00 96.19 682 THR A CA 1
ATOM 5352 C C . THR A 1 682 ? -12.572 -25.207 -16.115 1.00 96.19 682 THR A C 1
ATOM 5354 O O . THR A 1 682 ? -12.666 -26.024 -17.031 1.00 96.19 682 THR A O 1
ATOM 5357 N N . LEU A 1 683 ? -12.088 -25.504 -14.912 1.00 93.44 683 LEU A N 1
ATOM 5358 C CA . LEU A 1 683 ? -11.659 -26.828 -14.477 1.00 93.44 683 LEU A CA 1
ATOM 5359 C C . LEU A 1 683 ? -12.545 -27.318 -13.324 1.00 93.44 683 LEU A C 1
ATOM 5361 O O . LEU A 1 683 ? -12.973 -26.513 -12.493 1.00 93.44 683 LEU A O 1
ATOM 5365 N N . PRO A 1 684 ? -12.832 -28.628 -13.249 1.00 94.50 684 PRO A N 1
ATOM 5366 C CA . PRO A 1 684 ? -13.508 -29.194 -12.091 1.00 94.50 684 PRO A CA 1
ATOM 5367 C C . PRO A 1 684 ? -12.612 -29.093 -10.850 1.00 94.50 684 PRO A C 1
ATOM 5369 O O . PRO A 1 684 ? -11.422 -29.401 -10.918 1.00 94.50 684 PRO A O 1
ATOM 5372 N N . ALA A 1 685 ? -13.205 -28.723 -9.717 1.00 95.31 685 ALA A N 1
ATOM 5373 C CA . ALA A 1 685 ? -12.573 -28.788 -8.407 1.00 95.31 685 ALA A CA 1
ATOM 5374 C C . ALA A 1 685 ? -13.284 -29.838 -7.538 1.00 95.31 685 ALA A C 1
ATOM 5376 O O . ALA A 1 685 ? -14.480 -30.101 -7.688 1.00 95.31 685 ALA A O 1
ATOM 5377 N N . ARG A 1 686 ? -12.531 -30.474 -6.646 1.00 95.44 686 ARG A N 1
ATOM 5378 C CA . ARG A 1 686 ? -13.011 -31.459 -5.676 1.00 95.44 686 ARG A CA 1
ATOM 5379 C C . ARG A 1 686 ? -13.361 -30.756 -4.370 1.00 95.44 686 ARG A C 1
ATOM 5381 O O . ARG A 1 686 ? -12.730 -29.767 -4.017 1.00 95.44 686 ARG A O 1
ATOM 5388 N N . ILE A 1 687 ? -14.357 -31.278 -3.665 1.00 95.81 687 ILE A N 1
ATOM 5389 C CA . ILE A 1 687 ? -14.707 -30.856 -2.306 1.00 95.81 687 ILE A CA 1
ATOM 5390 C C . ILE A 1 687 ? -14.211 -31.966 -1.378 1.00 95.81 687 ILE A C 1
ATOM 5392 O O . ILE A 1 687 ? -14.630 -33.115 -1.523 1.00 95.81 687 ILE A O 1
ATOM 5396 N N . GLU A 1 688 ? -13.295 -31.630 -0.480 1.00 92.31 688 GLU A N 1
ATOM 5397 C CA . GLU A 1 688 ? -12.619 -32.541 0.442 1.00 92.31 688 GLU A CA 1
ATOM 5398 C C . GLU A 1 688 ? -12.732 -31.945 1.851 1.00 92.31 688 GLU A C 1
ATOM 5400 O O . GLU A 1 688 ? -12.107 -30.931 2.142 1.00 92.31 688 GLU A O 1
ATOM 5405 N N . ASP A 1 689 ? -13.565 -32.546 2.705 1.00 87.19 689 ASP A N 1
ATOM 5406 C CA . ASP A 1 689 ? -13.862 -32.057 4.058 1.00 87.19 689 ASP A CA 1
ATOM 5407 C C . ASP A 1 689 ? -14.290 -30.572 4.091 1.00 87.19 689 ASP A C 1
ATOM 5409 O O . ASP A 1 689 ? -15.381 -30.241 3.621 1.00 87.19 689 ASP A O 1
ATOM 5413 N N . ASP A 1 690 ? -13.456 -29.685 4.643 1.00 85.75 690 ASP A N 1
ATOM 5414 C CA . ASP A 1 690 ? -13.649 -28.230 4.735 1.00 85.75 690 ASP A CA 1
ATOM 5415 C C . ASP A 1 690 ? -12.896 -27.441 3.642 1.00 85.75 690 ASP A C 1
ATOM 5417 O O . ASP A 1 690 ? -12.774 -26.212 3.710 1.00 85.75 690 ASP A O 1
ATOM 5421 N N . MET A 1 691 ? -12.385 -28.136 2.621 1.00 92.00 691 MET A N 1
ATOM 5422 C CA . MET A 1 691 ? -11.558 -27.578 1.555 1.00 92.00 691 MET A CA 1
ATOM 5423 C C . MET A 1 691 ? -12.094 -27.868 0.151 1.00 92.00 691 MET A C 1
ATOM 5425 O O . MET A 1 691 ? -12.725 -28.883 -0.135 1.00 92.00 691 MET A O 1
ATOM 5429 N N . ILE A 1 692 ? -11.780 -26.959 -0.765 1.00 95.12 692 ILE A N 1
ATOM 5430 C CA . ILE A 1 692 ? -11.929 -27.119 -2.206 1.00 95.12 692 ILE A CA 1
ATOM 5431 C C . ILE A 1 692 ? -10.533 -27.278 -2.790 1.00 95.12 692 ILE A C 1
ATOM 5433 O O . ILE A 1 692 ? -9.663 -26.444 -2.541 1.00 95.12 692 ILE A O 1
ATOM 5437 N N . VAL A 1 693 ? -10.329 -28.332 -3.574 1.00 93.94 693 VAL A N 1
ATOM 5438 C CA . VAL A 1 693 ? -9.033 -28.685 -4.159 1.00 93.94 693 VAL A CA 1
ATOM 5439 C C . VAL A 1 693 ? -9.159 -28.771 -5.674 1.00 93.94 693 VAL A C 1
ATOM 5441 O O . VAL A 1 693 ? -10.015 -29.476 -6.203 1.00 93.94 693 VAL A O 1
ATOM 5444 N N . SER A 1 694 ? -8.300 -28.069 -6.399 1.00 93.00 694 SER A N 1
ATOM 5445 C CA . SER A 1 694 ? -8.247 -28.083 -7.863 1.00 93.00 694 SER A CA 1
ATOM 5446 C C . SER A 1 694 ? -6.801 -28.222 -8.329 1.00 93.00 694 SER A C 1
ATOM 5448 O O . SER A 1 694 ? -5.910 -27.724 -7.646 1.00 93.00 694 SER A O 1
ATOM 5450 N N . PRO A 1 695 ? -6.528 -28.805 -9.510 1.00 88.12 695 PRO A N 1
ATOM 5451 C CA . PRO A 1 695 ? -5.231 -28.622 -10.155 1.00 88.12 695 PRO A CA 1
ATOM 5452 C C . PRO A 1 695 ? -4.888 -27.131 -10.270 1.00 88.12 695 PRO A C 1
ATOM 5454 O O . PRO A 1 695 ? -5.785 -26.316 -10.520 1.00 88.12 695 PRO A O 1
ATOM 5457 N N . GLN A 1 696 ? -3.610 -26.782 -10.099 1.00 85.62 696 GLN A N 1
ATOM 5458 C CA . GLN A 1 696 ? -3.135 -25.421 -10.339 1.00 85.62 696 GLN A CA 1
ATOM 5459 C C . GLN A 1 696 ? -3.429 -25.004 -11.795 1.00 85.62 696 GLN A C 1
ATOM 5461 O O . GLN A 1 696 ? -3.288 -25.824 -12.711 1.00 85.62 696 GLN A O 1
ATOM 5466 N N . PRO A 1 697 ? -3.854 -23.750 -12.042 1.00 84.06 697 PRO A N 1
ATOM 5467 C CA . PRO A 1 697 ? -4.013 -23.240 -13.393 1.00 84.06 697 PRO A CA 1
ATOM 5468 C C . PRO A 1 697 ? -2.645 -23.208 -14.102 1.00 84.06 697 PRO A C 1
ATOM 5470 O O . PRO A 1 697 ? -1.607 -23.197 -13.440 1.00 84.06 697 PRO A O 1
ATOM 5473 N N . PRO A 1 698 ? -2.605 -23.203 -15.447 1.00 83.94 698 PRO A N 1
ATOM 5474 C CA . PRO A 1 698 ? -1.348 -23.128 -16.192 1.00 83.94 698 PRO A CA 1
ATOM 5475 C C . PRO A 1 698 ? -0.478 -21.956 -15.718 1.00 83.94 698 PRO A C 1
ATOM 5477 O O . PRO A 1 698 ? -1.020 -20.912 -15.384 1.00 83.94 698 PRO A O 1
ATOM 5480 N N . GLU A 1 699 ? 0.850 -22.079 -15.777 1.00 75.69 699 GLU A N 1
ATOM 5481 C CA . GLU A 1 699 ? 1.801 -21.026 -15.356 1.00 75.69 699 GLU A CA 1
ATOM 5482 C C . GLU A 1 699 ? 1.505 -19.648 -15.979 1.00 75.69 699 GLU A C 1
ATOM 5484 O O . GLU A 1 699 ? 1.662 -18.610 -15.349 1.00 75.69 699 GLU A O 1
ATOM 5489 N N . LYS A 1 700 ? 0.996 -19.645 -17.214 1.00 80.50 700 LYS A N 1
ATOM 5490 C CA . LYS A 1 700 ? 0.569 -18.443 -17.944 1.00 80.50 700 LYS A CA 1
ATOM 5491 C C . LYS A 1 700 ? -0.779 -17.856 -17.500 1.00 80.50 700 LYS A C 1
ATOM 5493 O O . LYS A 1 700 ? -1.271 -16.940 -18.155 1.00 80.50 700 LYS A O 1
ATOM 5498 N N . ALA A 1 701 ? -1.449 -18.433 -16.506 1.00 86.75 701 ALA A N 1
ATOM 5499 C CA . ALA A 1 701 ? -2.704 -17.901 -16.002 1.00 86.75 701 ALA A CA 1
ATOM 5500 C C . ALA A 1 701 ? -2.459 -16.552 -15.330 1.00 86.75 701 ALA A C 1
ATOM 5502 O O . ALA A 1 701 ? -1.515 -16.394 -14.566 1.00 86.75 701 ALA A O 1
ATOM 5503 N N . THR A 1 702 ? -3.307 -15.584 -15.646 1.00 84.31 702 THR A N 1
ATOM 5504 C CA . THR A 1 702 ? -3.185 -14.182 -15.239 1.00 84.31 702 THR A CA 1
ATOM 5505 C C . THR A 1 702 ? -4.198 -13.817 -14.163 1.00 84.31 702 THR A C 1
ATOM 5507 O O . THR A 1 702 ? -3.926 -12.957 -13.336 1.00 84.31 702 THR A O 1
ATOM 5510 N N . ILE A 1 703 ? -5.364 -14.468 -14.149 1.00 92.06 703 ILE A N 1
ATOM 5511 C CA . ILE A 1 703 ? -6.411 -14.284 -13.138 1.00 92.06 703 ILE A CA 1
ATOM 5512 C C . ILE A 1 703 ? -7.120 -15.623 -12.931 1.00 92.06 703 ILE A C 1
ATOM 5514 O O . ILE A 1 703 ? -7.395 -16.328 -13.908 1.00 92.06 703 ILE A O 1
ATOM 5518 N N . TRP A 1 704 ? -7.448 -15.973 -11.688 1.00 94.19 704 TRP A N 1
ATOM 5519 C CA . TRP A 1 704 ? -8.277 -17.134 -11.365 1.00 94.19 704 TRP A CA 1
ATOM 5520 C C . TRP A 1 704 ? -9.159 -16.924 -10.129 1.00 94.19 704 TRP A C 1
ATOM 5522 O O . TRP A 1 704 ? -8.894 -16.069 -9.292 1.00 94.19 704 TRP A O 1
ATOM 5532 N N . PHE A 1 705 ? -10.230 -17.708 -10.015 1.00 96.38 705 PHE A N 1
ATOM 5533 C CA . PHE A 1 705 ? -11.106 -17.766 -8.839 1.00 96.38 705 PHE A CA 1
ATOM 5534 C C . PHE A 1 705 ? -11.851 -19.102 -8.785 1.00 96.38 705 PHE A C 1
ATOM 5536 O O . PHE A 1 705 ? -11.976 -19.797 -9.795 1.00 96.38 705 PHE A O 1
ATOM 5543 N N . ILE A 1 706 ? -12.376 -19.460 -7.616 1.00 97.31 706 ILE A N 1
ATOM 5544 C CA . ILE A 1 706 ? -13.202 -20.656 -7.428 1.00 97.31 706 ILE A CA 1
ATOM 5545 C C . ILE A 1 706 ? -14.672 -20.256 -7.343 1.00 97.31 706 ILE A C 1
ATOM 5547 O O . ILE A 1 706 ? -15.009 -19.273 -6.694 1.00 97.31 706 ILE A O 1
ATOM 5551 N N . SER A 1 707 ? -15.556 -21.041 -7.951 1.00 97.44 707 SER A N 1
ATOM 5552 C CA . SER A 1 707 ? -16.997 -20.999 -7.700 1.00 97.44 707 SER A CA 1
ATOM 5553 C C . SER A 1 707 ? -17.475 -22.306 -7.091 1.00 97.44 707 SER A C 1
ATOM 5555 O O . SER A 1 707 ? -16.996 -23.380 -7.450 1.00 97.44 707 SER A O 1
ATOM 5557 N N . VAL A 1 708 ? -18.451 -22.222 -6.192 1.00 97.19 708 VAL A N 1
ATOM 5558 C CA . VAL A 1 708 ? -19.123 -23.387 -5.611 1.00 97.19 708 VAL A CA 1
ATOM 5559 C C . VAL A 1 708 ? -20.628 -23.248 -5.709 1.00 97.19 708 VAL A C 1
ATOM 5561 O O . VAL A 1 708 ? -21.152 -22.136 -5.684 1.00 97.19 708 VAL A O 1
ATOM 5564 N N . ALA A 1 709 ? -21.311 -24.388 -5.781 1.00 96.56 709 ALA A N 1
ATOM 5565 C CA . ALA A 1 709 ? -22.752 -24.473 -5.609 1.00 96.56 709 ALA A CA 1
ATOM 5566 C C . ALA A 1 709 ? -23.083 -25.346 -4.400 1.00 96.56 709 ALA A C 1
ATOM 5568 O O . ALA A 1 709 ? -22.421 -26.357 -4.163 1.00 96.56 709 ALA A O 1
ATOM 5569 N N . ASP A 1 710 ? -24.116 -24.981 -3.650 1.00 95.12 710 ASP A N 1
ATOM 5570 C CA . ASP A 1 710 ? -24.600 -25.758 -2.508 1.00 95.12 710 ASP A CA 1
ATOM 5571 C C . ASP A 1 710 ? -25.808 -26.650 -2.854 1.00 95.12 710 ASP A C 1
ATOM 5573 O O . ASP A 1 710 ? -26.235 -26.756 -4.007 1.00 95.12 710 ASP A O 1
ATOM 5577 N N . ALA A 1 711 ? -26.374 -27.328 -1.854 1.00 94.19 711 ALA A N 1
ATOM 5578 C CA . ALA A 1 711 ? -27.556 -28.180 -2.005 1.00 94.19 711 ALA A CA 1
ATOM 5579 C C . ALA A 1 711 ? -28.826 -27.423 -2.443 1.00 94.19 711 ALA A C 1
ATOM 5581 O O . ALA A 1 711 ? -29.760 -28.043 -2.956 1.00 94.19 711 ALA A O 1
ATOM 5582 N N . ARG A 1 712 ? -28.859 -26.092 -2.290 1.00 94.25 712 ARG A N 1
ATOM 5583 C CA . ARG A 1 712 ? -29.932 -25.215 -2.783 1.00 94.25 712 ARG A CA 1
ATOM 5584 C C . ARG A 1 712 ? -29.721 -24.825 -4.253 1.00 94.25 712 ARG A C 1
ATOM 5586 O O . ARG A 1 712 ? -30.599 -24.194 -4.831 1.00 94.25 712 ARG A O 1
ATOM 5593 N N . ARG A 1 713 ? -28.603 -25.245 -4.868 1.00 92.00 713 ARG A N 1
ATOM 5594 C CA . ARG A 1 713 ? -28.124 -24.845 -6.209 1.00 92.00 713 ARG A CA 1
ATOM 5595 C C . ARG A 1 713 ? -27.775 -23.360 -6.307 1.00 92.00 713 ARG A C 1
ATOM 5597 O O . ARG A 1 713 ? -27.812 -22.785 -7.394 1.00 92.00 713 ARG A O 1
ATOM 5604 N N . ILE A 1 714 ? -27.428 -22.764 -5.172 1.00 92.44 714 ILE A N 1
ATOM 5605 C CA . ILE A 1 714 ? -27.032 -21.365 -5.058 1.00 92.44 714 ILE A CA 1
ATOM 5606 C C . ILE A 1 714 ? -25.526 -21.282 -5.213 1.00 92.44 714 ILE A C 1
ATOM 5608 O O . ILE A 1 714 ? -24.805 -22.125 -4.682 1.00 92.44 714 ILE A O 1
ATOM 5612 N N . ASN A 1 715 ? -25.060 -20.293 -5.969 1.00 94.69 715 ASN A N 1
ATOM 5613 C CA . ASN A 1 715 ? -23.669 -20.184 -6.363 1.00 94.69 715 ASN A CA 1
ATOM 5614 C C . ASN A 1 715 ? -22.986 -19.006 -5.673 1.00 94.69 715 ASN A C 1
ATOM 5616 O O . ASN A 1 715 ? -23.479 -17.882 -5.715 1.00 94.69 715 ASN A O 1
ATOM 5620 N N . VAL A 1 716 ? -21.796 -19.243 -5.141 1.00 97.56 716 VAL A N 1
ATOM 5621 C CA . VAL A 1 716 ? -20.898 -18.199 -4.631 1.00 97.56 716 VAL A CA 1
ATOM 5622 C C . VAL A 1 716 ? -19.498 -18.414 -5.191 1.00 97.56 716 VAL A C 1
ATOM 5624 O O . VAL A 1 716 ? -19.198 -19.478 -5.741 1.00 97.56 716 VAL A O 1
ATOM 5627 N N . SER A 1 717 ? -18.650 -17.402 -5.078 1.00 98.19 717 SER A N 1
ATOM 5628 C CA . SER A 1 717 ? -17.268 -17.449 -5.539 1.00 98.19 717 SER A CA 1
ATOM 5629 C C . SER A 1 717 ? -16.304 -17.036 -4.432 1.00 98.19 717 SER A C 1
ATOM 5631 O O . SER A 1 717 ? -16.684 -16.341 -3.493 1.00 98.19 717 SER A O 1
ATOM 5633 N N . SER A 1 718 ? -15.049 -17.449 -4.566 1.00 96.62 718 SER A N 1
ATOM 5634 C CA . SER A 1 718 ? -13.937 -16.856 -3.835 1.00 96.62 718 SER A CA 1
ATOM 5635 C C . SER A 1 718 ? -13.631 -15.448 -4.351 1.00 96.62 718 SER A C 1
ATOM 5637 O O . SER A 1 718 ? -14.146 -15.018 -5.389 1.00 96.62 718 SER A O 1
ATOM 5639 N N . GLU A 1 719 ? -12.707 -14.767 -3.678 1.00 93.31 719 GLU A N 1
ATOM 5640 C CA . GLU A 1 719 ? -12.030 -13.600 -4.246 1.00 93.31 719 GLU A CA 1
ATOM 5641 C C . GLU A 1 719 ? -11.282 -13.958 -5.538 1.00 93.31 719 GLU A C 1
ATOM 5643 O O . GLU A 1 719 ? -10.877 -15.111 -5.747 1.00 93.31 719 GLU A O 1
ATOM 5648 N N . LEU A 1 720 ? -11.103 -12.953 -6.402 1.00 92.88 720 LEU A N 1
ATOM 5649 C CA . LEU A 1 720 ? -10.206 -13.046 -7.548 1.00 92.88 720 LEU A CA 1
ATOM 5650 C C . LEU A 1 720 ? -8.767 -13.075 -7.059 1.00 92.88 720 LEU A C 1
ATOM 5652 O O . LEU A 1 720 ? -8.344 -12.212 -6.292 1.00 92.88 720 LEU A O 1
ATOM 5656 N N . VAL A 1 721 ? -8.005 -14.017 -7.588 1.00 90.25 721 VAL A N 1
ATOM 5657 C CA . VAL A 1 721 ? -6.557 -14.020 -7.486 1.00 90.25 721 VAL A CA 1
ATOM 5658 C C . VAL A 1 721 ? -6.024 -13.546 -8.821 1.00 90.25 721 VAL A C 1
ATOM 5660 O O . VAL A 1 721 ? -6.170 -14.216 -9.843 1.00 90.25 721 VAL A O 1
ATOM 5663 N N . PHE A 1 722 ? -5.424 -12.367 -8.817 1.00 83.75 722 PHE A N 1
ATOM 5664 C CA . PHE A 1 722 ? -4.592 -11.940 -9.924 1.00 83.75 722 PHE A CA 1
ATOM 5665 C C . PHE A 1 722 ? -3.281 -12.689 -9.757 1.00 83.75 722 PHE A C 1
ATOM 5667 O O . PHE A 1 722 ? -2.663 -12.635 -8.688 1.00 83.75 722 PHE A O 1
ATOM 5674 N N . ALA A 1 723 ? -2.860 -13.402 -10.802 1.00 67.69 723 ALA A N 1
ATOM 5675 C CA . ALA A 1 723 ? -1.460 -13.755 -10.920 1.00 67.69 723 ALA A CA 1
ATOM 5676 C C . ALA A 1 723 ? -0.708 -12.467 -10.655 1.00 67.69 723 ALA A C 1
ATOM 5678 O O . ALA A 1 723 ? -1.083 -11.434 -11.215 1.00 67.69 723 ALA A O 1
ATOM 5679 N N . LYS A 1 724 ? 0.287 -12.505 -9.771 1.00 52.38 724 LYS A N 1
ATOM 5680 C CA . LYS A 1 724 ? 1.169 -11.361 -9.620 1.00 52.38 724 LYS A CA 1
ATOM 5681 C C . LYS A 1 724 ? 1.633 -11.029 -11.031 1.00 52.38 724 LYS A C 1
ATOM 5683 O O . LYS A 1 724 ? 2.410 -11.784 -11.617 1.00 52.38 724 LYS A O 1
ATOM 5688 N N . GLU A 1 725 ? 1.120 -9.941 -11.609 1.00 40.91 725 GLU A N 1
ATOM 5689 C CA . GLU A 1 725 ? 1.873 -9.287 -12.647 1.00 40.91 725 GLU A CA 1
ATOM 5690 C C . GLU A 1 725 ? 3.198 -9.035 -11.956 1.00 40.91 725 GLU A C 1
ATOM 5692 O O . GLU A 1 725 ? 3.281 -8.353 -10.930 1.00 40.91 725 GLU A O 1
ATOM 5697 N N . ASN A 1 726 ? 4.224 -9.707 -12.454 1.00 36.34 726 ASN A N 1
ATOM 5698 C CA . ASN A 1 726 ? 5.596 -9.317 -12.257 1.00 36.34 726 ASN A CA 1
ATOM 5699 C C . ASN A 1 726 ? 5.722 -7.892 -12.820 1.00 36.34 726 ASN A C 1
ATOM 5701 O O . ASN A 1 726 ? 6.296 -7.706 -13.874 1.00 36.34 726 ASN A O 1
ATOM 5705 N N . LEU A 1 727 ? 5.115 -6.897 -12.182 1.00 35.59 727 LEU A N 1
ATOM 5706 C CA . LEU A 1 727 ? 5.330 -5.474 -12.402 1.00 35.59 727 LEU A CA 1
ATOM 5707 C C . LEU A 1 727 ? 6.041 -4.889 -11.180 1.00 35.59 727 LEU A C 1
ATOM 5709 O O . LEU A 1 727 ? 6.892 -4.033 -11.354 1.00 35.59 727 LEU A O 1
ATOM 5713 N N . ALA A 1 728 ? 5.837 -5.461 -9.987 1.00 36.19 728 ALA A N 1
ATOM 5714 C CA . ALA A 1 728 ? 6.786 -5.331 -8.874 1.00 36.19 728 ALA A CA 1
ATOM 5715 C C . ALA A 1 728 ? 7.969 -6.327 -8.976 1.00 36.19 728 ALA A C 1
ATOM 5717 O O . ALA A 1 728 ? 8.991 -6.146 -8.335 1.00 36.19 728 ALA A O 1
ATOM 5718 N N . SER A 1 729 ? 7.857 -7.365 -9.821 1.00 42.31 729 SER A N 1
ATOM 5719 C CA . SER A 1 729 ? 8.854 -8.449 -9.974 1.00 42.31 729 SER A CA 1
ATOM 5720 C C . SER A 1 729 ? 9.414 -8.590 -11.407 1.00 42.31 729 SER A C 1
ATOM 5722 O O . SER A 1 729 ? 10.267 -9.438 -11.682 1.00 42.31 729 SER A O 1
ATOM 5724 N N . ALA A 1 730 ? 8.996 -7.745 -12.363 1.00 62.38 730 ALA A N 1
ATOM 5725 C CA . ALA A 1 730 ? 9.633 -7.765 -13.680 1.00 62.38 730 ALA A CA 1
ATOM 5726 C C . ALA A 1 730 ? 11.069 -7.267 -13.561 1.00 62.38 730 ALA A C 1
ATOM 5728 O O . ALA A 1 730 ? 11.326 -6.108 -13.247 1.00 62.38 730 ALA A O 1
ATOM 5729 N N . LYS A 1 731 ? 11.999 -8.150 -13.903 1.00 85.69 731 LYS A N 1
ATOM 5730 C CA . LYS A 1 731 ? 13.409 -7.824 -14.077 1.00 85.69 731 LYS A CA 1
ATOM 5731 C C . LYS A 1 731 ? 13.573 -6.627 -15.022 1.00 85.69 731 LYS A C 1
ATOM 5733 O O . LYS A 1 731 ? 12.977 -6.649 -16.101 1.00 85.69 731 LYS A O 1
ATOM 5738 N N . PRO A 1 732 ? 14.360 -5.600 -14.682 1.00 91.69 732 PRO A N 1
ATOM 5739 C CA . PRO A 1 732 ? 14.696 -4.546 -15.631 1.00 91.69 732 PRO A CA 1
ATOM 5740 C C . PRO A 1 732 ? 15.357 -5.129 -16.885 1.00 91.69 732 PRO A C 1
ATOM 5742 O O . PRO A 1 732 ? 16.095 -6.109 -16.798 1.00 91.69 732 PRO A O 1
ATOM 5745 N N . ARG A 1 733 ? 15.099 -4.544 -18.056 1.00 96.88 733 ARG A N 1
ATOM 5746 C CA . ARG A 1 733 ? 15.701 -4.980 -19.326 1.00 96.88 733 ARG A CA 1
ATOM 5747 C C . ARG A 1 733 ? 17.006 -4.226 -19.544 1.00 96.88 733 ARG A C 1
ATOM 5749 O O . ARG A 1 733 ? 17.012 -3.002 -19.436 1.00 96.88 733 ARG A O 1
ATOM 5756 N N . LEU A 1 734 ? 18.086 -4.934 -19.863 1.00 98.44 734 LEU A N 1
ATOM 5757 C CA . LEU A 1 734 ? 19.441 -4.383 -19.912 1.00 98.44 734 LEU A CA 1
ATOM 5758 C C . LEU A 1 734 ? 20.131 -4.652 -21.254 1.00 98.44 734 LEU A C 1
ATOM 5760 O O . LEU A 1 734 ? 20.203 -5.791 -21.715 1.00 98.44 734 LEU A O 1
ATOM 5764 N N . ILE A 1 735 ? 20.712 -3.610 -21.847 1.00 98.81 735 ILE A N 1
ATOM 5765 C CA . ILE A 1 735 ? 21.680 -3.707 -22.946 1.00 98.81 735 ILE A CA 1
ATOM 5766 C C . ILE A 1 735 ? 22.986 -3.053 -22.511 1.00 98.81 735 ILE A C 1
ATOM 5768 O O . ILE A 1 735 ? 22.989 -1.947 -21.976 1.00 98.81 735 ILE A O 1
ATOM 5772 N N . ILE A 1 736 ? 24.100 -3.717 -22.802 1.00 98.50 736 ILE A N 1
ATOM 5773 C CA . ILE A 1 736 ? 25.446 -3.211 -22.556 1.00 98.50 736 ILE A CA 1
ATOM 5774 C C . ILE A 1 736 ? 26.135 -2.891 -23.881 1.00 98.50 736 ILE A C 1
ATOM 5776 O O . ILE A 1 736 ? 26.227 -3.754 -24.758 1.00 98.50 736 ILE A O 1
ATOM 5780 N N . LEU A 1 737 ? 26.683 -1.680 -23.985 1.00 98.56 737 LEU A N 1
ATOM 5781 C CA . LEU A 1 737 ? 27.659 -1.274 -24.993 1.00 98.56 737 LEU A CA 1
ATOM 5782 C C . LEU A 1 737 ? 29.015 -1.080 -24.302 1.00 98.56 737 LEU A C 1
ATOM 5784 O O . LEU A 1 737 ? 29.169 -0.145 -23.516 1.00 98.56 737 LEU A O 1
ATOM 5788 N N . ALA A 1 738 ? 29.997 -1.940 -24.576 1.00 97.06 738 ALA A N 1
ATOM 5789 C CA . ALA A 1 738 ? 31.332 -1.830 -23.976 1.00 97.06 738 ALA A CA 1
ATOM 5790 C C . ALA A 1 738 ? 32.455 -2.079 -24.987 1.00 97.06 738 ALA A C 1
ATOM 5792 O O . ALA A 1 738 ? 32.324 -2.907 -25.888 1.00 97.06 738 ALA A O 1
ATOM 5793 N N . ASP A 1 739 ? 33.581 -1.397 -24.814 1.00 94.88 739 ASP A N 1
ATOM 5794 C CA . ASP A 1 739 ? 34.814 -1.567 -25.581 1.00 94.88 739 ASP A CA 1
ATOM 5795 C C . ASP A 1 739 ? 35.649 -2.740 -25.056 1.00 94.88 739 ASP A C 1
ATOM 5797 O O . ASP A 1 739 ? 36.808 -2.597 -24.668 1.00 94.88 739 ASP A O 1
ATOM 5801 N N . MET A 1 740 ? 35.037 -3.929 -25.066 1.00 94.94 740 MET A N 1
ATOM 5802 C CA . MET A 1 740 ? 35.652 -5.176 -24.607 1.00 94.94 740 MET A CA 1
ATOM 5803 C C . MET A 1 740 ? 37.082 -5.324 -25.135 1.00 94.94 740 MET A C 1
ATOM 5805 O O . MET A 1 740 ? 37.320 -5.228 -26.338 1.00 94.94 740 MET A O 1
ATOM 5809 N N . GLY A 1 741 ? 38.021 -5.586 -24.223 1.00 88.50 741 GLY A N 1
ATOM 5810 C CA . GLY A 1 741 ? 39.440 -5.771 -24.532 1.00 88.50 741 GLY A CA 1
ATOM 5811 C C . GLY A 1 741 ? 40.288 -4.501 -24.430 1.00 88.50 741 GLY A C 1
ATOM 5812 O O . GLY A 1 741 ? 41.510 -4.607 -24.499 1.00 88.50 741 GLY A O 1
ATOM 5813 N N . ASN A 1 742 ? 39.693 -3.322 -24.231 1.00 89.31 742 ASN A N 1
ATOM 5814 C CA . ASN A 1 742 ? 40.454 -2.091 -24.040 1.00 89.31 742 ASN A CA 1
ATOM 5815 C C . ASN A 1 742 ? 41.258 -2.091 -22.727 1.00 89.31 742 ASN A C 1
ATOM 5817 O O . ASN A 1 742 ? 42.490 -2.005 -22.760 1.00 89.31 742 ASN A O 1
ATOM 5821 N N . GLU A 1 743 ? 40.580 -2.209 -21.585 1.00 87.44 743 GLU A N 1
ATOM 5822 C CA . GLU A 1 743 ? 41.189 -2.277 -20.260 1.00 87.44 743 GLU A CA 1
ATOM 5823 C C . GLU A 1 743 ? 40.706 -3.537 -19.501 1.00 87.44 743 GLU A C 1
ATOM 5825 O O . GLU A 1 743 ? 39.699 -4.158 -19.850 1.00 87.44 743 GLU A O 1
ATOM 5830 N N . PRO A 1 744 ? 41.445 -4.012 -18.474 1.00 91.06 744 PRO A N 1
ATOM 5831 C CA . PRO A 1 744 ? 41.025 -5.198 -17.724 1.00 91.06 744 PRO A CA 1
ATOM 5832 C C . PRO A 1 744 ? 39.705 -5.023 -16.959 1.00 91.06 744 PRO A C 1
ATOM 5834 O O . PRO A 1 744 ? 39.085 -6.018 -16.596 1.00 91.06 744 PRO A O 1
ATOM 5837 N N . ASP A 1 745 ? 39.285 -3.791 -16.671 1.00 90.88 745 ASP A N 1
ATOM 5838 C CA . ASP A 1 745 ? 38.041 -3.508 -15.954 1.00 90.88 745 ASP A CA 1
ATOM 5839 C C . ASP A 1 745 ? 36.786 -3.887 -16.741 1.00 90.88 745 ASP A C 1
ATOM 5841 O O . ASP A 1 745 ? 35.822 -4.305 -16.103 1.00 90.88 745 ASP A O 1
ATOM 5845 N N . GLU A 1 746 ? 36.798 -3.859 -18.079 1.00 92.81 746 GLU A N 1
ATOM 5846 C CA . GLU A 1 746 ? 35.685 -4.405 -18.865 1.00 92.81 746 GLU A CA 1
ATOM 5847 C C . GLU A 1 746 ? 35.445 -5.887 -18.556 1.00 92.81 746 GLU A C 1
ATOM 5849 O O . GLU A 1 746 ? 34.304 -6.316 -18.416 1.00 92.81 746 GLU A O 1
ATOM 5854 N N . MET A 1 747 ? 36.503 -6.679 -18.385 1.00 95.31 747 MET A N 1
ATOM 5855 C CA . MET A 1 747 ? 36.356 -8.078 -17.974 1.00 95.31 747 MET A CA 1
ATOM 5856 C C . MET A 1 747 ? 35.863 -8.182 -16.528 1.00 95.31 747 MET A C 1
ATOM 5858 O O . MET A 1 747 ? 34.950 -8.958 -16.249 1.00 95.31 747 MET A O 1
ATOM 5862 N N . GLN A 1 748 ? 36.434 -7.385 -15.617 1.00 96.81 748 GLN A N 1
ATOM 5863 C CA . GLN A 1 748 ? 36.055 -7.395 -14.201 1.00 96.81 748 GLN A CA 1
ATOM 5864 C C . GLN A 1 748 ? 34.561 -7.090 -14.009 1.00 96.81 748 GLN A C 1
ATOM 5866 O O . GLN A 1 748 ? 33.841 -7.886 -13.408 1.00 96.81 748 GLN A O 1
ATOM 5871 N N . GLN A 1 749 ? 34.078 -5.988 -14.590 1.00 95.69 749 GLN A N 1
ATOM 5872 C CA . GLN A 1 749 ? 32.689 -5.550 -14.439 1.00 95.69 749 GLN A CA 1
ATOM 5873 C C . GLN A 1 749 ? 31.693 -6.512 -15.094 1.00 95.69 749 GLN A C 1
ATOM 5875 O O . GLN A 1 749 ? 30.579 -6.653 -14.604 1.00 95.69 749 GLN A O 1
ATOM 5880 N N . MET A 1 750 ? 32.059 -7.177 -16.199 1.00 97.50 750 MET A N 1
ATOM 5881 C CA . MET A 1 750 ? 31.158 -8.116 -16.878 1.00 97.50 750 MET A CA 1
ATOM 5882 C C . MET A 1 750 ? 31.064 -9.447 -16.133 1.00 97.50 750 MET A C 1
ATOM 5884 O O . MET A 1 750 ? 29.998 -10.059 -16.122 1.00 97.50 750 MET A O 1
ATOM 5888 N N . ILE A 1 751 ? 32.144 -9.879 -15.474 1.00 98.38 751 ILE A N 1
ATOM 5889 C CA . ILE A 1 751 ? 32.120 -11.035 -14.568 1.00 98.38 751 ILE A CA 1
ATOM 5890 C C . ILE A 1 751 ? 31.264 -10.732 -13.332 1.00 98.38 751 ILE A C 1
ATOM 5892 O O . ILE A 1 751 ? 30.485 -11.582 -12.908 1.00 98.38 751 ILE A O 1
ATOM 5896 N N . HIS A 1 752 ? 31.354 -9.517 -12.795 1.00 98.31 752 HIS A N 1
ATOM 5897 C CA . HIS A 1 752 ? 30.475 -9.074 -11.718 1.00 98.31 752 HIS A CA 1
ATOM 5898 C C . HIS A 1 752 ? 29.011 -8.986 -12.189 1.00 98.31 752 HIS A C 1
ATOM 5900 O O . HIS A 1 752 ? 28.119 -9.583 -11.602 1.00 98.31 752 HIS A O 1
ATOM 5906 N N . MET A 1 753 ? 28.741 -8.353 -13.330 1.00 97.94 753 MET A N 1
ATOM 5907 C CA . MET A 1 753 ? 27.383 -8.246 -13.870 1.00 97.94 753 MET A CA 1
ATOM 5908 C C . MET A 1 753 ? 26.756 -9.617 -14.153 1.00 97.94 753 MET A C 1
ATOM 5910 O O . MET A 1 753 ? 25.580 -9.831 -13.862 1.00 97.94 753 MET A O 1
ATOM 5914 N N . ILE A 1 754 ? 27.510 -10.572 -14.713 1.00 98.19 754 ILE A N 1
ATOM 5915 C CA . ILE A 1 754 ? 26.953 -11.897 -15.013 1.00 98.19 754 ILE A CA 1
ATOM 5916 C C . ILE A 1 754 ? 26.639 -12.685 -13.732 1.00 98.19 754 ILE A C 1
ATOM 5918 O O . ILE A 1 754 ? 25.676 -13.456 -13.735 1.00 98.19 754 ILE A O 1
ATOM 5922 N N . SER A 1 755 ? 27.362 -12.449 -12.629 1.00 97.69 755 SER A N 1
ATOM 5923 C CA . SER A 1 755 ? 27.017 -12.998 -11.309 1.00 97.69 755 SER A CA 1
ATOM 5924 C C . SER A 1 755 ? 25.826 -12.284 -10.648 1.00 97.69 755 SER A C 1
ATOM 5926 O O . SER A 1 755 ? 25.257 -12.819 -9.703 1.00 97.69 755 SER A O 1
ATOM 5928 N N . CYS A 1 756 ? 25.361 -11.154 -11.188 1.00 97.94 756 CYS A N 1
ATOM 5929 C CA . CYS A 1 756 ? 24.112 -10.482 -10.797 1.00 97.94 756 CYS A CA 1
ATOM 5930 C C . CYS A 1 756 ? 22.969 -10.678 -11.814 1.00 97.94 756 CYS A C 1
ATOM 5932 O O . CYS A 1 756 ? 21.886 -10.116 -11.660 1.00 97.94 756 CYS A O 1
ATOM 5934 N N . SER A 1 757 ? 23.178 -11.471 -12.871 1.00 97.38 757 SER A N 1
ATOM 5935 C CA . SER A 1 757 ? 22.240 -11.568 -14.004 1.00 97.38 757 SER A CA 1
ATOM 5936 C C . SER A 1 757 ? 20.899 -12.237 -13.684 1.00 97.38 757 SER A C 1
ATOM 5938 O O . SER A 1 757 ? 20.008 -12.271 -14.530 1.00 97.38 757 SER A O 1
ATOM 5940 N N . ASN A 1 758 ? 20.716 -12.744 -12.464 1.00 95.25 758 ASN A N 1
ATOM 5941 C CA . ASN A 1 758 ? 19.405 -13.136 -11.972 1.00 95.25 758 ASN A CA 1
ATOM 5942 C C . ASN A 1 758 ? 18.519 -11.930 -11.597 1.00 95.25 758 ASN A C 1
ATOM 5944 O O . ASN A 1 758 ? 17.330 -12.139 -11.403 1.00 95.25 758 ASN A O 1
ATOM 5948 N N . GLU A 1 759 ? 19.015 -10.693 -11.548 1.00 94.62 759 GLU A N 1
ATOM 5949 C CA . GLU A 1 759 ? 18.186 -9.532 -11.173 1.00 94.62 759 GLU A CA 1
ATOM 5950 C C . GLU A 1 759 ? 17.592 -8.766 -12.362 1.00 94.62 759 GLU A C 1
ATOM 5952 O O . GLU A 1 759 ? 16.576 -8.083 -12.225 1.00 94.62 759 GLU A O 1
ATOM 5957 N N . PHE A 1 760 ? 18.164 -8.931 -13.555 1.00 94.94 760 PHE A N 1
ATOM 5958 C CA . PHE A 1 760 ? 17.779 -8.219 -14.778 1.00 94.94 760 PHE A CA 1
ATOM 5959 C C . PHE A 1 760 ? 17.730 -9.151 -16.002 1.00 94.94 760 PHE A C 1
ATOM 5961 O O . PHE A 1 760 ? 18.287 -10.246 -16.009 1.00 94.94 760 PHE A O 1
ATOM 5968 N N . GLU A 1 761 ? 17.044 -8.726 -17.061 1.00 95.75 761 GLU A N 1
ATOM 5969 C CA . GLU A 1 761 ? 16.961 -9.436 -18.339 1.00 95.75 761 GLU A CA 1
ATOM 5970 C C . GLU A 1 761 ? 17.974 -8.844 -19.324 1.00 95.75 761 GLU A C 1
ATOM 5972 O O . GLU A 1 761 ? 17.789 -7.741 -19.839 1.00 95.75 761 GLU A O 1
ATOM 5977 N N . LEU A 1 762 ? 19.052 -9.581 -19.600 1.00 98.00 762 LEU A N 1
ATOM 5978 C CA . LEU A 1 762 ? 20.039 -9.179 -20.599 1.00 98.00 762 LEU A CA 1
ATOM 5979 C C . LEU A 1 762 ? 19.470 -9.350 -22.011 1.00 98.00 762 LEU A C 1
ATOM 5981 O O . LEU A 1 762 ? 19.161 -10.456 -22.455 1.00 98.00 762 LEU A O 1
ATOM 5985 N N . GLU A 1 763 ? 19.391 -8.246 -22.745 1.00 98.06 763 GLU A N 1
ATOM 5986 C CA . GLU A 1 763 ? 18.902 -8.209 -24.117 1.00 98.06 763 GLU A CA 1
ATOM 5987 C C . GLU A 1 763 ? 19.971 -7.825 -25.137 1.00 98.06 763 GLU A C 1
ATOM 5989 O O . GLU A 1 763 ? 19.717 -7.964 -26.330 1.00 98.06 763 GLU A O 1
ATOM 5994 N N . GLY A 1 764 ? 21.172 -7.429 -24.724 1.00 98.44 764 GLY A N 1
ATOM 5995 C CA . GLY A 1 764 ? 22.289 -7.207 -25.639 1.00 98.44 764 GLY A CA 1
ATOM 5996 C C . GLY A 1 764 ? 23.625 -7.102 -24.915 1.00 98.44 764 GLY A C 1
ATOM 5997 O O . GLY A 1 764 ? 23.740 -6.374 -23.934 1.00 98.44 764 GLY A O 1
ATOM 5998 N N . LEU A 1 765 ? 24.626 -7.817 -25.428 1.00 98.75 765 LEU A N 1
ATOM 5999 C CA . LEU A 1 765 ? 26.024 -7.733 -25.002 1.00 98.75 765 LEU A CA 1
ATOM 6000 C C . LEU A 1 765 ? 26.846 -7.309 -26.217 1.00 98.75 765 LEU A C 1
ATOM 6002 O O . LEU A 1 765 ? 27.206 -8.133 -27.060 1.00 98.75 765 LEU A O 1
ATOM 6006 N N . ILE A 1 766 ? 27.038 -6.003 -26.374 1.00 98.75 766 ILE A N 1
ATOM 6007 C CA . ILE A 1 766 ? 27.495 -5.427 -27.636 1.00 98.75 766 ILE A CA 1
ATOM 6008 C C . ILE A 1 766 ? 28.900 -4.861 -27.451 1.00 98.75 766 ILE A C 1
ATOM 6010 O O . ILE A 1 766 ? 29.126 -3.968 -26.632 1.00 98.75 766 ILE A O 1
ATOM 6014 N N . ALA A 1 767 ? 29.852 -5.402 -28.211 1.00 98.50 767 ALA A N 1
ATOM 6015 C CA . ALA A 1 767 ? 31.206 -4.871 -28.270 1.00 98.50 767 ALA A CA 1
ATOM 6016 C C . ALA A 1 767 ? 31.222 -3.648 -29.193 1.00 98.50 767 ALA A C 1
ATOM 6018 O O . ALA A 1 767 ? 30.848 -3.763 -30.361 1.00 98.50 767 ALA A O 1
ATOM 6019 N N . VAL A 1 768 ? 31.629 -2.490 -28.679 1.00 97.88 768 VAL A N 1
ATOM 6020 C CA . VAL A 1 768 ? 31.604 -1.211 -29.405 1.00 97.88 768 VAL A CA 1
ATOM 6021 C C . VAL A 1 768 ? 32.977 -0.550 -29.429 1.00 97.88 768 VAL A C 1
ATOM 6023 O O . VAL A 1 768 ? 33.867 -0.891 -28.656 1.00 97.88 768 VAL A O 1
ATOM 6026 N N . THR A 1 769 ? 33.151 0.411 -30.325 1.00 96.88 769 THR A N 1
ATOM 6027 C CA . THR A 1 769 ? 34.309 1.308 -30.333 1.00 96.88 769 THR A CA 1
ATOM 6028 C C . THR A 1 769 ? 34.187 2.418 -29.290 1.00 96.88 769 THR A C 1
ATOM 6030 O O . THR A 1 769 ? 33.120 2.666 -28.732 1.00 96.88 769 THR A O 1
ATOM 6033 N N . GLY A 1 770 ? 35.269 3.163 -29.092 1.00 94.50 770 GLY A N 1
ATOM 6034 C CA . GLY A 1 770 ? 35.293 4.389 -28.306 1.00 94.50 770 GLY A CA 1
ATOM 6035 C C . GLY A 1 770 ? 36.589 5.163 -28.524 1.00 94.50 770 GLY A C 1
ATOM 6036 O O . GLY A 1 770 ? 37.309 4.974 -29.505 1.00 94.50 770 GLY A O 1
ATOM 6037 N N . LYS A 1 771 ? 36.919 6.042 -27.582 1.00 92.31 771 LYS A N 1
ATOM 6038 C CA . LYS A 1 771 ? 38.155 6.831 -27.593 1.00 92.31 771 LYS A CA 1
ATOM 6039 C C . LYS A 1 771 ? 39.419 5.968 -27.674 1.00 92.31 771 LYS A C 1
ATOM 6041 O O . LYS A 1 771 ? 40.387 6.370 -28.327 1.00 92.31 771 LYS A O 1
ATOM 6046 N N . TYR A 1 772 ? 39.439 4.843 -26.959 1.00 91.31 772 TYR A N 1
ATOM 6047 C CA . TYR A 1 772 ? 40.635 4.017 -26.776 1.00 91.31 772 TYR A CA 1
ATOM 6048 C C . TYR A 1 772 ? 40.672 2.785 -27.685 1.00 91.31 772 TYR A C 1
ATOM 6050 O O . TYR A 1 772 ? 41.756 2.422 -28.150 1.00 91.31 772 TYR A O 1
ATOM 6058 N N . LEU A 1 773 ? 39.510 2.207 -28.000 1.00 94.06 773 LEU A N 1
ATOM 6059 C CA . LEU A 1 773 ? 39.345 1.106 -28.946 1.00 94.06 773 LEU A CA 1
ATOM 6060 C C . LEU A 1 773 ? 38.691 1.628 -30.233 1.00 94.06 773 LEU A C 1
ATOM 6062 O O . LEU A 1 773 ? 37.482 1.841 -30.290 1.00 94.06 773 LEU A O 1
ATOM 6066 N N . ARG A 1 774 ? 39.516 1.894 -31.246 1.00 94.38 774 ARG A N 1
ATOM 6067 C CA . ARG A 1 774 ? 39.122 2.378 -32.579 1.00 94.38 774 ARG A CA 1
ATOM 6068 C C . ARG A 1 774 ? 40.292 2.266 -33.563 1.00 94.38 774 ARG A C 1
ATOM 6070 O O . ARG A 1 774 ? 41.453 2.298 -33.124 1.00 94.38 774 ARG A O 1
ATOM 6077 N N . PRO A 1 775 ? 40.036 2.235 -34.880 1.00 93.94 775 PRO A N 1
ATOM 6078 C CA . PRO A 1 775 ? 41.084 2.305 -35.891 1.00 93.94 775 PRO A CA 1
ATOM 6079 C C . PRO A 1 775 ? 42.035 3.487 -35.662 1.00 93.94 775 PRO A C 1
ATOM 6081 O O . PRO A 1 775 ? 41.626 4.616 -35.385 1.00 93.94 775 PRO A O 1
ATOM 6084 N N . GLY A 1 776 ? 43.341 3.211 -35.714 1.00 88.88 776 GLY A N 1
ATOM 6085 C CA . GLY A 1 776 ? 44.379 4.213 -35.463 1.00 88.88 776 GLY A CA 1
ATOM 6086 C C . GLY A 1 776 ? 44.620 4.546 -33.984 1.00 88.88 776 GLY A C 1
ATOM 6087 O O . GLY A 1 776 ? 45.335 5.508 -33.690 1.00 88.88 776 GLY A O 1
ATOM 6088 N N . SER A 1 777 ? 44.073 3.768 -33.038 1.00 89.25 777 SER A N 1
ATOM 6089 C CA . SER A 1 777 ? 44.416 3.896 -31.617 1.00 89.25 777 SER A CA 1
ATOM 6090 C C . SER A 1 777 ? 45.925 3.771 -31.386 1.00 89.25 777 SER A C 1
ATOM 6092 O O . SER A 1 777 ? 46.605 2.914 -31.957 1.00 89.25 777 SER A O 1
ATOM 6094 N N . ARG A 1 778 ? 46.446 4.612 -30.485 1.00 85.75 778 ARG A N 1
ATOM 6095 C CA . ARG A 1 778 ? 47.866 4.637 -30.095 1.00 85.75 778 ARG A CA 1
ATOM 6096 C C . ARG A 1 778 ? 48.308 3.417 -29.278 1.00 85.75 778 ARG A C 1
ATOM 6098 O O . ARG A 1 778 ? 49.495 3.299 -28.995 1.00 85.75 778 ARG A O 1
ATOM 6105 N N . LEU A 1 779 ? 47.364 2.582 -28.839 1.00 82.94 779 LEU A N 1
ATOM 6106 C CA . LEU A 1 779 ? 47.624 1.403 -28.007 1.00 82.94 779 LEU A CA 1
ATOM 6107 C C . LEU A 1 779 ? 48.064 0.178 -28.829 1.00 82.94 779 LEU A C 1
ATOM 6109 O O . LEU A 1 779 ? 48.668 -0.733 -28.273 1.00 82.94 779 LEU A O 1
ATOM 6113 N N . GLY A 1 780 ? 47.860 0.200 -30.151 1.00 87.06 780 GLY A N 1
ATOM 6114 C CA . GLY A 1 780 ? 48.304 -0.842 -31.081 1.00 87.06 780 GLY A CA 1
ATOM 6115 C C . GLY A 1 780 ? 47.153 -1.490 -31.850 1.00 87.06 780 GLY A C 1
ATOM 6116 O O . GLY A 1 780 ? 45.991 -1.169 -31.622 1.00 87.06 780 GLY A O 1
ATOM 6117 N N . GLU A 1 781 ? 47.498 -2.404 -32.763 1.00 90.31 781 GLU A N 1
ATOM 6118 C CA . GLU A 1 781 ? 46.554 -3.055 -33.691 1.00 90.31 781 GLU A CA 1
ATOM 6119 C C . GLU A 1 781 ? 45.446 -3.847 -32.986 1.00 90.31 781 GLU A C 1
ATOM 6121 O O . GLU A 1 781 ? 44.342 -3.945 -33.512 1.00 90.31 781 GLU A O 1
ATOM 6126 N N . TYR A 1 782 ? 45.715 -4.373 -31.786 1.00 91.38 782 TYR A N 1
ATOM 6127 C CA . TYR A 1 782 ? 44.701 -5.046 -30.972 1.00 91.38 782 TYR A CA 1
ATOM 6128 C C . TYR A 1 782 ? 43.517 -4.108 -30.683 1.00 91.38 782 TYR A C 1
ATOM 6130 O O . TYR A 1 782 ? 42.377 -4.448 -30.958 1.00 91.38 782 TYR A O 1
ATOM 6138 N N . ASN A 1 783 ? 43.785 -2.860 -30.287 1.00 93.62 783 ASN A N 1
ATOM 6139 C CA . ASN A 1 783 ? 42.759 -1.855 -29.991 1.00 93.62 783 ASN A CA 1
ATOM 6140 C C . ASN A 1 783 ? 42.155 -1.190 -31.246 1.00 93.62 783 ASN A C 1
ATOM 6142 O O . ASN A 1 783 ? 41.546 -0.125 -31.129 1.00 93.62 783 ASN A O 1
ATOM 6146 N N . TRP A 1 784 ? 42.356 -1.737 -32.450 1.00 93.94 784 TRP A N 1
ATOM 6147 C CA . TRP A 1 784 ? 41.744 -1.209 -33.680 1.00 93.94 784 TRP A CA 1
ATOM 6148 C C . TRP A 1 784 ? 40.418 -1.882 -34.032 1.00 93.94 784 TRP A C 1
ATOM 6150 O O . TRP A 1 784 ? 39.707 -1.378 -34.896 1.00 93.94 784 TRP A O 1
ATOM 6160 N N . VAL A 1 785 ? 40.083 -2.998 -33.384 1.00 93.81 785 VAL A N 1
ATOM 6161 C CA . VAL A 1 785 ? 38.889 -3.800 -33.675 1.00 93.81 785 VAL A CA 1
ATOM 6162 C C . VAL A 1 785 ? 38.147 -4.156 -32.389 1.00 93.81 785 VAL A C 1
ATOM 6164 O O . VAL A 1 785 ? 38.741 -4.222 -31.321 1.00 93.81 785 VAL A O 1
ATOM 6167 N N . THR A 1 786 ? 36.835 -4.370 -32.484 1.00 95.88 786 THR A N 1
ATOM 6168 C CA . THR A 1 786 ? 35.987 -4.784 -31.352 1.00 95.88 786 THR A CA 1
ATOM 6169 C C . THR A 1 786 ? 36.174 -6.263 -31.017 1.00 95.88 786 THR A C 1
ATOM 6171 O O . THR A 1 786 ? 36.278 -7.067 -31.946 1.00 95.88 786 THR A O 1
ATOM 6174 N N . HIS A 1 787 ? 36.081 -6.627 -29.732 1.00 97.19 787 HIS A N 1
ATOM 6175 C CA . HIS A 1 787 ? 36.290 -8.000 -29.241 1.00 97.19 787 HIS A CA 1
ATOM 6176 C C . HIS A 1 787 ? 35.033 -8.652 -28.618 1.00 97.19 787 HIS A C 1
ATOM 6178 O O . HIS A 1 787 ? 34.986 -8.890 -27.405 1.00 97.19 787 HIS A O 1
ATOM 6184 N N . PRO A 1 788 ? 33.972 -8.950 -29.396 1.00 97.62 788 PRO A N 1
ATOM 6185 C CA . PRO A 1 788 ? 32.778 -9.628 -28.876 1.00 97.62 788 PRO A CA 1
ATOM 6186 C C . PRO A 1 788 ? 33.058 -11.046 -28.347 1.00 97.62 788 PRO A C 1
ATOM 6188 O O . PRO A 1 788 ? 32.290 -11.561 -27.536 1.00 97.62 788 PRO A O 1
ATOM 6191 N N . GLU A 1 789 ? 34.152 -11.685 -28.767 1.00 97.94 789 GLU A N 1
ATOM 6192 C CA . GLU A 1 789 ? 34.581 -13.001 -28.289 1.00 97.94 789 GLU A CA 1
ATOM 6193 C C . GLU A 1 789 ? 34.866 -13.040 -26.782 1.00 97.94 789 GLU A C 1
ATOM 6195 O O . GLU A 1 789 ? 34.690 -14.088 -26.165 1.00 97.94 789 GLU A O 1
ATOM 6200 N N . LEU A 1 790 ? 35.218 -11.909 -26.164 1.00 98.19 790 LEU A N 1
ATOM 6201 C CA . LEU A 1 790 ? 35.452 -11.836 -24.719 1.00 98.19 790 LEU A CA 1
ATOM 6202 C C . LEU A 1 790 ? 34.155 -12.009 -23.915 1.00 98.19 790 LEU A C 1
ATOM 6204 O O . LEU A 1 790 ? 34.165 -12.626 -22.851 1.00 98.19 790 LEU A O 1
ATOM 6208 N N . TYR A 1 791 ? 33.006 -11.562 -24.443 1.00 98.56 791 TYR A N 1
ATOM 6209 C CA . TYR A 1 791 ? 31.713 -11.909 -23.842 1.00 98.56 791 TYR A CA 1
ATOM 6210 C C . TYR A 1 791 ? 31.465 -13.416 -23.895 1.00 98.56 791 TYR A C 1
ATOM 6212 O O . TYR A 1 791 ? 30.961 -13.988 -22.931 1.00 98.56 791 TYR A O 1
ATOM 6220 N N . ILE A 1 792 ? 31.827 -14.072 -25.002 1.00 98.62 792 ILE A N 1
ATOM 6221 C CA . ILE A 1 792 ? 31.677 -15.526 -25.145 1.00 98.62 792 ILE A CA 1
ATOM 6222 C C . ILE A 1 792 ? 32.558 -16.260 -24.132 1.00 98.62 792 ILE A C 1
ATOM 6224 O O . ILE A 1 792 ? 32.075 -17.197 -23.502 1.00 98.62 792 ILE A O 1
ATOM 6228 N N . GLU A 1 793 ? 33.794 -15.805 -23.912 1.00 98.50 793 GLU A N 1
ATOM 6229 C CA . GLU A 1 793 ? 34.685 -16.358 -22.886 1.00 98.50 793 GLU A CA 1
ATOM 6230 C C . GLU A 1 793 ? 34.067 -16.274 -21.480 1.00 98.50 793 GLU A C 1
ATOM 6232 O O . GLU A 1 793 ? 34.036 -17.273 -20.753 1.00 98.50 793 GLU A O 1
ATOM 6237 N N . ILE A 1 794 ? 33.500 -15.118 -21.118 1.00 98.81 794 ILE A N 1
ATOM 6238 C CA . ILE A 1 794 ? 32.810 -14.932 -19.833 1.00 98.81 794 ILE A CA 1
ATOM 6239 C C . ILE A 1 794 ? 31.585 -15.845 -19.734 1.00 98.81 794 ILE A C 1
ATOM 6241 O O . ILE A 1 794 ? 31.392 -16.503 -18.712 1.00 98.81 794 ILE A O 1
ATOM 6245 N N . ILE A 1 795 ? 30.775 -15.941 -20.791 1.00 98.81 795 ILE A N 1
ATOM 6246 C CA . ILE A 1 795 ? 29.588 -16.806 -20.808 1.00 98.81 795 ILE A CA 1
ATOM 6247 C C . ILE A 1 795 ? 29.982 -18.289 -20.710 1.00 98.81 795 ILE A C 1
ATOM 6249 O O . ILE A 1 795 ? 29.294 -19.067 -20.051 1.00 98.81 795 ILE A O 1
ATOM 6253 N N . ASP A 1 796 ? 31.097 -18.701 -21.314 1.00 98.69 796 ASP A N 1
ATOM 6254 C CA . ASP A 1 796 ? 31.619 -20.066 -21.205 1.00 98.69 796 ASP A CA 1
ATOM 6255 C C . ASP A 1 796 ? 32.135 -20.385 -19.794 1.00 98.69 796 ASP A C 1
ATOM 6257 O O . ASP A 1 796 ? 32.007 -21.521 -19.326 1.00 98.69 796 ASP A O 1
ATOM 6261 N N . ALA A 1 797 ? 32.698 -19.403 -19.088 1.00 98.75 797 ALA A N 1
ATOM 6262 C CA . ALA A 1 797 ? 33.031 -19.533 -17.672 1.00 98.75 797 ALA A CA 1
ATOM 6263 C C . ALA A 1 797 ? 31.767 -19.577 -16.795 1.00 98.75 797 ALA A C 1
ATOM 6265 O O . ALA A 1 797 ? 31.642 -20.465 -15.948 1.00 98.75 797 ALA A O 1
ATOM 6266 N N . TYR A 1 798 ? 30.796 -18.700 -17.054 1.00 98.75 798 TYR A N 1
ATOM 6267 C CA . TYR A 1 798 ? 29.486 -18.690 -16.402 1.00 98.75 798 TYR A CA 1
ATOM 6268 C C . TYR A 1 798 ? 28.755 -20.028 -16.557 1.00 98.75 798 TYR A C 1
ATOM 6270 O O . TYR A 1 798 ? 28.272 -20.585 -15.575 1.00 98.75 798 TYR A O 1
ATOM 6278 N N . ALA A 1 799 ? 28.763 -20.624 -17.752 1.00 98.69 799 ALA A N 1
ATOM 6279 C CA . ALA A 1 799 ? 28.138 -21.920 -18.014 1.00 98.69 799 ALA A CA 1
ATOM 6280 C C . ALA A 1 799 ? 28.653 -23.039 -17.090 1.00 98.69 799 ALA A C 1
ATOM 6282 O O . ALA A 1 799 ? 27.905 -23.953 -16.741 1.00 98.69 799 ALA A O 1
ATOM 6283 N N . LYS A 1 800 ? 29.921 -22.964 -16.661 1.00 98.62 800 LYS A N 1
ATOM 6284 C CA . LYS A 1 800 ? 30.537 -23.950 -15.758 1.00 98.62 800 LYS A CA 1
ATOM 6285 C C . LYS A 1 800 ? 30.091 -23.787 -14.305 1.00 98.62 800 LYS A C 1
ATOM 6287 O O . LYS A 1 800 ? 30.143 -24.763 -13.562 1.00 98.62 800 LYS A O 1
ATOM 6292 N N . VAL A 1 801 ? 29.659 -22.591 -13.907 1.00 98.25 801 VAL A N 1
ATOM 6293 C CA . VAL A 1 801 ? 29.169 -22.293 -12.549 1.00 98.25 801 VAL A CA 1
ATOM 6294 C C . VAL A 1 801 ? 27.641 -22.162 -12.486 1.00 98.25 801 VAL A C 1
ATOM 6296 O O . VAL A 1 801 ? 27.072 -22.196 -11.400 1.00 98.25 801 VAL A O 1
ATOM 6299 N N . TYR A 1 802 ? 26.962 -22.113 -13.638 1.00 97.94 802 TYR A N 1
ATOM 6300 C CA . TYR A 1 802 ? 25.513 -21.936 -13.787 1.00 97.94 802 TYR A CA 1
ATOM 6301 C C . TYR A 1 802 ? 24.691 -22.863 -12.887 1.00 97.94 802 TYR A C 1
ATOM 6303 O O . TYR A 1 802 ? 23.813 -22.421 -12.153 1.00 97.94 802 TYR A O 1
ATOM 6311 N N . LYS A 1 803 ? 25.018 -24.161 -12.881 1.00 95.81 803 LYS A N 1
ATOM 6312 C CA . LYS A 1 803 ? 24.305 -25.154 -12.062 1.00 95.81 803 LYS A CA 1
ATOM 6313 C C . LYS A 1 803 ? 24.480 -24.945 -10.563 1.00 95.81 803 LYS A C 1
ATOM 6315 O O . LYS A 1 803 ? 23.657 -25.435 -9.798 1.00 95.81 803 LYS A O 1
ATOM 6320 N N . ASN A 1 804 ? 25.556 -24.283 -10.147 1.00 96.81 804 ASN A N 1
ATOM 6321 C CA . ASN A 1 804 ? 25.748 -23.936 -8.751 1.00 96.81 804 ASN A CA 1
ATOM 6322 C C . ASN A 1 804 ? 24.960 -22.675 -8.396 1.00 96.81 804 ASN A C 1
ATOM 6324 O O . ASN A 1 804 ? 24.194 -22.720 -7.446 1.00 96.81 804 ASN A O 1
ATOM 6328 N N . LEU A 1 805 ? 25.028 -21.634 -9.231 1.00 97.00 805 LEU A N 1
ATOM 6329 C CA . LEU A 1 805 ? 24.241 -20.404 -9.081 1.00 97.00 805 LEU A CA 1
ATOM 6330 C C . LEU A 1 805 ? 22.729 -20.678 -8.959 1.00 97.00 805 LEU A C 1
ATOM 6332 O O . LEU A 1 805 ? 22.070 -20.123 -8.084 1.00 97.00 805 LEU A O 1
ATOM 6336 N N . GLN A 1 806 ? 22.200 -21.619 -9.753 1.00 95.94 806 GLN A N 1
ATOM 6337 C CA . GLN A 1 806 ? 20.797 -22.066 -9.688 1.00 95.94 806 GLN A CA 1
ATOM 6338 C C . GLN A 1 806 ? 20.377 -22.674 -8.339 1.00 95.94 806 GLN A C 1
ATOM 6340 O O . GLN A 1 806 ? 19.190 -22.874 -8.112 1.00 95.94 806 GLN A O 1
ATOM 6345 N N . LYS A 1 807 ? 21.319 -23.014 -7.454 1.00 94.31 807 LYS A N 1
ATOM 6346 C CA . LYS A 1 807 ? 20.988 -23.473 -6.100 1.00 94.31 807 LYS A CA 1
ATOM 6347 C C . LYS A 1 807 ? 20.625 -22.314 -5.181 1.00 94.31 807 LYS A C 1
ATOM 6349 O O . LYS A 1 807 ? 19.882 -22.543 -4.240 1.00 94.31 807 LYS A O 1
ATOM 6354 N N . HIS A 1 808 ? 21.186 -21.131 -5.430 1.00 94.88 808 HIS A N 1
ATOM 6355 C CA . HIS A 1 808 ? 21.171 -19.987 -4.516 1.00 94.88 808 HIS A CA 1
ATOM 6356 C C . HIS A 1 808 ? 20.053 -18.992 -4.811 1.00 94.88 808 HIS A C 1
ATOM 6358 O O . HIS A 1 808 ? 19.540 -18.355 -3.898 1.00 94.88 808 HIS A O 1
ATOM 6364 N N . ALA A 1 809 ? 19.664 -18.868 -6.078 1.00 90.38 809 ALA A N 1
ATOM 6365 C CA . ALA A 1 809 ? 18.585 -17.987 -6.496 1.00 90.38 809 ALA A CA 1
ATOM 6366 C C . ALA A 1 809 ? 17.968 -18.465 -7.812 1.00 90.38 809 ALA A C 1
ATOM 6368 O O . ALA A 1 809 ? 18.603 -19.182 -8.590 1.00 90.38 809 ALA A O 1
ATOM 6369 N N . ASP A 1 810 ? 16.750 -18.007 -8.085 1.00 85.50 810 ASP A N 1
ATOM 6370 C CA . ASP A 1 810 ? 16.044 -18.279 -9.331 1.00 85.50 810 ASP A CA 1
ATOM 6371 C C . ASP A 1 810 ? 16.317 -17.231 -10.416 1.00 85.50 810 ASP A C 1
ATOM 6373 O O . ASP A 1 810 ? 16.730 -16.097 -10.177 1.00 85.50 810 ASP A O 1
ATOM 6377 N N . GLY A 1 811 ? 16.008 -17.609 -11.658 1.00 87.06 811 GLY A N 1
ATOM 6378 C CA . GLY A 1 811 ? 15.916 -16.681 -12.782 1.00 87.06 811 GLY A CA 1
ATOM 6379 C C . GLY A 1 811 ? 17.245 -16.316 -13.453 1.00 87.06 811 GLY A C 1
ATOM 6380 O O . GLY A 1 811 ? 17.305 -15.345 -14.206 1.00 87.06 811 GLY A O 1
ATOM 6381 N N . TRP A 1 812 ? 18.291 -17.100 -13.226 1.00 93.94 812 TRP A N 1
ATOM 6382 C CA . TRP A 1 812 ? 19.540 -17.018 -13.976 1.00 93.94 812 TRP A CA 1
ATOM 6383 C C . TRP A 1 812 ? 19.338 -17.288 -15.478 1.00 93.94 812 TRP A C 1
ATOM 6385 O O . TRP A 1 812 ? 18.746 -18.317 -15.832 1.00 93.94 812 TRP A O 1
ATOM 6395 N N . PRO A 1 813 ? 19.851 -16.431 -16.379 1.00 95.12 813 PRO A N 1
ATOM 6396 C CA . PRO A 1 813 ? 19.725 -16.631 -17.818 1.00 95.12 813 PRO A CA 1
ATOM 6397 C C . PRO A 1 813 ? 20.503 -17.862 -18.292 1.00 95.12 813 PRO A C 1
ATOM 6399 O O . PRO A 1 813 ? 21.650 -18.082 -17.919 1.00 95.12 813 PRO A O 1
ATOM 6402 N N . GLU A 1 814 ? 19.900 -18.657 -19.172 1.00 96.69 814 GLU A N 1
ATOM 6403 C CA . GLU A 1 814 ? 20.581 -19.817 -19.754 1.00 96.69 814 GLU A CA 1
ATOM 6404 C C . GLU A 1 814 ? 21.809 -19.378 -20.584 1.00 96.69 814 GLU A C 1
ATOM 6406 O O . GLU A 1 814 ? 21.689 -18.470 -21.419 1.00 96.69 814 GLU A O 1
ATOM 6411 N N . PRO A 1 815 ? 22.982 -20.029 -20.442 1.00 97.62 815 PRO A N 1
ATOM 6412 C CA . PRO A 1 815 ? 24.203 -19.615 -21.140 1.00 97.62 815 PRO A CA 1
ATOM 6413 C C . PRO A 1 815 ? 24.052 -19.525 -22.666 1.00 97.62 815 PRO A C 1
ATOM 6415 O O . PRO A 1 815 ? 24.523 -18.578 -23.294 1.00 97.62 815 PRO A O 1
ATOM 6418 N N . ASP A 1 816 ? 23.340 -20.471 -23.283 1.00 97.31 816 ASP A N 1
ATOM 6419 C CA . ASP A 1 816 ? 23.098 -20.457 -24.732 1.00 97.31 816 ASP A CA 1
ATOM 6420 C C . ASP A 1 816 ? 22.157 -19.328 -25.170 1.00 97.31 816 ASP A C 1
ATOM 6422 O O . ASP A 1 816 ? 22.206 -18.893 -26.323 1.00 97.31 816 ASP A O 1
ATOM 6426 N N . ALA A 1 817 ? 21.292 -18.838 -24.277 1.00 95.94 817 ALA A N 1
ATOM 6427 C CA . ALA A 1 817 ? 20.495 -17.648 -24.542 1.00 95.94 817 ALA A CA 1
ATOM 6428 C C . ALA A 1 817 ? 21.388 -16.401 -24.540 1.00 95.94 817 ALA A C 1
ATOM 6430 O O . ALA A 1 817 ? 21.298 -15.607 -25.476 1.00 95.94 817 ALA A O 1
ATOM 6431 N N . LEU A 1 818 ? 22.315 -16.282 -23.581 1.00 98.19 818 LEU A N 1
ATOM 6432 C CA . LEU A 1 818 ? 23.285 -15.182 -23.529 1.00 98.19 818 LEU A CA 1
ATOM 6433 C C . LEU A 1 818 ? 24.205 -15.151 -24.757 1.00 98.19 818 LEU A C 1
ATOM 6435 O O . LEU A 1 818 ? 24.464 -14.092 -25.319 1.00 98.19 818 LEU A O 1
ATOM 6439 N N . LYS A 1 819 ? 24.650 -16.300 -25.272 1.00 98.44 819 LYS A N 1
ATOM 6440 C CA . LYS A 1 819 ? 25.472 -16.318 -26.500 1.00 98.44 819 LYS A CA 1
ATOM 6441 C C . LYS A 1 819 ? 24.752 -15.714 -27.710 1.00 98.44 819 LYS A C 1
ATOM 6443 O O . LYS A 1 819 ? 25.391 -15.121 -28.571 1.00 98.44 819 LYS A O 1
ATOM 6448 N N . LYS A 1 820 ? 23.420 -15.827 -27.778 1.00 97.88 820 LYS A N 1
ATOM 6449 C CA . LYS A 1 820 ? 22.598 -15.311 -28.893 1.00 97.88 820 LYS A CA 1
ATOM 6450 C C . LYS A 1 820 ? 22.390 -13.797 -28.859 1.00 97.88 820 LYS A C 1
ATOM 6452 O O . LYS A 1 820 ? 21.839 -13.247 -29.814 1.00 97.88 820 LYS A O 1
ATOM 6457 N N . ILE A 1 821 ? 22.745 -13.138 -27.759 1.00 98.31 821 ILE A N 1
ATOM 6458 C CA . ILE A 1 821 ? 22.592 -11.686 -27.601 1.00 98.31 821 ILE A CA 1
ATOM 6459 C C . ILE A 1 821 ? 23.928 -10.944 -27.733 1.00 98.31 821 ILE A C 1
ATOM 6461 O O . ILE A 1 821 ? 23.937 -9.715 -27.673 1.00 98.31 821 ILE A O 1
ATOM 6465 N N . VAL A 1 822 ? 25.031 -11.678 -27.926 1.00 98.75 822 VAL A N 1
ATOM 6466 C CA . VAL A 1 822 ? 26.355 -11.113 -28.199 1.00 98.75 822 VAL A CA 1
ATOM 6467 C C . VAL A 1 822 ? 26.407 -10.584 -29.629 1.00 98.75 822 VAL A C 1
ATOM 6469 O O . VAL A 1 822 ? 26.033 -11.284 -30.571 1.00 98.75 822 VAL A O 1
ATOM 6472 N N . ALA A 1 823 ? 26.884 -9.353 -29.797 1.00 98.44 823 ALA A N 1
ATOM 6473 C CA . ALA A 1 823 ? 27.019 -8.722 -31.105 1.00 98.44 823 ALA A CA 1
ATOM 6474 C C . ALA A 1 823 ? 28.219 -7.764 -31.165 1.00 98.44 823 ALA A C 1
ATOM 6476 O O . ALA A 1 823 ? 28.694 -7.270 -30.145 1.00 98.44 823 ALA A O 1
ATOM 6477 N N . ALA A 1 824 ? 28.691 -7.483 -32.379 1.00 98.19 824 ALA A N 1
ATOM 6478 C CA . ALA A 1 824 ? 29.620 -6.388 -32.648 1.00 98.19 824 ALA A CA 1
ATOM 6479 C C . ALA A 1 824 ? 28.841 -5.158 -33.130 1.00 98.19 824 ALA A C 1
ATOM 6481 O O . ALA A 1 824 ? 27.900 -5.293 -33.919 1.00 98.19 824 ALA A O 1
ATOM 6482 N N . GLY A 1 825 ? 29.225 -3.984 -32.640 1.00 97.81 825 GLY A N 1
ATOM 6483 C CA . GLY A 1 825 ? 28.680 -2.693 -33.042 1.00 97.81 825 GLY A CA 1
ATOM 6484 C C . GLY A 1 825 ? 29.388 -2.082 -34.253 1.00 97.81 825 GLY A C 1
ATOM 6485 O O . GLY A 1 825 ? 29.939 -2.792 -35.101 1.00 97.81 825 GLY A O 1
ATOM 6486 N N . GLN A 1 826 ? 29.355 -0.751 -34.315 1.00 97.88 826 GLN A N 1
ATOM 6487 C CA . GLN A 1 826 ? 30.091 0.059 -35.294 1.00 97.88 826 GLN A CA 1
ATOM 6488 C C . GLN A 1 826 ? 31.614 -0.154 -35.171 1.00 97.88 826 GLN A C 1
ATOM 6490 O O . GLN A 1 826 ? 32.105 -0.575 -34.121 1.00 97.88 826 GLN A O 1
ATOM 6495 N N . LYS A 1 827 ? 32.356 0.103 -36.255 1.00 95.12 827 LYS A N 1
ATOM 6496 C CA . LYS A 1 827 ? 33.790 -0.225 -36.398 1.00 95.12 827 LYS A CA 1
ATOM 6497 C C . LYS A 1 827 ? 34.699 0.998 -36.373 1.00 95.12 827 LYS A C 1
ATOM 6499 O O . LYS A 1 827 ? 35.865 0.870 -36.008 1.00 95.12 827 LYS A O 1
ATOM 6504 N N . GLU A 1 828 ? 34.184 2.156 -36.761 1.00 94.88 828 GLU A N 1
ATOM 6505 C CA . GLU A 1 828 ? 34.893 3.431 -36.771 1.00 94.88 828 GLU A CA 1
ATOM 6506 C C . GLU A 1 828 ? 34.419 4.324 -35.611 1.00 94.88 828 GLU A C 1
ATOM 6508 O O . GLU A 1 828 ? 33.504 4.000 -34.856 1.00 94.88 828 GLU A O 1
ATOM 6513 N N . TYR A 1 829 ? 35.085 5.459 -35.412 1.00 94.25 829 TYR A N 1
ATOM 6514 C CA . TYR A 1 829 ? 34.867 6.307 -34.241 1.00 94.25 829 TYR A CA 1
ATOM 6515 C C . TYR A 1 829 ? 33.657 7.242 -34.360 1.00 94.25 829 TYR A C 1
ATOM 6517 O O . TYR A 1 829 ? 33.572 8.057 -35.280 1.00 94.25 829 TYR A O 1
ATOM 6525 N N . GLY A 1 830 ? 32.802 7.217 -33.332 1.00 95.06 830 GLY A N 1
ATOM 6526 C CA . GLY A 1 830 ? 31.767 8.225 -33.111 1.00 95.06 830 GLY A CA 1
ATOM 6527 C C . GLY A 1 830 ? 30.750 8.306 -34.248 1.00 95.06 830 GLY A C 1
ATOM 6528 O O . GLY A 1 830 ? 30.494 7.329 -34.949 1.00 95.06 830 GLY A O 1
ATOM 6529 N N . ILE A 1 831 ? 30.178 9.493 -34.447 1.00 96.31 831 ILE A N 1
ATOM 6530 C CA . ILE A 1 831 ? 29.161 9.739 -35.486 1.00 96.31 831 ILE A CA 1
ATOM 6531 C C . ILE A 1 831 ? 29.697 9.679 -36.919 1.00 96.31 831 ILE A C 1
ATOM 6533 O O . ILE A 1 831 ? 28.907 9.688 -37.855 1.00 96.31 831 ILE A O 1
ATOM 6537 N N . ALA A 1 832 ? 31.018 9.620 -37.110 1.00 93.94 832 ALA A N 1
ATOM 6538 C CA . ALA A 1 832 ? 31.596 9.450 -38.440 1.00 93.94 832 ALA A CA 1
ATOM 6539 C C . ALA A 1 832 ? 31.293 8.061 -39.032 1.00 93.94 832 ALA A C 1
ATOM 6541 O O . ALA A 1 832 ? 31.355 7.910 -40.247 1.00 93.94 832 ALA A O 1
ATOM 6542 N N . ASP A 1 833 ? 30.943 7.081 -38.188 1.00 94.56 833 ASP A N 1
ATOM 6543 C CA . ASP A 1 833 ? 30.496 5.742 -38.602 1.00 94.56 833 ASP A CA 1
ATOM 6544 C C . ASP A 1 833 ? 28.970 5.581 -38.575 1.00 94.56 833 ASP A C 1
ATOM 6546 O O . ASP A 1 833 ? 28.460 4.464 -38.475 1.00 94.56 833 ASP A O 1
ATOM 6550 N N . VAL A 1 834 ? 28.228 6.691 -38.564 1.00 96.75 834 VAL A N 1
ATOM 6551 C CA . VAL A 1 834 ? 26.768 6.684 -38.441 1.00 96.75 834 VAL A CA 1
ATOM 6552 C C . VAL A 1 834 ? 26.147 7.274 -39.700 1.00 96.75 834 VAL A C 1
ATOM 6554 O O . VAL A 1 834 ? 26.180 8.486 -39.915 1.00 96.75 834 VAL A O 1
ATOM 6557 N N . GLU A 1 835 ? 25.546 6.419 -40.522 1.00 93.81 835 GLU A N 1
ATOM 6558 C CA . GLU A 1 835 ? 24.845 6.814 -41.745 1.00 93.81 835 GLU A CA 1
ATOM 6559 C C . GLU A 1 835 ? 23.747 5.809 -42.113 1.00 93.81 835 GLU A C 1
ATOM 6561 O O . GLU A 1 835 ? 23.766 4.655 -41.687 1.00 93.81 835 GLU A O 1
ATOM 6566 N N . GLU A 1 836 ? 22.757 6.244 -42.894 1.00 89.50 836 GLU A N 1
ATOM 6567 C CA . GLU A 1 836 ? 21.662 5.373 -43.332 1.00 89.50 836 GLU A CA 1
ATOM 6568 C C . GLU A 1 836 ? 22.207 4.164 -44.110 1.00 89.50 836 GLU A C 1
ATOM 6570 O O . GLU A 1 836 ? 22.936 4.318 -45.091 1.00 89.50 836 GLU A O 1
ATOM 6575 N N . GLY A 1 837 ? 21.849 2.953 -43.674 1.00 83.81 837 GLY A N 1
ATOM 6576 C CA . GLY A 1 837 ? 22.304 1.712 -44.306 1.00 83.81 837 GLY A CA 1
ATOM 6577 C C . GLY A 1 837 ? 23.658 1.185 -43.813 1.00 83.81 837 GLY A C 1
ATOM 6578 O O . GLY A 1 837 ? 24.108 0.158 -44.324 1.00 83.81 837 GLY A O 1
ATOM 6579 N N . ASN A 1 838 ? 24.278 1.815 -42.807 1.00 94.56 838 ASN A N 1
ATOM 6580 C CA . ASN A 1 838 ? 25.493 1.322 -42.139 1.00 94.56 838 ASN A CA 1
ATOM 6581 C C . ASN A 1 838 ? 25.188 0.504 -40.864 1.00 94.56 838 ASN A C 1
ATOM 6583 O O . ASN A 1 838 ? 25.887 0.606 -39.852 1.00 94.56 838 ASN A O 1
ATOM 6587 N N . SER A 1 839 ? 24.120 -0.301 -40.893 1.00 96.62 839 SER A N 1
ATOM 6588 C CA . SER A 1 839 ? 23.708 -1.140 -39.764 1.00 96.62 839 SER A CA 1
ATOM 6589 C C . SER A 1 839 ? 24.783 -2.171 -39.395 1.00 96.62 839 SER A C 1
ATOM 6591 O O . SER A 1 839 ? 25.347 -2.864 -40.243 1.00 96.62 839 SER A O 1
ATOM 6593 N N . SER A 1 840 ? 25.019 -2.330 -38.096 1.00 98.00 840 SER A N 1
ATOM 6594 C CA . SER A 1 840 ? 25.789 -3.430 -37.505 1.00 98.00 840 SER A CA 1
ATOM 6595 C C . SER A 1 840 ? 24.878 -4.451 -36.813 1.00 98.00 840 SER A C 1
ATOM 6597 O O . SER A 1 840 ? 23.770 -4.094 -36.391 1.00 98.00 840 SER A O 1
ATOM 6599 N N . PRO A 1 841 ? 25.352 -5.693 -36.575 1.00 98.38 841 PRO A N 1
ATOM 6600 C CA . PRO A 1 841 ? 24.629 -6.665 -35.751 1.00 98.38 841 PRO A CA 1
ATOM 6601 C C . PRO A 1 841 ? 24.215 -6.107 -34.379 1.00 98.38 841 PRO A C 1
ATOM 6603 O O . PRO A 1 841 ? 23.149 -6.443 -33.867 1.00 98.38 841 PRO A O 1
ATOM 6606 N N . GLY A 1 842 ? 25.039 -5.235 -33.786 1.00 98.31 842 GLY A N 1
ATOM 6607 C CA . GLY A 1 842 ? 24.729 -4.525 -32.548 1.00 98.31 842 GLY A CA 1
ATOM 6608 C C . GLY A 1 842 ? 23.563 -3.545 -32.698 1.00 98.31 842 GLY A C 1
ATOM 6609 O O . GLY A 1 842 ? 22.631 -3.582 -31.897 1.00 98.31 842 GLY A O 1
ATOM 6610 N N . SER A 1 843 ? 23.562 -2.710 -33.740 1.00 98.44 843 SER A N 1
ATOM 6611 C CA . SER A 1 843 ? 22.461 -1.763 -33.984 1.00 98.44 843 SER A CA 1
ATOM 6612 C C . SER A 1 843 ? 21.123 -2.475 -34.243 1.00 98.44 843 SER A C 1
ATOM 6614 O O . SER A 1 843 ? 20.104 -2.121 -33.649 1.00 98.44 843 SER A O 1
ATOM 6616 N N . GLU A 1 844 ? 21.129 -3.569 -35.013 1.00 98.31 844 GLU A N 1
ATOM 6617 C CA . GLU A 1 844 ? 19.944 -4.403 -35.248 1.00 98.31 844 GLU A CA 1
ATOM 6618 C C . GLU A 1 844 ? 19.438 -5.056 -33.956 1.00 98.31 844 GLU A C 1
ATOM 6620 O O . GLU A 1 844 ? 18.229 -5.203 -33.747 1.00 98.31 844 GLU A O 1
ATOM 6625 N N . ARG A 1 845 ? 20.358 -5.449 -33.065 1.00 98.25 845 ARG A N 1
ATOM 6626 C CA . ARG A 1 845 ? 20.024 -6.021 -31.758 1.00 98.25 845 ARG A CA 1
ATOM 6627 C C . ARG A 1 845 ? 19.299 -5.010 -30.872 1.00 98.25 845 ARG A C 1
ATOM 6629 O O . ARG A 1 845 ? 18.306 -5.379 -30.246 1.00 98.25 845 ARG A O 1
ATOM 6636 N N . ILE A 1 846 ? 19.757 -3.758 -30.857 1.00 98.56 846 ILE A N 1
ATOM 6637 C CA . ILE A 1 846 ? 19.107 -2.657 -30.133 1.00 98.56 846 ILE A CA 1
ATOM 6638 C C . ILE A 1 846 ? 17.692 -2.426 -30.676 1.00 98.56 846 ILE A C 1
ATOM 6640 O O . ILE A 1 846 ? 16.740 -2.396 -29.897 1.00 98.56 846 ILE A O 1
ATOM 6644 N N . ILE A 1 847 ? 17.530 -2.345 -32.004 1.00 98.06 847 ILE A N 1
ATOM 6645 C CA . ILE A 1 847 ? 16.207 -2.187 -32.632 1.00 98.06 847 ILE A CA 1
ATOM 6646 C C . ILE A 1 847 ? 15.289 -3.348 -32.244 1.00 98.06 847 ILE A C 1
ATOM 6648 O O . ILE A 1 847 ? 14.150 -3.125 -31.834 1.00 98.06 847 ILE A O 1
ATOM 6652 N N . ARG A 1 848 ? 15.778 -4.591 -32.312 1.00 97.44 848 ARG A N 1
ATOM 6653 C CA . ARG A 1 848 ? 14.997 -5.781 -31.944 1.00 97.44 848 ARG A CA 1
ATOM 6654 C C . ARG A 1 848 ? 14.537 -5.754 -30.488 1.00 97.44 848 ARG A C 1
ATOM 6656 O O . ARG A 1 848 ? 13.410 -6.149 -30.210 1.00 97.44 848 ARG A O 1
ATOM 6663 N N . ALA A 1 849 ? 15.395 -5.316 -29.571 1.00 96.06 849 ALA A N 1
ATOM 6664 C CA . ALA A 1 849 ? 15.021 -5.171 -28.171 1.00 96.06 849 ALA A CA 1
ATOM 6665 C C . ALA A 1 849 ? 13.906 -4.123 -28.014 1.00 96.06 849 ALA A C 1
ATOM 6667 O O . ALA A 1 849 ? 12.863 -4.399 -27.430 1.00 96.06 849 ALA A O 1
ATOM 6668 N N . LEU A 1 850 ? 14.060 -2.937 -28.598 1.00 94.81 850 LEU A N 1
ATOM 6669 C CA . LEU A 1 850 ? 13.106 -1.835 -28.415 1.00 94.81 850 LEU A CA 1
ATOM 6670 C C . LEU A 1 850 ? 11.758 -2.048 -29.133 1.00 94.81 850 LEU A C 1
ATOM 6672 O O . LEU A 1 850 ? 10.728 -1.550 -28.674 1.00 94.81 850 LEU A O 1
ATOM 6676 N N . THR A 1 851 ? 11.749 -2.843 -30.206 1.00 94.38 851 THR A N 1
ATOM 6677 C CA . THR A 1 851 ? 10.538 -3.238 -30.955 1.00 94.38 851 THR A CA 1
ATOM 6678 C C . THR A 1 851 ? 9.863 -4.506 -30.428 1.00 94.38 851 THR A C 1
ATOM 6680 O O . THR A 1 851 ? 8.806 -4.887 -30.931 1.00 94.38 851 THR A O 1
ATOM 6683 N N . LYS A 1 852 ? 10.436 -5.167 -29.412 1.00 90.38 852 LYS A N 1
ATOM 6684 C CA . LYS A 1 852 ? 9.773 -6.264 -28.695 1.00 90.38 852 LYS A CA 1
ATOM 6685 C C . LYS A 1 852 ? 8.441 -5.757 -28.125 1.00 90.38 852 LYS A C 1
ATOM 6687 O O . LYS A 1 852 ? 8.370 -4.628 -27.632 1.00 90.38 852 LYS A O 1
ATOM 6692 N N . ASP A 1 853 ? 7.418 -6.608 -28.184 1.00 87.12 853 ASP A N 1
ATOM 6693 C CA . ASP A 1 853 ? 6.103 -6.382 -27.568 1.00 87.12 853 ASP A CA 1
ATOM 6694 C C . ASP A 1 853 ? 6.217 -6.505 -26.038 1.00 87.12 853 ASP A C 1
ATOM 6696 O O . ASP A 1 853 ? 5.909 -7.528 -25.426 1.00 87.12 853 ASP A O 1
ATOM 6700 N N . ASP A 1 854 ? 6.852 -5.492 -25.459 1.00 83.94 854 ASP A N 1
ATOM 6701 C CA . ASP A 1 854 ? 7.213 -5.362 -24.058 1.00 83.94 854 ASP A CA 1
ATOM 6702 C C . ASP A 1 854 ? 7.252 -3.864 -23.729 1.00 83.94 854 ASP A C 1
ATOM 6704 O O . ASP A 1 854 ? 8.035 -3.099 -24.316 1.00 83.94 854 ASP A O 1
ATOM 6708 N N . ASP A 1 855 ? 6.362 -3.454 -22.829 1.00 83.12 855 ASP A N 1
ATOM 6709 C CA . ASP A 1 855 ? 6.157 -2.054 -22.452 1.00 83.12 855 ASP A CA 1
ATOM 6710 C C . ASP A 1 855 ? 7.209 -1.546 -21.462 1.00 83.12 855 ASP A C 1
ATOM 6712 O O . ASP A 1 855 ? 7.330 -0.338 -21.254 1.00 83.12 855 ASP A O 1
ATOM 6716 N N . ARG A 1 856 ? 8.007 -2.443 -20.862 1.00 89.62 856 ARG A N 1
ATOM 6717 C CA . ARG A 1 856 ? 9.073 -2.039 -19.940 1.00 89.62 856 ARG A CA 1
ATOM 6718 C C . ARG A 1 856 ? 10.139 -1.236 -20.691 1.00 89.62 856 ARG A C 1
ATOM 6720 O O . ARG A 1 856 ? 10.547 -1.655 -21.787 1.00 89.62 856 ARG A O 1
ATOM 6727 N N . PRO A 1 857 ? 10.659 -0.147 -20.093 1.00 94.62 857 PRO A N 1
ATOM 6728 C CA . PRO A 1 857 ? 11.793 0.566 -20.659 1.00 94.62 857 PRO A CA 1
ATOM 6729 C C . PRO A 1 857 ? 13.025 -0.343 -20.735 1.00 94.62 857 PRO A C 1
ATOM 6731 O O . PRO A 1 857 ? 13.149 -1.334 -20.009 1.00 94.62 857 PRO A O 1
ATOM 6734 N N . VAL A 1 858 ? 13.957 0.013 -21.617 1.00 97.69 858 VAL A N 1
ATOM 6735 C CA . VAL A 1 858 ? 15.246 -0.670 -21.754 1.00 97.69 858 VAL A CA 1
ATOM 6736 C C . VAL A 1 858 ? 16.339 0.228 -21.197 1.00 97.69 858 VAL A C 1
ATOM 6738 O O . VAL A 1 858 ? 16.568 1.332 -21.700 1.00 97.69 858 VAL A O 1
ATOM 6741 N N . TRP A 1 859 ? 17.023 -0.269 -20.168 1.00 98.25 859 TRP A N 1
ATOM 6742 C CA . TRP A 1 859 ? 18.220 0.345 -19.619 1.00 98.25 859 TRP A CA 1
ATOM 6743 C C . TRP A 1 859 ? 19.408 0.033 -20.527 1.00 98.25 859 TRP A C 1
ATOM 6745 O O . TRP A 1 859 ? 19.774 -1.128 -20.710 1.00 98.25 859 TRP A O 1
ATOM 6755 N N . ILE A 1 860 ? 19.999 1.059 -21.132 1.00 98.62 860 ILE A N 1
ATOM 6756 C CA . ILE A 1 860 ? 21.173 0.927 -21.994 1.00 98.62 860 ILE A CA 1
ATOM 6757 C C . ILE A 1 860 ? 22.366 1.550 -21.288 1.00 98.62 860 ILE A C 1
ATOM 6759 O O . ILE A 1 860 ? 22.416 2.759 -21.071 1.00 98.62 860 ILE A O 1
ATOM 6763 N N . VAL A 1 861 ? 23.352 0.721 -20.975 1.00 98.56 861 VAL A N 1
ATOM 6764 C CA . VAL A 1 861 ? 24.632 1.166 -20.436 1.00 98.56 861 VAL A CA 1
ATOM 6765 C C . VAL A 1 861 ? 25.604 1.390 -21.578 1.00 98.56 861 VAL A C 1
ATOM 6767 O O . VAL A 1 861 ? 25.891 0.480 -22.355 1.00 98.56 861 VAL A O 1
ATOM 6770 N N . VAL A 1 862 ? 26.141 2.601 -21.649 1.00 98.38 862 VAL A N 1
ATOM 6771 C CA . VAL A 1 862 ? 27.194 2.990 -22.581 1.00 98.38 862 VAL A CA 1
ATOM 6772 C C . VAL A 1 862 ? 28.491 3.130 -21.794 1.00 98.38 862 VAL A C 1
ATOM 6774 O O . VAL A 1 862 ? 28.760 4.175 -21.204 1.00 98.38 862 VAL A O 1
ATOM 6777 N N . ASN A 1 863 ? 29.292 2.065 -21.771 1.00 95.38 863 ASN A N 1
ATOM 6778 C CA . ASN A 1 863 ? 30.592 2.045 -21.099 1.00 95.38 863 ASN A CA 1
ATOM 6779 C C . ASN A 1 863 ? 31.718 2.649 -21.946 1.00 95.38 863 ASN A C 1
ATOM 6781 O O . ASN A 1 863 ? 32.751 3.011 -21.389 1.00 95.38 863 ASN A O 1
ATOM 6785 N N . ALA A 1 864 ? 31.489 2.822 -23.251 1.00 94.88 864 ALA A N 1
ATOM 6786 C CA . ALA A 1 864 ? 32.433 3.421 -24.189 1.00 94.88 864 ALA A CA 1
ATOM 6787 C C . ALA A 1 864 ? 31.744 4.392 -25.165 1.00 94.88 864 ALA A C 1
ATOM 6789 O O . ALA A 1 864 ? 31.244 5.431 -24.735 1.00 94.88 864 ALA A O 1
ATOM 6790 N N . GLY A 1 865 ? 31.763 4.105 -26.470 1.00 96.06 865 GLY A N 1
ATOM 6791 C CA . GLY A 1 865 ? 31.097 4.914 -27.487 1.00 96.06 865 GLY A CA 1
ATOM 6792 C C . GLY A 1 865 ? 29.612 4.583 -27.651 1.00 96.06 865 GLY A C 1
ATOM 6793 O O . GLY A 1 865 ? 29.194 3.431 -27.513 1.00 96.06 865 GLY A O 1
ATOM 6794 N N . ALA A 1 866 ? 28.806 5.597 -27.972 1.00 98.12 866 ALA A N 1
ATOM 6795 C CA . ALA A 1 866 ? 27.367 5.453 -28.205 1.00 98.12 866 ALA A CA 1
ATOM 6796 C C . ALA A 1 866 ? 26.999 5.296 -29.692 1.00 98.12 866 ALA A C 1
ATOM 6798 O O . ALA A 1 866 ? 25.816 5.196 -30.027 1.00 98.12 866 ALA A O 1
ATOM 6799 N N . ASN A 1 867 ? 27.977 5.277 -30.602 1.00 97.94 867 ASN A N 1
ATOM 6800 C CA . ASN A 1 867 ? 27.743 5.266 -32.051 1.00 97.94 867 ASN A CA 1
ATOM 6801 C C . ASN A 1 867 ? 26.861 4.106 -32.552 1.00 97.94 867 ASN A C 1
ATOM 6803 O O . ASN A 1 867 ? 26.103 4.274 -33.501 1.00 97.94 867 ASN A O 1
ATOM 6807 N N . THR A 1 868 ? 26.869 2.957 -31.878 1.00 98.62 868 THR A N 1
ATOM 6808 C CA . THR A 1 868 ? 25.993 1.823 -32.225 1.00 98.62 868 THR A CA 1
ATOM 6809 C C . THR A 1 868 ? 24.524 2.085 -31.885 1.00 98.62 868 THR A C 1
ATOM 6811 O O . THR A 1 868 ? 23.638 1.698 -32.646 1.00 98.62 868 THR A O 1
ATOM 6814 N N . LEU A 1 869 ? 24.250 2.801 -30.789 1.00 98.62 869 LEU A N 1
ATOM 6815 C CA . LEU A 1 869 ? 22.904 3.290 -30.484 1.00 98.62 869 LEU A CA 1
ATOM 6816 C C . LEU A 1 869 ? 22.495 4.412 -31.450 1.00 98.62 869 LEU A C 1
ATOM 6818 O O . LEU A 1 869 ? 21.350 4.443 -31.896 1.00 98.62 869 LEU A O 1
ATOM 6822 N N . ALA A 1 870 ? 23.426 5.298 -31.817 1.00 98.56 870 ALA A N 1
ATOM 6823 C CA . ALA A 1 870 ? 23.171 6.337 -32.813 1.00 98.56 870 ALA A CA 1
ATOM 6824 C C . ALA A 1 870 ? 22.772 5.730 -34.168 1.00 98.56 870 ALA A C 1
ATOM 6826 O O . ALA A 1 870 ? 21.779 6.159 -34.751 1.00 98.56 870 ALA A O 1
ATOM 6827 N N . GLN A 1 871 ? 23.479 4.688 -34.619 1.00 98.69 871 GLN A N 1
ATOM 6828 C CA . GLN A 1 871 ? 23.142 3.949 -35.836 1.00 98.69 871 GLN A CA 1
ATOM 6829 C C . GLN A 1 871 ? 21.742 3.325 -35.758 1.00 98.69 871 GLN A C 1
ATOM 6831 O O . GLN A 1 871 ? 20.935 3.525 -36.660 1.00 98.69 871 GLN A O 1
ATOM 6836 N N . ALA A 1 872 ? 21.409 2.653 -34.648 1.00 98.38 872 ALA A N 1
ATOM 6837 C CA . ALA A 1 872 ? 20.080 2.070 -34.444 1.00 98.38 872 ALA A CA 1
ATOM 6838 C C . ALA A 1 872 ? 18.953 3.116 -34.550 1.00 98.38 872 ALA A C 1
ATOM 6840 O O . ALA A 1 872 ? 17.914 2.862 -35.161 1.00 98.38 872 ALA A O 1
ATOM 6841 N N . LEU A 1 873 ? 19.165 4.309 -33.984 1.00 98.19 873 LEU A N 1
ATOM 6842 C CA . LEU A 1 873 ? 18.217 5.421 -34.061 1.00 98.19 873 LEU A CA 1
ATOM 6843 C C . LEU A 1 873 ? 18.100 5.999 -35.479 1.00 98.19 873 LEU A C 1
ATOM 6845 O O . LEU A 1 873 ? 16.998 6.360 -35.895 1.00 98.19 873 LEU A O 1
ATOM 6849 N N . VAL A 1 874 ? 19.207 6.086 -36.223 1.00 97.94 874 VAL A N 1
ATOM 6850 C CA . VAL A 1 874 ? 19.203 6.527 -37.628 1.00 97.94 874 VAL A CA 1
ATOM 6851 C C . VAL A 1 874 ? 18.419 5.554 -38.501 1.00 97.94 874 VAL A C 1
ATOM 6853 O O . VAL A 1 874 ? 17.520 5.993 -39.218 1.00 97.94 874 VAL A O 1
ATOM 6856 N N . ASP A 1 875 ? 18.697 4.257 -38.388 1.00 97.12 875 ASP A N 1
ATOM 6857 C CA . ASP A 1 875 ? 18.040 3.224 -39.193 1.00 97.12 875 ASP A CA 1
ATOM 6858 C C . ASP A 1 875 ? 16.537 3.131 -38.894 1.00 97.12 875 ASP A C 1
ATOM 6860 O O . ASP A 1 875 ? 15.712 3.046 -39.811 1.00 97.12 875 ASP A O 1
ATOM 6864 N N . TYR A 1 876 ? 16.152 3.213 -37.615 1.00 96.75 876 TYR A N 1
ATOM 6865 C CA . TYR A 1 876 ? 14.741 3.214 -37.233 1.00 96.75 876 TYR A CA 1
ATOM 6866 C C . TYR A 1 876 ? 14.021 4.458 -37.775 1.00 96.75 876 TYR A C 1
ATOM 6868 O O . TYR A 1 876 ? 12.976 4.342 -38.415 1.00 96.75 876 TYR A O 1
ATOM 6876 N N . ARG A 1 877 ? 14.619 5.649 -37.622 1.00 96.94 877 ARG A N 1
ATOM 6877 C CA . ARG A 1 877 ? 14.053 6.912 -38.124 1.00 96.94 877 ARG A CA 1
ATOM 6878 C C . ARG A 1 877 ? 13.922 6.960 -39.647 1.00 96.94 877 ARG A C 1
ATOM 6880 O O . ARG A 1 877 ? 13.007 7.610 -40.138 1.00 96.94 877 ARG A O 1
ATOM 6887 N N . ALA A 1 878 ? 14.798 6.291 -40.396 1.00 95.88 878 ALA A N 1
ATOM 6888 C CA . ALA A 1 878 ? 14.729 6.256 -41.859 1.00 95.88 878 ALA A CA 1
ATOM 6889 C C . ALA A 1 878 ? 13.485 5.515 -42.391 1.00 95.88 878 ALA A C 1
ATOM 6891 O O . ALA A 1 878 ? 13.062 5.747 -43.524 1.00 95.88 878 ALA A O 1
ATOM 6892 N N . THR A 1 879 ? 12.888 4.634 -41.582 1.00 94.62 879 THR A N 1
ATOM 6893 C CA . THR A 1 879 ? 11.822 3.713 -42.012 1.00 94.62 879 THR A CA 1
ATOM 6894 C C . THR A 1 879 ? 10.489 3.877 -41.274 1.00 94.62 879 THR A C 1
ATOM 6896 O O . THR A 1 879 ? 9.522 3.220 -41.656 1.00 94.62 879 THR A O 1
ATOM 6899 N N . HIS A 1 880 ? 10.410 4.765 -40.279 1.00 97.06 880 HIS A N 1
ATOM 6900 C CA . HIS A 1 880 ? 9.246 4.946 -39.399 1.00 97.06 880 HIS A CA 1
ATOM 6901 C C . HIS A 1 880 ? 8.774 6.405 -39.353 1.00 97.06 880 HIS A C 1
ATOM 6903 O O . HIS A 1 880 ? 9.518 7.330 -39.694 1.00 97.06 880 HIS A O 1
ATOM 6909 N N . THR A 1 881 ? 7.527 6.630 -38.932 1.00 97.00 881 THR A N 1
ATOM 6910 C CA . THR A 1 881 ? 6.990 7.989 -38.761 1.00 97.00 881 THR A CA 1
ATOM 6911 C C . THR A 1 881 ? 7.618 8.699 -37.562 1.00 97.00 881 THR A C 1
ATOM 6913 O O . THR A 1 881 ? 8.247 8.090 -36.697 1.00 97.00 881 THR A O 1
ATOM 6916 N N . ALA A 1 882 ? 7.432 10.020 -37.485 1.00 94.88 882 ALA A N 1
ATOM 6917 C CA . ALA A 1 882 ? 7.917 10.804 -36.354 1.00 94.88 882 ALA A CA 1
ATOM 6918 C C . ALA A 1 882 ? 7.313 10.329 -35.019 1.00 94.88 882 ALA A C 1
ATOM 6920 O O . ALA A 1 882 ? 8.042 10.242 -34.033 1.00 94.88 882 ALA A O 1
ATOM 6921 N N . GLU A 1 883 ? 6.023 9.973 -34.995 1.00 94.06 883 GLU A N 1
ATOM 6922 C CA . GLU A 1 883 ? 5.366 9.459 -33.788 1.00 94.06 883 GLU A CA 1
ATOM 6923 C C . GLU A 1 883 ? 5.924 8.092 -33.364 1.00 94.06 883 GLU A C 1
ATOM 6925 O O . GLU A 1 883 ? 6.176 7.864 -32.183 1.00 94.06 883 GLU A O 1
ATOM 6930 N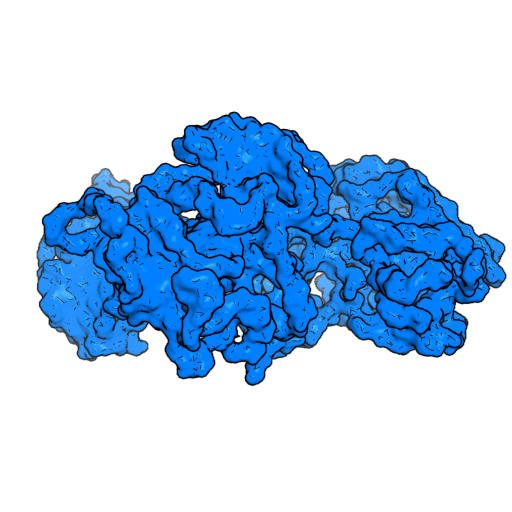 N . GLU A 1 884 ? 6.166 7.186 -34.314 1.00 95.56 884 GLU A N 1
ATOM 6931 C CA . GLU A 1 884 ? 6.755 5.870 -34.031 1.00 95.56 884 GLU A CA 1
ATOM 6932 C C . GLU A 1 884 ? 8.182 5.999 -33.480 1.00 95.56 884 GLU A C 1
ATOM 6934 O O . GLU A 1 884 ? 8.571 5.267 -32.568 1.00 95.56 884 GLU A O 1
ATOM 6939 N N . VAL A 1 885 ? 8.966 6.948 -34.002 1.00 97.00 885 VAL A N 1
ATOM 6940 C CA . VAL A 1 885 ? 10.310 7.264 -33.495 1.00 97.00 885 VAL A CA 1
ATOM 6941 C C . VAL A 1 885 ? 10.242 7.849 -32.088 1.00 97.00 885 VAL A C 1
ATOM 6943 O O . VAL A 1 885 ? 11.045 7.470 -31.239 1.00 97.00 885 VAL A O 1
ATOM 6946 N N . GLU A 1 886 ? 9.291 8.740 -31.809 1.00 94.62 886 GLU A N 1
ATOM 6947 C CA . GLU A 1 886 ? 9.095 9.295 -30.468 1.00 94.62 886 GLU A CA 1
ATOM 6948 C C . GLU A 1 886 ? 8.749 8.196 -29.454 1.00 94.62 886 GLU A C 1
ATOM 6950 O O . GLU A 1 886 ? 9.362 8.130 -28.388 1.00 94.62 886 GLU A O 1
ATOM 6955 N N . GLN A 1 887 ? 7.855 7.271 -29.814 1.00 91.25 887 GLN A N 1
ATOM 6956 C CA . GLN A 1 887 ? 7.517 6.106 -28.987 1.00 91.25 887 GLN A CA 1
ATOM 6957 C C . GLN A 1 887 ? 8.719 5.181 -28.766 1.00 91.25 887 GLN A C 1
ATOM 6959 O O . GLN A 1 887 ? 8.949 4.712 -27.651 1.00 91.25 887 GLN A O 1
ATOM 6964 N N . PHE A 1 888 ? 9.515 4.942 -29.808 1.00 95.06 888 PHE A N 1
ATOM 6965 C CA . PHE A 1 888 ? 10.742 4.154 -29.717 1.00 95.06 888 PHE A CA 1
ATOM 6966 C C . PHE A 1 888 ? 11.765 4.805 -28.775 1.00 95.06 888 PHE A C 1
ATOM 6968 O O . PHE A 1 888 ? 12.331 4.138 -27.908 1.00 95.06 888 PHE A O 1
ATOM 6975 N N . VAL A 1 889 ? 11.962 6.123 -28.891 1.00 97.50 889 VAL A N 1
ATOM 6976 C CA . VAL A 1 889 ? 12.861 6.900 -28.026 1.00 97.50 889 VAL A CA 1
ATOM 6977 C C . VAL A 1 889 ? 12.360 6.941 -26.582 1.00 97.50 889 VAL A C 1
ATOM 6979 O O . VAL A 1 889 ? 13.166 6.855 -25.657 1.00 97.50 889 VAL A O 1
ATOM 6982 N N . ALA A 1 890 ? 11.046 7.014 -26.363 1.00 95.31 890 ALA A N 1
ATOM 6983 C CA . ALA A 1 890 ? 10.451 7.038 -25.029 1.00 95.31 890 ALA A CA 1
ATOM 6984 C C . ALA A 1 890 ? 10.723 5.760 -24.212 1.00 95.31 890 ALA A C 1
ATOM 6986 O O . ALA A 1 890 ? 10.712 5.818 -22.980 1.00 95.31 890 ALA A O 1
ATOM 6987 N N . LYS A 1 891 ? 11.028 4.624 -24.860 1.00 95.69 891 LYS A N 1
ATOM 6988 C CA . LYS A 1 891 ? 11.424 3.372 -24.184 1.00 95.69 891 LYS A CA 1
ATOM 6989 C C . LYS A 1 891 ? 12.874 3.363 -23.684 1.00 95.69 891 LYS A C 1
ATOM 6991 O O . LYS A 1 891 ? 13.236 2.494 -22.893 1.00 95.69 891 LYS A O 1
ATOM 6996 N N . LEU A 1 892 ? 13.719 4.286 -24.141 1.00 98.19 892 LEU A N 1
ATOM 6997 C CA . LEU A 1 892 ? 15.144 4.307 -23.810 1.00 98.19 892 LEU A CA 1
ATOM 6998 C C . LEU A 1 892 ? 15.395 4.942 -22.442 1.00 98.19 892 LEU A C 1
ATOM 7000 O O . LEU A 1 892 ? 14.925 6.047 -22.163 1.00 98.19 892 LEU A O 1
ATOM 7004 N N . ARG A 1 893 ? 16.213 4.279 -21.625 1.00 98.25 893 ARG A N 1
ATOM 7005 C CA . ARG A 1 893 ? 16.858 4.853 -20.440 1.00 98.25 893 ARG A CA 1
ATOM 7006 C C . ARG A 1 893 ? 18.354 4.628 -20.564 1.00 98.25 893 ARG A C 1
ATOM 7008 O O . ARG A 1 893 ? 18.816 3.502 -20.437 1.00 98.25 893 ARG A O 1
ATOM 7015 N N . VAL A 1 894 ? 19.108 5.671 -20.891 1.00 98.75 894 VAL A N 1
ATOM 7016 C CA . VAL A 1 894 ? 20.533 5.531 -21.213 1.00 98.75 894 VAL A CA 1
ATOM 7017 C C . VAL A 1 894 ? 21.392 6.041 -20.068 1.00 98.75 894 VAL A C 1
ATOM 7019 O O . VAL A 1 894 ? 21.174 7.153 -19.588 1.00 98.75 894 VAL A O 1
ATOM 7022 N N . PHE A 1 895 ? 22.386 5.253 -19.667 1.00 98.62 895 PHE A N 1
ATOM 7023 C CA . PHE A 1 895 ? 23.435 5.658 -18.739 1.00 98.62 895 PHE A CA 1
ATOM 7024 C C . PHE A 1 895 ? 24.785 5.628 -19.451 1.00 98.62 895 PHE A C 1
ATOM 7026 O O . PHE A 1 895 ? 25.291 4.569 -19.816 1.00 98.62 895 PHE A O 1
ATOM 7033 N N . GLU A 1 896 ? 25.393 6.796 -19.615 1.00 98.06 896 GLU A N 1
ATOM 7034 C CA . GLU A 1 896 ? 26.684 6.982 -20.266 1.00 98.06 896 GLU A CA 1
ATOM 7035 C C . GLU A 1 896 ? 27.800 7.204 -19.241 1.00 98.06 896 GLU A C 1
ATOM 7037 O O . GLU A 1 896 ? 27.808 8.183 -18.486 1.00 98.06 896 GLU A O 1
ATOM 7042 N N . ASN A 1 897 ? 28.770 6.293 -19.249 1.00 94.38 897 ASN A N 1
ATOM 7043 C CA . ASN A 1 897 ? 29.981 6.344 -18.443 1.00 94.38 897 ASN A CA 1
ATOM 7044 C C . ASN A 1 897 ? 31.089 7.085 -19.211 1.00 94.38 897 ASN A C 1
ATOM 7046 O O . ASN A 1 897 ? 31.539 6.662 -20.275 1.00 94.38 897 ASN A O 1
ATOM 7050 N N . GLY A 1 898 ? 31.539 8.211 -18.658 1.00 89.88 898 GLY A N 1
ATOM 7051 C CA . GLY A 1 898 ? 32.757 8.910 -19.069 1.00 89.88 898 GLY A CA 1
ATOM 7052 C C . GLY A 1 898 ? 32.705 9.670 -20.400 1.00 89.88 898 GLY A C 1
ATOM 7053 O O . GLY A 1 898 ? 33.624 10.450 -20.641 1.00 89.88 898 GLY A O 1
ATOM 7054 N N . SER A 1 899 ? 31.659 9.497 -21.224 1.00 93.81 899 SER A N 1
ATOM 7055 C CA . SER A 1 899 ? 31.521 10.053 -22.587 1.00 93.81 899 SER A CA 1
ATOM 7056 C C . SER A 1 899 ? 32.792 9.840 -23.425 1.00 93.81 899 SER A C 1
ATOM 7058 O O . SER A 1 899 ? 33.686 10.698 -23.486 1.00 93.81 899 SER A O 1
ATOM 7060 N N . GLN A 1 900 ? 32.904 8.652 -24.030 1.00 94.56 900 GLN A N 1
ATOM 7061 C CA . GLN A 1 900 ? 34.106 8.225 -24.754 1.00 94.56 900 GLN A CA 1
ATOM 7062 C C . GLN A 1 900 ? 34.029 8.403 -26.280 1.00 94.56 900 GLN A C 1
ATOM 7064 O O . GLN A 1 900 ? 34.978 8.051 -26.979 1.00 94.56 900 GLN A O 1
ATOM 7069 N N . ASP A 1 901 ? 32.946 8.958 -26.816 1.00 96.06 901 ASP A N 1
ATOM 7070 C CA . ASP A 1 901 ? 32.859 9.448 -28.193 1.00 96.06 901 ASP A CA 1
ATOM 7071 C C . ASP A 1 901 ? 31.889 10.638 -28.286 1.00 96.06 901 ASP A C 1
ATOM 7073 O O . ASP A 1 901 ? 31.293 11.057 -27.296 1.00 96.06 901 ASP A O 1
ATOM 7077 N N . ASN A 1 902 ? 31.745 11.216 -29.477 1.00 96.56 902 ASN A N 1
ATOM 7078 C CA . ASN A 1 902 ? 30.826 12.333 -29.709 1.00 96.56 902 ASN A CA 1
ATOM 7079 C C . ASN A 1 902 ? 29.369 11.903 -29.968 1.00 96.56 902 ASN A C 1
ATOM 7081 O O . ASN A 1 902 ? 28.493 12.761 -30.107 1.00 96.56 902 ASN A O 1
ATOM 7085 N N . ALA A 1 903 ? 29.084 10.598 -30.032 1.00 98.19 903 ALA A N 1
ATOM 7086 C CA . ALA A 1 903 ? 27.775 10.097 -30.427 1.00 98.19 903 ALA A CA 1
ATOM 7087 C C . ALA A 1 903 ? 26.724 10.291 -29.333 1.00 98.19 903 ALA A C 1
ATOM 7089 O O . ALA A 1 903 ? 25.584 10.601 -29.662 1.00 98.19 903 ALA A O 1
ATOM 7090 N N . GLY A 1 904 ? 27.088 10.200 -28.049 1.00 97.94 904 GLY A N 1
ATOM 7091 C CA . GLY A 1 904 ? 26.146 10.455 -26.951 1.00 97.94 904 GLY A CA 1
ATOM 7092 C C . GLY A 1 904 ? 25.594 11.884 -26.975 1.00 97.94 904 GLY A C 1
ATOM 7093 O O . GLY A 1 904 ? 24.379 12.100 -26.946 1.00 97.94 904 GLY A O 1
ATOM 7094 N N . ALA A 1 905 ? 26.483 12.870 -27.137 1.00 98.38 905 ALA A N 1
ATOM 7095 C CA . ALA A 1 905 ? 26.105 14.275 -27.292 1.00 98.38 905 ALA A CA 1
ATOM 7096 C C . ALA A 1 905 ? 25.263 14.509 -28.556 1.00 98.38 905 ALA A C 1
ATOM 7098 O O . ALA A 1 905 ? 24.256 15.218 -28.507 1.00 98.38 905 ALA A O 1
ATOM 7099 N N . TRP A 1 906 ? 25.632 13.875 -29.673 1.00 98.50 906 TRP A N 1
ATOM 7100 C CA . TRP A 1 906 ? 24.867 13.957 -30.914 1.00 98.50 906 TRP A CA 1
ATOM 7101 C C . TRP A 1 906 ? 23.457 13.373 -30.764 1.00 98.50 906 TRP A C 1
ATOM 7103 O O . TRP A 1 906 ? 22.493 14.040 -31.134 1.00 98.50 906 TRP A O 1
ATOM 7113 N N . ILE A 1 907 ? 23.304 12.189 -30.155 1.00 98.69 907 ILE A N 1
ATOM 7114 C CA . ILE A 1 907 ? 21.994 11.576 -29.879 1.00 98.69 907 ILE A CA 1
ATOM 7115 C C . ILE A 1 907 ? 21.138 12.542 -29.057 1.00 98.69 907 ILE A C 1
ATOM 7117 O O . ILE A 1 907 ? 20.004 12.824 -29.430 1.00 98.69 907 ILE A O 1
ATOM 7121 N N . CYS A 1 908 ? 21.685 13.101 -27.978 1.00 98.56 908 CYS A N 1
ATOM 7122 C CA . CYS A 1 908 ? 20.952 14.021 -27.108 1.00 98.56 908 CYS A CA 1
ATOM 7123 C C . CYS A 1 908 ? 20.597 15.355 -27.787 1.00 98.56 908 CYS A C 1
ATOM 7125 O O . CYS A 1 908 ? 19.647 16.017 -27.373 1.00 98.56 908 CYS A O 1
ATOM 7127 N N . SER A 1 909 ? 21.344 15.761 -28.817 1.00 98.19 909 SER A N 1
ATOM 7128 C CA . SER A 1 909 ? 21.006 16.912 -29.661 1.00 98.19 909 SER A CA 1
ATOM 7129 C C . SER A 1 909 ? 19.871 16.585 -30.639 1.00 98.19 909 SER A C 1
ATOM 7131 O O . SER A 1 909 ? 18.938 17.368 -30.804 1.00 98.19 909 SER A O 1
ATOM 7133 N N . GLN A 1 910 ? 19.919 15.405 -31.266 1.00 97.50 910 GLN A N 1
ATOM 7134 C CA . GLN A 1 910 ? 18.934 14.967 -32.261 1.00 97.50 910 GLN A CA 1
ATOM 7135 C C . GLN A 1 910 ? 17.606 14.504 -31.646 1.00 97.50 910 GLN A C 1
ATOM 7137 O O . GLN A 1 910 ? 16.555 14.653 -32.267 1.00 97.50 910 GLN A O 1
ATOM 7142 N N . PHE A 1 911 ? 17.650 13.951 -30.434 1.00 97.62 911 PHE A N 1
ATOM 7143 C CA . PHE A 1 911 ? 16.515 13.367 -29.723 1.00 97.62 911 PHE A CA 1
ATOM 7144 C C . PHE A 1 911 ? 16.409 13.968 -28.313 1.00 97.62 911 PHE A C 1
ATOM 7146 O O . PHE A 1 911 ? 16.610 13.266 -27.326 1.00 97.62 911 PHE A O 1
ATOM 7153 N N . PRO A 1 912 ? 16.085 15.265 -28.167 1.00 94.56 912 PRO A N 1
ATOM 7154 C CA . PRO A 1 912 ? 16.170 15.973 -26.883 1.00 94.56 912 PRO A CA 1
ATOM 7155 C C . PRO A 1 912 ? 15.257 15.404 -25.782 1.00 94.56 912 PRO A C 1
ATOM 7157 O O . PRO A 1 912 ? 15.519 15.608 -24.593 1.00 94.56 912 PRO A O 1
ATOM 7160 N N . ALA A 1 913 ? 14.205 14.666 -26.152 1.00 93.56 913 ALA A N 1
ATOM 7161 C CA . ALA A 1 913 ? 13.319 13.982 -25.214 1.00 93.56 913 ALA A CA 1
ATOM 7162 C C . ALA A 1 913 ? 13.963 12.745 -24.554 1.00 93.56 913 ALA A C 1
ATOM 7164 O O . ALA A 1 913 ? 13.559 12.385 -23.452 1.00 93.56 913 ALA A O 1
ATOM 7165 N N . ILE A 1 914 ? 15.001 12.139 -25.152 1.00 97.75 914 ILE A N 1
ATOM 7166 C CA . ILE A 1 914 ? 15.598 10.879 -24.680 1.00 97.75 914 ILE A CA 1
ATOM 7167 C C . ILE A 1 914 ? 16.071 10.967 -23.226 1.00 97.75 914 ILE A C 1
ATOM 7169 O O . ILE A 1 914 ? 16.760 11.912 -22.838 1.00 97.75 914 ILE A O 1
ATOM 7173 N N . HIS A 1 915 ? 15.720 9.986 -22.400 1.00 97.94 915 HIS A N 1
ATOM 7174 C CA . HIS A 1 915 ? 16.159 9.947 -21.010 1.00 97.94 915 HIS A CA 1
ATOM 7175 C C . HIS A 1 915 ? 17.628 9.502 -20.936 1.00 97.94 915 HIS A C 1
ATOM 7177 O O . HIS A 1 915 ? 17.935 8.315 -21.066 1.00 97.94 915 HIS A O 1
ATOM 7183 N N . TRP A 1 916 ? 18.534 10.464 -20.737 1.00 98.56 916 TRP A N 1
ATOM 7184 C CA . TRP A 1 916 ? 19.982 10.254 -20.803 1.00 98.56 916 TRP A CA 1
ATOM 7185 C C . TRP A 1 916 ? 20.694 10.761 -19.554 1.00 98.56 916 TRP A C 1
ATOM 7187 O O . TRP A 1 916 ? 20.697 11.962 -19.267 1.00 98.56 916 TRP A O 1
ATOM 7197 N N . ILE A 1 917 ? 21.332 9.842 -18.841 1.00 98.62 917 ILE A N 1
ATOM 7198 C CA . ILE A 1 917 ? 22.209 10.096 -17.705 1.00 98.62 917 ILE A CA 1
ATOM 7199 C C . ILE A 1 917 ? 23.648 10.091 -18.204 1.00 98.62 917 ILE A C 1
ATOM 7201 O O . ILE A 1 917 ? 24.061 9.167 -18.900 1.00 98.62 917 ILE A O 1
ATOM 7205 N N . ARG A 1 918 ? 24.428 11.099 -17.814 1.00 98.06 918 ARG A N 1
ATOM 7206 C CA . ARG A 1 918 ? 25.867 11.147 -18.080 1.00 98.06 918 ARG A CA 1
ATOM 7207 C C . ARG A 1 918 ? 26.636 11.267 -16.771 1.00 98.06 918 ARG A C 1
ATOM 7209 O O . ARG A 1 918 ? 26.432 12.213 -16.011 1.00 98.06 918 ARG A O 1
ATOM 7216 N N . SER A 1 919 ? 27.559 10.335 -16.547 1.00 97.50 919 SER A N 1
ATOM 7217 C CA . SER A 1 919 ? 28.412 10.284 -15.359 1.00 97.50 919 SER A CA 1
ATOM 7218 C C . SER A 1 919 ? 29.888 10.399 -15.740 1.00 97.50 919 SER A C 1
ATOM 7220 O O . SER A 1 919 ? 30.457 9.499 -16.353 1.00 97.50 919 SER A O 1
ATOM 7222 N N . ASN A 1 920 ? 30.530 11.511 -15.376 1.00 95.62 920 ASN A N 1
ATOM 7223 C CA . ASN A 1 920 ? 31.961 11.738 -15.580 1.00 95.62 920 ASN A CA 1
ATOM 7224 C C . ASN A 1 920 ? 32.797 11.357 -14.346 1.00 95.62 920 ASN A C 1
ATOM 7226 O O . ASN A 1 920 ? 33.990 11.062 -14.493 1.00 95.62 920 ASN A O 1
ATOM 7230 N N . TYR A 1 921 ? 32.227 11.390 -13.137 1.00 94.50 921 TYR A N 1
ATOM 7231 C CA . TYR A 1 921 ? 32.964 11.133 -11.897 1.00 94.50 921 TYR A CA 1
ATOM 7232 C C . TYR A 1 921 ? 32.379 9.969 -11.089 1.00 94.50 921 TYR A C 1
ATOM 7234 O O . TYR A 1 921 ? 33.123 9.023 -10.822 1.00 94.50 921 TYR A O 1
ATOM 7242 N N . GLN A 1 922 ? 31.080 9.976 -10.761 1.00 96.31 922 GLN A N 1
ATOM 7243 C CA . GLN A 1 922 ? 30.433 8.927 -9.942 1.00 96.31 922 GLN A CA 1
ATOM 7244 C C . GLN A 1 922 ? 30.729 7.501 -10.408 1.00 96.31 922 GLN A C 1
ATOM 7246 O O . GLN A 1 922 ? 30.939 6.608 -9.594 1.00 96.31 922 GLN A O 1
ATOM 7251 N N . THR A 1 923 ? 30.805 7.301 -11.718 1.00 95.00 923 THR A N 1
ATOM 7252 C CA . THR A 1 923 ? 31.037 6.002 -12.351 1.00 95.00 923 THR A CA 1
ATOM 7253 C C . THR A 1 923 ? 32.330 5.302 -11.891 1.00 95.00 923 THR A C 1
ATOM 7255 O O . THR A 1 923 ? 32.406 4.082 -11.911 1.00 95.00 923 THR A O 1
ATOM 7258 N N . TYR A 1 924 ? 33.326 6.050 -11.395 1.00 94.62 924 TYR A N 1
ATOM 7259 C CA . TYR A 1 924 ? 34.601 5.510 -10.901 1.00 94.62 924 TYR A CA 1
ATOM 7260 C C . TYR A 1 924 ? 34.621 5.240 -9.388 1.00 94.62 924 TYR A C 1
ATOM 7262 O O . TYR A 1 924 ? 35.672 4.896 -8.845 1.00 94.62 924 TYR A O 1
ATOM 7270 N N . ALA A 1 925 ? 33.497 5.443 -8.694 1.00 95.62 925 ALA A N 1
ATOM 7271 C CA . ALA A 1 925 ? 33.417 5.408 -7.234 1.00 95.62 925 ALA A CA 1
ATOM 7272 C C . ALA A 1 925 ? 33.350 3.992 -6.633 1.00 95.62 925 ALA A C 1
ATOM 7274 O O . ALA A 1 925 ? 33.470 3.858 -5.415 1.00 95.62 925 ALA A O 1
ATOM 7275 N N . TYR A 1 926 ? 33.191 2.946 -7.456 1.00 95.69 926 TYR A N 1
ATOM 7276 C CA . TYR A 1 926 ? 33.165 1.562 -6.976 1.00 95.69 926 TYR A CA 1
ATOM 7277 C C . TYR A 1 926 ? 34.498 1.193 -6.304 1.00 95.69 926 TYR A C 1
ATOM 7279 O O . TYR A 1 926 ? 34.544 1.085 -5.086 1.00 95.69 926 TYR A O 1
ATOM 7287 N N . GLY A 1 927 ? 35.617 1.113 -7.033 1.00 93.62 927 GLY A N 1
ATOM 7288 C CA . GLY A 1 927 ? 36.936 0.900 -6.412 1.00 93.62 927 GLY A CA 1
ATOM 7289 C C . GLY A 1 927 ? 37.742 2.174 -6.131 1.00 93.62 927 GLY A C 1
ATOM 7290 O O . GLY A 1 927 ? 38.666 2.153 -5.316 1.00 93.62 927 GLY A O 1
ATOM 7291 N N . GLY A 1 928 ? 37.452 3.274 -6.829 1.00 87.00 928 GLY A N 1
ATOM 7292 C CA . GLY A 1 928 ? 38.282 4.482 -6.894 1.00 87.00 928 GLY A CA 1
ATOM 7293 C C . GLY A 1 928 ? 37.493 5.752 -6.595 1.00 87.00 928 GLY A C 1
ATOM 7294 O O . GLY A 1 928 ? 36.456 5.680 -5.955 1.00 87.00 928 GLY A O 1
ATOM 7295 N N . PRO A 1 929 ? 37.970 6.937 -6.997 1.00 90.06 929 PRO A N 1
ATOM 7296 C CA . PRO A 1 929 ? 38.195 7.194 -8.418 1.00 90.06 929 PRO A CA 1
ATOM 7297 C C . PRO A 1 929 ? 39.662 7.195 -8.851 1.00 90.06 929 PRO A C 1
ATOM 7299 O O . PRO A 1 929 ? 39.955 7.406 -10.028 1.00 90.06 929 PRO A O 1
ATOM 7302 N N . SER A 1 930 ? 40.619 7.029 -7.934 1.00 91.31 930 SER A N 1
ATOM 7303 C CA . SER A 1 930 ? 42.040 7.013 -8.298 1.00 91.31 930 SER A CA 1
ATOM 7304 C C . SER A 1 930 ? 42.895 6.258 -7.288 1.00 91.31 930 SER A C 1
ATOM 7306 O O . SER A 1 930 ? 42.489 6.046 -6.154 1.00 91.31 930 SER A O 1
ATOM 7308 N N . ARG A 1 931 ? 44.144 5.950 -7.651 1.00 89.19 931 ARG A N 1
ATOM 7309 C CA . ARG A 1 931 ? 45.103 5.263 -6.763 1.00 89.19 931 ARG A CA 1
ATOM 7310 C C . ARG A 1 931 ? 45.326 5.939 -5.405 1.00 89.19 931 ARG A C 1
ATOM 7312 O O . ARG A 1 931 ? 45.654 5.253 -4.447 1.00 89.19 931 ARG A O 1
ATOM 7319 N N . ASN A 1 932 ? 45.165 7.261 -5.339 1.00 90.00 932 ASN A N 1
ATOM 7320 C CA . ASN A 1 932 ? 45.384 8.052 -4.124 1.00 90.00 932 ASN A CA 1
ATOM 7321 C C . ASN A 1 932 ? 44.075 8.478 -3.444 1.00 90.00 932 ASN A C 1
ATOM 7323 O O . ASN A 1 932 ? 44.115 9.075 -2.374 1.00 90.00 932 ASN A O 1
ATOM 7327 N N . ASN A 1 933 ? 42.928 8.219 -4.074 1.00 93.44 933 ASN A N 1
ATOM 7328 C CA . ASN A 1 933 ? 41.612 8.515 -3.527 1.00 93.44 933 ASN A CA 1
ATOM 7329 C C . ASN A 1 933 ? 40.713 7.307 -3.783 1.00 93.44 933 ASN A C 1
ATOM 7331 O O . ASN A 1 933 ? 40.161 7.168 -4.874 1.00 93.44 933 ASN A O 1
ATOM 7335 N N . LEU A 1 934 ? 40.631 6.435 -2.782 1.00 94.25 934 LEU A N 1
ATOM 7336 C CA . LEU A 1 934 ? 39.867 5.190 -2.826 1.00 94.25 934 LEU A CA 1
ATOM 7337 C C . LEU A 1 934 ? 38.543 5.294 -2.049 1.00 94.25 934 LEU A C 1
ATOM 7339 O O . LEU A 1 934 ? 37.851 4.293 -1.894 1.00 94.25 934 LEU A O 1
ATOM 7343 N N . GLY A 1 935 ? 38.181 6.483 -1.554 1.00 94.06 935 GLY A N 1
ATOM 7344 C CA . GLY A 1 935 ? 36.967 6.689 -0.761 1.00 94.06 935 GLY A CA 1
ATOM 7345 C C . GLY A 1 935 ? 37.023 6.048 0.635 1.00 94.06 935 GLY A C 1
ATOM 7346 O O . GLY A 1 935 ? 38.098 6.010 1.244 1.00 94.06 935 GLY A O 1
ATOM 7347 N N . PRO A 1 936 ? 35.881 5.558 1.160 1.00 94.88 936 PRO A N 1
ATOM 7348 C CA . PRO A 1 936 ? 35.818 4.783 2.409 1.00 94.88 936 PRO A CA 1
ATOM 7349 C C . PRO A 1 936 ? 36.753 3.556 2.402 1.00 94.88 936 PRO A C 1
ATOM 7351 O O . PRO A 1 936 ? 37.360 3.233 1.382 1.00 94.88 936 PRO A O 1
ATOM 7354 N N . HIS A 1 937 ? 36.895 2.821 3.502 1.00 94.56 937 HIS A N 1
ATOM 7355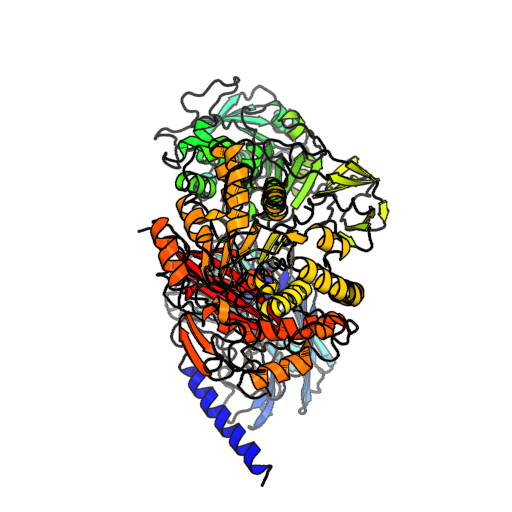 C CA . HIS A 1 937 ? 37.751 1.626 3.515 1.00 94.56 937 HIS A CA 1
ATOM 7356 C C . HIS A 1 937 ? 36.926 0.348 3.678 1.00 94.56 937 HIS A C 1
ATOM 7358 O O . HIS A 1 937 ? 36.757 -0.154 4.782 1.00 94.56 937 HIS A O 1
ATOM 7364 N N . THR A 1 938 ? 36.400 -0.154 2.557 1.00 93.50 938 THR A N 1
ATOM 7365 C CA . THR A 1 938 ? 35.405 -1.244 2.527 1.00 93.50 938 THR A CA 1
ATOM 7366 C C . THR A 1 938 ? 36.028 -2.647 2.494 1.00 93.50 938 THR A C 1
ATOM 7368 O O . THR A 1 938 ? 35.419 -3.609 2.939 1.00 93.50 938 THR A O 1
ATOM 7371 N N . TRP A 1 939 ? 37.265 -2.782 2.016 1.00 94.50 939 TRP A N 1
ATOM 7372 C CA . TRP A 1 939 ? 37.964 -4.067 1.880 1.00 94.50 939 TRP A CA 1
ATOM 7373 C C . TRP A 1 939 ? 38.826 -4.383 3.113 1.00 94.50 939 TRP A C 1
ATOM 7375 O O . TRP A 1 939 ? 39.993 -4.756 3.012 1.00 94.50 939 TRP A O 1
ATOM 7385 N N . GLN A 1 940 ? 38.269 -4.211 4.308 1.00 91.88 940 GLN A N 1
ATOM 7386 C CA . GLN A 1 940 ? 38.934 -4.647 5.538 1.00 91.88 940 GLN A CA 1
ATOM 7387 C C . GLN A 1 940 ? 39.012 -6.186 5.582 1.00 91.88 940 GLN A C 1
ATOM 7389 O O . GLN A 1 940 ? 38.124 -6.850 5.049 1.00 91.88 940 GLN A O 1
ATOM 7394 N N . PRO A 1 941 ? 40.044 -6.776 6.214 1.00 94.75 941 PRO A N 1
ATOM 7395 C CA . PRO A 1 941 ? 41.133 -6.135 6.962 1.00 94.75 941 PRO A CA 1
ATOM 7396 C C . PRO A 1 941 ? 42.377 -5.793 6.114 1.00 94.75 941 PRO A C 1
ATOM 7398 O O . PRO A 1 941 ? 43.448 -5.538 6.672 1.00 94.75 941 PRO A O 1
ATOM 7401 N N . TYR A 1 942 ? 42.292 -5.834 4.781 1.00 97.25 942 TYR A N 1
ATOM 7402 C CA . TYR A 1 942 ? 43.444 -5.575 3.911 1.00 97.25 942 TYR A CA 1
ATOM 7403 C C . TYR A 1 942 ? 43.849 -4.092 3.936 1.00 97.25 942 TYR A C 1
ATOM 7405 O O . TYR A 1 942 ? 43.135 -3.228 4.434 1.00 97.25 942 TYR A O 1
ATOM 7413 N N . ALA A 1 943 ? 45.040 -3.770 3.426 1.00 96.62 943 ALA A N 1
ATOM 7414 C CA . ALA A 1 943 ? 45.558 -2.403 3.479 1.00 96.62 943 ALA A CA 1
ATOM 7415 C C . ALA A 1 943 ? 44.724 -1.428 2.623 1.00 96.62 943 ALA A C 1
ATOM 7417 O O . ALA A 1 943 ? 44.418 -1.737 1.471 1.00 96.62 943 ALA A O 1
ATOM 7418 N N . ASN A 1 944 ? 44.467 -0.208 3.115 1.00 95.19 944 ASN A N 1
ATOM 7419 C CA . ASN A 1 944 ? 43.777 0.855 2.364 1.00 95.19 944 ASN A CA 1
ATOM 7420 C C . ASN A 1 944 ? 44.637 1.381 1.192 1.00 95.19 944 ASN A C 1
ATOM 7422 O O . ASN A 1 944 ? 45.302 2.411 1.285 1.00 95.19 944 ASN A O 1
ATOM 7426 N N . SER A 1 945 ? 44.707 0.603 0.113 1.00 96.06 945 SER A N 1
ATOM 7427 C CA . SER A 1 945 ? 45.545 0.810 -1.068 1.00 96.06 945 SER A CA 1
ATOM 7428 C C . SER A 1 945 ? 45.012 -0.031 -2.232 1.00 96.06 945 SER A C 1
ATOM 7430 O O . SER A 1 945 ? 44.290 -1.005 -2.015 1.00 96.06 945 SER A O 1
ATOM 7432 N N . THR A 1 946 ? 45.419 0.270 -3.468 1.00 94.94 946 THR A N 1
ATOM 7433 C CA . THR A 1 946 ? 45.055 -0.564 -4.629 1.00 94.94 946 THR A CA 1
ATOM 7434 C C . THR A 1 946 ? 45.624 -1.984 -4.544 1.00 94.94 946 THR A C 1
ATOM 7436 O O . THR A 1 946 ? 45.001 -2.921 -5.033 1.00 94.94 946 THR A O 1
ATOM 7439 N N . GLN A 1 947 ? 46.765 -2.172 -3.869 1.00 95.62 947 GLN A N 1
ATOM 7440 C CA . GLN A 1 947 ? 47.299 -3.503 -3.567 1.00 95.62 947 GLN A CA 1
ATOM 7441 C C . GLN A 1 947 ? 46.380 -4.273 -2.612 1.00 95.62 947 GLN A C 1
ATOM 7443 O O . GLN A 1 947 ? 46.074 -5.428 -2.880 1.00 95.62 947 GLN A O 1
ATOM 7448 N N . GLY A 1 948 ? 45.892 -3.640 -1.542 1.00 97.12 948 GLY A N 1
ATOM 7449 C CA . GLY A 1 948 ? 44.965 -4.294 -0.617 1.00 97.12 948 GLY A CA 1
ATOM 7450 C C . GLY A 1 948 ? 43.610 -4.613 -1.250 1.00 97.12 948 GLY A C 1
ATOM 7451 O O . GLY A 1 948 ? 43.058 -5.669 -0.966 1.00 97.12 948 GLY A O 1
ATOM 7452 N N . GLN A 1 949 ? 43.116 -3.784 -2.180 1.00 96.62 949 GLN A N 1
ATOM 7453 C CA . GLN A 1 949 ? 41.954 -4.155 -3.001 1.00 96.62 949 GLN A CA 1
ATOM 7454 C C . GLN A 1 949 ? 42.230 -5.392 -3.860 1.00 96.62 949 GLN A C 1
ATOM 7456 O O . GLN A 1 949 ? 41.350 -6.233 -4.020 1.00 96.62 949 GLN A O 1
ATOM 7461 N N . LEU A 1 950 ? 43.427 -5.511 -4.446 1.00 96.38 950 LEU A N 1
ATOM 7462 C CA . LEU A 1 950 ? 43.811 -6.703 -5.204 1.00 96.38 950 LEU A CA 1
ATOM 7463 C C . LEU A 1 950 ? 43.937 -7.934 -4.297 1.00 96.38 950 LEU A C 1
ATOM 7465 O O . LEU A 1 950 ? 43.577 -9.029 -4.715 1.00 96.38 950 LEU A O 1
ATOM 7469 N N . ASP A 1 951 ? 44.437 -7.775 -3.075 1.00 98.06 951 ASP A N 1
ATOM 7470 C CA . ASP A 1 951 ? 44.538 -8.877 -2.117 1.00 98.06 951 ASP A CA 1
ATOM 7471 C C . ASP A 1 951 ? 43.145 -9.354 -1.667 1.00 98.06 951 ASP A C 1
ATOM 7473 O O . ASP A 1 951 ? 42.903 -10.560 -1.653 1.00 98.06 951 ASP A O 1
ATOM 7477 N N . TRP A 1 952 ? 42.201 -8.430 -1.451 1.00 98.12 952 TRP A N 1
ATOM 7478 C CA . TRP A 1 952 ? 40.782 -8.745 -1.237 1.00 98.12 952 TRP A CA 1
ATOM 7479 C C . TRP A 1 952 ? 40.171 -9.487 -2.435 1.00 98.12 952 TRP A C 1
ATOM 7481 O O . TRP A 1 952 ? 39.574 -10.547 -2.266 1.00 98.12 952 TRP A O 1
ATOM 7491 N N . GLN A 1 953 ? 40.392 -8.998 -3.665 1.00 97.81 953 GLN A N 1
ATOM 7492 C CA . GLN A 1 953 ? 39.928 -9.667 -4.892 1.00 97.81 953 GLN A CA 1
ATOM 7493 C C . GLN A 1 953 ? 40.514 -11.074 -5.019 1.00 97.81 953 GLN A C 1
ATOM 7495 O O . GLN A 1 953 ? 39.815 -12.010 -5.394 1.00 97.81 953 GLN A O 1
ATOM 7500 N N . LYS A 1 954 ? 41.800 -11.250 -4.702 1.00 98.06 954 LYS A N 1
ATOM 7501 C CA . LYS A 1 954 ? 42.447 -12.562 -4.749 1.00 98.06 954 LYS A CA 1
ATOM 7502 C C . LYS A 1 954 ? 41.763 -13.559 -3.833 1.00 98.06 954 LYS A C 1
ATOM 7504 O O . LYS A 1 954 ? 41.613 -14.706 -4.238 1.00 98.06 954 LYS A O 1
ATOM 7509 N N . GLU A 1 955 ? 41.406 -13.150 -2.623 1.00 97.94 955 GLU A N 1
ATOM 7510 C CA . GLU A 1 955 ? 40.770 -14.046 -1.664 1.00 97.94 955 GLU A CA 1
ATOM 7511 C C . GLU A 1 955 ? 39.308 -14.311 -2.001 1.00 97.94 955 GLU A C 1
ATOM 7513 O O . GLU A 1 955 ? 38.910 -15.466 -1.983 1.00 97.94 955 GLU A O 1
ATOM 7518 N N . HIS A 1 956 ? 38.532 -13.277 -2.323 1.00 97.75 956 HIS A N 1
ATOM 7519 C CA . HIS A 1 956 ? 37.070 -13.375 -2.364 1.00 97.75 956 HIS A CA 1
ATOM 7520 C C . HIS A 1 956 ? 36.470 -13.497 -3.764 1.00 97.75 956 HIS A C 1
ATOM 7522 O O . HIS A 1 956 ? 35.311 -13.860 -3.893 1.00 97.75 956 HIS A O 1
ATOM 7528 N N . ILE A 1 957 ? 37.237 -13.188 -4.812 1.00 98.19 957 ILE A N 1
ATOM 7529 C CA . ILE A 1 957 ? 36.733 -13.161 -6.191 1.00 98.19 957 ILE A CA 1
ATOM 7530 C C . ILE A 1 957 ? 37.518 -14.125 -7.085 1.00 98.19 957 ILE A C 1
ATOM 7532 O O . ILE A 1 957 ? 36.932 -14.870 -7.862 1.00 98.19 957 ILE A O 1
ATOM 7536 N N . ILE A 1 958 ? 38.850 -14.140 -6.993 1.00 97.88 958 ILE A N 1
ATOM 7537 C CA . ILE A 1 958 ? 39.710 -14.840 -7.960 1.00 97.88 958 ILE A CA 1
ATOM 7538 C C . ILE A 1 958 ? 39.985 -16.283 -7.523 1.00 97.88 958 ILE A C 1
ATOM 7540 O O . ILE A 1 958 ? 39.669 -17.237 -8.236 1.00 97.88 958 ILE A O 1
ATOM 7544 N N . ASN A 1 959 ? 40.612 -16.476 -6.359 1.00 97.56 959 ASN A N 1
ATOM 7545 C CA . ASN A 1 959 ? 41.096 -17.796 -5.964 1.00 97.56 959 ASN A CA 1
ATOM 7546 C C . ASN A 1 959 ? 39.967 -18.611 -5.337 1.00 97.56 959 ASN A C 1
ATOM 7548 O O . ASN A 1 959 ? 39.372 -18.189 -4.358 1.00 97.56 959 ASN A O 1
ATOM 7552 N N . GLY A 1 960 ? 39.701 -19.806 -5.862 1.00 96.00 960 GLY A N 1
ATOM 7553 C CA . GLY A 1 960 ? 38.738 -20.739 -5.262 1.00 96.00 960 GLY A CA 1
ATOM 7554 C C . GLY A 1 960 ? 37.268 -20.512 -5.631 1.00 96.00 960 GLY A C 1
ATOM 7555 O O . GLY A 1 960 ? 36.451 -21.345 -5.263 1.00 96.00 960 GLY A O 1
ATOM 7556 N N . HIS A 1 961 ? 36.937 -19.490 -6.426 1.00 97.31 961 HIS A N 1
ATOM 7557 C CA . HIS A 1 961 ? 35.552 -19.111 -6.762 1.00 97.31 961 HIS A CA 1
ATOM 7558 C C . HIS A 1 961 ? 35.148 -19.529 -8.193 1.00 97.31 961 HIS A C 1
ATOM 7560 O O . HIS A 1 961 ? 34.455 -18.829 -8.933 1.00 97.31 961 HIS A O 1
ATOM 7566 N N . GLY A 1 962 ? 35.606 -20.713 -8.607 1.00 97.25 962 GLY A N 1
ATOM 7567 C CA . GLY A 1 962 ? 35.157 -21.366 -9.836 1.00 97.25 962 GLY A CA 1
ATOM 7568 C C . GLY A 1 962 ? 35.703 -20.747 -11.125 1.00 97.25 962 GLY A C 1
ATOM 7569 O O . GLY A 1 962 ? 36.731 -20.071 -11.146 1.00 97.25 962 GLY A O 1
ATOM 7570 N N . ALA A 1 963 ? 35.034 -21.046 -12.241 1.00 98.38 963 ALA A N 1
ATOM 7571 C CA . ALA A 1 963 ? 35.518 -20.668 -13.568 1.00 98.38 963 ALA A CA 1
ATOM 7572 C C . ALA A 1 963 ? 35.458 -19.156 -13.827 1.00 98.38 963 ALA A C 1
ATOM 7574 O O . ALA A 1 963 ? 36.317 -18.655 -14.545 1.00 98.38 963 ALA A O 1
ATOM 7575 N N . LEU A 1 964 ? 34.486 -18.447 -13.240 1.00 98.25 964 LEU A N 1
ATOM 7576 C CA . LEU A 1 964 ? 34.400 -16.986 -13.319 1.00 98.25 964 LEU A CA 1
ATOM 7577 C C . LEU A 1 964 ? 35.558 -16.318 -12.570 1.00 98.25 964 LEU A C 1
ATOM 7579 O O . LEU A 1 964 ? 36.231 -15.464 -13.140 1.00 98.25 964 LEU A O 1
ATOM 7583 N N . GLY A 1 965 ? 35.862 -16.767 -11.346 1.00 98.06 965 GLY A N 1
ATOM 7584 C CA . GLY A 1 965 ? 37.007 -16.253 -10.589 1.00 98.06 965 GLY A CA 1
ATOM 7585 C C . GLY A 1 965 ? 38.343 -16.481 -11.299 1.00 98.06 965 GLY A C 1
ATOM 7586 O O . GLY A 1 965 ? 39.196 -15.597 -11.330 1.00 98.06 965 GLY A O 1
ATOM 7587 N N . ALA A 1 966 ? 38.505 -17.629 -11.965 1.00 98.12 966 ALA A N 1
ATOM 7588 C CA . ALA A 1 966 ? 39.730 -17.968 -12.691 1.00 98.12 966 ALA A CA 1
ATOM 7589 C C . ALA A 1 966 ? 40.038 -17.048 -13.888 1.00 98.12 966 ALA A C 1
ATOM 7591 O O . ALA A 1 966 ? 41.208 -16.914 -14.250 1.00 98.12 966 ALA A O 1
ATOM 7592 N N . ILE A 1 967 ? 39.015 -16.444 -14.505 1.00 97.50 967 ILE A N 1
ATOM 7593 C CA . ILE A 1 967 ? 39.179 -15.515 -15.636 1.00 97.50 967 ILE A CA 1
ATOM 7594 C C . ILE A 1 967 ? 39.099 -14.042 -15.221 1.00 97.50 967 ILE A C 1
ATOM 7596 O O . ILE A 1 967 ? 39.267 -13.170 -16.067 1.00 97.50 967 ILE A O 1
ATOM 7600 N N . TYR A 1 968 ? 38.856 -13.746 -13.941 1.00 97.38 968 TYR A N 1
ATOM 7601 C CA . TYR A 1 968 ? 38.802 -12.379 -13.434 1.00 97.38 968 TYR A CA 1
ATOM 7602 C C . TYR A 1 968 ? 40.222 -11.782 -13.377 1.00 97.38 968 TYR A C 1
ATOM 7604 O O . TYR A 1 968 ? 41.050 -12.228 -12.570 1.00 97.38 968 TYR A O 1
ATOM 7612 N N . PRO A 1 969 ? 40.559 -10.784 -14.218 1.00 94.75 969 PRO A N 1
ATOM 7613 C CA . PRO A 1 969 ? 41.931 -10.310 -14.316 1.00 94.75 969 PRO A CA 1
ATOM 7614 C C . PRO A 1 969 ? 42.258 -9.295 -13.211 1.00 94.75 969 PRO A C 1
ATOM 7616 O O . PRO A 1 969 ? 41.396 -8.520 -12.795 1.00 94.75 969 PRO A O 1
ATOM 7619 N N . PRO A 1 970 ? 43.520 -9.207 -12.754 1.00 92.06 970 PRO A N 1
ATOM 7620 C CA . PRO A 1 970 ? 43.970 -8.060 -11.977 1.00 92.06 970 PRO A CA 1
ATOM 7621 C C . PRO A 1 970 ? 44.020 -6.807 -12.864 1.00 92.06 970 PRO A C 1
ATOM 7623 O O . PRO A 1 970 ? 44.502 -6.852 -13.997 1.00 92.06 970 PRO A O 1
ATOM 7626 N N . ARG A 1 971 ? 43.600 -5.653 -12.334 1.00 90.38 971 ARG A N 1
ATOM 7627 C CA . ARG A 1 971 ? 43.620 -4.386 -13.082 1.00 90.38 971 ARG A CA 1
ATOM 7628 C C . ARG A 1 971 ? 45.016 -3.755 -13.129 1.00 90.38 971 ARG A C 1
ATOM 7630 O O . ARG A 1 971 ? 45.347 -2.836 -12.371 1.00 90.38 971 ARG A O 1
ATOM 7637 N N . LEU A 1 972 ? 45.850 -4.278 -14.024 1.00 85.81 972 LEU A N 1
ATOM 7638 C CA . LEU A 1 972 ? 47.221 -3.832 -14.271 1.00 85.81 972 LEU A CA 1
ATOM 7639 C C . LEU A 1 972 ? 47.282 -2.948 -15.518 1.00 85.81 972 LEU A C 1
ATOM 7641 O O . LEU A 1 972 ? 46.827 -3.337 -16.588 1.00 85.81 972 LEU A O 1
ATOM 7645 N N . PHE A 1 973 ? 47.893 -1.771 -15.396 1.00 75.06 973 PHE A N 1
ATOM 7646 C CA . PHE A 1 973 ? 48.105 -0.885 -16.539 1.00 75.06 973 PHE A CA 1
ATOM 7647 C C . PHE A 1 973 ? 49.537 -0.986 -17.048 1.00 75.06 973 PHE A C 1
ATOM 7649 O O . PHE A 1 973 ? 50.450 -0.515 -16.375 1.00 75.06 973 PHE A O 1
ATOM 7656 N N . HIS A 1 974 ? 49.714 -1.501 -18.263 1.00 64.12 974 HIS A N 1
ATOM 7657 C CA . HIS A 1 974 ? 51.023 -1.591 -18.923 1.00 64.12 974 HIS A CA 1
ATOM 7658 C C . HIS A 1 974 ? 51.428 -0.297 -19.649 1.00 64.12 974 HIS A C 1
ATOM 7660 O O . HIS A 1 974 ? 52.612 -0.020 -19.824 1.00 64.12 974 HIS A O 1
ATOM 7666 N N . ALA A 1 975 ? 50.458 0.561 -19.993 1.00 57.16 975 ALA A N 1
ATOM 7667 C CA . ALA A 1 975 ? 50.700 1.852 -20.648 1.00 57.16 975 ALA A CA 1
ATOM 7668 C C . ALA A 1 975 ? 51.482 2.867 -19.781 1.00 57.16 975 ALA A C 1
ATOM 7670 O O . ALA A 1 975 ? 51.958 3.878 -20.295 1.00 57.16 975 ALA A O 1
ATOM 7671 N N . TRP A 1 976 ? 51.620 2.610 -18.474 1.00 49.16 976 TRP A N 1
ATOM 7672 C CA . TRP A 1 976 ? 52.249 3.508 -17.494 1.00 49.16 976 TRP A CA 1
ATOM 7673 C C . TRP A 1 976 ? 53.439 2.857 -16.761 1.00 49.16 976 TRP A C 1
ATOM 7675 O O . TRP A 1 976 ? 53.823 3.313 -15.683 1.00 49.16 976 TRP A O 1
ATOM 7685 N N . GLY A 1 977 ? 54.013 1.800 -17.348 1.00 53.97 977 GLY A N 1
ATOM 7686 C CA . GLY A 1 977 ? 55.052 0.944 -16.766 1.00 53.97 977 GLY A CA 1
ATOM 7687 C C . GLY A 1 977 ? 54.531 -0.470 -16.496 1.00 53.97 977 GLY A C 1
ATOM 7688 O O . GLY A 1 977 ? 53.336 -0.657 -16.289 1.00 53.97 977 GLY A O 1
ATOM 7689 N N . ASP A 1 978 ? 55.411 -1.472 -16.503 1.00 56.75 978 ASP A N 1
ATOM 7690 C CA . ASP A 1 978 ? 54.997 -2.868 -16.327 1.00 56.75 978 ASP A CA 1
ATOM 7691 C C . ASP A 1 978 ? 54.352 -3.101 -14.951 1.00 56.75 978 ASP A C 1
ATOM 7693 O O . ASP A 1 978 ? 55.012 -3.046 -13.913 1.00 56.75 978 ASP A O 1
ATOM 7697 N N . GLY A 1 979 ? 53.047 -3.391 -14.954 1.00 66.69 979 GLY A N 1
ATOM 7698 C CA . GLY A 1 979 ? 52.347 -3.976 -13.810 1.00 66.69 979 GLY A CA 1
ATOM 7699 C C . GLY A 1 979 ? 51.866 -3.006 -12.730 1.00 66.69 979 GLY A C 1
ATOM 7700 O O . GLY A 1 979 ? 51.687 -3.432 -11.589 1.00 66.69 979 GLY A O 1
ATOM 7701 N N . VAL A 1 980 ? 51.633 -1.719 -13.028 1.00 82.31 980 VAL A N 1
ATOM 7702 C CA . VAL A 1 980 ? 51.125 -0.809 -11.985 1.00 82.31 980 VAL A CA 1
ATOM 7703 C C . VAL A 1 980 ? 49.635 -1.055 -11.712 1.00 82.31 980 VAL A C 1
ATOM 7705 O O . VAL A 1 980 ? 48.784 -0.837 -12.579 1.00 82.31 980 VAL A O 1
ATOM 7708 N N . ILE A 1 981 ? 49.321 -1.460 -10.479 1.00 89.19 981 ILE A N 1
ATOM 7709 C CA . ILE A 1 981 ? 47.968 -1.815 -10.020 1.00 89.19 981 ILE A CA 1
ATOM 7710 C C . ILE A 1 981 ? 47.096 -0.565 -9.891 1.00 89.19 981 ILE A C 1
ATOM 7712 O O . ILE A 1 981 ? 47.506 0.445 -9.309 1.00 89.19 981 ILE A O 1
ATOM 7716 N N . ASN A 1 982 ? 45.880 -0.621 -10.427 1.00 90.94 982 ASN A N 1
ATOM 7717 C CA . ASN A 1 982 ? 44.862 0.412 -10.245 1.00 90.94 982 ASN A CA 1
ATOM 7718 C C . ASN A 1 982 ? 43.703 -0.090 -9.366 1.00 90.94 982 ASN A C 1
ATOM 7720 O O . ASN A 1 982 ? 43.685 -1.252 -8.973 1.00 90.94 982 ASN A O 1
ATOM 7724 N N . PHE A 1 983 ? 42.777 0.801 -9.010 1.00 93.06 983 PHE A N 1
ATOM 7725 C CA . PHE A 1 983 ? 41.599 0.439 -8.217 1.00 93.06 983 PHE A CA 1
ATOM 7726 C C . PHE A 1 983 ? 40.711 -0.581 -8.947 1.00 93.06 983 PHE A C 1
ATOM 7728 O O . PHE A 1 983 ? 40.676 -0.577 -10.176 1.00 93.06 983 PHE A O 1
ATOM 7735 N N . MET A 1 984 ? 40.015 -1.444 -8.207 1.00 93.62 984 MET A N 1
ATOM 7736 C CA . MET A 1 984 ? 39.115 -2.474 -8.752 1.00 93.62 984 MET A CA 1
ATOM 7737 C C . MET A 1 984 ? 38.011 -1.864 -9.619 1.00 93.62 984 MET A C 1
ATOM 7739 O O . MET A 1 984 ? 37.528 -0.805 -9.239 1.00 93.62 984 MET A O 1
ATOM 7743 N N . GLU A 1 985 ? 37.622 -2.540 -10.711 1.00 87.69 985 GLU A N 1
ATOM 7744 C CA . GLU A 1 985 ? 36.416 -2.276 -11.519 1.00 87.69 985 GLU A CA 1
ATOM 7745 C C . GLU A 1 985 ? 36.203 -0.782 -11.814 1.00 87.69 985 GLU A C 1
ATOM 7747 O O . GLU A 1 985 ? 35.694 -0.019 -10.997 1.00 87.69 985 GLU A O 1
ATOM 7752 N N . GLY A 1 986 ? 36.683 -0.349 -12.983 1.00 84.00 986 GLY A N 1
ATOM 7753 C CA . GLY A 1 986 ? 36.795 1.049 -13.381 1.00 84.00 986 GLY A CA 1
ATOM 7754 C C . GLY A 1 986 ? 35.485 1.817 -13.478 1.00 84.00 986 GLY A C 1
ATOM 7755 O O . GLY A 1 986 ? 34.899 2.185 -12.470 1.00 84.00 986 GLY A O 1
ATOM 7756 N N . GLY A 1 987 ? 35.120 2.232 -14.690 1.00 86.94 987 GLY A N 1
ATOM 7757 C CA . GLY A 1 987 ? 33.972 3.120 -14.877 1.00 86.94 987 GLY A CA 1
ATOM 7758 C C . GLY A 1 987 ? 32.639 2.389 -15.017 1.00 86.94 987 GLY A C 1
ATOM 7759 O O . GLY A 1 987 ? 31.612 2.928 -14.632 1.00 86.94 987 GLY A O 1
ATOM 7760 N N . GLY A 1 988 ? 32.609 1.190 -15.590 1.00 92.38 988 GLY A N 1
ATOM 7761 C CA . GLY A 1 988 ? 31.361 0.652 -16.135 1.00 92.38 988 GLY A CA 1
ATOM 7762 C C . GLY A 1 988 ? 30.572 -0.301 -15.233 1.00 92.38 988 GLY A C 1
ATOM 7763 O O . GLY A 1 988 ? 29.576 -0.857 -15.698 1.00 92.38 988 GLY A O 1
ATOM 7764 N N . THR A 1 989 ? 30.954 -0.453 -13.959 1.00 96.31 989 THR A N 1
ATOM 7765 C CA . THR A 1 989 ? 30.180 -1.196 -12.943 1.00 96.31 989 THR A CA 1
ATOM 7766 C C . THR A 1 989 ? 28.975 -0.395 -12.444 1.00 96.31 989 THR A C 1
ATOM 7768 O O . THR A 1 989 ? 27.843 -0.874 -12.441 1.00 96.31 989 THR A O 1
ATOM 7771 N N . ILE A 1 990 ? 29.190 0.869 -12.069 1.00 97.19 990 ILE A N 1
ATOM 7772 C CA . ILE A 1 990 ? 28.141 1.747 -11.524 1.00 97.19 990 ILE A CA 1
ATOM 7773 C C . ILE A 1 990 ? 26.924 1.924 -12.452 1.00 97.19 990 ILE A C 1
ATOM 7775 O O . ILE A 1 990 ? 25.806 1.905 -11.938 1.00 97.19 990 ILE A O 1
ATOM 7779 N N . PRO A 1 991 ? 27.065 2.048 -13.785 1.00 97.25 991 PRO A N 1
ATOM 7780 C CA . PRO A 1 991 ? 25.931 2.228 -14.689 1.00 97.25 991 PRO A CA 1
ATOM 7781 C C . PRO A 1 991 ? 24.821 1.173 -14.609 1.00 97.25 991 PRO A C 1
ATOM 7783 O O . PRO A 1 991 ? 23.682 1.507 -14.914 1.00 97.25 991 PRO A O 1
ATOM 7786 N N . TRP A 1 992 ? 25.107 -0.077 -14.227 1.00 97.19 992 TRP A N 1
ATOM 7787 C CA . TRP A 1 992 ? 24.088 -1.138 -14.123 1.00 97.19 992 TRP A CA 1
ATOM 7788 C C . TRP A 1 992 ? 23.750 -1.531 -12.680 1.00 97.19 992 TRP A C 1
ATOM 7790 O O . TRP A 1 992 ? 22.706 -2.135 -12.449 1.00 97.19 992 TRP A O 1
ATOM 7800 N N . MET A 1 993 ? 24.595 -1.181 -11.707 1.00 96.44 993 MET A N 1
ATOM 7801 C CA . MET A 1 993 ? 24.520 -1.689 -10.330 1.00 96.44 993 MET A CA 1
ATOM 7802 C C . MET A 1 993 ? 23.204 -1.352 -9.598 1.00 96.44 993 MET A C 1
ATOM 7804 O O . MET A 1 993 ? 22.754 -2.097 -8.733 1.00 96.44 993 MET A O 1
ATOM 7808 N N . GLY A 1 994 ? 22.535 -0.259 -9.972 1.00 95.38 994 GLY A N 1
ATOM 7809 C CA . GLY A 1 994 ? 21.206 0.109 -9.479 1.00 95.38 994 GLY A CA 1
ATOM 7810 C C . GLY A 1 994 ? 20.138 -0.950 -9.754 1.00 95.38 994 GLY A C 1
ATOM 7811 O O . GLY A 1 994 ? 19.234 -1.119 -8.945 1.00 95.38 994 GLY A O 1
ATOM 7812 N N . LEU A 1 995 ? 20.268 -1.715 -10.842 1.00 95.88 995 LEU A N 1
ATOM 7813 C CA . LEU A 1 995 ? 19.289 -2.734 -11.237 1.00 95.88 995 LEU A CA 1
ATOM 7814 C C . LEU A 1 995 ? 19.258 -3.953 -10.301 1.00 95.88 995 LEU A C 1
ATOM 7816 O O . LEU A 1 995 ? 18.328 -4.749 -10.391 1.00 95.88 995 LEU A O 1
ATOM 7820 N N . VAL A 1 996 ? 20.256 -4.097 -9.421 1.00 94.50 996 VAL A N 1
ATOM 7821 C CA . VAL A 1 996 ? 20.334 -5.180 -8.427 1.00 94.50 996 VAL A CA 1
ATOM 7822 C C . VAL A 1 996 ? 19.344 -4.965 -7.272 1.00 94.50 996 VAL A C 1
ATOM 7824 O O . VAL A 1 996 ? 18.945 -5.936 -6.647 1.00 94.50 996 VAL A O 1
ATOM 7827 N N . ASN A 1 997 ? 18.893 -3.726 -7.016 1.00 89.12 997 ASN A N 1
ATOM 7828 C CA . ASN A 1 997 ? 18.022 -3.394 -5.876 1.00 89.12 997 ASN A CA 1
ATOM 7829 C C . ASN A 1 997 ? 16.777 -2.609 -6.319 1.00 89.12 997 ASN A C 1
ATOM 7831 O O . ASN A 1 997 ? 16.780 -1.373 -6.355 1.00 89.12 997 ASN A O 1
ATOM 7835 N N . LYS A 1 998 ? 15.692 -3.324 -6.631 1.00 87.94 998 LYS A N 1
ATOM 7836 C CA . LYS A 1 998 ? 14.437 -2.746 -7.155 1.00 87.94 998 LYS A CA 1
ATOM 7837 C C . LYS A 1 998 ? 13.657 -1.989 -6.080 1.00 87.94 998 LYS A C 1
ATOM 7839 O O . LYS A 1 998 ? 13.037 -0.969 -6.377 1.00 87.94 998 LYS A O 1
ATOM 7844 N N . GLY A 1 999 ? 13.760 -2.410 -4.820 1.00 91.19 999 GLY A N 1
ATOM 7845 C CA . GLY A 1 999 ? 13.221 -1.675 -3.683 1.00 91.19 999 GLY A CA 1
ATOM 7846 C C . GLY A 1 999 ? 13.908 -0.329 -3.405 1.00 91.19 999 GLY A C 1
ATOM 7847 O O . GLY A 1 999 ? 13.337 0.495 -2.688 1.00 91.19 999 GLY A O 1
ATOM 7848 N N . LEU A 1 1000 ? 15.086 -0.056 -3.991 1.00 95.12 1000 LEU A N 1
ATOM 7849 C CA . LEU A 1 1000 ? 15.864 1.175 -3.775 1.00 95.12 1000 LEU A CA 1
ATOM 7850 C C . LEU A 1 1000 ? 15.924 2.104 -4.993 1.00 95.12 1000 LEU A C 1
ATOM 7852 O O . LEU A 1 1000 ? 15.922 3.327 -4.809 1.00 95.12 1000 LEU A O 1
ATOM 7856 N N . PHE A 1 1001 ? 16.044 1.548 -6.200 1.00 93.88 1001 PHE A N 1
ATOM 7857 C CA . PHE A 1 1001 ? 16.397 2.269 -7.423 1.00 93.88 1001 PHE A CA 1
ATOM 7858 C C . PHE A 1 1001 ? 15.285 2.205 -8.478 1.00 93.88 1001 PHE A C 1
ATOM 7860 O O . PHE A 1 1001 ? 14.694 1.156 -8.711 1.00 93.88 1001 PHE A O 1
ATOM 7867 N N . ASP A 1 1002 ? 15.046 3.332 -9.152 1.00 92.88 1002 ASP A N 1
ATOM 7868 C CA . ASP A 1 1002 ? 14.070 3.464 -10.236 1.00 92.88 1002 ASP A CA 1
ATOM 7869 C C . ASP A 1 1002 ? 14.753 4.069 -11.470 1.00 92.88 1002 ASP A C 1
ATOM 7871 O O . ASP A 1 1002 ? 15.340 5.153 -11.411 1.00 92.88 1002 ASP A O 1
ATOM 7875 N N . VAL A 1 1003 ? 14.666 3.357 -12.596 1.00 92.75 1003 VAL A N 1
ATOM 7876 C CA . VAL A 1 1003 ? 15.261 3.749 -13.882 1.00 92.75 1003 VAL A CA 1
ATOM 7877 C C . VAL A 1 1003 ? 14.654 5.030 -14.462 1.00 92.75 1003 VAL A C 1
ATOM 7879 O O . VAL A 1 1003 ? 15.299 5.689 -15.279 1.00 92.75 1003 VAL A O 1
ATOM 7882 N N . ASP A 1 1004 ? 13.440 5.394 -14.044 1.00 93.19 1004 ASP A N 1
ATOM 7883 C CA . ASP A 1 1004 ? 12.743 6.611 -14.465 1.00 93.19 1004 ASP A CA 1
ATOM 7884 C C . ASP A 1 1004 ? 13.069 7.822 -13.579 1.00 93.19 1004 ASP A C 1
ATOM 7886 O O . ASP A 1 1004 ? 12.635 8.937 -13.874 1.00 93.19 1004 ASP A O 1
ATOM 7890 N N . GLN A 1 1005 ? 13.800 7.626 -12.475 1.00 95.25 1005 GLN A N 1
ATOM 7891 C CA . GLN A 1 1005 ? 13.999 8.648 -11.445 1.00 95.25 1005 GLN A CA 1
ATOM 7892 C C . GLN A 1 1005 ? 15.489 8.895 -11.157 1.00 95.25 1005 GLN A C 1
ATOM 7894 O O . GLN A 1 1005 ? 16.006 8.538 -10.093 1.00 95.25 1005 GLN A O 1
ATOM 7899 N N . PRO A 1 1006 ? 16.211 9.573 -12.068 1.00 94.75 1006 PRO A N 1
ATOM 7900 C CA . PRO A 1 1006 ? 17.657 9.786 -11.958 1.00 94.75 1006 PRO A CA 1
ATOM 7901 C C . PRO A 1 1006 ? 18.078 10.543 -10.685 1.00 94.75 1006 PRO A C 1
ATOM 7903 O O . PRO A 1 1006 ? 19.207 10.391 -10.212 1.00 94.75 1006 PRO A O 1
ATOM 7906 N N . SER A 1 1007 ? 17.184 11.345 -10.099 1.00 96.38 1007 SER A N 1
ATOM 7907 C CA . SER A 1 1007 ? 17.458 12.124 -8.886 1.00 96.38 1007 SER A CA 1
ATOM 7908 C C . SER A 1 1007 ? 17.261 11.376 -7.577 1.00 96.38 1007 SER A C 1
ATOM 7910 O O . SER A 1 1007 ? 17.594 11.915 -6.523 1.00 96.38 1007 SER A O 1
ATOM 7912 N N . TRP A 1 1008 ? 16.737 10.153 -7.611 1.00 95.75 1008 TRP A N 1
ATOM 7913 C CA . TRP A 1 1008 ? 16.401 9.407 -6.401 1.00 95.75 1008 TRP A CA 1
ATOM 7914 C C . TRP A 1 1008 ? 17.611 8.747 -5.746 1.00 95.75 1008 TRP A C 1
ATOM 7916 O O . TRP A 1 1008 ? 17.600 8.495 -4.541 1.00 95.75 1008 TRP A O 1
ATOM 7926 N N . GLY A 1 1009 ? 18.678 8.508 -6.500 1.00 94.56 1009 GLY A N 1
ATOM 7927 C CA . GLY A 1 1009 ? 19.880 7.890 -5.960 1.00 94.56 1009 GLY A CA 1
ATOM 7928 C C . GLY A 1 1009 ? 19.720 6.389 -5.721 1.00 94.56 1009 GLY A C 1
ATOM 7929 O O . GLY A 1 1009 ? 18.623 5.837 -5.760 1.00 94.56 1009 GLY A O 1
ATOM 7930 N N . GLY A 1 1010 ? 20.834 5.726 -5.455 1.00 96.06 1010 GLY A N 1
ATOM 7931 C CA . GLY A 1 1010 ? 20.909 4.286 -5.250 1.00 96.06 1010 GLY A CA 1
ATOM 7932 C C . GLY A 1 1010 ? 22.285 3.791 -5.665 1.00 96.06 1010 GLY A C 1
ATOM 7933 O O . GLY A 1 1010 ? 23.231 4.574 -5.769 1.00 96.06 1010 GLY A O 1
ATOM 7934 N N . TRP A 1 1011 ? 22.398 2.499 -5.947 1.00 97.00 1011 TRP A N 1
ATOM 7935 C CA . TRP A 1 1011 ? 23.684 1.885 -6.266 1.00 97.00 1011 TRP A CA 1
ATOM 7936 C C . TRP A 1 1011 ? 24.316 2.392 -7.582 1.00 97.00 1011 TRP A C 1
ATOM 7938 O O . TRP A 1 1011 ? 25.535 2.359 -7.729 1.00 97.00 1011 TRP A O 1
ATOM 7948 N N . SER A 1 1012 ? 23.521 2.954 -8.500 1.00 96.56 1012 SER A N 1
ATOM 7949 C CA . SER A 1 1012 ? 24.016 3.636 -9.712 1.00 96.56 1012 SER A CA 1
ATOM 7950 C C . SER A 1 1012 ? 24.323 5.128 -9.526 1.00 96.56 1012 SER A C 1
ATOM 7952 O O . SER A 1 1012 ? 24.583 5.830 -10.502 1.00 96.56 1012 SER A O 1
ATOM 7954 N N . GLY A 1 1013 ? 24.320 5.623 -8.286 1.00 96.94 1013 GLY A N 1
ATOM 7955 C CA . GLY A 1 1013 ? 24.547 7.032 -7.984 1.00 96.94 1013 GLY A CA 1
ATOM 7956 C C . GLY A 1 1013 ? 23.292 7.895 -8.145 1.00 96.94 1013 GLY A C 1
ATOM 7957 O O . GLY A 1 1013 ? 22.183 7.376 -8.265 1.00 96.94 1013 GLY A O 1
ATOM 7958 N N . ARG A 1 1014 ? 23.461 9.221 -8.096 1.00 97.75 1014 ARG A N 1
ATOM 7959 C CA . ARG A 1 1014 ? 22.373 10.218 -8.094 1.00 97.75 1014 ARG A CA 1
ATOM 7960 C C . ARG A 1 1014 ? 22.683 11.361 -9.053 1.00 97.75 1014 ARG A C 1
ATOM 7962 O O . ARG A 1 1014 ? 23.813 11.853 -9.094 1.00 97.75 1014 ARG A O 1
ATOM 7969 N N . PHE A 1 1015 ? 21.671 11.817 -9.783 1.00 98.25 1015 PHE A N 1
ATOM 7970 C CA . PHE A 1 1015 ? 21.804 12.809 -10.850 1.00 98.25 1015 PHE A CA 1
ATOM 7971 C C . PHE A 1 1015 ? 20.794 13.950 -10.697 1.00 98.25 1015 PHE A C 1
ATOM 7973 O O . PHE A 1 1015 ? 19.924 13.940 -9.830 1.00 98.25 1015 PHE A O 1
ATOM 7980 N N . SER A 1 1016 ? 20.931 14.983 -11.519 1.00 97.56 1016 SER A N 1
ATOM 7981 C CA . SER A 1 1016 ? 20.023 16.121 -11.518 1.00 97.56 1016 SER A CA 1
ATOM 7982 C C . SER A 1 1016 ? 18.614 15.695 -11.961 1.00 97.56 1016 SER A C 1
ATOM 7984 O O . SER A 1 1016 ? 18.489 14.927 -12.917 1.00 97.56 1016 SER A O 1
ATOM 7986 N N . PRO A 1 1017 ? 17.543 16.200 -11.318 1.00 94.00 1017 PRO A N 1
ATOM 7987 C CA . PRO A 1 1017 ? 16.171 15.919 -11.754 1.00 94.00 1017 PRO A CA 1
ATOM 7988 C C . PRO A 1 1017 ? 15.890 16.513 -13.138 1.00 94.00 1017 PRO A C 1
ATOM 7990 O O . PRO A 1 1017 ? 15.225 15.894 -13.956 1.00 94.00 1017 PRO A O 1
ATOM 7993 N N . GLU A 1 1018 ? 16.480 17.673 -13.430 1.00 95.50 1018 GLU A N 1
ATOM 7994 C CA . GLU A 1 1018 ? 16.399 18.337 -14.729 1.00 95.50 1018 GLU A CA 1
ATOM 7995 C C . GLU A 1 1018 ? 17.663 18.095 -15.553 1.00 95.50 1018 GLU A C 1
ATOM 7997 O O . GLU A 1 1018 ? 18.760 17.939 -15.003 1.00 95.50 1018 GLU A O 1
ATOM 8002 N N . LYS A 1 1019 ? 17.537 18.107 -16.884 1.00 97.50 1019 LYS A N 1
ATOM 8003 C CA . LYS A 1 1019 ? 18.694 17.969 -17.773 1.00 97.50 1019 LYS A CA 1
ATOM 8004 C C . LYS A 1 1019 ? 19.539 19.244 -17.781 1.00 97.50 1019 LYS A C 1
ATOM 8006 O O . LYS A 1 1019 ? 19.043 20.351 -17.988 1.00 97.50 1019 LYS A O 1
ATOM 8011 N N . THR A 1 1020 ? 20.845 19.068 -17.651 1.00 97.62 1020 THR A N 1
ATOM 8012 C CA . THR A 1 1020 ? 21.850 20.122 -17.767 1.00 97.62 1020 THR A CA 1
ATOM 8013 C C . THR A 1 1020 ? 22.258 20.292 -19.226 1.00 97.62 1020 THR A C 1
ATOM 8015 O O . THR A 1 1020 ? 22.614 19.329 -19.909 1.00 97.62 1020 THR A O 1
ATOM 8018 N N . GLN A 1 1021 ? 22.238 21.537 -19.705 1.00 98.06 1021 GLN A N 1
ATOM 8019 C CA . GLN A 1 1021 ? 22.717 21.873 -21.041 1.00 98.06 1021 GLN A CA 1
ATOM 8020 C C . GLN A 1 1021 ? 24.234 21.684 -21.133 1.00 98.06 1021 GLN A C 1
ATOM 8022 O O . GLN A 1 1021 ? 24.983 22.239 -20.329 1.00 98.06 1021 GLN A O 1
ATOM 8027 N N . ASN A 1 1022 ? 24.683 20.982 -22.171 1.00 97.62 1022 ASN A N 1
ATOM 8028 C CA . ASN A 1 1022 ? 26.088 20.819 -22.528 1.00 97.62 1022 ASN A CA 1
ATOM 8029 C C . ASN A 1 1022 ? 26.956 20.326 -21.356 1.00 97.62 1022 ASN A C 1
ATOM 8031 O O . ASN A 1 1022 ? 28.019 20.890 -21.073 1.00 97.62 1022 ASN A O 1
ATOM 8035 N N . PHE A 1 1023 ? 26.510 19.288 -20.644 1.00 97.44 1023 PHE A N 1
ATOM 8036 C CA . PHE A 1 1023 ? 27.347 18.616 -19.652 1.00 97.44 1023 PHE A CA 1
ATOM 8037 C C . PHE A 1 1023 ? 28.454 17.826 -20.370 1.00 97.44 1023 PHE A C 1
ATOM 8039 O O . PHE A 1 1023 ? 28.292 16.665 -20.739 1.00 97.44 1023 PHE A O 1
ATOM 8046 N N . TRP A 1 1024 ? 29.557 18.514 -20.658 1.00 97.19 1024 TRP A N 1
ATOM 8047 C CA . TRP A 1 1024 ? 30.644 18.031 -21.511 1.00 97.19 1024 TRP A CA 1
ATOM 8048 C C . TRP A 1 1024 ? 31.336 16.773 -20.978 1.00 97.19 1024 TRP A C 1
ATOM 8050 O O . TRP A 1 1024 ? 31.440 16.573 -19.765 1.00 97.19 1024 TRP A O 1
ATOM 8060 N N . SER A 1 1025 ? 31.912 15.992 -21.890 1.00 96.50 1025 SER A N 1
ATOM 8061 C CA . SER A 1 1025 ? 32.865 14.933 -21.563 1.00 96.50 1025 SER A CA 1
ATOM 8062 C C . SER A 1 1025 ? 34.021 15.467 -20.712 1.00 96.50 1025 SER A C 1
ATOM 8064 O O . SER A 1 1025 ? 34.555 16.564 -20.933 1.00 96.50 1025 SER A O 1
ATOM 8066 N N . ARG A 1 1026 ? 34.472 14.651 -19.755 1.00 91.88 1026 ARG A N 1
ATOM 8067 C CA . ARG A 1 1026 ? 35.720 14.895 -19.013 1.00 91.88 1026 ARG A CA 1
ATOM 8068 C C . ARG A 1 1026 ? 36.970 14.787 -19.890 1.00 91.88 1026 ARG A C 1
ATOM 8070 O O . ARG A 1 1026 ? 38.034 15.283 -19.504 1.00 91.88 1026 ARG A O 1
ATOM 8077 N N . HIS A 1 1027 ? 36.880 14.133 -21.047 1.00 94.00 1027 HIS A N 1
ATOM 8078 C CA . HIS A 1 1027 ? 37.989 13.978 -21.979 1.00 94.00 1027 HIS A CA 1
ATOM 8079 C C . HIS A 1 1027 ? 38.079 15.198 -22.901 1.00 94.00 1027 HIS A C 1
ATOM 8081 O O . HIS A 1 1027 ? 37.130 15.547 -23.592 1.00 94.00 1027 HIS A O 1
ATOM 8087 N N . LYS A 1 1028 ? 39.238 15.871 -22.911 1.00 95.06 1028 LYS A N 1
ATOM 8088 C CA . LYS A 1 1028 ? 39.410 17.164 -23.602 1.00 95.06 1028 LYS A CA 1
ATOM 8089 C C . LYS A 1 1028 ? 39.184 17.103 -25.114 1.00 95.06 1028 LYS A C 1
ATOM 8091 O O . LYS A 1 1028 ? 38.661 18.058 -25.668 1.00 95.06 1028 LYS A O 1
ATOM 8096 N N . ASP A 1 1029 ? 39.627 16.030 -25.752 1.00 92.94 1029 ASP A N 1
ATOM 8097 C CA . ASP A 1 1029 ? 39.446 15.791 -27.184 1.00 92.94 1029 ASP A CA 1
ATOM 8098 C C . ASP A 1 1029 ? 37.995 15.436 -27.513 1.00 92.94 1029 ASP A C 1
ATOM 8100 O O . ASP A 1 1029 ? 37.432 16.034 -28.415 1.00 92.94 1029 ASP A O 1
ATOM 8104 N N . ILE A 1 1030 ? 37.343 14.584 -26.714 1.00 96.12 1030 ILE A N 1
ATOM 8105 C CA . ILE A 1 1030 ? 35.918 14.273 -26.915 1.00 96.12 1030 ILE A CA 1
ATOM 8106 C C . ILE A 1 1030 ? 35.063 15.525 -26.724 1.00 96.12 1030 ILE A C 1
ATOM 8108 O O . ILE A 1 1030 ? 34.208 15.823 -27.544 1.00 96.12 1030 ILE A O 1
ATOM 8112 N N . LYS A 1 1031 ? 35.349 16.334 -25.698 1.00 96.75 1031 LYS A N 1
ATOM 8113 C CA . LYS A 1 1031 ? 34.696 17.633 -25.501 1.00 96.75 1031 LYS A CA 1
ATOM 8114 C C . LYS A 1 1031 ? 34.827 18.546 -26.725 1.00 96.75 1031 LYS A C 1
ATOM 8116 O O . LYS A 1 1031 ? 33.903 19.303 -26.995 1.00 96.75 1031 LYS A O 1
ATOM 8121 N N . GLN A 1 1032 ? 35.968 18.530 -27.416 1.00 96.56 1032 GLN A N 1
ATOM 8122 C CA . GLN A 1 1032 ? 36.152 19.323 -28.630 1.00 96.56 1032 GLN A CA 1
ATOM 8123 C C . GLN A 1 1032 ? 35.211 18.839 -29.738 1.00 96.56 1032 GLN A C 1
ATOM 8125 O O . GLN A 1 1032 ? 34.551 19.667 -30.358 1.00 96.56 1032 GLN A O 1
ATOM 8130 N N . ASP A 1 1033 ? 35.086 17.525 -29.916 1.00 95.12 1033 ASP A N 1
ATOM 8131 C CA . ASP A 1 1033 ? 34.154 16.935 -30.880 1.00 95.12 1033 ASP A CA 1
ATOM 8132 C C . ASP A 1 1033 ? 32.686 17.233 -30.502 1.00 95.12 1033 ASP A C 1
ATOM 8134 O O . ASP A 1 1033 ? 31.867 17.579 -31.350 1.00 95.12 1033 ASP A O 1
ATOM 8138 N N . GLU A 1 1034 ? 32.337 17.165 -29.213 1.00 97.12 1034 GLU A N 1
ATOM 8139 C CA . GLU A 1 1034 ? 30.982 17.454 -28.722 1.00 97.12 1034 GLU A CA 1
ATOM 8140 C C . GLU A 1 1034 ? 30.553 18.910 -28.973 1.00 97.12 1034 GLU A C 1
ATOM 8142 O O . GLU A 1 1034 ? 29.360 19.195 -29.094 1.00 97.12 1034 GLU A O 1
ATOM 8147 N N . GLN A 1 1035 ? 31.499 19.857 -29.046 1.00 97.25 1035 GLN A N 1
ATOM 8148 C CA . GLN A 1 1035 ? 31.185 21.262 -29.330 1.00 97.25 1035 GLN A CA 1
ATOM 8149 C C . GLN A 1 1035 ? 30.569 21.453 -30.719 1.00 97.25 1035 GLN A C 1
ATOM 8151 O O . GLN A 1 1035 ? 29.821 22.412 -30.912 1.00 97.25 1035 GLN A O 1
ATOM 8156 N N . GLU A 1 1036 ? 30.842 20.547 -31.659 1.00 95.75 1036 GLU A N 1
ATOM 8157 C CA . GLU A 1 1036 ? 30.308 20.592 -33.022 1.00 95.75 1036 GLU A CA 1
ATOM 8158 C C . GLU A 1 1036 ? 28.827 20.189 -33.095 1.00 95.75 1036 GLU A C 1
ATOM 8160 O O . GLU A 1 1036 ? 28.135 20.566 -34.039 1.00 95.75 1036 GLU A O 1
ATOM 8165 N N . VAL A 1 1037 ? 28.323 19.470 -32.085 1.00 94.56 1037 VAL A N 1
ATOM 8166 C CA . VAL A 1 1037 ? 26.942 18.950 -32.027 1.00 94.56 1037 VAL A CA 1
ATOM 8167 C C . VAL A 1 1037 ? 26.089 19.622 -30.945 1.00 94.56 1037 VAL A C 1
ATOM 8169 O O . VAL A 1 1037 ? 24.975 19.193 -30.658 1.00 94.56 1037 VAL A O 1
ATOM 8172 N N . ALA A 1 1038 ? 26.598 20.686 -30.326 1.00 94.69 1038 ALA A N 1
ATOM 8173 C CA . ALA A 1 1038 ? 25.864 21.454 -29.329 1.00 94.69 1038 ALA A CA 1
ATOM 8174 C C . ALA A 1 1038 ? 24.719 22.293 -29.958 1.00 94.69 1038 ALA A C 1
ATOM 8176 O O . ALA A 1 1038 ? 24.860 22.781 -31.080 1.00 94.69 1038 ALA A O 1
ATOM 8177 N N . PRO A 1 1039 ? 23.620 22.562 -29.221 1.00 97.62 1039 PRO A N 1
ATOM 8178 C CA . PRO A 1 1039 ? 23.384 22.166 -27.835 1.00 97.62 1039 PRO A CA 1
ATOM 8179 C C . PRO A 1 1039 ? 22.860 20.730 -27.690 1.00 97.62 1039 PRO A C 1
ATOM 8181 O O . PRO A 1 1039 ? 22.188 20.204 -28.575 1.00 97.62 1039 PRO A O 1
ATOM 8184 N N . PHE A 1 1040 ? 23.126 20.134 -26.529 1.00 98.25 1040 PHE A N 1
ATOM 8185 C CA . PHE A 1 1040 ? 22.535 18.874 -26.072 1.00 98.25 1040 PHE A CA 1
ATOM 8186 C C . PHE A 1 1040 ? 22.248 18.932 -24.564 1.00 98.25 1040 PHE A C 1
ATOM 8188 O O . PHE A 1 1040 ? 22.767 19.805 -23.863 1.00 98.25 1040 PHE A O 1
ATOM 8195 N N . TYR A 1 1041 ? 21.415 18.019 -24.059 1.00 98.19 1041 TYR A N 1
ATOM 8196 C CA . TYR A 1 1041 ? 20.913 18.048 -22.681 1.00 98.19 1041 TYR A CA 1
ATOM 8197 C C . TYR A 1 1041 ? 20.945 16.648 -22.059 1.00 98.19 1041 TYR A C 1
ATOM 8199 O O . TYR A 1 1041 ? 20.411 15.709 -22.642 1.00 98.19 1041 TYR A O 1
ATOM 8207 N N . THR A 1 1042 ? 21.530 16.513 -20.866 1.00 98.38 1042 THR A N 1
ATOM 8208 C CA . THR A 1 1042 ? 21.633 15.236 -20.127 1.00 98.38 1042 THR A CA 1
ATOM 8209 C C . THR A 1 1042 ? 21.396 15.446 -18.636 1.00 98.38 1042 THR A C 1
ATOM 8211 O O . THR A 1 1042 ? 21.740 16.505 -18.113 1.00 98.38 1042 THR A O 1
ATOM 8214 N N . HIS A 1 1043 ? 20.910 14.441 -17.911 1.00 98.38 1043 HIS A N 1
ATOM 8215 C CA . HIS A 1 1043 ? 20.978 14.446 -16.447 1.00 98.38 1043 HIS A CA 1
ATOM 8216 C C . HIS A 1 1043 ? 22.448 14.351 -16.021 1.00 98.38 1043 HIS A C 1
ATOM 8218 O O . HIS A 1 1043 ? 23.167 13.447 -16.452 1.00 98.38 1043 HIS A O 1
ATOM 8224 N N . SER A 1 1044 ? 22.909 15.317 -15.229 1.00 97.44 1044 SER A N 1
ATOM 8225 C CA . SER A 1 1044 ? 24.298 15.413 -14.773 1.00 97.44 1044 SER A CA 1
ATOM 8226 C C . SER A 1 1044 ? 24.423 14.942 -13.333 1.00 97.44 1044 SER A C 1
ATOM 8228 O O . SER A 1 1044 ? 23.500 15.109 -12.543 1.00 97.44 1044 SER A O 1
ATOM 8230 N N . GLU A 1 1045 ? 25.572 14.398 -12.967 1.00 96.25 1045 GLU A N 1
ATOM 8231 C CA . GLU A 1 1045 ? 25.851 13.990 -11.588 1.00 96.25 1045 GLU A CA 1
ATOM 8232 C C . GLU A 1 1045 ? 25.757 15.144 -10.576 1.00 96.25 1045 GLU A C 1
ATOM 8234 O O . GLU A 1 1045 ? 26.000 16.310 -10.903 1.00 96.25 1045 GLU A O 1
ATOM 8239 N N . VAL A 1 1046 ? 25.403 14.801 -9.336 1.00 97.00 1046 VAL A N 1
ATOM 8240 C CA . VAL A 1 1046 ? 25.244 15.731 -8.207 1.00 97.00 1046 VAL A CA 1
ATOM 8241 C C . VAL A 1 1046 ? 26.014 15.239 -6.976 1.00 97.00 1046 VAL A C 1
ATOM 8243 O O . VAL A 1 1046 ? 26.330 14.055 -6.872 1.00 97.00 1046 VAL A O 1
ATOM 8246 N N . SER A 1 1047 ? 26.321 16.146 -6.046 1.00 96.19 1047 SER A N 1
ATOM 8247 C CA . SER A 1 1047 ? 26.985 15.816 -4.776 1.00 96.19 1047 SER A CA 1
ATOM 8248 C C . SER A 1 1047 ? 25.991 15.436 -3.685 1.00 96.19 1047 SER A C 1
ATOM 8250 O O . SER A 1 1047 ? 24.903 16.008 -3.610 1.00 96.19 1047 SER A O 1
ATOM 8252 N N . ASP A 1 1048 ? 26.446 14.579 -2.775 1.00 96.25 1048 ASP A N 1
ATOM 8253 C CA . ASP A 1 1048 ? 25.779 14.250 -1.512 1.00 96.25 1048 ASP A CA 1
ATOM 8254 C C . ASP A 1 1048 ? 26.697 14.540 -0.321 1.00 96.25 1048 ASP A C 1
ATOM 8256 O O . ASP A 1 1048 ? 27.905 14.725 -0.489 1.00 96.25 1048 ASP A O 1
ATOM 8260 N N . THR A 1 1049 ? 26.135 14.535 0.892 1.00 95.06 1049 THR A N 1
ATOM 8261 C CA . THR A 1 1049 ? 26.912 14.490 2.140 1.00 95.06 1049 THR A CA 1
ATOM 8262 C C . THR A 1 1049 ? 26.545 13.246 2.929 1.00 95.06 1049 THR A C 1
ATOM 8264 O O . THR A 1 1049 ? 25.378 13.002 3.209 1.00 95.06 1049 THR A O 1
ATOM 8267 N N . TRP A 1 1050 ? 27.541 12.466 3.335 1.00 95.44 1050 TRP A N 1
ATOM 8268 C CA . TRP A 1 1050 ? 27.309 11.244 4.099 1.00 95.44 1050 TRP A CA 1
ATOM 8269 C C . TRP A 1 1050 ? 28.396 11.038 5.142 1.00 95.44 1050 TRP A C 1
ATOM 8271 O O . TRP A 1 1050 ? 29.586 11.189 4.861 1.00 95.44 1050 TRP A O 1
ATOM 8281 N N . THR A 1 1051 ? 27.977 10.670 6.348 1.00 94.69 1051 THR A N 1
ATOM 8282 C CA . THR A 1 1051 ? 28.875 10.244 7.416 1.00 94.69 1051 THR A CA 1
ATOM 8283 C C . THR A 1 1051 ? 28.876 8.727 7.474 1.00 94.69 1051 THR A C 1
ATOM 8285 O O . THR A 1 1051 ? 27.848 8.117 7.765 1.00 94.69 1051 THR A O 1
ATOM 8288 N N . ASP A 1 1052 ? 30.037 8.132 7.212 1.00 91.81 1052 ASP A N 1
ATOM 8289 C CA . ASP A 1 1052 ? 30.237 6.693 7.324 1.00 91.81 1052 ASP A CA 1
ATOM 8290 C C . ASP A 1 1052 ? 30.004 6.251 8.778 1.00 91.81 1052 ASP A C 1
ATOM 8292 O O . ASP A 1 1052 ? 30.746 6.688 9.667 1.00 91.81 1052 ASP A O 1
ATOM 8296 N N . PRO A 1 1053 ? 29.000 5.395 9.048 1.00 86.75 1053 PRO A N 1
ATOM 8297 C CA . PRO A 1 1053 ? 28.684 4.970 10.404 1.00 86.75 1053 PRO A CA 1
ATOM 8298 C C . PRO A 1 1053 ? 29.804 4.133 11.037 1.00 86.75 1053 PRO A C 1
ATOM 8300 O O . PRO A 1 1053 ? 29.893 4.086 12.262 1.00 86.75 1053 PRO A O 1
ATOM 8303 N N . GLN A 1 1054 ? 30.672 3.496 10.241 1.00 85.06 1054 GLN A N 1
ATOM 8304 C CA . GLN A 1 1054 ? 31.761 2.669 10.762 1.00 85.06 1054 GLN A CA 1
ATOM 8305 C C . GLN A 1 1054 ? 32.972 3.506 11.184 1.00 85.06 1054 GLN A C 1
ATOM 8307 O O . GLN A 1 1054 ? 33.518 3.307 12.270 1.00 85.06 1054 GLN A O 1
ATOM 8312 N N . SER A 1 1055 ? 33.415 4.441 10.337 1.00 89.06 1055 SER A N 1
ATOM 8313 C CA . SER A 1 1055 ? 34.603 5.260 10.622 1.00 89.06 1055 SER A CA 1
ATOM 8314 C C . SER A 1 1055 ? 34.301 6.602 11.297 1.00 89.06 1055 SER A C 1
ATOM 8316 O O . SER A 1 1055 ? 35.214 7.224 11.843 1.00 89.06 1055 SER A O 1
ATOM 8318 N N . GLY A 1 1056 ? 33.055 7.082 11.237 1.00 93.38 1056 GLY A N 1
ATOM 8319 C CA . GLY A 1 1056 ? 32.666 8.440 11.630 1.00 93.38 1056 GLY A CA 1
ATOM 8320 C C . GLY A 1 1056 ? 33.144 9.532 10.660 1.00 93.38 1056 GLY A C 1
ATOM 8321 O O . GLY A 1 1056 ? 32.964 10.722 10.931 1.00 93.38 1056 GLY A O 1
ATOM 8322 N N . THR A 1 1057 ? 33.765 9.163 9.535 1.00 94.69 1057 THR A N 1
ATOM 8323 C CA . THR A 1 1057 ? 34.276 10.117 8.540 1.00 94.69 1057 THR A CA 1
ATOM 8324 C C . THR A 1 1057 ? 33.128 10.675 7.710 1.00 94.69 1057 THR A C 1
ATOM 8326 O O . THR A 1 1057 ? 32.309 9.923 7.191 1.00 94.69 1057 THR A O 1
ATOM 8329 N N . THR A 1 1058 ? 33.079 11.999 7.550 1.00 96.44 1058 THR A N 1
ATOM 8330 C CA . THR A 1 1058 ? 32.098 12.655 6.676 1.00 96.44 1058 THR A CA 1
ATOM 8331 C C . THR A 1 1058 ? 32.706 12.936 5.309 1.00 96.44 1058 THR A C 1
ATOM 8333 O O . THR A 1 1058 ? 33.738 13.599 5.208 1.00 96.44 1058 THR A O 1
ATOM 8336 N N . TYR A 1 1059 ? 32.040 12.452 4.267 1.00 95.62 1059 TYR A N 1
ATOM 8337 C CA . TYR A 1 1059 ? 32.365 12.686 2.867 1.00 95.62 1059 TYR A CA 1
ATOM 8338 C C . TYR A 1 1059 ? 31.345 13.656 2.264 1.00 95.62 1059 TYR A C 1
ATOM 8340 O O . TYR A 1 1059 ? 30.161 13.601 2.593 1.00 95.62 1059 TYR A O 1
ATOM 8348 N N . SER A 1 1060 ? 31.805 14.550 1.387 1.00 96.06 1060 SER A N 1
ATOM 8349 C CA . SER A 1 1060 ? 30.953 15.547 0.728 1.00 96.06 1060 SER A CA 1
ATOM 8350 C C . SER A 1 1060 ? 31.505 15.897 -0.654 1.00 96.06 1060 SER A C 1
ATOM 8352 O O . SER A 1 1060 ? 32.275 16.849 -0.798 1.00 96.06 1060 SER A O 1
ATOM 8354 N N . ASP A 1 1061 ? 31.129 15.127 -1.670 1.00 95.38 1061 ASP A N 1
ATOM 8355 C CA . ASP A 1 1061 ? 31.508 15.345 -3.066 1.00 95.38 1061 ASP A CA 1
ATOM 8356 C C . ASP A 1 1061 ? 30.589 14.567 -4.029 1.00 95.38 1061 ASP A C 1
ATOM 8358 O O . ASP A 1 1061 ? 29.599 13.956 -3.621 1.00 95.38 1061 ASP A O 1
ATOM 8362 N N . ASN A 1 1062 ? 30.922 14.606 -5.323 1.00 95.06 1062 ASN A N 1
ATOM 8363 C CA . ASN A 1 1062 ? 30.175 13.912 -6.366 1.00 95.06 1062 ASN A CA 1
ATOM 8364 C C . ASN A 1 1062 ? 30.260 12.385 -6.265 1.00 95.06 1062 ASN A C 1
ATOM 8366 O O . ASN A 1 1062 ? 29.418 11.752 -6.866 1.00 95.06 1062 ASN A O 1
ATOM 8370 N N . TYR A 1 1063 ? 31.215 11.770 -5.561 1.00 96.56 1063 TYR A N 1
ATOM 8371 C CA . TYR A 1 1063 ? 31.344 10.306 -5.448 1.00 96.56 1063 TYR A CA 1
ATOM 8372 C C . TYR A 1 1063 ? 30.505 9.725 -4.298 1.00 96.56 1063 TYR A C 1
ATOM 8374 O O . TYR A 1 1063 ? 30.175 8.536 -4.299 1.00 96.56 1063 TYR A O 1
ATOM 8382 N N . VAL A 1 1064 ? 30.119 10.567 -3.334 1.00 97.06 1064 VAL A N 1
ATOM 8383 C CA . VAL A 1 1064 ? 29.316 10.196 -2.156 1.00 97.06 1064 VAL A CA 1
ATOM 8384 C C . VAL A 1 1064 ? 28.000 9.472 -2.470 1.00 97.06 1064 VAL A C 1
ATOM 8386 O O . VAL A 1 1064 ? 27.702 8.510 -1.754 1.00 97.06 1064 VAL A O 1
ATOM 8389 N N . PRO A 1 1065 ? 27.225 9.840 -3.514 1.00 96.94 1065 PRO A N 1
ATOM 8390 C CA . PRO A 1 1065 ? 26.006 9.114 -3.870 1.00 96.94 1065 PRO A CA 1
ATOM 8391 C C . PRO A 1 1065 ? 26.219 7.617 -4.130 1.00 96.94 1065 PRO A C 1
ATOM 8393 O O . PRO A 1 1065 ? 25.278 6.844 -3.992 1.00 96.94 1065 PRO A O 1
ATOM 8396 N N . VAL A 1 1066 ? 27.444 7.207 -4.478 1.00 97.25 1066 VAL A N 1
ATOM 8397 C CA . VAL A 1 1066 ? 27.831 5.802 -4.666 1.00 97.25 1066 VAL A CA 1
ATOM 8398 C C . VAL A 1 1066 ? 28.529 5.243 -3.424 1.00 97.25 1066 VAL A C 1
ATOM 8400 O O . VAL A 1 1066 ? 28.183 4.160 -2.960 1.00 97.25 1066 VAL A O 1
ATOM 8403 N N . TRP A 1 1067 ? 29.498 5.969 -2.852 1.00 96.69 1067 TRP A N 1
ATOM 8404 C CA . TRP A 1 1067 ? 30.324 5.466 -1.743 1.00 96.69 1067 TRP A CA 1
ATOM 8405 C C . TRP A 1 1067 ? 29.534 5.014 -0.515 1.00 96.69 1067 TRP A C 1
ATOM 8407 O O . TRP A 1 1067 ? 29.970 4.074 0.152 1.00 96.69 1067 TRP A O 1
ATOM 8417 N N . ARG A 1 1068 ? 28.376 5.629 -0.241 1.00 95.00 1068 ARG A N 1
ATOM 8418 C CA . ARG A 1 1068 ? 27.507 5.241 0.881 1.00 95.00 1068 ARG A CA 1
ATOM 8419 C C . ARG A 1 1068 ? 27.010 3.789 0.806 1.00 95.00 1068 ARG A C 1
ATOM 8421 O O . ARG A 1 1068 ? 26.725 3.197 1.837 1.00 95.00 1068 ARG A O 1
ATOM 8428 N N . TRP A 1 1069 ? 26.943 3.212 -0.393 1.00 96.56 1069 TRP A N 1
ATOM 8429 C CA . TRP A 1 1069 ? 26.394 1.873 -0.647 1.00 96.56 1069 TRP A CA 1
ATOM 8430 C C . TRP A 1 1069 ? 27.459 0.792 -0.808 1.00 96.56 1069 TRP A C 1
ATOM 8432 O O . TRP A 1 1069 ? 27.151 -0.382 -0.996 1.00 96.56 1069 TRP A O 1
ATOM 8442 N N . ARG A 1 1070 ? 28.734 1.177 -0.789 1.00 95.38 1070 ARG A N 1
ATOM 8443 C CA . ARG A 1 1070 ? 29.792 0.312 -1.302 1.00 95.38 1070 ARG A CA 1
ATOM 8444 C C . ARG A 1 1070 ? 30.045 -0.931 -0.452 1.00 95.38 1070 ARG A C 1
ATOM 8446 O O . ARG A 1 1070 ? 30.453 -1.948 -1.001 1.00 95.38 1070 ARG A O 1
ATOM 8453 N N . GLU A 1 1071 ? 29.811 -0.862 0.860 1.00 95.81 1071 GLU A N 1
ATOM 8454 C CA . GLU A 1 1071 ? 29.847 -2.056 1.720 1.00 95.81 1071 GLU A CA 1
ATOM 8455 C C . GLU A 1 1071 ? 28.899 -3.132 1.195 1.00 95.81 1071 GLU A C 1
ATOM 8457 O O . GLU A 1 1071 ? 29.330 -4.261 0.974 1.00 95.81 1071 GLU A O 1
ATOM 8462 N N . ALA A 1 1072 ? 27.651 -2.756 0.915 1.00 97.38 1072 ALA A N 1
ATOM 8463 C CA . ALA A 1 1072 ? 26.650 -3.678 0.410 1.00 97.38 1072 ALA A CA 1
ATOM 8464 C C . ALA A 1 1072 ? 27.050 -4.258 -0.955 1.00 97.38 1072 ALA A C 1
ATOM 8466 O O . ALA A 1 1072 ? 27.011 -5.469 -1.125 1.00 97.38 1072 ALA A O 1
ATOM 8467 N N . MET A 1 1073 ? 27.552 -3.430 -1.881 1.00 97.62 1073 MET A N 1
ATOM 8468 C CA . MET A 1 1073 ? 28.000 -3.903 -3.202 1.00 97.62 1073 MET A CA 1
ATOM 8469 C C . MET A 1 1073 ? 29.185 -4.883 -3.127 1.00 97.62 1073 MET A C 1
ATOM 8471 O O . MET A 1 1073 ? 29.235 -5.861 -3.863 1.00 97.62 1073 MET A O 1
ATOM 8475 N N . TYR A 1 1074 ? 30.170 -4.628 -2.258 1.00 97.56 1074 TYR A N 1
ATOM 8476 C CA . TYR A 1 1074 ? 31.334 -5.515 -2.116 1.00 97.56 1074 TYR A CA 1
ATOM 8477 C C . TYR A 1 1074 ? 30.946 -6.845 -1.464 1.00 97.56 1074 TYR A C 1
ATOM 8479 O O . TYR A 1 1074 ? 31.465 -7.895 -1.850 1.00 97.56 1074 TYR A O 1
ATOM 8487 N N . ASN A 1 1075 ? 30.048 -6.800 -0.477 1.00 98.25 1075 ASN A N 1
ATOM 8488 C CA . ASN A 1 1075 ? 29.539 -7.998 0.179 1.00 98.25 1075 ASN A CA 1
ATOM 8489 C C . ASN A 1 1075 ? 28.666 -8.821 -0.777 1.00 98.25 1075 ASN A C 1
ATOM 8491 O O . ASN A 1 1075 ? 28.845 -10.035 -0.838 1.00 98.25 1075 ASN A O 1
ATOM 8495 N N . ASP A 1 1076 ? 27.814 -8.166 -1.572 1.00 98.44 1076 ASP A N 1
ATOM 8496 C CA . ASP A 1 1076 ? 27.044 -8.792 -2.652 1.00 98.44 1076 ASP A CA 1
ATOM 8497 C C . ASP A 1 1076 ? 27.971 -9.531 -3.623 1.00 98.44 1076 ASP A C 1
ATOM 8499 O O . ASP A 1 1076 ? 27.817 -10.737 -3.831 1.00 98.44 1076 ASP A O 1
ATOM 8503 N N . PHE A 1 1077 ? 29.012 -8.858 -4.130 1.00 98.19 1077 PHE A N 1
ATOM 8504 C CA . PHE A 1 1077 ? 29.931 -9.486 -5.076 1.00 98.19 1077 PHE A CA 1
ATOM 8505 C C . PHE A 1 1077 ? 30.644 -10.698 -4.470 1.00 98.19 1077 PHE A C 1
ATOM 8507 O O . PHE A 1 1077 ? 30.707 -11.762 -5.088 1.00 98.19 1077 PHE A O 1
ATOM 8514 N N . LYS A 1 1078 ? 31.139 -10.564 -3.235 1.00 98.06 1078 LYS A N 1
ATOM 8515 C CA . LYS A 1 1078 ? 31.770 -11.662 -2.498 1.00 98.06 1078 LYS A CA 1
ATOM 8516 C C . LYS A 1 1078 ? 30.829 -12.866 -2.372 1.00 98.06 1078 LYS A C 1
ATOM 8518 O O . LYS A 1 1078 ? 31.203 -13.966 -2.773 1.00 98.06 1078 LYS A O 1
ATOM 8523 N N . CYS A 1 1079 ? 29.609 -12.670 -1.872 1.00 98.50 1079 CYS A N 1
ATOM 8524 C CA . CYS A 1 1079 ? 28.653 -13.763 -1.673 1.00 98.50 1079 CYS A CA 1
ATOM 8525 C C . CYS A 1 1079 ? 28.218 -14.398 -3.004 1.00 98.50 1079 CYS A C 1
ATOM 8527 O O . CYS A 1 1079 ? 28.140 -15.620 -3.110 1.00 98.50 1079 CYS A O 1
ATOM 8529 N N . ARG A 1 1080 ? 28.025 -13.608 -4.067 1.00 98.38 1080 ARG A N 1
ATOM 8530 C CA . ARG A 1 1080 ? 27.717 -14.133 -5.410 1.00 98.38 1080 ARG A CA 1
ATOM 8531 C C . ARG A 1 1080 ? 28.865 -14.946 -6.008 1.00 98.38 1080 ARG A C 1
ATOM 8533 O O . ARG A 1 1080 ? 28.630 -15.903 -6.751 1.00 98.38 1080 ARG A O 1
ATOM 8540 N N . MET A 1 1081 ? 30.111 -14.611 -5.681 1.00 98.62 1081 MET A N 1
ATOM 8541 C CA . MET A 1 1081 ? 31.253 -15.447 -6.048 1.00 98.62 1081 MET A CA 1
ATOM 8542 C C . MET A 1 1081 ? 31.294 -16.741 -5.226 1.00 98.62 1081 MET A C 1
ATOM 8544 O O . MET A 1 1081 ? 31.621 -17.789 -5.788 1.00 98.62 1081 MET A O 1
ATOM 8548 N N . ASP A 1 1082 ? 30.891 -16.730 -3.950 1.00 98.50 1082 ASP A N 1
ATOM 8549 C CA . ASP A 1 1082 ? 30.695 -17.965 -3.171 1.00 98.50 1082 ASP A CA 1
ATOM 8550 C C . ASP A 1 1082 ? 29.617 -18.860 -3.812 1.00 98.50 1082 ASP A C 1
ATOM 8552 O O . ASP A 1 1082 ? 29.818 -20.072 -3.958 1.00 98.50 1082 ASP A O 1
ATOM 8556 N N . TRP A 1 1083 ? 28.525 -18.274 -4.319 1.00 98.38 1083 TRP A N 1
ATOM 8557 C CA . TRP A 1 1083 ? 27.463 -18.996 -5.038 1.00 98.38 1083 TRP A CA 1
ATOM 8558 C C . TRP A 1 1083 ? 27.947 -19.705 -6.308 1.00 98.38 1083 TRP A C 1
ATOM 8560 O O . TRP A 1 1083 ? 27.264 -20.586 -6.835 1.00 98.38 1083 TRP A O 1
ATOM 8570 N N . CYS A 1 1084 ? 29.129 -19.371 -6.828 1.00 98.25 1084 CYS A N 1
ATOM 8571 C CA . CYS A 1 1084 ? 29.705 -20.069 -7.974 1.00 98.25 1084 CYS A CA 1
ATOM 8572 C C . CYS A 1 1084 ? 30.243 -21.465 -7.615 1.00 98.25 1084 CYS A C 1
ATOM 8574 O O . CYS A 1 1084 ? 30.427 -22.289 -8.517 1.00 98.25 1084 CYS A O 1
ATOM 8576 N N . VAL A 1 1085 ? 30.513 -21.740 -6.332 1.00 97.69 1085 VAL A N 1
ATOM 8577 C CA . VAL A 1 1085 ? 31.194 -22.973 -5.891 1.00 97.69 1085 VAL A CA 1
ATOM 8578 C C . VAL A 1 1085 ? 30.590 -23.659 -4.665 1.00 97.69 1085 VAL A C 1
ATOM 8580 O O . VAL A 1 1085 ? 30.724 -24.879 -4.545 1.00 97.69 1085 VAL A O 1
ATOM 8583 N N . GLN A 1 1086 ? 29.942 -22.923 -3.762 1.00 97.75 1086 GLN A N 1
ATOM 8584 C CA . GLN A 1 1086 ? 29.440 -23.460 -2.497 1.00 97.75 1086 GLN A CA 1
ATOM 8585 C C . GLN A 1 1086 ? 28.063 -24.129 -2.639 1.00 97.75 1086 GLN A C 1
ATOM 8587 O O . GLN A 1 1086 ? 27.296 -23.801 -3.537 1.00 97.75 1086 GLN A O 1
ATOM 8592 N N . PRO A 1 1087 ? 27.694 -25.093 -1.782 1.00 95.75 1087 PRO A N 1
ATOM 8593 C CA . PRO A 1 1087 ? 26.286 -25.437 -1.584 1.00 95.75 1087 PRO A CA 1
ATOM 8594 C C . PRO A 1 1087 ? 25.535 -24.299 -0.863 1.00 95.75 1087 PRO A C 1
ATOM 8596 O O . PRO A 1 1087 ? 26.162 -23.451 -0.231 1.00 95.75 1087 PRO A O 1
ATOM 8599 N N . TYR A 1 1088 ? 24.195 -24.313 -0.930 1.00 92.44 1088 TYR A N 1
ATOM 8600 C CA . TYR A 1 1088 ? 23.321 -23.286 -0.335 1.00 92.44 1088 TYR A CA 1
ATOM 8601 C C . TYR A 1 1088 ? 23.669 -22.992 1.132 1.00 92.44 1088 TYR A C 1
ATOM 8603 O O . TYR A 1 1088 ? 23.981 -21.865 1.475 1.00 92.44 1088 TYR A O 1
ATOM 8611 N N . ASP A 1 1089 ? 23.771 -24.026 1.973 1.00 92.75 1089 ASP A N 1
ATOM 8612 C CA . ASP A 1 1089 ? 24.034 -23.934 3.421 1.00 92.75 1089 ASP A CA 1
ATOM 8613 C C . ASP A 1 1089 ? 25.476 -23.524 3.807 1.00 92.75 1089 ASP A C 1
ATOM 8615 O O . ASP A 1 1089 ? 25.885 -23.641 4.972 1.00 92.75 1089 ASP A O 1
ATOM 8619 N N . LYS A 1 1090 ? 26.295 -23.147 2.820 1.00 96.25 1090 LYS A N 1
ATOM 8620 C CA . LYS A 1 1090 ? 27.675 -22.664 2.985 1.00 96.25 1090 LYS A CA 1
ATOM 8621 C C . LYS A 1 1090 ? 27.906 -21.314 2.312 1.00 96.25 1090 LYS A C 1
ATOM 8623 O O . LYS A 1 1090 ? 29.054 -20.882 2.243 1.00 96.25 1090 LYS A O 1
ATOM 8628 N N . ALA A 1 1091 ? 26.849 -20.669 1.838 1.00 96.38 1091 ALA A N 1
ATOM 8629 C CA . ALA A 1 1091 ? 26.869 -19.298 1.361 1.00 96.38 1091 ALA A CA 1
ATOM 8630 C C . ALA A 1 1091 ? 25.806 -18.481 2.100 1.00 96.38 1091 ALA A C 1
ATOM 8632 O O . ALA A 1 1091 ? 24.907 -19.055 2.705 1.00 96.38 1091 ALA A O 1
ATOM 8633 N N . ASN A 1 1092 ? 25.936 -17.158 2.051 1.00 98.31 1092 ASN A N 1
ATOM 8634 C CA . ASN A 1 1092 ? 24.920 -16.241 2.556 1.00 98.31 1092 ASN A CA 1
ATOM 8635 C C . ASN A 1 1092 ? 24.002 -15.770 1.416 1.00 98.31 1092 ASN A C 1
ATOM 8637 O O . ASN A 1 1092 ? 24.458 -15.687 0.266 1.00 98.31 1092 ASN A O 1
ATOM 8641 N N . HIS A 1 1093 ? 22.757 -15.423 1.724 1.00 97.75 1093 HIS A N 1
ATOM 8642 C CA . HIS A 1 1093 ? 21.771 -14.885 0.794 1.00 97.75 1093 HIS A CA 1
ATOM 8643 C C . HIS A 1 1093 ? 21.160 -13.589 1.324 1.00 97.75 1093 HIS A C 1
ATOM 8645 O O . HIS A 1 1093 ? 21.257 -13.253 2.495 1.00 97.75 1093 HIS A O 1
ATOM 8651 N N . HIS A 1 1094 ? 20.584 -12.804 0.415 1.00 95.69 1094 HIS A N 1
ATOM 8652 C CA . HIS A 1 1094 ? 20.061 -11.496 0.782 1.00 95.69 1094 HIS A CA 1
ATOM 8653 C C . HIS A 1 1094 ? 18.849 -11.658 1.706 1.00 95.69 1094 HIS A C 1
ATOM 8655 O O . HIS A 1 1094 ? 17.987 -12.502 1.420 1.00 95.69 1094 HIS A O 1
ATOM 8661 N N . PRO A 1 1095 ? 18.731 -10.829 2.758 1.00 96.69 1095 PRO A N 1
ATOM 8662 C CA . PRO A 1 1095 ? 17.481 -10.724 3.486 1.00 96.69 1095 PRO A CA 1
ATOM 8663 C C . PRO A 1 1095 ? 16.380 -10.177 2.564 1.00 96.69 1095 PRO A C 1
ATOM 8665 O O . PRO A 1 1095 ? 16.639 -9.690 1.467 1.00 96.69 1095 PRO A O 1
ATOM 8668 N N . VAL A 1 1096 ? 15.131 -10.255 3.013 1.00 94.38 1096 VAL A N 1
ATOM 8669 C CA . VAL A 1 1096 ? 13.952 -9.756 2.296 1.00 94.38 1096 VAL A CA 1
ATOM 8670 C C . VAL A 1 1096 ? 13.275 -8.696 3.151 1.00 94.38 1096 VAL A C 1
ATOM 8672 O O . VAL A 1 1096 ? 12.655 -9.007 4.172 1.00 94.38 1096 VAL A O 1
ATOM 8675 N N . ALA A 1 1097 ? 13.381 -7.442 2.730 1.00 94.38 1097 ALA A N 1
ATOM 8676 C CA . ALA A 1 1097 ? 12.823 -6.280 3.393 1.00 94.38 1097 ALA A CA 1
ATOM 8677 C C . ALA A 1 1097 ? 11.327 -6.115 3.081 1.00 94.38 1097 ALA A C 1
ATOM 8679 O O . ALA A 1 1097 ? 10.878 -6.117 1.929 1.00 94.38 1097 ALA A O 1
ATOM 8680 N N . ALA A 1 1098 ? 10.531 -5.923 4.133 1.00 90.44 1098 ALA A N 1
ATOM 8681 C CA . ALA A 1 1098 ? 9.088 -5.738 4.036 1.00 90.44 1098 ALA A CA 1
ATOM 8682 C C . ALA A 1 1098 ? 8.648 -4.427 4.691 1.00 90.44 1098 ALA A C 1
ATOM 8684 O O . ALA A 1 1098 ? 9.218 -4.021 5.698 1.00 90.44 1098 ALA A O 1
ATOM 8685 N N . ILE A 1 1099 ? 7.598 -3.799 4.158 1.00 88.06 1099 ILE A N 1
ATOM 8686 C CA . ILE A 1 1099 ? 6.910 -2.676 4.811 1.00 88.06 1099 ILE A CA 1
ATOM 8687 C C . ILE A 1 1099 ? 5.427 -3.033 4.939 1.00 88.06 1099 ILE A C 1
ATOM 8689 O O . ILE A 1 1099 ? 4.733 -3.258 3.948 1.00 88.06 1099 ILE A O 1
ATOM 8693 N N . GLY A 1 1100 ? 4.923 -3.118 6.168 1.00 85.94 1100 GLY A N 1
ATOM 8694 C CA . GLY A 1 1100 ? 3.594 -3.638 6.459 1.00 85.94 1100 GLY A CA 1
ATOM 8695 C C . GLY A 1 1100 ? 3.465 -5.082 5.975 1.00 85.94 1100 GLY A C 1
ATOM 8696 O O . GLY A 1 1100 ? 4.254 -5.946 6.348 1.00 85.94 1100 GLY A O 1
ATOM 8697 N N . GLN A 1 1101 ? 2.469 -5.360 5.134 1.00 76.50 1101 GLN A N 1
ATOM 8698 C CA . GLN A 1 1101 ? 2.281 -6.679 4.508 1.00 76.50 1101 GLN A CA 1
ATOM 8699 C C . GLN A 1 1101 ? 2.980 -6.806 3.143 1.00 76.50 1101 GLN A C 1
ATOM 8701 O O . GLN A 1 1101 ? 2.936 -7.868 2.522 1.00 76.50 1101 GLN A O 1
ATOM 8706 N N . ASP A 1 1102 ? 3.622 -5.740 2.659 1.00 76.44 1102 ASP A N 1
ATOM 8707 C CA . ASP A 1 1102 ? 4.248 -5.708 1.343 1.00 76.44 1102 ASP A CA 1
ATOM 8708 C C . ASP A 1 1102 ? 5.674 -6.281 1.387 1.00 76.44 1102 ASP A C 1
ATOM 8710 O O . ASP A 1 1102 ? 6.578 -5.698 1.987 1.00 76.44 1102 ASP A O 1
ATOM 8714 N N . ARG A 1 1103 ? 5.878 -7.401 0.682 1.00 76.62 1103 ARG A N 1
ATOM 8715 C CA . ARG A 1 1103 ? 7.176 -8.080 0.476 1.00 76.62 1103 ARG A CA 1
ATOM 8716 C C . ARG A 1 1103 ? 7.632 -8.072 -0.991 1.00 76.62 1103 ARG A C 1
ATOM 8718 O O . ARG A 1 1103 ? 8.341 -8.971 -1.424 1.00 76.62 1103 ARG A O 1
ATOM 8725 N N . SER A 1 1104 ? 7.123 -7.146 -1.797 1.00 69.38 1104 SER A N 1
ATOM 8726 C CA . SER A 1 1104 ? 7.221 -7.190 -3.260 1.00 69.38 1104 SER A CA 1
ATOM 8727 C C . SER A 1 1104 ? 8.528 -6.652 -3.862 1.00 69.38 1104 SER A C 1
ATOM 8729 O O . SER A 1 1104 ? 8.614 -6.602 -5.083 1.00 69.38 1104 SER A O 1
ATOM 8731 N N . ASP A 1 1105 ? 9.527 -6.290 -3.041 1.00 78.75 1105 ASP A N 1
ATOM 8732 C CA . ASP A 1 1105 ? 10.805 -5.685 -3.476 1.00 78.75 1105 ASP A CA 1
ATOM 8733 C C . ASP A 1 1105 ? 10.607 -4.497 -4.448 1.00 78.75 1105 ASP A C 1
ATOM 8735 O O . ASP A 1 1105 ? 11.276 -4.339 -5.466 1.00 78.75 1105 ASP A O 1
ATOM 8739 N N . SER A 1 1106 ? 9.618 -3.646 -4.156 1.00 82.19 1106 SER A N 1
ATOM 8740 C CA . SER A 1 1106 ? 9.308 -2.461 -4.960 1.00 82.19 1106 SER A CA 1
ATOM 8741 C C . SER A 1 1106 ? 9.323 -1.181 -4.135 1.00 82.19 1106 SER A C 1
ATOM 8743 O O . SER A 1 1106 ? 9.077 -1.172 -2.926 1.00 82.19 1106 SER A O 1
ATOM 8745 N N . ILE A 1 1107 ? 9.549 -0.052 -4.793 1.00 87.81 1107 ILE A N 1
ATOM 8746 C CA . ILE A 1 1107 ? 9.374 1.257 -4.162 1.00 87.81 1107 ILE A CA 1
ATOM 8747 C C . ILE A 1 1107 ? 7.890 1.456 -3.827 1.00 87.81 1107 ILE A C 1
ATOM 8749 O O . ILE A 1 1107 ? 7.016 1.208 -4.659 1.00 87.81 1107 ILE A O 1
ATOM 8753 N N . ILE A 1 1108 ? 7.601 1.912 -2.610 1.00 85.62 1108 ILE A N 1
ATOM 8754 C CA . ILE A 1 1108 ? 6.246 2.226 -2.152 1.00 85.62 1108 ILE A CA 1
ATOM 8755 C C . ILE A 1 1108 ? 6.021 3.725 -2.306 1.00 85.62 1108 ILE A C 1
ATOM 8757 O O . ILE A 1 1108 ? 6.864 4.529 -1.910 1.00 85.62 1108 ILE A O 1
ATOM 8761 N N . ARG A 1 1109 ? 4.872 4.110 -2.860 1.00 85.69 1109 ARG A N 1
ATOM 8762 C CA . ARG A 1 1109 ? 4.441 5.508 -2.956 1.00 85.69 1109 ARG A CA 1
ATOM 8763 C C . ARG A 1 1109 ? 3.185 5.712 -2.123 1.00 85.69 1109 ARG A C 1
ATOM 8765 O O . ARG A 1 1109 ? 2.239 4.940 -2.256 1.00 85.69 1109 ARG A O 1
ATOM 8772 N N . ILE A 1 1110 ? 3.174 6.748 -1.293 1.00 79.94 1110 ILE A N 1
ATOM 8773 C CA . ILE A 1 1110 ? 2.007 7.148 -0.503 1.00 79.94 1110 ILE A CA 1
ATOM 8774 C C . ILE A 1 1110 ? 1.823 8.663 -0.545 1.00 79.94 1110 ILE A C 1
ATOM 8776 O O . ILE A 1 1110 ? 2.759 9.417 -0.808 1.00 79.94 1110 ILE A O 1
ATOM 8780 N N . THR A 1 1111 ? 0.607 9.107 -0.250 1.00 82.31 1111 THR A N 1
ATOM 8781 C CA . THR A 1 1111 ? 0.268 10.523 -0.101 1.00 82.31 1111 THR A CA 1
ATOM 8782 C C . THR A 1 1111 ? -0.076 10.804 1.354 1.00 82.31 1111 THR A C 1
ATOM 8784 O O . THR A 1 1111 ? -0.783 10.012 1.973 1.00 82.31 1111 THR A O 1
ATOM 8787 N N . ALA A 1 1112 ? 0.412 11.921 1.889 1.00 79.56 1112 ALA A N 1
ATOM 8788 C CA . ALA A 1 1112 ? 0.150 12.336 3.266 1.00 79.56 1112 ALA A CA 1
ATOM 8789 C C . ALA A 1 1112 ? -0.012 13.856 3.370 1.00 79.56 1112 ALA A C 1
ATOM 8791 O O . ALA A 1 1112 ? 0.525 14.602 2.550 1.00 79.56 1112 ALA A O 1
ATOM 8792 N N . ALA A 1 1113 ? -0.738 14.332 4.373 1.00 87.12 1113 ALA A N 1
ATOM 8793 C CA . ALA A 1 1113 ? -0.859 15.749 4.672 1.00 87.12 1113 ALA A CA 1
ATOM 8794 C C . ALA A 1 1113 ? 0.240 16.225 5.641 1.00 87.12 1113 ALA A C 1
ATOM 8796 O O . ALA A 1 1113 ? 0.774 15.443 6.433 1.00 87.12 1113 ALA A O 1
ATOM 8797 N N . PRO A 1 1114 ? 0.601 17.522 5.612 1.00 92.38 1114 PRO A N 1
ATOM 8798 C CA . PRO A 1 1114 ? 1.466 18.104 6.630 1.00 92.38 1114 PRO A CA 1
ATOM 8799 C C . PRO A 1 1114 ? 0.894 17.895 8.038 1.00 92.38 1114 PRO A C 1
ATOM 8801 O O . PRO A 1 1114 ? -0.249 18.259 8.305 1.00 92.38 1114 PRO A O 1
ATOM 8804 N N . GLY A 1 1115 ? 1.704 17.347 8.943 1.00 86.94 1115 GLY A N 1
ATOM 8805 C CA . GLY A 1 1115 ? 1.303 16.991 10.304 1.00 86.94 1115 GLY A CA 1
ATOM 8806 C C . GLY A 1 1115 ? 0.801 15.555 10.482 1.00 86.94 1115 GLY A C 1
ATOM 8807 O O . GLY A 1 1115 ? 0.648 15.139 11.628 1.00 86.94 1115 GLY A O 1
ATOM 8808 N N . ASP A 1 1116 ? 0.587 14.791 9.405 1.00 87.25 1116 ASP A N 1
ATOM 8809 C CA . ASP A 1 1116 ? 0.193 13.383 9.512 1.00 87.25 1116 ASP A CA 1
ATOM 8810 C C . ASP A 1 1116 ? 1.297 12.544 10.159 1.00 87.25 1116 ASP A C 1
ATOM 8812 O O . ASP A 1 1116 ? 2.488 12.739 9.901 1.00 87.25 1116 ASP A O 1
ATOM 8816 N N . THR A 1 1117 ? 0.896 11.559 10.958 1.00 89.31 1117 THR A N 1
ATOM 8817 C CA . THR A 1 1117 ? 1.791 10.515 11.464 1.00 89.31 1117 THR A CA 1
ATOM 8818 C C . THR A 1 1117 ? 1.629 9.261 10.615 1.00 89.31 1117 THR A C 1
ATOM 8820 O O . THR A 1 1117 ? 0.513 8.808 10.372 1.00 89.31 1117 THR A O 1
ATOM 8823 N N . ILE A 1 1118 ? 2.751 8.704 10.167 1.00 89.25 1118 ILE A N 1
ATOM 8824 C CA . ILE A 1 1118 ? 2.808 7.503 9.335 1.00 89.25 1118 ILE A CA 1
ATOM 8825 C C . ILE A 1 1118 ? 3.474 6.390 10.134 1.00 89.25 1118 ILE A C 1
ATOM 8827 O O . ILE A 1 1118 ? 4.616 6.536 10.578 1.00 89.25 1118 ILE A O 1
ATOM 8831 N N . ASP A 1 1119 ? 2.758 5.276 10.269 1.00 90.19 1119 ASP A N 1
ATOM 8832 C CA . ASP A 1 1119 ? 3.284 4.028 10.809 1.00 90.19 1119 ASP A CA 1
ATOM 8833 C C . ASP A 1 1119 ? 4.204 3.343 9.794 1.00 90.19 1119 ASP A C 1
ATOM 8835 O O . ASP A 1 1119 ? 3.861 3.159 8.624 1.00 90.19 1119 ASP A O 1
ATOM 8839 N N . LEU A 1 1120 ? 5.370 2.922 10.268 1.00 91.94 1120 LEU A N 1
ATOM 8840 C CA . LEU A 1 1120 ? 6.353 2.145 9.530 1.00 91.94 1120 LEU A CA 1
ATOM 8841 C C . LEU A 1 1120 ? 6.529 0.795 10.231 1.00 91.94 1120 LEU A C 1
ATOM 8843 O O . LEU A 1 1120 ? 6.817 0.746 11.427 1.00 91.94 1120 LEU A O 1
ATOM 8847 N N . ASP A 1 1121 ? 6.356 -0.304 9.497 1.00 94.44 1121 ASP A N 1
ATOM 8848 C CA . ASP A 1 1121 ? 6.413 -1.659 10.058 1.00 94.44 1121 ASP A CA 1
ATOM 8849 C C . ASP A 1 1121 ? 7.268 -2.591 9.191 1.00 94.44 1121 ASP A C 1
ATOM 8851 O O . ASP A 1 1121 ? 6.829 -3.057 8.147 1.00 94.44 1121 ASP A O 1
ATOM 8855 N N . ALA A 1 1122 ? 8.482 -2.892 9.641 1.00 95.00 1122 ALA A N 1
ATOM 8856 C CA . ALA A 1 1122 ? 9.407 -3.838 9.027 1.00 95.00 1122 ALA A CA 1
ATOM 8857 C C . ALA A 1 1122 ? 9.322 -5.255 9.620 1.00 95.00 1122 ALA A C 1
ATOM 8859 O O . ALA A 1 1122 ? 10.140 -6.106 9.274 1.00 95.00 1122 ALA A O 1
ATOM 8860 N N . SER A 1 1123 ? 8.346 -5.548 10.491 1.00 92.00 1123 SER A N 1
ATOM 8861 C CA . SER A 1 1123 ? 8.271 -6.820 11.242 1.00 92.00 1123 SER A CA 1
ATOM 8862 C C . SER A 1 1123 ? 8.090 -8.053 10.356 1.00 92.00 1123 SER A C 1
ATOM 8864 O O . SER A 1 1123 ? 8.323 -9.173 10.797 1.00 92.00 1123 SER A O 1
ATOM 8866 N N . ASN A 1 1124 ? 7.645 -7.856 9.116 1.00 88.94 1124 ASN A N 1
ATOM 8867 C CA . ASN A 1 1124 ? 7.479 -8.913 8.125 1.00 88.94 1124 ASN A CA 1
ATOM 8868 C C . ASN A 1 1124 ? 8.744 -9.191 7.300 1.00 88.94 1124 ASN A C 1
ATOM 8870 O O . ASN A 1 1124 ? 8.685 -10.036 6.404 1.00 88.94 1124 ASN A O 1
ATOM 8874 N N . SER A 1 1125 ? 9.846 -8.485 7.568 1.00 91.44 1125 SER A N 1
ATOM 8875 C CA . SER A 1 1125 ? 11.133 -8.750 6.925 1.00 91.44 1125 SER A CA 1
ATOM 8876 C C . SER A 1 1125 ? 11.665 -10.110 7.375 1.00 91.44 1125 SER A C 1
ATOM 8878 O O . SER A 1 1125 ? 11.448 -10.523 8.516 1.00 91.44 1125 SER A O 1
ATOM 8880 N N . THR A 1 1126 ? 12.330 -10.829 6.479 1.00 89.69 1126 THR A N 1
ATOM 8881 C CA . THR A 1 1126 ? 12.789 -12.202 6.730 1.00 89.69 1126 THR A CA 1
ATOM 8882 C C . THR A 1 1126 ? 14.186 -12.422 6.195 1.00 89.69 1126 THR A C 1
ATOM 8884 O O . THR A 1 1126 ? 14.562 -11.795 5.216 1.00 89.69 1126 THR A O 1
ATOM 8887 N N . ASP A 1 1127 ? 14.905 -13.364 6.785 1.00 94.88 1127 ASP A N 1
ATOM 8888 C CA . ASP A 1 1127 ? 16.184 -13.837 6.279 1.00 94.88 1127 ASP A CA 1
ATOM 8889 C C . ASP A 1 1127 ? 16.052 -15.306 5.836 1.00 94.88 1127 ASP A C 1
ATOM 8891 O O . ASP A 1 1127 ? 15.539 -16.117 6.620 1.00 94.88 1127 ASP A O 1
ATOM 8895 N N . PRO A 1 1128 ? 16.426 -15.669 4.596 1.00 85.94 1128 PRO A N 1
ATOM 8896 C CA . PRO A 1 1128 ? 16.310 -17.047 4.115 1.00 85.94 1128 PRO A CA 1
ATOM 8897 C C . PRO A 1 1128 ? 17.285 -18.013 4.809 1.00 85.94 1128 PRO A C 1
ATOM 8899 O O . PRO A 1 1128 ? 16.973 -19.202 4.929 1.00 85.94 1128 PRO A O 1
ATOM 8902 N N . ASP A 1 1129 ? 18.414 -17.512 5.311 1.00 90.19 1129 ASP A N 1
ATOM 8903 C CA . ASP A 1 1129 ? 19.419 -18.272 6.057 1.00 90.19 1129 ASP A CA 1
ATOM 8904 C C . ASP A 1 1129 ? 19.129 -18.301 7.569 1.00 90.19 1129 ASP A C 1
ATOM 8906 O O . ASP A 1 1129 ? 19.778 -19.032 8.321 1.00 90.19 1129 ASP A O 1
ATOM 8910 N N . GLN A 1 1130 ? 18.063 -17.609 7.996 1.00 92.44 1130 GLN A N 1
ATOM 8911 C CA . GLN A 1 1130 ? 17.623 -17.434 9.385 1.00 92.44 1130 GLN A CA 1
ATOM 8912 C C . GLN A 1 1130 ? 18.612 -16.625 10.230 1.00 92.44 1130 GLN A C 1
ATOM 8914 O O . GLN A 1 1130 ? 18.655 -16.775 11.457 1.00 92.44 1130 GLN A O 1
ATOM 8919 N N . ASP A 1 1131 ? 19.384 -15.753 9.585 1.00 95.62 1131 ASP A N 1
ATOM 8920 C CA . ASP A 1 1131 ? 20.261 -14.820 10.271 1.00 95.62 1131 ASP A CA 1
ATOM 8921 C C . ASP A 1 1131 ? 19.471 -13.719 10.995 1.00 95.62 1131 ASP A C 1
ATOM 8923 O O . ASP A 1 1131 ? 18.331 -13.373 10.671 1.00 95.62 1131 ASP A O 1
ATOM 8927 N N . GLU A 1 1132 ? 20.084 -13.162 12.039 1.00 97.50 1132 GLU A N 1
ATOM 8928 C CA . GLU A 1 1132 ? 19.505 -12.042 12.777 1.00 97.50 1132 GLU A CA 1
ATOM 8929 C C . GLU A 1 1132 ? 19.515 -10.775 11.906 1.00 97.50 1132 GLU A C 1
ATOM 8931 O O . GLU A 1 1132 ? 20.558 -10.390 11.379 1.00 97.50 1132 GLU A O 1
ATOM 8936 N N . LEU A 1 1133 ? 18.371 -10.090 11.818 1.00 97.75 1133 LEU A N 1
ATOM 8937 C CA . LEU A 1 1133 ? 18.220 -8.865 11.035 1.00 97.75 1133 LEU A CA 1
ATOM 8938 C C . LEU A 1 1133 ? 18.457 -7.603 11.872 1.00 97.75 1133 LEU A C 1
ATOM 8940 O O . LEU A 1 1133 ? 17.865 -7.410 12.935 1.00 97.75 1133 LEU A O 1
ATOM 8944 N N . LEU A 1 1134 ? 19.275 -6.703 11.339 1.00 97.81 1134 LEU A N 1
ATOM 8945 C CA . LEU A 1 1134 ? 19.378 -5.306 11.740 1.00 97.81 1134 LEU A CA 1
ATOM 8946 C C . LEU A 1 1134 ? 18.454 -4.467 10.860 1.00 97.81 1134 LEU A C 1
ATOM 8948 O O . LEU A 1 1134 ? 18.460 -4.604 9.638 1.00 97.81 1134 LEU A O 1
ATOM 8952 N N . ILE A 1 1135 ? 17.668 -3.600 11.491 1.00 97.50 1135 ILE A N 1
ATOM 8953 C CA . ILE A 1 1135 ? 16.647 -2.774 10.846 1.00 97.50 1135 ILE A CA 1
ATOM 8954 C C . ILE A 1 1135 ? 17.038 -1.324 11.029 1.00 97.50 1135 ILE A C 1
ATOM 8956 O O . ILE A 1 1135 ? 17.324 -0.929 12.152 1.00 97.50 1135 ILE A O 1
ATOM 8960 N N . ARG A 1 1136 ? 16.982 -0.528 9.961 1.00 97.62 1136 ARG A N 1
ATOM 8961 C CA . ARG A 1 1136 ? 17.224 0.908 10.046 1.00 97.62 1136 ARG A CA 1
ATOM 8962 C C . ARG A 1 1136 ? 16.335 1.701 9.099 1.00 97.62 1136 ARG A C 1
ATOM 8964 O O . ARG A 1 1136 ? 16.367 1.512 7.888 1.00 97.62 1136 ARG A O 1
ATOM 8971 N N . TRP A 1 1137 ? 15.610 2.661 9.655 1.00 98.25 1137 TRP A N 1
ATOM 8972 C CA . TRP A 1 1137 ? 14.790 3.629 8.935 1.00 98.25 1137 TRP A CA 1
ATOM 8973 C C . TRP A 1 1137 ? 15.480 4.988 8.894 1.00 98.25 1137 TRP A C 1
ATOM 8975 O O . TRP A 1 1137 ? 15.835 5.548 9.931 1.00 98.25 1137 TRP A O 1
ATOM 8985 N N . TRP A 1 1138 ? 15.661 5.562 7.710 1.00 97.00 1138 TRP A N 1
ATOM 8986 C CA . TRP A 1 1138 ? 16.305 6.869 7.592 1.00 97.00 1138 TRP A CA 1
ATOM 8987 C C . TRP A 1 1138 ? 15.796 7.677 6.402 1.00 97.00 1138 TRP A C 1
ATOM 8989 O O . TRP A 1 1138 ? 15.370 7.135 5.388 1.00 97.00 1138 TRP A O 1
ATOM 8999 N N . GLN A 1 1139 ? 15.832 9.004 6.522 1.00 97.44 1139 GLN A N 1
ATOM 9000 C CA . GLN A 1 1139 ? 15.460 9.905 5.434 1.00 97.44 1139 GLN A CA 1
ATOM 9001 C C . GLN A 1 1139 ? 16.618 10.039 4.439 1.00 97.44 1139 GLN A C 1
ATOM 9003 O O . GLN A 1 1139 ? 17.690 10.524 4.806 1.00 97.44 1139 GLN A O 1
ATOM 9008 N N . TYR A 1 1140 ? 16.387 9.720 3.164 1.00 96.50 1140 TYR A N 1
ATOM 9009 C CA . TYR A 1 1140 ? 17.319 10.085 2.097 1.00 96.50 1140 TYR A CA 1
ATOM 9010 C C . TYR A 1 1140 ? 17.021 11.508 1.618 1.00 96.50 1140 TYR A C 1
ATOM 9012 O O . TYR A 1 1140 ? 16.357 11.739 0.608 1.00 96.50 1140 TYR A O 1
ATOM 9020 N N . GLN A 1 1141 ? 17.491 12.475 2.402 1.00 94.56 1141 GLN A N 1
ATOM 9021 C CA . GLN A 1 1141 ? 17.149 13.887 2.255 1.00 94.56 1141 GLN A CA 1
ATOM 9022 C C . GLN A 1 1141 ? 17.494 14.445 0.868 1.00 94.56 1141 GLN A C 1
ATOM 9024 O O . GLN A 1 1141 ? 16.683 15.164 0.293 1.00 94.56 1141 GLN A O 1
ATOM 9029 N N . GLU A 1 1142 ? 18.645 14.082 0.294 1.00 95.00 1142 GLU A N 1
ATOM 9030 C CA . GLU A 1 1142 ? 19.070 14.588 -1.018 1.00 95.00 1142 GLU A CA 1
ATOM 9031 C C . GLU A 1 1142 ? 18.233 14.063 -2.200 1.00 95.00 1142 GLU A C 1
ATOM 9033 O O . GLU A 1 1142 ? 18.309 14.627 -3.294 1.00 95.00 1142 GLU A O 1
ATOM 9038 N N . ALA A 1 1143 ? 17.450 12.996 -2.004 1.00 95.19 1143 ALA A N 1
ATOM 9039 C CA . ALA A 1 1143 ? 16.565 12.428 -3.023 1.00 95.19 1143 ALA A CA 1
ATOM 9040 C C . ALA A 1 1143 ? 15.194 13.124 -3.083 1.00 95.19 1143 ALA A C 1
ATOM 9042 O O . ALA A 1 1143 ? 14.572 13.183 -4.145 1.00 95.19 1143 ALA A O 1
ATOM 9043 N N . GLY A 1 1144 ? 14.721 13.647 -1.947 1.00 93.94 1144 GLY A N 1
ATOM 9044 C CA . GLY A 1 1144 ? 13.445 14.350 -1.842 1.00 93.94 1144 GLY A CA 1
ATOM 9045 C C . GLY A 1 1144 ? 13.520 15.816 -2.270 1.00 93.94 1144 GLY A C 1
ATOM 9046 O O . GLY A 1 1144 ? 14.586 16.420 -2.357 1.00 93.94 1144 GLY A O 1
ATOM 9047 N N . THR A 1 1145 ? 12.356 16.425 -2.501 1.00 95.50 1145 THR A N 1
ATOM 9048 C CA . THR A 1 1145 ? 12.251 17.880 -2.723 1.00 95.50 1145 THR A CA 1
ATOM 9049 C C . THR A 1 1145 ? 12.030 18.655 -1.421 1.00 95.50 1145 THR A C 1
ATOM 9051 O O . THR A 1 1145 ? 12.098 19.888 -1.413 1.00 95.50 1145 THR A O 1
ATOM 9054 N N . TYR A 1 1146 ? 11.771 17.951 -0.314 1.00 96.88 1146 TYR A N 1
ATOM 9055 C CA . TYR A 1 1146 ? 11.734 18.528 1.023 1.00 96.88 1146 TYR A CA 1
ATOM 9056 C C . TYR A 1 1146 ? 13.150 18.649 1.600 1.00 96.88 1146 TYR A C 1
ATOM 9058 O O . TYR A 1 1146 ? 13.811 17.652 1.875 1.00 96.88 1146 TYR A O 1
ATOM 9066 N N . ALA A 1 1147 ? 13.606 19.885 1.803 1.00 92.00 1147 ALA A N 1
ATOM 9067 C CA . ALA A 1 1147 ? 14.953 20.167 2.296 1.00 92.00 1147 ALA A CA 1
ATOM 9068 C C . ALA A 1 1147 ? 15.097 20.051 3.825 1.00 92.00 1147 ALA A C 1
ATOM 9070 O O . ALA A 1 1147 ? 16.216 20.144 4.322 1.00 92.00 1147 ALA A O 1
ATOM 9071 N N . GLY A 1 1148 ? 14.005 19.895 4.578 1.00 94.19 1148 GLY A N 1
ATOM 9072 C CA . GLY A 1 1148 ? 14.047 19.756 6.035 1.00 94.19 1148 GLY A CA 1
ATOM 9073 C C . GLY A 1 1148 ? 14.313 18.320 6.494 1.00 94.19 1148 GLY A C 1
ATOM 9074 O O . GLY A 1 1148 ? 14.336 17.380 5.696 1.00 94.19 1148 GLY A O 1
ATOM 9075 N N . SER A 1 1149 ? 14.497 18.155 7.804 1.00 93.88 1149 SER A N 1
ATOM 9076 C CA . SER A 1 1149 ? 14.636 16.845 8.444 1.00 93.88 1149 SER A CA 1
ATOM 9077 C C . SER A 1 1149 ? 13.276 16.274 8.832 1.00 93.88 1149 SER A C 1
ATOM 9079 O O . SER A 1 1149 ? 12.453 16.986 9.408 1.00 93.88 1149 SER A O 1
ATOM 9081 N N . VAL A 1 1150 ? 13.083 14.981 8.609 1.00 95.62 1150 VAL A N 1
ATOM 9082 C CA . VAL A 1 1150 ? 11.902 14.232 9.039 1.00 95.62 1150 VAL A CA 1
ATOM 9083 C C . VAL A 1 1150 ? 12.280 13.378 10.251 1.00 95.62 1150 VAL A C 1
ATOM 9085 O O . VAL A 1 1150 ? 13.078 12.449 10.108 1.00 95.62 1150 VAL A O 1
ATOM 9088 N N . PRO A 1 1151 ? 11.769 13.687 11.454 1.00 89.81 1151 PRO A N 1
ATOM 9089 C CA . PRO A 1 1151 ? 12.061 12.893 12.637 1.00 89.81 1151 PRO A CA 1
ATOM 9090 C C . PRO A 1 1151 ? 11.374 11.525 12.543 1.00 89.81 1151 PRO A C 1
ATOM 9092 O O . PRO A 1 1151 ? 10.164 11.438 12.336 1.00 89.81 1151 PRO A O 1
ATOM 9095 N N . ILE A 1 1152 ? 12.160 10.462 12.723 1.00 95.12 1152 ILE A N 1
ATOM 9096 C CA . ILE A 1 1152 ? 11.694 9.073 12.807 1.00 95.12 1152 ILE A CA 1
ATOM 9097 C C . ILE A 1 1152 ? 11.934 8.596 14.243 1.00 95.12 1152 ILE A C 1
ATOM 9099 O O . ILE A 1 1152 ? 13.034 8.744 14.782 1.00 95.12 1152 ILE A O 1
ATOM 9103 N N . SER A 1 1153 ? 10.904 8.053 14.883 1.00 90.75 1153 SER A N 1
ATOM 9104 C CA . SER A 1 1153 ? 10.933 7.669 16.299 1.00 90.75 1153 SER A CA 1
ATOM 9105 C C . SER A 1 1153 ? 11.541 6.278 16.503 1.00 90.75 1153 SER A C 1
ATOM 9107 O O . SER A 1 1153 ? 10.954 5.282 16.118 1.00 90.75 1153 SER A O 1
ATOM 9109 N N . SER A 1 1154 ? 12.700 6.154 17.149 1.00 94.88 1154 SER A N 1
ATOM 9110 C CA . SER A 1 1154 ? 13.380 4.847 17.294 1.00 94.88 1154 SER A CA 1
ATOM 9111 C C . SER A 1 1154 ? 13.612 4.155 15.933 1.00 94.88 1154 SER A C 1
ATOM 9113 O O . SER A 1 1154 ? 13.077 3.074 15.692 1.00 94.88 1154 SER A O 1
ATOM 9115 N N . PRO A 1 1155 ? 14.406 4.766 15.033 1.00 95.75 1155 PRO A N 1
ATOM 9116 C CA . PRO A 1 1155 ? 14.570 4.318 13.646 1.00 95.75 1155 PRO A CA 1
ATOM 9117 C C . PRO A 1 1155 ? 15.172 2.915 13.486 1.00 95.75 1155 PRO A C 1
ATOM 9119 O O . PRO A 1 1155 ? 15.164 2.386 12.385 1.00 95.75 1155 PRO A O 1
ATOM 9122 N N . GLU A 1 1156 ? 15.696 2.312 14.551 1.00 97.12 1156 GLU A N 1
ATOM 9123 C CA . GLU A 1 1156 ? 16.256 0.954 14.526 1.00 97.12 1156 GLU A CA 1
ATOM 9124 C C . GLU A 1 1156 ? 15.213 -0.130 14.888 1.00 97.12 1156 GLU A C 1
ATOM 9126 O O . GLU A 1 1156 ? 15.509 -1.323 14.903 1.00 97.12 1156 GLU A O 1
ATOM 9131 N N . ASN A 1 1157 ? 13.979 0.265 15.226 1.00 95.94 1157 ASN A N 1
ATOM 9132 C CA . ASN A 1 1157 ? 12.913 -0.673 15.568 1.00 95.94 1157 ASN A CA 1
ATOM 9133 C C . ASN A 1 1157 ? 12.175 -1.158 14.316 1.00 95.94 1157 ASN A C 1
ATOM 9135 O O . ASN A 1 1157 ? 11.926 -0.395 13.383 1.00 95.94 1157 ASN A O 1
ATOM 9139 N N . ALA A 1 1158 ? 11.707 -2.411 14.360 1.00 92.25 1158 ALA A N 1
ATOM 9140 C CA . ALA A 1 1158 ? 10.824 -2.957 13.332 1.00 92.25 1158 ALA A CA 1
ATOM 9141 C C . ALA A 1 1158 ? 9.563 -2.099 13.160 1.00 92.25 1158 ALA A C 1
ATOM 9143 O O . ALA A 1 1158 ? 9.199 -1.773 12.038 1.00 92.25 1158 ALA A O 1
ATOM 9144 N N . LYS A 1 1159 ? 8.936 -1.691 14.269 1.00 95.81 1159 LYS A N 1
ATOM 9145 C CA . LYS A 1 1159 ? 7.781 -0.788 14.275 1.00 95.81 1159 LYS A CA 1
ATOM 9146 C C . LYS A 1 1159 ? 8.192 0.583 14.780 1.00 95.81 1159 LYS A C 1
ATOM 9148 O O . LYS A 1 1159 ? 8.683 0.712 15.902 1.00 95.81 1159 LYS A O 1
ATOM 9153 N N . THR A 1 1160 ? 7.981 1.589 13.949 1.00 96.25 1160 THR A N 1
ATOM 9154 C CA . THR A 1 1160 ? 8.321 2.985 14.214 1.00 96.25 1160 THR A CA 1
ATOM 9155 C C . THR A 1 1160 ? 7.290 3.900 13.560 1.00 96.25 1160 THR A C 1
ATOM 9157 O O . THR A 1 1160 ? 6.420 3.453 12.818 1.00 96.25 1160 THR A O 1
ATOM 9160 N N . GLN A 1 1161 ? 7.351 5.187 13.873 1.00 93.81 1161 GLN A N 1
ATOM 9161 C CA . GLN A 1 1161 ? 6.510 6.219 13.290 1.00 93.81 1161 GLN A CA 1
ATOM 9162 C C . GLN A 1 1161 ? 7.361 7.408 12.869 1.00 93.81 1161 GLN A C 1
ATOM 9164 O O . GLN A 1 1161 ? 8.353 7.746 13.529 1.00 93.81 1161 GLN A O 1
ATOM 9169 N N . LEU A 1 1162 ? 6.922 8.088 11.818 1.00 95.12 1162 LEU A N 1
ATOM 9170 C CA . LEU A 1 1162 ? 7.387 9.428 11.482 1.00 95.12 1162 LEU A CA 1
ATOM 9171 C C . LEU A 1 1162 ? 6.210 10.389 11.417 1.00 95.12 1162 LEU A C 1
ATOM 9173 O O . LEU A 1 1162 ? 5.087 9.982 11.128 1.00 95.12 1162 LEU A O 1
ATOM 9177 N N . THR A 1 1163 ? 6.484 11.668 11.638 1.00 93.31 1163 THR A N 1
ATOM 9178 C CA . THR A 1 1163 ? 5.495 12.732 11.460 1.00 93.31 1163 THR A CA 1
ATOM 9179 C C . THR A 1 1163 ? 5.916 13.610 10.297 1.00 93.31 1163 THR A C 1
ATOM 9181 O O . THR A 1 1163 ? 7.060 14.069 10.235 1.00 93.31 1163 THR A O 1
ATOM 9184 N N . ILE A 1 1164 ? 4.990 13.854 9.372 1.00 96.06 1164 ILE A N 1
ATOM 9185 C CA . ILE A 1 1164 ? 5.210 14.725 8.226 1.00 96.06 1164 ILE A CA 1
ATOM 9186 C C . ILE A 1 1164 ? 5.360 16.164 8.716 1.00 96.06 1164 ILE A C 1
ATOM 9188 O O . ILE A 1 1164 ? 4.447 16.688 9.361 1.00 96.06 1164 ILE A O 1
ATOM 9192 N N . PRO A 1 1165 ? 6.480 16.840 8.410 1.00 95.81 1165 PRO A N 1
ATOM 9193 C CA . PRO A 1 1165 ? 6.669 18.220 8.825 1.00 95.81 1165 PRO A CA 1
ATOM 9194 C C . PRO A 1 1165 ? 5.575 19.140 8.280 1.00 95.81 1165 PRO A C 1
ATOM 9196 O O . PRO A 1 1165 ? 5.144 19.023 7.132 1.00 95.81 1165 PRO A O 1
ATOM 9199 N N . SER A 1 1166 ? 5.132 20.087 9.104 1.00 93.38 1166 SER A N 1
ATOM 9200 C CA . SER A 1 1166 ? 4.040 21.007 8.760 1.00 93.38 1166 SER A CA 1
ATOM 9201 C C . SER A 1 1166 ? 4.366 21.927 7.576 1.00 93.38 1166 SER A C 1
ATOM 9203 O O . SER A 1 1166 ? 3.461 22.420 6.905 1.00 93.38 1166 SER A O 1
ATOM 9205 N N . ASP A 1 1167 ? 5.650 22.136 7.285 1.00 95.06 1167 ASP A N 1
ATOM 9206 C CA . ASP A 1 1167 ? 6.156 22.927 6.164 1.00 95.06 1167 ASP A CA 1
ATOM 9207 C C . ASP A 1 1167 ? 6.474 22.088 4.911 1.00 95.06 1167 ASP A C 1
ATOM 9209 O O . ASP A 1 1167 ? 6.953 22.627 3.912 1.00 95.06 1167 ASP A O 1
ATOM 9213 N N . ALA A 1 1168 ? 6.185 20.782 4.923 1.00 94.38 1168 ALA A N 1
ATOM 9214 C CA . ALA A 1 1168 ? 6.462 19.888 3.800 1.00 94.38 1168 ALA A CA 1
ATOM 9215 C C . ALA A 1 1168 ? 5.404 19.934 2.681 1.00 94.38 1168 ALA A C 1
ATOM 9217 O O . ALA A 1 1168 ? 5.538 19.217 1.696 1.00 94.38 1168 ALA A O 1
ATOM 9218 N N . GLY A 1 1169 ? 4.368 20.773 2.786 1.00 94.50 1169 GLY A N 1
ATOM 9219 C CA . GLY A 1 1169 ? 3.287 20.845 1.796 1.00 94.50 1169 GLY A CA 1
ATOM 9220 C C . GLY A 1 1169 ? 3.770 21.041 0.354 1.00 94.50 1169 GLY A C 1
ATOM 9221 O O . GLY A 1 1169 ? 4.519 21.973 0.053 1.00 94.50 1169 GLY A O 1
ATOM 9222 N N . GLY A 1 1170 ? 3.324 20.171 -0.555 1.00 89.94 1170 GLY A N 1
ATOM 9223 C CA . GLY A 1 1170 ? 3.720 20.171 -1.967 1.00 89.94 1170 GLY A CA 1
ATOM 9224 C C . GLY A 1 1170 ? 5.153 19.687 -2.219 1.00 89.94 1170 GLY A C 1
ATOM 9225 O O . GLY A 1 1170 ? 5.706 19.950 -3.290 1.00 89.94 1170 GLY A O 1
ATOM 9226 N N . LYS A 1 1171 ? 5.787 19.041 -1.234 1.00 96.81 1171 LYS A N 1
ATOM 9227 C CA . LYS A 1 1171 ? 7.129 18.457 -1.335 1.00 96.81 1171 LYS A CA 1
ATOM 9228 C C . LYS A 1 1171 ? 7.063 16.936 -1.292 1.00 96.81 1171 LYS A C 1
ATOM 9230 O O . LYS A 1 1171 ? 6.061 16.347 -0.910 1.00 96.81 1171 LYS A O 1
ATOM 9235 N N . GLN A 1 1172 ? 8.170 16.317 -1.671 1.00 96.50 1172 GLN A N 1
ATOM 9236 C CA . GLN A 1 1172 ? 8.360 14.877 -1.653 1.00 96.50 1172 GLN A CA 1
ATOM 9237 C C . GLN A 1 1172 ? 9.425 14.517 -0.617 1.00 96.50 1172 GLN A C 1
ATOM 9239 O O . GLN A 1 1172 ? 10.510 15.112 -0.606 1.00 96.50 1172 GLN A O 1
ATOM 9244 N N . ILE A 1 1173 ? 9.117 13.542 0.232 1.00 98.38 1173 ILE A N 1
ATOM 9245 C CA . ILE A 1 1173 ? 10.000 12.987 1.263 1.00 98.38 1173 ILE A CA 1
ATOM 9246 C C . ILE A 1 1173 ? 10.343 11.545 0.880 1.00 98.38 1173 ILE A C 1
ATOM 9248 O O . ILE A 1 1173 ? 9.479 10.796 0.438 1.00 98.38 1173 ILE A O 1
ATOM 9252 N N . HIS A 1 1174 ? 11.606 11.153 1.055 1.00 98.25 1174 HIS A N 1
ATOM 9253 C CA . HIS A 1 1174 ? 12.087 9.797 0.780 1.00 98.25 1174 HIS A CA 1
ATOM 9254 C C . HIS A 1 1174 ? 12.600 9.164 2.062 1.00 98.25 1174 HIS A C 1
ATOM 9256 O O . HIS A 1 1174 ? 13.544 9.679 2.664 1.00 98.25 1174 HIS A O 1
ATOM 9262 N N . ILE A 1 1175 ? 12.002 8.045 2.453 1.00 98.38 1175 ILE A N 1
ATOM 9263 C CA . ILE A 1 1175 ? 12.423 7.237 3.597 1.00 98.38 1175 ILE A CA 1
ATOM 9264 C C . ILE A 1 1175 ? 12.939 5.901 3.076 1.00 98.38 1175 ILE A C 1
ATOM 9266 O O . ILE A 1 1175 ? 12.316 5.289 2.213 1.00 98.38 1175 ILE A O 1
ATOM 9270 N N . ILE A 1 1176 ? 14.078 5.458 3.587 1.00 98.19 1176 ILE A N 1
ATOM 9271 C CA . ILE A 1 1176 ? 14.702 4.182 3.262 1.00 98.19 1176 ILE A CA 1
ATOM 9272 C C . ILE A 1 1176 ? 14.592 3.284 4.489 1.00 98.19 1176 ILE A C 1
ATOM 9274 O O . ILE A 1 1176 ? 15.055 3.651 5.570 1.00 98.19 1176 ILE A O 1
ATOM 9278 N N . LEU A 1 1177 ? 13.981 2.119 4.306 1.00 98.38 1177 LEU A N 1
ATOM 9279 C CA . LEU A 1 1177 ? 14.226 0.946 5.128 1.00 98.38 1177 LEU A CA 1
ATOM 9280 C C . LEU A 1 1177 ? 15.484 0.264 4.599 1.00 98.38 1177 LEU A C 1
ATOM 9282 O O . LEU A 1 1177 ? 15.546 -0.088 3.425 1.00 98.38 1177 LEU A O 1
ATOM 9286 N N . GLU A 1 1178 ? 16.457 0.071 5.471 1.00 98.12 1178 GLU A N 1
ATOM 9287 C CA . GLU A 1 1178 ? 17.649 -0.739 5.259 1.00 98.12 1178 GLU A CA 1
ATOM 9288 C C . GLU A 1 1178 ? 17.563 -1.943 6.200 1.00 98.12 1178 GLU A C 1
ATOM 9290 O O . GLU A 1 1178 ? 17.464 -1.782 7.419 1.00 98.12 1178 GLU A O 1
ATOM 9295 N N . ILE A 1 1179 ? 17.567 -3.142 5.625 1.00 97.75 1179 ILE A N 1
ATOM 9296 C CA . ILE A 1 1179 ? 17.691 -4.406 6.343 1.00 97.75 1179 ILE A CA 1
ATOM 9297 C C . ILE A 1 1179 ? 19.091 -4.944 6.086 1.00 97.75 1179 ILE A C 1
ATOM 9299 O O . ILE A 1 1179 ? 19.552 -4.960 4.947 1.00 97.75 1179 ILE A O 1
ATOM 9303 N N . LYS A 1 1180 ? 19.762 -5.387 7.143 1.00 97.62 1180 LYS A N 1
ATOM 9304 C CA . LYS A 1 1180 ? 21.100 -5.973 7.083 1.00 97.62 1180 LYS A CA 1
ATOM 9305 C C . LYS A 1 1180 ? 21.125 -7.256 7.902 1.00 97.62 1180 LYS A C 1
ATOM 9307 O O . LYS A 1 1180 ? 20.766 -7.215 9.077 1.00 97.62 1180 LYS A O 1
ATOM 9312 N N . ASP A 1 1181 ? 21.557 -8.368 7.324 1.00 97.94 1181 ASP A N 1
ATOM 9313 C CA . ASP A 1 1181 ? 21.732 -9.608 8.086 1.00 97.94 1181 ASP A CA 1
ATOM 9314 C C . ASP A 1 1181 ? 22.985 -9.560 8.991 1.00 97.94 1181 ASP A C 1
ATOM 9316 O O . ASP A 1 1181 ? 23.846 -8.673 8.894 1.00 97.94 1181 ASP A O 1
ATOM 9320 N N . LYS A 1 1182 ? 23.102 -10.537 9.894 1.00 97.31 1182 LYS A N 1
ATOM 9321 C CA . LYS A 1 1182 ? 24.308 -10.779 10.696 1.00 97.31 1182 LYS A CA 1
ATOM 9322 C C . LYS A 1 1182 ? 24.968 -12.110 10.344 1.00 97.31 1182 LYS A C 1
ATOM 9324 O O . LYS A 1 1182 ? 25.185 -12.946 11.224 1.00 97.31 1182 LYS A O 1
ATOM 9329 N N . ASN A 1 1183 ? 25.373 -12.277 9.092 1.00 97.19 1183 ASN A N 1
ATOM 9330 C CA . ASN A 1 1183 ? 26.091 -13.471 8.669 1.00 97.19 1183 ASN A CA 1
ATOM 9331 C C . ASN A 1 1183 ? 27.625 -13.363 8.878 1.00 97.19 1183 ASN A C 1
ATOM 9333 O O . ASN A 1 1183 ? 28.235 -12.324 8.595 1.00 97.19 1183 ASN A O 1
ATOM 9337 N N . PRO A 1 1184 ? 28.308 -14.431 9.339 1.00 94.44 1184 PRO A N 1
ATOM 9338 C CA . PRO A 1 1184 ? 29.763 -14.439 9.523 1.00 94.44 1184 PRO A CA 1
ATOM 9339 C C . PRO A 1 1184 ? 30.590 -14.420 8.223 1.00 94.44 1184 PRO A C 1
ATOM 9341 O O . PRO A 1 1184 ? 31.784 -14.119 8.289 1.00 94.44 1184 PRO A O 1
ATOM 9344 N N . ILE A 1 1185 ? 30.014 -14.760 7.063 1.00 95.06 1185 ILE A N 1
ATOM 9345 C CA . ILE A 1 1185 ? 30.699 -14.712 5.758 1.00 95.06 1185 ILE A CA 1
ATOM 9346 C C . ILE A 1 1185 ? 30.860 -13.253 5.322 1.00 95.06 1185 ILE A C 1
ATOM 9348 O O . ILE A 1 1185 ? 31.980 -12.775 5.113 1.00 95.06 1185 ILE A O 1
ATOM 9352 N N . ALA A 1 1186 ? 29.740 -12.554 5.181 1.00 96.12 1186 ALA A N 1
ATOM 9353 C CA . ALA A 1 1186 ? 29.625 -11.124 4.942 1.00 96.12 1186 ALA A CA 1
ATOM 9354 C C . ALA A 1 1186 ? 28.156 -10.735 5.116 1.00 96.12 1186 ALA A C 1
ATOM 9356 O O . ALA A 1 1186 ? 27.285 -11.511 4.733 1.00 96.12 1186 ALA A O 1
ATOM 9357 N N . ALA A 1 1187 ? 27.898 -9.539 5.642 1.00 96.81 1187 ALA A N 1
ATOM 9358 C CA . ALA A 1 1187 ? 26.533 -9.064 5.813 1.00 96.81 1187 ALA A CA 1
ATOM 9359 C C . ALA A 1 1187 ? 25.924 -8.644 4.470 1.00 96.81 1187 ALA A C 1
ATOM 9361 O O . ALA A 1 1187 ? 26.502 -7.778 3.799 1.00 96.81 1187 ALA A O 1
ATOM 9362 N N . LEU A 1 1188 ? 24.785 -9.218 4.091 1.00 98.38 1188 LEU A N 1
ATOM 9363 C CA . LEU A 1 1188 ? 24.010 -8.783 2.932 1.00 98.38 1188 LEU A CA 1
ATOM 9364 C C . LEU A 1 1188 ? 22.898 -7.826 3.355 1.00 98.38 1188 LEU A C 1
ATOM 9366 O O . LEU A 1 1188 ? 22.552 -7.692 4.532 1.00 98.38 1188 LEU A O 1
ATOM 9370 N N . PHE A 1 1189 ? 22.414 -7.074 2.371 1.00 97.88 1189 PHE A N 1
ATOM 9371 C CA . PHE A 1 1189 ? 21.513 -5.951 2.574 1.00 97.88 1189 PHE A CA 1
ATOM 9372 C C . PHE A 1 1189 ? 20.314 -6.068 1.651 1.00 97.88 1189 PHE A C 1
ATOM 9374 O O . PHE A 1 1189 ? 20.467 -6.474 0.506 1.00 97.88 1189 PHE A O 1
ATOM 9381 N N . ASP A 1 1190 ? 19.159 -5.623 2.126 1.00 97.00 1190 ASP A N 1
ATOM 9382 C CA . ASP A 1 1190 ? 18.005 -5.345 1.278 1.00 97.00 1190 ASP A CA 1
ATOM 9383 C C . ASP A 1 1190 ? 17.365 -4.015 1.686 1.00 97.00 1190 ASP A C 1
ATOM 9385 O O . ASP A 1 1190 ? 17.521 -3.542 2.818 1.00 97.00 1190 ASP A O 1
ATOM 9389 N N . TYR A 1 1191 ? 16.671 -3.373 0.751 1.00 97.50 1191 TYR A N 1
ATOM 9390 C CA . TYR A 1 1191 ? 16.203 -2.003 0.894 1.00 97.50 1191 TYR A CA 1
ATOM 9391 C C . TYR A 1 1191 ? 14.762 -1.835 0.425 1.00 97.50 1191 TYR A C 1
ATOM 9393 O O . TYR A 1 1191 ? 14.382 -2.298 -0.645 1.00 97.50 1191 TYR A O 1
ATOM 9401 N N . ARG A 1 1192 ? 13.972 -1.041 1.156 1.00 95.81 1192 ARG A N 1
ATOM 9402 C CA . ARG A 1 1192 ? 12.671 -0.546 0.674 1.00 95.81 1192 ARG A CA 1
ATOM 9403 C C . ARG A 1 1192 ? 12.603 0.967 0.784 1.00 95.81 1192 ARG A C 1
ATOM 9405 O O . ARG A 1 1192 ? 12.728 1.532 1.866 1.00 95.81 1192 ARG A O 1
ATOM 9412 N N . ARG A 1 1193 ? 12.357 1.636 -0.338 1.00 97.75 1193 ARG A N 1
ATOM 9413 C CA . ARG A 1 1193 ? 12.102 3.074 -0.391 1.00 97.75 1193 ARG A CA 1
ATOM 9414 C C . ARG A 1 1193 ? 10.609 3.351 -0.270 1.00 97.75 1193 ARG A C 1
ATOM 9416 O O . ARG A 1 1193 ? 9.805 2.816 -1.030 1.00 97.75 1193 ARG A O 1
ATOM 9423 N N . LEU A 1 1194 ? 10.265 4.250 0.641 1.00 96.88 1194 LEU A N 1
ATOM 9424 C CA . LEU A 1 1194 ? 8.956 4.865 0.777 1.00 96.88 1194 LEU A CA 1
ATOM 9425 C C . LEU A 1 1194 ? 9.038 6.319 0.299 1.00 96.88 1194 LEU A C 1
ATOM 9427 O O . LEU A 1 1194 ? 9.734 7.147 0.890 1.00 96.88 1194 LEU A O 1
ATOM 9431 N N . VAL A 1 1195 ? 8.328 6.620 -0.782 1.00 96.19 1195 VAL A N 1
ATOM 9432 C CA . VAL A 1 1195 ? 8.207 7.959 -1.360 1.00 96.19 1195 VAL A CA 1
ATOM 9433 C C . VAL A 1 1195 ? 6.883 8.554 -0.915 1.00 96.19 1195 VAL A C 1
ATOM 9435 O O . VAL A 1 1195 ? 5.818 8.010 -1.200 1.00 96.19 1195 VAL A O 1
ATOM 9438 N N . ILE A 1 1196 ? 6.962 9.665 -0.194 1.00 96.25 1196 ILE A N 1
ATOM 9439 C CA . ILE A 1 1196 ? 5.815 10.327 0.413 1.00 96.25 1196 ILE A CA 1
ATOM 9440 C C . ILE A 1 1196 ? 5.599 11.653 -0.303 1.00 96.25 1196 ILE A C 1
ATOM 9442 O O . ILE A 1 1196 ? 6.395 12.584 -0.148 1.00 96.25 1196 ILE A O 1
ATOM 9446 N N . ASP A 1 1197 ? 4.526 11.734 -1.082 1.00 91.06 1197 ASP A N 1
ATOM 9447 C CA . ASP A 1 1197 ? 4.086 12.970 -1.721 1.00 91.06 1197 ASP A CA 1
ATOM 9448 C C . ASP A 1 1197 ? 3.190 13.740 -0.745 1.00 91.06 1197 ASP A C 1
ATOM 9450 O O . ASP A 1 1197 ? 2.097 13.295 -0.385 1.00 91.06 1197 ASP A O 1
ATOM 9454 N N . VAL A 1 1198 ? 3.669 14.891 -0.274 1.00 91.31 1198 VAL A N 1
ATOM 9455 C CA . VAL A 1 1198 ? 2.974 15.667 0.752 1.00 91.31 1198 VAL A CA 1
ATOM 9456 C C . VAL A 1 1198 ? 1.992 16.635 0.100 1.00 91.31 1198 VAL A C 1
ATOM 9458 O O . VAL A 1 1198 ? 2.383 17.482 -0.709 1.00 91.31 1198 VAL A O 1
ATOM 9461 N N . THR A 1 1199 ? 0.713 16.555 0.466 1.00 82.81 1199 THR A N 1
ATOM 9462 C CA . THR A 1 1199 ? -0.333 17.396 -0.131 1.00 82.81 1199 THR A CA 1
ATOM 9463 C C . THR A 1 1199 ? -0.051 18.887 0.103 1.00 82.81 1199 THR A C 1
ATOM 9465 O O . THR A 1 1199 ? 0.395 19.257 1.194 1.00 82.81 1199 THR A O 1
ATOM 9468 N N . PRO A 1 1200 ? -0.316 19.778 -0.871 1.00 79.69 1200 PRO A N 1
ATOM 9469 C CA . PRO A 1 1200 ? -0.172 21.219 -0.673 1.00 79.69 1200 PRO A CA 1
ATOM 9470 C C . PRO A 1 1200 ? -1.005 21.720 0.513 1.00 79.69 1200 PRO A C 1
ATOM 9472 O O . PRO A 1 1200 ? -2.150 21.305 0.683 1.00 79.69 1200 PRO A O 1
ATOM 9475 N N . VAL A 1 1201 ? -0.458 22.646 1.308 1.00 67.56 1201 VAL A N 1
ATOM 9476 C CA . VAL A 1 1201 ? -1.249 23.350 2.327 1.00 67.56 1201 VAL A CA 1
ATOM 9477 C C . VAL A 1 1201 ? -2.229 24.254 1.584 1.00 67.56 1201 VAL A C 1
ATOM 9479 O O . VAL A 1 1201 ? -1.810 25.161 0.863 1.00 67.56 1201 VAL A O 1
ATOM 9482 N N . SER A 1 1202 ? -3.528 23.992 1.722 1.00 46.91 1202 SER A N 1
ATOM 9483 C CA . SER A 1 1202 ? -4.572 24.894 1.238 1.00 46.91 1202 SER A CA 1
ATOM 9484 C C . SER A 1 1202 ? -4.434 26.230 1.970 1.00 46.91 1202 SER A C 1
ATOM 9486 O O . SER A 1 1202 ? -4.555 26.277 3.195 1.00 46.91 1202 SER A O 1
ATOM 9488 N N . SER A 1 1203 ? -4.111 27.272 1.201 1.00 33.34 1203 SER A N 1
ATOM 9489 C CA . SER A 1 1203 ? -3.908 28.658 1.649 1.00 33.34 1203 SER A CA 1
ATOM 9490 C C . SER A 1 1203 ? -5.173 29.315 2.174 1.00 33.34 1203 SER A C 1
ATOM 9492 O O . SER A 1 1203 ? -6.212 29.122 1.495 1.00 33.34 1203 SER A O 1
#

Radius of gyration: 37.67 Å; chains: 1; bounding box: 110×61×108 Å

Organism: NCBI:txid2527966

pLDDT: mean 90.45, std 12.95, range [26.81, 98.88]

InterPro domains:
  IPR008391 Acetyl xylan esterase domain [PF05448] (407-533)
  IPR009199 PhoPQ-activated pathogenicity-related protein, PqaA type [PF10142] (551-669)
  IPR011013 Galactose mutarotase-like domain superfamily [SSF74650] (148-324)
  IPR011483 Cellulose-binding Sde182, nucleoside hydrolase-like domain [PF07632] (733-1015)
  IPR013783 Immunoglobulin-like fold [G3DSA:2.60.40.10] (1089-1199)
  IPR014718 Glycoside hydrolase-type carbohydrate-binding [G3DSA:2.70.98.10] (136-326)
  IPR029058 Alpha/Beta hydrolase fold [G3DSA:3.40.50.1820] (333-634)
  IPR029058 Alpha/Beta hydrolase fold [SSF53474] (372-634)
  IPR036452 Ribonucleoside hydrolase-like [G3DSA:3.90.245.10] (730-1088)
  IPR048527 Cellulose-binding Sde182, C-terminal domain [PF21027] (1117-1198)
  IPR050261 FrsA esterase [PTHR22946] (405-597)

Secondary structure (DSSP, 8-state):
--SHHHHHHHHHHHHHHHHHSSSS-SS-----GGGS-EEEEE-SSEEEEEEPP-TTT-S---SSS-SS-EEEEEEETTEE-----SSS--TTT---SSEEE-SS--BTTTTPPTTSEEEETTTEEEEPPS-SS--TTS-PPEEE--EEEEEE-SSEEEEEEEEE-TTS-EEEEEEEEEEETTEEEEEEEEEE-SSS-EEEEEEEE--B-GGGPPPSTTEEEE-SS--B--S--TTTEEEETTEEEESS---S-EEEEEEB---S-GGGSEEEEEETTT-EEEEEEESS--SEEEEEEETTEEEEEEEEEEEE-TT-EEEEEEEEEEEE---TTS----TTS-TT----HHHHTSPPPEEEEE-SSSSEEEEEEEEEETTEEEEEEEEEE-TTTTT---TTS-TTS----EEEEEEEPPTT----HHHHHHHHHTT-EEEEE-SSSB-SSTT-B-TT--S--SHHHHTTTTTS-GGGSHHHHHHHHHHHHHHHHTTSTTEEEEEEEEEEETHHHHHHHHHHHH-TT-SEEEEES--S-TTTSSTTHHHHHTS-HHHHHHHHHHH-GGGTGGG--S-EEEEEETT-SSS-HHHHHHHHHT--S-EEEEEETTPPPSHHHHH--HHHHHHHHHHHS-PPPPPEEPPPEEETTEEEEEEE-SSPEEEEEEEEE---SSGGGPPEEEEEEEEETTEEEEEPPPTT--EEEEEEEETT--EEE---EE---TTSSPPPEEEEEE-TTSSHHHHHHHHHHHHTTTSSEEEEEEE---SSSSTT-TT-GGGGS--THHHHHHHHHHHHHHHHHTTT-S-PPPHHHHHTTEEE--SSSGGGG--TT---HHHHHHHHHHTSS--S-EEEEESS--HHHHHHHHHHHHHS-HHHHHHHHHTEEEEEES--SSHHHHHHHH-TTSEEEEESSGGGTTT-SBTTB--S--STTS-SSHHHHHHHHIIIIITTSHHHHHH----EETBTBTTEE--SS-SSSHHHHGGG-TTT--TT-TTS-STT--B-SSPEET---SSHHHHHHHGGG---EEEEB--EEEE-TTT--EEEETTHHHHTTHHHHHHHHHHHHHTTTS-GGGS----B--BTTB-SSS-EEEEE-TT-EEEEE-TT-B-TT-PPEEEEEEE-GGGSS--S---BSSTTSSEEEEE--TT-TT-EEEEEEEEEE--SS---EEEEEEEEEEPP---

Sequence (1203 aa):
MREGIRVLLRGLLLTIAGICQVQLMAAEGGANLDLYPSVVLSNAQVNMKVYLPDPEDGAYRATRYDWSGMIGSLQYKGHEYFGYWKPSYDPTLGIFGPADTYKTAGLGYDEAKPGETFLRIGVGSIEKEDEPEYDFHNKYKLVDSGTWTIDRGSDWITFTQSIDGDFGYGYVYSKTLKLKEDGFLMKHTLKNTGEKTITTDQYNHNFFMIDNEQCGPAVKISYPFSVSTQDDLKGLMEVNGNTLHFTKAMERGTVFMSLDGYSDKSEDNRFTIENSKSGAGVTVAVDKPVNKLEFWSNGRVICPENTIQLSVEPGQEEVWTADYSLFATQDSNTIHAAKSLPSTTPWDLVALSRQPEYQWADQESPVWSLHYQGEVYKGNPTRVFAYYASPVTLGLERTGGSEGTGEKTFPAVVLVHGGGGMAFKEWAERWAKRGYAAIAMDLGGCGPERRQRLVDGGPGQSDKQKFQAIDQPVEDQWSYHAVANVILAHSLIRRFDEVDASRTAVTGISWGGYLTCIVAGLDSRFKAAVPVYGCGFLHENSMWLDNFAAMNAQQKDKWVQLWDPSMYVGSATMPMFFINGTNDGAYPLDSYAKTYGLVNGKRNFRITVNMRHGHSPGWTPEEIGLFVDQYLKAGTPLPEVLTPEISDGEIRARFKSETALTSATLHYTTGKTPINQLDWQTLPARIEDDMIVSPQPPEKATIWFISVADARRINVSSELVFAKENLASAKPRLIILADMGNEPDEMQQMIHMISCSNEFELEGLIAVTGKYLRPGSRLGEYNWVTHPELYIEIIDAYAKVYKNLQKHADGWPEPDALKKIVAAGQKEYGIADVEEGNSSPGSERIIRALTKDDDRPVWIVVNAGANTLAQALVDYRATHTAEEVEQFVAKLRVFENGSQDNAGAWICSQFPAIHWIRSNYQTYAYGGPSRNNLGPHTWQPYANSTQGQLDWQKEHIINGHGALGAIYPPRLFHAWGDGVINFMEGGGTIPWMGLVNKGLFDVDQPSWGGWSGRFSPEKTQNFWSRHKDIKQDEQEVAPFYTHSEVSDTWTDPQSGTTYSDNYVPVWRWREAMYNDFKCRMDWCVQPYDKANHHPVAAIGQDRSDSIIRITAAPGDTIDLDASNSTDPDQDELLIRWWQYQEAGTYAGSVPISSPENAKTQLTIPSDAGGKQIHIILEIKDKNPIAALFDYRRLVIDVTPVSS

Foldseek 3Di:
DVPVVVVVVVVVVVVVVVVVVVPPPPPDFDDPLVQAAWDWADDPFKIWIFWAQDCPRTLANFDFWQSGGFTQWMDGPRKTWWHWDDRDGDNHPTGIFWTKGFPPLAACLVVDDQQAWGAGDNAGIWGDHPDPDRDSPDGTDDDDRADWDWDDDNFKIKIWGWDDDPPFWTWIKMWMWGDDNFGTKIKIKIFTAGQDKDKTKMKIFGFIFIRLAWAFQQKKKFFPFFKDWPDDQVQQWDGDGGMIGGNGQADFDKDKTWIDTDDQAQSRQKMKIARNVQQKIKIKGKRGGFPTWMWMDHRGTTTTMTMHIDIHHHRGMDMMMMDIGIDGPPPLLQFDAFPLFDPLAPDPRRVLSAAFDKDWPDLPALKTKIWTWFFDAPNHIAIKIKIKHALVSNVHDQPPDDPPDLDQRAFAEEEFEAALDAHDSVVQVVVRVVGHIYMGIGLQCAYPDRPHHDPRRAHGRDLCQLAVCLPPPPSNGSLSRSLSVSSNVLSNQLPDSNYPQQQYEYEYAHVGLQSQLQNLQRGQSYQETERALHFFPVCPAFLCVVSNVPDDPVSNVSSNCHRTSQSGNLNRPHEYEYEYEQQDRGRHQVRVQSGVVSHPDHYFYDYHYPQDGDDVSRPPACVVVQCSCVRRVVHADDKHWEAWDDDPQKTKIFIDHPFAWDFKKKKWFLDDPPRSPTDIDIDGWDDDPRMIIGGDDPPSTQKMWMWIAGPVRHITIYRIDGDPPCPLPAFAAEAEEEQPPQFLLVLQLLLLVLLLQQLHHYQADEFEAFQQQDQPHPVDPSSHFTDLVSQVLSLVQCQLLVVLLCQADDRRDHSVVSVVRGFYFFRHAACVCADAPSAGPLLVSLLVVLPPPDPAAYEYEAAGYCRRVNNNLRHDPVPDDPVVSLSSQVSYQYEYWQQGALNLLLCQLVNVVHAAAYENQQLFQQQAQWQVGRDDDQLPPFDPGLVSQVVSLVVQQAPPLGSSNVSNDFRADPVVPGGDGITHNGRRNLSCVLSSQQQQDDSLQQQRFDQSFHWDRFWDWCPARPDPVNSVSSVVNDTGTHTYFDWDWDQDPVPRDIDIDRNVSNSNCNNQSSLSSRQSSCSSHDRNLPGAHAKQWDWDPDRSSHAAEDEEEAFDKDKTARPPIGGPNRFDKFKFKAWPCSSKQDNDGWDWAPRRDRITMITHHNPCAQIKTKMKIWIWGDDPSGIHIHIHIYIYGYHHDDD